Protein 2VTF (pdb70)

Foldseek 3Di:
DDLAAAFDAAFLVDLLPDDLVPRLNNQLQAAPQAQFPDWAFDDLAPQADDQAAEEEEAQQDPAQTDHHQFWDQAFQGNLDFQLQRHQEYEHHYAALVHHFWGADGRLVQLLNRLFNYAYATEGEQAEVVRPGDVVRLVSQLCADVVRARSNLVSQQVSCVSRPGAEYEYEHNYADFALVSLVSLLVSQLNNVVPHDPRHFYEYEQAQFNGRGGDQDLACDPGHCSCAADQPGGRGQAYEHDAPDQAHQVRLVVCVVSVHRLQSYAREFECQPPQQPGAHNVCRQVPPPDHGSYYHYYYHNVSLSVVDDDPVSSVVSSQCRACNDVQWLSDFDPVDSRRHSSSHGTGIGSQEEPWQKDQQASFWACFFAEQFHTQGNTTIGGSSPHHNWFSISWDKDWFDWHWDKDQVTARGTRIFIKIWDFAAAFIKMKIWTHFYWYAAAQFKKKKWKKAKPVPWAKWKWWDWPPGDDIDTDDFDDWDATNRMIMGIGGDHVQHVIITGTIMMMTGDRNVRIIIMTIGMITIHGDDDAWAAWPWDWAPSVSDPQKIKIFTDDDPQFSKKWKWKQDPVGIHTQDIGRRGMDIGGRQSVVCVVHKIKMWMWTAGNNGRIHGTDIDTDD/DDQAAAFDAAFLVCLLPDDLVPDLNNQLQAAPQAAQDDWDFDDLAPQADDQAAEEEEAQQDPAQPDHHQFWDLAFQGNLDFQLQRHQEYEHHYAALVHHQWGADRRLVQLLNRLFNYAYATEGEQAEVVRPGDVVSLVSQLDADVVSARSNLVSQQVSCVSRPGAEYEYEHHYADFALVSLVSLQSSQLNNVVPHDPRHFYEYEQAQFNGRGGDQPLACDPGHVSCAADQPGGRGQAYEHDAPDQAHQVRLVVCVVSVHHLNSYAREFECQQPQQPGAHNVCRQVPPPDHGSYHHYYYHNCSLSVVDDDPVSSVVSSQCAACNDVQWLSDFDPVGSRRHSSSHHTGIGSQEEPWQKDQQASFWACFFAEQFHTQGNTTMGGSSNGHNWFSISWDKDWFDWHWDWDQVTARGTRIFIKIWDFAAAFIKMKTWTHFHWYAAAQQKKKKWKKAKPVPWAKWKWWDWPVGPDTDTDHFDDWDATPRMIMGIGRPNVQHGIITGTIMMMTGDRHVRIIIMTIGMITIHHDDDADAAWPWDWADSVSDNQKIKIFTDQDPQFSKKWKAKVHHTDDIGRRGMDMGGDVSVVLQPAKIKMWMWTAGPNGRIHGTDIDIRHRPND

Structure (mmCIF, N/CA/C/O backbone):
data_2VTF
#
_entry.id   2VTF
#
_cell.length_a   89.840
_cell.length_b   226.760
_cell.length_c   68.350
_cell.angle_alpha   90.00
_cell.angle_beta   90.00
_cell.angle_gamma   90.00
#
_symmetry.space_group_name_H-M   'P 21 21 2'
#
loop_
_entity.id
_entity.type
_entity.pdbx_description
1 polymer ENDO-BETA-N-ACETYLGLUCOSAMINIDASE
2 non-polymer 2-[3-(2-HYDROXY-1,1-DIHYDROXYMETHYL-ETHYLAMINO)-PROPYLAMINO]-2-HYDROXYMETHYL-PROPANE-1,3-DIOL
3 non-polymer 'TRIETHYLENE GLYCOL'
4 water water
#
loop_
_atom_site.group_PDB
_atom_site.id
_atom_site.type_symbol
_atom_site.label_atom_id
_atom_site.label_alt_id
_atom_site.label_comp_id
_atom_site.label_asym_id
_atom_site.label_entity_id
_atom_site.label_seq_id
_atom_site.pdbx_PDB_ins_code
_atom_site.Cartn_x
_atom_site.Cartn_y
_atom_site.Cartn_z
_atom_site.occupancy
_atom_site.B_iso_or_equiv
_atom_site.auth_seq_id
_atom_site.auth_comp_id
_atom_site.auth_asym_id
_atom_site.auth_atom_id
_atom_site.pdbx_PDB_model_num
ATOM 1 N N . THR A 1 7 ? 31.670 -31.423 -5.047 1.00 34.21 2 THR A N 1
ATOM 2 C CA . THR A 1 7 ? 30.415 -32.193 -5.305 1.00 33.79 2 THR A CA 1
ATOM 3 C C . THR A 1 7 ? 29.203 -31.553 -4.613 1.00 32.66 2 THR A C 1
ATOM 4 O O . THR A 1 7 ? 28.914 -31.816 -3.443 1.00 32.80 2 THR A O 1
ATOM 8 N N . TYR A 1 8 ? 28.493 -30.711 -5.357 1.00 31.14 3 TYR A N 1
ATOM 9 C CA . TYR A 1 8 ? 27.371 -29.964 -4.808 1.00 28.83 3 TYR A CA 1
ATOM 10 C C . TYR A 1 8 ? 26.078 -30.763 -4.862 1.00 28.13 3 TYR A C 1
ATOM 11 O O . TYR A 1 8 ? 25.667 -31.202 -5.932 1.00 28.35 3 TYR A O 1
ATOM 20 N N . ASN A 1 9 ? 25.417 -30.924 -3.720 1.00 26.54 4 ASN A N 1
ATOM 21 C CA . ASN A 1 9 ? 24.197 -31.723 -3.668 1.00 25.40 4 ASN A CA 1
ATOM 22 C C . ASN A 1 9 ? 22.928 -30.924 -3.394 1.00 23.80 4 ASN A C 1
ATOM 23 O O . ASN A 1 9 ? 21.898 -31.501 -3.038 1.00 23.49 4 ASN A O 1
ATOM 28 N N . GLY A 1 10 ? 23.003 -29.605 -3.573 1.00 21.55 5 GLY A N 1
ATOM 29 C CA . GLY A 1 10 ? 21.843 -28.740 -3.401 1.00 19.81 5 GLY A CA 1
ATOM 30 C C . GLY A 1 10 ? 20.945 -28.697 -4.622 1.00 18.58 5 GLY A C 1
ATOM 31 O O . GLY A 1 10 ? 21.246 -29.330 -5.646 1.00 18.11 5 GLY A O 1
ATOM 32 N N . PRO A 1 11 ? 19.833 -27.951 -4.524 1.00 17.67 6 PRO A N 1
ATOM 33 C CA . PRO A 1 11 ? 18.848 -27.913 -5.610 1.00 16.63 6 PRO A CA 1
ATOM 34 C C . PRO A 1 11 ? 19.425 -27.237 -6.850 1.00 16.17 6 PRO A C 1
ATOM 35 O O . PRO A 1 11 ? 20.278 -26.350 -6.724 1.00 15.05 6 PRO A O 1
ATOM 39 N N . LEU A 1 12 ? 18.988 -27.706 -8.020 1.00 15.33 7 LEU A N 1
ATOM 40 C CA . LEU A 1 12 ? 19.515 -27.229 -9.294 1.00 15.58 7 LEU A CA 1
ATOM 41 C C . LEU A 1 12 ? 18.396 -26.762 -10.213 1.00 14.62 7 LEU A C 1
ATOM 42 O O . LEU A 1 12 ? 17.280 -27.268 -10.159 1.00 14.78 7 LEU A O 1
ATOM 47 N N . SER A 1 13 ? 18.720 -25.820 -11.092 1.00 14.48 8 SER A N 1
ATOM 48 C CA . SER A 1 13 ? 17.758 -25.322 -12.069 1.00 13.64 8 SER A CA 1
ATOM 49 C C . SER A 1 13 ? 17.418 -26.473 -13.032 1.00 14.45 8 SER A C 1
ATOM 50 O O . SER A 1 13 ? 18.277 -27.309 -13.307 1.00 14.52 8 SER A O 1
ATOM 53 N N . SER A 1 14 ? 16.173 -26.516 -13.510 1.00 14.89 9 SER A N 1
ATOM 54 C CA . SER A 1 14 ? 15.623 -27.696 -14.185 1.00 15.87 9 SER A CA 1
ATOM 55 C C . SER A 1 14 ? 16.073 -27.782 -15.637 1.00 16.24 9 SER A C 1
ATOM 56 O O . SER A 1 14 ? 16.463 -26.773 -16.221 1.00 15.08 9 SER A O 1
ATOM 59 N N . HIS A 1 15 ? 16.004 -28.983 -16.214 1.00 16.14 10 HIS A N 1
ATOM 60 C CA . HIS A 1 15 ? 16.139 -29.141 -17.668 1.00 16.85 10 HIS A CA 1
ATOM 61 C C . HIS A 1 15 ? 15.584 -30.511 -18.013 1.00 16.76 10 HIS A C 1
ATOM 62 O O . HIS A 1 15 ? 15.793 -31.472 -17.264 1.00 18.03 10 HIS A O 1
ATOM 69 N N . TRP A 1 16 ? 14.869 -30.611 -19.129 1.00 16.67 11 TRP A N 1
ATOM 70 C CA . TRP A 1 16 ? 14.171 -31.860 -19.436 1.00 15.83 11 TRP A CA 1
ATOM 71 C C . TRP A 1 16 ? 14.339 -32.298 -20.881 1.00 16.45 11 TRP A C 1
ATOM 72 O O . TRP A 1 16 ? 14.492 -31.476 -21.786 1.00 15.99 11 TRP A O 1
ATOM 83 N N . PHE A 1 17 ? 14.254 -33.607 -21.092 1.00 16.77 12 PHE A N 1
ATOM 84 C CA . PHE A 1 17 ? 13.832 -34.137 -22.383 1.00 17.09 12 PHE A CA 1
ATOM 85 C C . PHE A 1 17 ? 12.321 -34.302 -22.383 1.00 17.69 12 PHE A C 1
ATOM 86 O O . PHE A 1 17 ? 11.684 -34.370 -21.330 1.00 18.32 12 PHE A O 1
ATOM 94 N N . PRO A 1 18 ? 11.719 -34.347 -23.573 1.00 17.76 13 PRO A N 1
ATOM 95 C CA . PRO A 1 18 ? 10.273 -34.386 -23.687 1.00 18.40 13 PRO A CA 1
ATOM 96 C C . PRO A 1 18 ? 9.611 -35.418 -22.770 1.00 19.30 13 PRO A C 1
ATOM 97 O O . PRO A 1 18 ? 8.570 -35.121 -22.164 1.00 19.12 13 PRO A O 1
ATOM 101 N N . GLU A 1 19 ? 10.186 -36.613 -22.683 1.00 20.28 14 GLU A N 1
ATOM 102 C CA . GLU A 1 19 ? 9.550 -37.682 -21.911 1.00 22.29 14 GLU A CA 1
ATOM 103 C C . GLU A 1 19 ? 9.546 -37.354 -20.427 1.00 22.37 14 GLU A C 1
ATOM 104 O O . GLU A 1 19 ? 8.645 -37.754 -19.690 1.00 22.24 14 GLU A O 1
ATOM 110 N N . GLU A 1 20 ? 10.547 -36.592 -20.007 1.00 22.43 15 GLU A N 1
ATOM 111 C CA . GLU A 1 20 ? 10.615 -36.137 -18.626 1.00 22.79 15 GLU A CA 1
ATOM 112 C C . GLU A 1 20 ? 9.635 -35.026 -18.363 1.00 22.46 15 GLU A C 1
ATOM 113 O O . GLU A 1 20 ? 8.907 -35.056 -17.368 1.00 22.46 15 GLU A O 1
ATOM 119 N N . LEU A 1 21 ? 9.630 -34.029 -19.243 1.00 21.79 16 LEU A N 1
ATOM 120 C CA . LEU A 1 21 ? 8.649 -32.969 -19.146 1.00 22.18 16 LEU A CA 1
ATOM 121 C C . LEU A 1 21 ? 7.213 -33.504 -19.082 1.00 22.44 16 LEU A C 1
ATOM 122 O O . LEU A 1 21 ? 6.404 -32.988 -18.317 1.00 22.53 16 LEU A O 1
ATOM 127 N N . ALA A 1 22 ? 6.885 -34.503 -19.903 1.00 23.17 17 ALA A N 1
ATOM 128 C CA . ALA A 1 22 ? 5.500 -34.990 -19.976 1.00 24.07 17 ALA A CA 1
ATOM 129 C C . ALA A 1 22 ? 4.966 -35.382 -18.601 1.00 24.74 17 ALA A C 1
ATOM 130 O O . ALA A 1 22 ? 3.775 -35.228 -18.307 1.00 24.69 17 ALA A O 1
ATOM 132 N N . GLN A 1 23 ? 5.866 -35.878 -17.765 1.00 25.55 18 GLN A N 1
ATOM 133 C CA . GLN A 1 23 ? 5.516 -36.374 -16.440 1.00 26.84 18 GLN A CA 1
ATOM 134 C C . GLN A 1 23 ? 5.768 -35.371 -15.320 1.00 27.23 18 GLN A C 1
ATOM 135 O O . GLN A 1 23 ? 5.525 -35.671 -14.151 1.00 27.37 18 GLN A O 1
ATOM 141 N N . TRP A 1 24 ? 6.255 -34.182 -15.667 1.00 27.68 19 TRP A N 1
ATOM 142 C CA . TRP A 1 24 ? 6.700 -33.234 -14.647 1.00 28.14 19 TRP A CA 1
ATOM 143 C C . TRP A 1 24 ? 5.552 -32.680 -13.816 1.00 28.60 19 TRP A C 1
ATOM 144 O O . TRP A 1 24 ? 4.536 -32.239 -14.347 1.00 28.58 19 TRP A O 1
ATOM 155 N N . GLU A 1 25 ? 5.728 -32.718 -12.498 1.00 29.45 20 GLU A N 1
ATOM 156 C CA . GLU A 1 25 ? 4.786 -32.099 -11.585 1.00 30.48 20 GLU A CA 1
ATOM 157 C C . GLU A 1 25 ? 5.570 -31.425 -10.465 1.00 30.15 20 GLU A C 1
ATOM 158 O O . GLU A 1 25 ? 6.468 -32.031 -9.882 1.00 29.80 20 GLU A O 1
ATOM 164 N N . PRO A 1 26 ? 5.249 -30.156 -10.179 1.00 30.52 21 PRO A N 1
ATOM 165 C CA . PRO A 1 26 ? 6.008 -29.426 -9.160 1.00 30.90 21 PRO A CA 1
ATOM 166 C C . PRO A 1 26 ? 6.070 -30.200 -7.841 1.00 31.19 21 PRO A C 1
ATOM 167 O O . PRO A 1 26 ? 7.134 -30.288 -7.227 1.00 30.87 21 PRO A O 1
ATOM 171 N N . ASP A 1 27 ? 4.946 -30.779 -7.423 1.00 31.84 22 ASP A N 1
ATOM 172 C CA . ASP A 1 27 ? 4.875 -31.442 -6.113 1.00 32.20 22 ASP A CA 1
ATOM 173 C C . ASP A 1 27 ? 5.764 -32.671 -5.953 1.00 31.64 22 ASP A C 1
ATOM 174 O O . ASP A 1 27 ? 6.020 -33.090 -4.827 1.00 32.24 22 ASP A O 1
ATOM 179 N N . SER A 1 28 ? 6.233 -33.257 -7.050 1.00 30.70 23 SER A N 1
ATOM 180 C CA . SER A 1 28 ? 7.111 -34.430 -6.948 1.00 29.85 23 SER A CA 1
ATOM 181 C C . SER A 1 28 ? 8.558 -34.173 -7.377 1.00 28.55 23 SER A C 1
ATOM 182 O O . SER A 1 28 ? 9.342 -35.100 -7.567 1.00 28.77 23 SER A O 1
ATOM 185 N N . ASP A 1 29 ? 8.915 -32.903 -7.510 1.00 26.39 24 ASP A N 1
ATOM 186 C CA . ASP A 1 29 ? 10.272 -32.529 -7.845 1.00 24.30 24 ASP A CA 1
ATOM 187 C C . ASP A 1 29 ? 10.767 -31.737 -6.647 1.00 22.95 24 ASP A C 1
ATOM 188 O O . ASP A 1 29 ? 10.277 -30.642 -6.407 1.00 23.04 24 ASP A O 1
ATOM 193 N N . PRO A 1 30 ? 11.710 -32.299 -5.872 1.00 22.25 25 PRO A N 1
ATOM 194 C CA . PRO A 1 30 ? 12.160 -31.636 -4.642 1.00 21.63 25 PRO A CA 1
ATOM 195 C C . PRO A 1 30 ? 12.837 -30.293 -4.908 1.00 20.99 25 PRO A C 1
ATOM 196 O O . PRO A 1 30 ? 12.909 -29.456 -4.011 1.00 21.28 25 PRO A O 1
ATOM 200 N N . ASP A 1 31 ? 13.335 -30.105 -6.127 1.00 20.23 26 ASP A N 1
ATOM 201 C CA . ASP A 1 31 ? 14.012 -28.863 -6.509 1.00 19.06 26 ASP A CA 1
ATOM 202 C C . ASP A 1 31 ? 13.054 -27.768 -6.979 1.00 18.35 26 ASP A C 1
ATOM 203 O O . ASP A 1 31 ? 13.427 -26.583 -7.019 1.00 17.84 26 ASP A O 1
ATOM 208 N N . ALA A 1 32 ? 11.824 -28.144 -7.339 1.00 17.29 27 ALA A N 1
ATOM 209 C CA . ALA A 1 32 ? 10.925 -27.190 -7.993 1.00 16.64 27 ALA A CA 1
ATOM 210 C C . ALA A 1 32 ? 10.648 -25.921 -7.170 1.00 16.07 27 ALA A C 1
ATOM 211 O O . ALA A 1 32 ? 10.644 -24.805 -7.709 1.00 16.10 27 ALA A O 1
ATOM 213 N N . PRO A 1 33 ? 10.399 -26.070 -5.866 1.00 15.23 28 PRO A N 1
ATOM 214 C CA . PRO A 1 33 ? 10.151 -24.827 -5.124 1.00 15.28 28 PRO A CA 1
ATOM 215 C C . PRO A 1 33 ? 11.345 -23.856 -5.134 1.00 15.02 28 PRO A C 1
ATOM 216 O O . PRO A 1 33 ? 11.138 -22.639 -5.044 1.00 15.64 28 PRO A O 1
ATOM 220 N N . PHE A 1 34 ? 12.564 -24.381 -5.243 1.00 14.71 29 PHE A N 1
ATOM 221 C CA . PHE A 1 34 ? 13.770 -23.555 -5.211 1.00 15.15 29 PHE A CA 1
ATOM 222 C C . PHE A 1 34 ? 13.960 -22.815 -6.523 1.00 14.95 29 PHE A C 1
ATOM 223 O O . PHE A 1 34 ? 14.684 -21.822 -6.573 1.00 14.71 29 PHE A O 1
ATOM 231 N N . ASN A 1 35 ? 13.335 -23.330 -7.579 1.00 14.42 30 ASN A N 1
ATOM 232 C CA . ASN A 1 35 ? 13.492 -22.743 -8.910 1.00 14.17 30 ASN A CA 1
ATOM 233 C C . ASN A 1 35 ? 12.410 -21.718 -9.274 1.00 14.20 30 ASN A C 1
ATOM 234 O O . ASN A 1 35 ? 12.415 -21.189 -10.388 1.00 14.81 30 ASN A O 1
ATOM 239 N N . ARG A 1 36 ? 11.456 -21.457 -8.373 1.00 14.13 31 ARG A N 1
ATOM 240 C CA . ARG A 1 36 ? 10.421 -20.454 -8.636 1.00 14.36 31 ARG A CA 1
ATOM 241 C C . ARG A 1 36 ? 10.946 -19.045 -8.421 1.00 14.52 31 ARG A C 1
ATOM 242 O O . ARG A 1 36 ? 11.618 -18.766 -7.439 1.00 14.38 31 ARG A O 1
ATOM 250 N N . SER A 1 37 ? 10.638 -18.156 -9.349 1.00 14.13 32 SER A N 1
ATOM 251 C CA . SER A 1 37 ? 10.950 -16.752 -9.169 1.00 14.26 32 SER A CA 1
ATOM 252 C C . SER A 1 37 ? 9.783 -16.123 -8.421 1.00 14.81 32 SER A C 1
ATOM 253 O O . SER A 1 37 ? 8.621 -16.392 -8.749 1.00 15.17 32 SER A O 1
ATOM 256 N N . HIS A 1 38 ? 10.099 -15.291 -7.433 1.00 14.91 33 HIS A N 1
ATOM 257 C CA . HIS A 1 38 ? 9.106 -14.545 -6.674 1.00 15.58 33 HIS A CA 1
ATOM 258 C C . HIS A 1 38 ? 9.129 -13.051 -6.953 1.00 15.86 33 HIS A C 1
ATOM 259 O O . HIS A 1 38 ? 8.444 -12.282 -6.269 1.00 16.16 33 HIS A O 1
ATOM 266 N N . VAL A 1 39 ? 9.937 -12.620 -7.920 1.00 14.64 34 VAL A N 1
ATOM 267 C CA . VAL A 1 39 ? 9.932 -11.222 -8.325 1.00 13.62 34 VAL A CA 1
ATOM 268 C C . VAL A 1 39 ? 9.164 -11.056 -9.645 1.00 13.87 34 VAL A C 1
ATOM 269 O O . VAL A 1 39 ? 9.629 -11.508 -10.696 1.00 13.67 34 VAL A O 1
ATOM 273 N N . PRO A 1 40 ? 7.981 -10.423 -9.598 1.00 14.05 35 PRO A N 1
ATOM 274 C CA . PRO A 1 40 ? 7.188 -10.364 -10.818 1.00 13.80 35 PRO A CA 1
ATOM 275 C C . PRO A 1 40 ? 7.758 -9.392 -11.834 1.00 13.20 35 PRO A C 1
ATOM 276 O O . PRO A 1 40 ? 8.462 -8.456 -11.484 1.00 12.00 35 PRO A O 1
ATOM 280 N N . LEU A 1 41 ? 7.442 -9.627 -13.096 1.00 12.86 36 LEU A N 1
ATOM 281 C CA . LEU A 1 41 ? 7.843 -8.731 -14.158 1.00 12.43 36 LEU A CA 1
ATOM 282 C C . LEU A 1 41 ? 7.336 -7.318 -13.876 1.00 12.66 36 LEU A C 1
ATOM 283 O O . LEU A 1 41 ? 6.125 -7.089 -13.786 1.00 12.67 36 LEU A O 1
ATOM 288 N N . GLU A 1 42 ? 8.259 -6.369 -13.744 1.00 12.54 37 GLU A N 1
ATOM 289 C CA . GLU A 1 42 ? 7.878 -4.982 -13.465 1.00 13.15 37 GLU A CA 1
ATOM 290 C C . GLU A 1 42 ? 7.343 -4.302 -14.726 1.00 13.33 37 GLU A C 1
ATOM 291 O O . GLU A 1 42 ? 8.022 -4.264 -15.743 1.00 12.95 37 GLU A O 1
ATOM 297 N N . PRO A 1 43 ? 6.098 -3.793 -14.676 1.00 14.02 38 PRO A N 1
ATOM 298 C CA . PRO A 1 43 ? 5.547 -3.134 -15.850 1.00 15.44 38 PRO A CA 1
ATOM 299 C C . PRO A 1 43 ? 5.947 -1.662 -15.885 1.00 16.41 38 PRO A C 1
ATOM 300 O O . PRO A 1 43 ? 6.427 -1.121 -14.888 1.00 17.05 38 PRO A O 1
ATOM 304 N N . GLY A 1 44 ? 5.743 -1.012 -17.019 1.00 17.56 39 GLY A N 1
ATOM 305 C CA . GLY A 1 44 ? 5.826 0.458 -17.043 1.00 17.82 39 GLY A CA 1
ATOM 306 C C . GLY A 1 44 ? 7.205 1.108 -17.071 1.00 18.01 39 GLY A C 1
ATOM 307 O O . GLY A 1 44 ? 7.377 2.205 -16.544 1.00 18.97 39 GLY A O 1
ATOM 308 N N . ARG A 1 45 ? 8.184 0.464 -17.696 1.00 16.93 40 ARG A N 1
ATOM 309 C CA . ARG A 1 45 ? 9.511 1.072 -17.849 1.00 15.90 40 ARG A CA 1
ATOM 310 C C . ARG A 1 45 ? 9.400 2.413 -18.555 1.00 15.95 40 ARG A C 1
ATOM 311 O O . ARG A 1 45 ? 8.572 2.570 -19.455 1.00 15.65 40 ARG A O 1
ATOM 319 N N . VAL A 1 46 ? 10.273 3.349 -18.198 1.00 14.52 41 VAL A N 1
ATOM 320 C CA . VAL A 1 46 ? 10.349 4.633 -18.893 1.00 14.94 41 VAL A CA 1
ATOM 321 C C . VAL A 1 46 ? 11.649 4.764 -19.679 1.00 14.73 41 VAL A C 1
ATOM 322 O O . VAL A 1 46 ? 12.673 4.203 -19.287 1.00 15.10 41 VAL A O 1
ATOM 326 N N . ALA A 1 47 ? 11.602 5.489 -20.792 1.00 13.55 42 ALA A N 1
ATOM 327 C CA . ALA A 1 47 ? 12.765 5.555 -21.684 1.00 13.26 42 ALA A CA 1
ATOM 328 C C . ALA A 1 47 ? 13.483 6.879 -21.564 1.00 13.15 42 ALA A C 1
ATOM 329 O O . ALA A 1 47 ? 12.859 7.913 -21.295 1.00 13.07 42 ALA A O 1
ATOM 331 N N . ASP A 1 48 ? 14.788 6.860 -21.804 1.00 12.57 43 ASP A N 1
ATOM 332 C CA . ASP A 1 48 ? 15.546 8.096 -21.900 1.00 13.08 43 ASP A CA 1
ATOM 333 C C . ASP A 1 48 ? 15.484 8.699 -23.308 1.00 13.75 43 ASP A C 1
ATOM 334 O O . ASP A 1 48 ? 14.796 8.170 -24.198 1.00 13.86 43 ASP A O 1
ATOM 339 N N . ARG A 1 49 ? 16.191 9.804 -23.492 1.00 13.92 44 ARG A N 1
ATOM 340 C CA . ARG A 1 49 ? 16.196 10.497 -24.766 1.00 14.92 44 ARG A CA 1
ATOM 341 C C . ARG A 1 49 ? 17.567 11.105 -25.027 1.00 15.01 44 ARG A C 1
ATOM 342 O O . ARG A 1 49 ? 17.687 12.056 -25.798 1.00 15.81 44 ARG A O 1
ATOM 346 N N . VAL A 1 50 ? 18.609 10.546 -24.421 1.00 13.53 45 VAL A N 1
ATOM 347 C CA . VAL A 1 50 ? 19.918 11.184 -24.478 1.00 13.26 45 VAL A CA 1
ATOM 348 C C . VAL A 1 50 ? 20.602 11.047 -25.839 1.00 13.04 45 VAL A C 1
ATOM 349 O O . VAL A 1 50 ? 21.453 11.866 -26.178 1.00 12.75 45 VAL A O 1
ATOM 353 N N . ASN A 1 51 ? 20.251 10.021 -26.608 1.00 12.32 46 ASN A N 1
ATOM 354 C CA . ASN A 1 51 ? 20.920 9.803 -27.891 1.00 13.31 46 ASN A CA 1
ATOM 355 C C . ASN A 1 51 ? 20.076 10.252 -29.076 1.00 13.42 46 ASN A C 1
ATOM 356 O O . ASN A 1 51 ? 18.979 9.746 -29.309 1.00 13.50 46 ASN A O 1
ATOM 361 N N . ALA A 1 52 ? 20.614 11.184 -29.848 1.00 14.12 47 ALA A N 1
ATOM 362 C CA . ALA A 1 52 ? 19.829 11.806 -30.903 1.00 14.64 47 ALA A CA 1
ATOM 363 C C . ALA A 1 52 ? 19.585 10.848 -32.061 1.00 15.13 47 ALA A C 1
ATOM 364 O O . ALA A 1 52 ? 18.655 11.052 -32.830 1.00 14.97 47 ALA A O 1
ATOM 366 N N . ASN A 1 53 ? 20.405 9.809 -32.188 1.00 14.60 48 ASN A N 1
ATOM 367 C CA . ASN A 1 53 ? 20.173 8.819 -33.245 1.00 16.01 48 ASN A CA 1
ATOM 368 C C . ASN A 1 53 ? 19.174 7.720 -32.879 1.00 15.66 48 ASN A C 1
ATOM 369 O O . ASN A 1 53 ? 18.562 7.107 -33.755 1.00 15.97 48 ASN A O 1
ATOM 374 N N . ALA A 1 54 ? 19.019 7.461 -31.583 1.00 15.94 49 ALA A N 1
ATOM 375 C CA . ALA A 1 54 ? 18.181 6.369 -31.122 1.00 14.48 49 ALA A CA 1
ATOM 376 C C . ALA A 1 54 ? 16.714 6.661 -31.381 1.00 15.54 49 ALA A C 1
ATOM 377 O O . ALA A 1 54 ? 16.291 7.823 -31.396 1.00 15.61 49 ALA A O 1
ATOM 379 N N . ASP A 1 55 ? 15.924 5.614 -31.582 1.00 15.77 50 ASP A N 1
ATOM 380 C CA . ASP A 1 55 ? 14.494 5.831 -31.805 1.00 16.21 50 ASP A CA 1
ATOM 381 C C . ASP A 1 55 ? 13.674 4.711 -31.202 1.00 16.67 50 ASP A C 1
ATOM 382 O O . ASP A 1 55 ? 14.223 3.762 -30.641 1.00 15.99 50 ASP A O 1
ATOM 387 N N . THR A 1 56 ? 12.352 4.826 -31.312 1.00 16.61 51 THR A N 1
ATOM 388 C CA . THR A 1 56 ? 11.463 4.010 -30.514 1.00 17.73 51 THR A CA 1
ATOM 389 C C . THR A 1 56 ? 10.709 2.929 -31.272 1.00 17.45 51 THR A C 1
ATOM 390 O O . THR A 1 56 ? 9.819 2.294 -30.707 1.00 17.97 51 THR A O 1
ATOM 394 N N . ASP A 1 57 ? 11.049 2.710 -32.535 1.00 16.68 52 ASP A N 1
ATOM 395 C CA . ASP A 1 57 ? 10.363 1.693 -33.331 1.00 15.67 52 ASP A CA 1
ATOM 396 C C . ASP A 1 57 ? 10.920 0.295 -33.082 1.00 14.98 52 ASP A C 1
ATOM 397 O O . ASP A 1 57 ? 10.177 -0.625 -32.749 1.00 14.56 52 ASP A O 1
ATOM 402 N N . ALA A 1 58 ? 12.233 0.153 -33.252 1.00 13.89 53 ALA A N 1
ATOM 403 C CA . ALA A 1 58 ? 12.900 -1.147 -33.153 1.00 13.30 53 ALA A CA 1
ATOM 404 C C . ALA A 1 58 ? 13.003 -1.635 -31.714 1.00 13.23 53 ALA A C 1
ATOM 405 O O . ALA A 1 58 ? 13.213 -0.844 -30.790 1.00 12.66 53 ALA A O 1
ATOM 407 N N . HIS A 1 59 ? 12.867 -2.948 -31.549 1.00 12.71 54 HIS A N 1
ATOM 408 C CA . HIS A 1 59 ? 13.126 -3.614 -30.276 1.00 12.10 54 HIS A CA 1
ATOM 409 C C . HIS A 1 59 ? 14.433 -4.415 -30.332 1.00 11.57 54 HIS A C 1
ATOM 410 O O . HIS A 1 59 ? 15.020 -4.627 -31.410 1.00 11.00 54 HIS A O 1
ATOM 417 N N . LEU A 1 60 ? 14.877 -4.894 -29.170 1.00 10.22 55 LEU A N 1
ATOM 418 C CA . LEU A 1 60 ? 16.099 -5.667 -29.104 1.00 9.50 55 LEU A CA 1
ATOM 419 C C . LEU A 1 60 ? 15.869 -6.921 -28.261 1.00 9.06 55 LEU A C 1
ATOM 420 O O . LEU A 1 60 ? 15.427 -6.828 -27.125 1.00 8.93 55 LEU A O 1
ATOM 425 N N . VAL A 1 61 ? 16.164 -8.085 -28.824 1.00 8.86 56 VAL A N 1
ATOM 426 C CA . VAL A 1 61 ? 16.196 -9.341 -28.042 1.00 8.63 56 VAL A CA 1
ATOM 427 C C . VAL A 1 61 ? 17.652 -9.790 -27.873 1.00 9.17 56 VAL A C 1
ATOM 428 O O . VAL A 1 61 ? 18.461 -9.665 -28.800 1.00 9.19 56 VAL A O 1
ATOM 432 N N . SER A 1 62 ? 17.981 -10.307 -26.690 1.00 9.24 57 SER A N 1
ATOM 433 C CA . SER A 1 62 ? 19.299 -10.864 -26.421 1.00 10.13 57 SER A CA 1
ATOM 434 C C . SER A 1 62 ? 19.132 -12.363 -26.197 1.00 10.02 57 SER A C 1
ATOM 435 O O . SER A 1 62 ? 18.263 -12.785 -25.433 1.00 10.86 57 SER A O 1
ATOM 438 N N . LEU A 1 63 ? 19.926 -13.161 -26.911 1.00 10.20 58 LEU A N 1
ATOM 439 C CA . LEU A 1 63 ? 19.988 -14.609 -26.687 1.00 10.27 58 LEU A CA 1
ATOM 440 C C . LEU A 1 63 ? 21.267 -14.835 -25.916 1.00 10.76 58 LEU A C 1
ATOM 441 O O . LEU A 1 63 ? 22.354 -14.863 -26.494 1.00 10.42 58 LEU A O 1
ATOM 446 N N . SER A 1 64 ? 21.158 -14.956 -24.598 1.00 10.73 59 SER A N 1
ATOM 447 C CA . SER A 1 64 ? 22.358 -14.902 -23.781 1.00 11.46 59 SER A CA 1
ATOM 448 C C . SER A 1 64 ? 22.498 -16.158 -22.955 1.00 11.02 59 SER A C 1
ATOM 449 O O . SER A 1 64 ? 21.531 -16.588 -22.319 1.00 10.73 59 SER A O 1
ATOM 452 N N . ALA A 1 65 ? 23.693 -16.743 -22.972 1.00 10.52 60 ALA A N 1
ATOM 453 C CA . ALA A 1 65 ? 24.006 -17.838 -22.041 1.00 11.42 60 ALA A CA 1
ATOM 454 C C . ALA A 1 65 ? 24.286 -17.205 -20.678 1.00 11.40 60 ALA A C 1
ATOM 455 O O . ALA A 1 65 ? 25.445 -17.001 -20.297 1.00 12.25 60 ALA A O 1
ATOM 457 N N . LEU A 1 66 ? 23.220 -16.864 -19.952 1.00 11.59 61 LEU A N 1
ATOM 458 C CA . LEU A 1 66 ? 23.380 -16.263 -18.625 1.00 11.54 61 LEU A CA 1
ATOM 459 C C . LEU A 1 66 ? 23.988 -17.267 -17.650 1.00 11.37 61 LEU A C 1
ATOM 460 O O . LEU A 1 66 ? 24.641 -16.881 -16.685 1.00 11.14 61 LEU A O 1
ATOM 465 N N . ASN A 1 67 ? 23.763 -18.555 -17.913 1.00 11.75 62 ASN A N 1
ATOM 466 C CA . ASN A 1 67 ? 24.576 -19.602 -17.302 1.00 11.63 62 ASN A CA 1
ATOM 467 C C . ASN A 1 67 ? 25.321 -20.335 -18.403 1.00 12.65 62 ASN A C 1
ATOM 468 O O . ASN A 1 67 ? 24.741 -20.698 -19.438 1.00 12.90 62 ASN A O 1
ATOM 473 N N . ARG A 1 68 ? 26.616 -20.532 -18.189 1.00 13.94 63 ARG A N 1
ATOM 474 C CA . ARG A 1 68 ? 27.466 -21.154 -19.209 1.00 14.94 63 ARG A CA 1
ATOM 475 C C . ARG A 1 68 ? 27.009 -22.566 -19.592 1.00 15.38 63 ARG A C 1
ATOM 476 O O . ARG A 1 68 ? 27.108 -22.966 -20.761 1.00 15.44 63 ARG A O 1
ATOM 484 N N . HIS A 1 69 ? 26.519 -23.306 -18.605 1.00 15.23 64 HIS A N 1
ATOM 485 C CA . HIS A 1 69 ? 25.995 -24.659 -18.807 1.00 16.00 64 HIS A CA 1
ATOM 486 C C . HIS A 1 69 ? 24.519 -24.773 -18.503 1.00 15.91 64 HIS A C 1
ATOM 487 O O . HIS A 1 69 ? 23.960 -23.999 -17.709 1.00 16.10 64 HIS A O 1
ATOM 494 N N . THR A 1 70 ? 23.902 -25.777 -19.113 1.00 14.70 65 THR A N 1
ATOM 495 C CA . THR A 1 70 ? 22.503 -26.070 -18.905 1.00 15.42 65 THR A CA 1
ATOM 496 C C . THR A 1 70 ? 22.319 -26.774 -17.570 1.00 15.45 65 THR A C 1
ATOM 497 O O . THR A 1 70 ? 21.478 -26.382 -16.760 1.00 15.81 65 THR A O 1
ATOM 501 N N . SER A 1 71 ? 23.126 -27.804 -17.338 1.00 15.63 66 SER A N 1
ATOM 502 C CA . SER A 1 71 ? 22.988 -28.620 -16.139 1.00 15.30 66 SER A CA 1
ATOM 503 C C . SER A 1 71 ? 23.921 -28.112 -15.040 1.00 15.02 66 SER A C 1
ATOM 504 O O . SER A 1 71 ? 24.878 -27.384 -15.303 1.00 14.38 66 SER A O 1
ATOM 507 N N . GLY A 1 72 ? 23.640 -28.518 -13.804 1.00 14.50 67 GLY A N 1
ATOM 508 C CA . GLY A 1 72 ? 24.512 -28.215 -12.669 1.00 14.99 67 GLY A CA 1
ATOM 509 C C . GLY A 1 72 ? 24.453 -26.802 -12.112 1.00 15.29 67 GLY A C 1
ATOM 510 O O . GLY A 1 72 ? 25.333 -26.396 -11.331 1.00 14.99 67 GLY A O 1
ATOM 511 N N . VAL A 1 73 ? 23.431 -26.052 -12.516 1.00 15.24 68 VAL A N 1
ATOM 512 C CA . VAL A 1 73 ? 23.255 -24.655 -12.082 1.00 14.22 68 VAL A CA 1
ATOM 513 C C . VAL A 1 73 ? 22.515 -24.608 -10.748 1.00 13.90 68 VAL A C 1
ATOM 514 O O . VAL A 1 73 ? 21.363 -25.033 -10.667 1.00 14.05 68 VAL A O 1
ATOM 518 N N . PRO A 1 74 ? 23.178 -24.133 -9.676 1.00 13.87 69 PRO A N 1
ATOM 519 C CA . PRO A 1 74 ? 22.445 -24.098 -8.393 1.00 13.91 69 PRO A CA 1
ATOM 520 C C . PRO A 1 74 ? 21.232 -23.175 -8.504 1.00 13.78 69 PRO A C 1
ATOM 521 O O . PRO A 1 74 ? 21.278 -22.182 -9.242 1.00 13.55 69 PRO A O 1
ATOM 525 N N . SER A 1 75 ? 20.162 -23.494 -7.791 1.00 13.17 70 SER A N 1
ATOM 526 C CA . SER A 1 75 ? 18.883 -22.803 -8.012 1.00 13.28 70 SER A CA 1
ATOM 527 C C . SER A 1 75 ? 18.931 -21.295 -7.728 1.00 13.09 70 SER A C 1
ATOM 528 O O . SER A 1 75 ? 18.270 -20.507 -8.410 1.00 12.85 70 SER A O 1
ATOM 531 N N . GLN A 1 76 ? 19.702 -20.901 -6.715 1.00 12.69 71 GLN A N 1
ATOM 532 C CA . GLN A 1 76 ? 19.589 -19.550 -6.172 1.00 12.77 71 GLN A CA 1
ATOM 533 C C . GLN A 1 76 ? 20.937 -18.873 -5.959 1.00 13.07 71 GLN A C 1
ATOM 534 O O . GLN A 1 76 ? 21.079 -17.999 -5.094 1.00 13.75 71 GLN A O 1
ATOM 540 N N . GLY A 1 77 ? 21.928 -19.270 -6.741 1.00 12.52 72 GLY A N 1
ATOM 541 C CA . GLY A 1 77 ? 23.263 -18.675 -6.615 1.00 12.73 72 GLY A CA 1
ATOM 542 C C . GLY A 1 77 ? 24.276 -19.637 -6.021 1.00 13.21 72 GLY A C 1
ATOM 543 O O . GLY A 1 77 ? 23.937 -20.781 -5.676 1.00 13.77 72 GLY A O 1
ATOM 544 N N . ALA A 1 78 ? 25.517 -19.174 -5.899 1.00 13.07 73 ALA A N 1
ATOM 545 C CA . ALA A 1 78 ? 26.637 -20.051 -5.575 1.00 13.09 73 ALA A CA 1
ATOM 546 C C . ALA A 1 78 ? 27.818 -19.228 -5.104 1.00 13.21 73 ALA A C 1
ATOM 547 O O . ALA A 1 78 ? 27.882 -18.038 -5.363 1.00 13.45 73 ALA A O 1
ATOM 549 N N . PRO A 1 79 ? 28.788 -19.861 -4.429 1.00 13.47 74 PRO A N 1
ATOM 550 C CA . PRO A 1 79 ? 29.906 -19.122 -3.840 1.00 13.19 74 PRO A CA 1
ATOM 551 C C . PRO A 1 79 ? 31.003 -18.868 -4.863 1.00 13.48 74 PRO A C 1
ATOM 552 O O . PRO A 1 79 ? 32.157 -19.265 -4.654 1.00 12.96 74 PRO A O 1
ATOM 556 N N . VAL A 1 80 ? 30.659 -18.161 -5.942 1.00 13.47 75 VAL A N 1
ATOM 557 C CA . VAL A 1 80 ? 31.575 -17.878 -7.035 1.00 13.29 75 VAL A CA 1
ATOM 558 C C . VAL A 1 80 ? 31.369 -16.433 -7.474 1.00 12.85 75 VAL A C 1
ATOM 559 O O . VAL A 1 80 ? 30.259 -16.056 -7.860 1.00 13.56 75 VAL A O 1
ATOM 563 N N . PHE A 1 81 ? 32.430 -15.635 -7.401 1.00 12.23 76 PHE A N 1
ATOM 564 C CA . PHE A 1 81 ? 32.395 -14.216 -7.784 1.00 11.87 76 PHE A CA 1
ATOM 565 C C . PHE A 1 81 ? 32.250 -14.042 -9.295 1.00 11.09 76 PHE A C 1
ATOM 566 O O . PHE A 1 81 ? 31.398 -13.276 -9.750 1.00 11.13 76 PHE A O 1
ATOM 574 N N . TYR A 1 82 ? 33.071 -14.757 -10.068 1.00 11.16 77 TYR A N 1
ATOM 575 C CA . TYR A 1 82 ? 33.052 -14.585 -11.514 1.00 11.34 77 TYR A CA 1
ATOM 576 C C . TYR A 1 82 ? 31.905 -15.386 -12.142 1.00 11.54 77 TYR A C 1
ATOM 577 O O . TYR A 1 82 ? 32.037 -16.575 -12.487 1.00 11.36 77 TYR A O 1
ATOM 586 N N . GLU A 1 83 ? 30.762 -14.719 -12.250 1.00 11.74 78 GLU A N 1
ATOM 587 C CA . GLU A 1 83 ? 29.557 -15.310 -12.808 1.00 11.05 78 GLU A CA 1
ATOM 588 C C . GLU A 1 83 ? 28.942 -14.232 -13.705 1.00 10.82 78 GLU A C 1
ATOM 589 O O . GLU A 1 83 ? 29.299 -13.058 -13.599 1.00 10.88 78 GLU A O 1
ATOM 595 N N . ASN A 1 84 ? 28.064 -14.632 -14.613 1.00 10.22 79 ASN A N 1
ATOM 596 C CA . ASN A 1 84 ? 27.588 -13.729 -15.657 1.00 10.07 79 ASN A CA 1
ATOM 597 C C . ASN A 1 84 ? 26.516 -12.773 -15.136 1.00 9.91 79 ASN A C 1
ATOM 598 O O . ASN A 1 84 ? 25.303 -13.023 -15.269 1.00 9.29 79 ASN A O 1
ATOM 603 N N . THR A 1 85 ? 26.980 -11.683 -14.538 1.00 9.49 80 THR A N 1
ATOM 604 C CA . THR A 1 85 ? 26.092 -10.678 -13.956 1.00 9.85 80 THR A CA 1
ATOM 605 C C . THR A 1 85 ? 25.760 -9.571 -14.959 1.00 9.34 80 THR A C 1
ATOM 606 O O . THR A 1 85 ? 26.002 -8.379 -14.718 1.00 10.29 80 THR A O 1
ATOM 610 N N . PHE A 1 86 ? 25.208 -9.985 -16.094 1.00 9.66 81 PHE A N 1
ATOM 611 C CA . PHE A 1 86 ? 24.752 -9.058 -17.157 1.00 8.91 81 PHE A CA 1
ATOM 612 C C . PHE A 1 86 ? 24.081 -7.804 -16.580 1.00 9.21 81 PHE A C 1
ATOM 613 O O . PHE A 1 86 ? 23.209 -7.928 -15.735 1.00 10.16 81 PHE A O 1
ATOM 621 N N . SER A 1 87 ? 24.467 -6.612 -17.053 1.00 9.00 82 SER A N 1
ATOM 622 C CA . SER A 1 87 ? 23.954 -5.364 -16.447 1.00 8.65 82 SER A CA 1
ATOM 623 C C . SER A 1 87 ? 23.303 -4.409 -17.454 1.00 8.52 82 SER A C 1
ATOM 624 O O . SER A 1 87 ? 23.020 -3.269 -17.106 1.00 9.40 82 SER A O 1
ATOM 627 N N . TYR A 1 88 ? 23.088 -4.855 -18.696 1.00 8.54 83 TYR A N 1
ATOM 628 C CA . TYR A 1 88 ? 22.546 -3.947 -19.739 1.00 8.33 83 TYR A CA 1
ATOM 629 C C . TYR A 1 88 ? 21.085 -4.265 -20.084 1.00 8.79 83 TYR A C 1
ATOM 630 O O . TYR A 1 88 ? 20.619 -4.125 -21.235 1.00 8.70 83 TYR A O 1
ATOM 639 N N . TRP A 1 89 ? 20.362 -4.668 -19.048 1.00 8.39 84 TRP A N 1
ATOM 640 C CA . TRP A 1 89 ? 18.898 -4.855 -19.145 1.00 9.06 84 TRP A CA 1
ATOM 641 C C . TRP A 1 89 ? 18.225 -3.626 -19.762 1.00 8.90 84 TRP A C 1
ATOM 642 O O . TRP A 1 89 ? 17.217 -3.743 -20.470 1.00 9.37 84 TRP A O 1
ATOM 653 N N . HIS A 1 90 ? 18.777 -2.451 -19.475 1.00 9.33 85 HIS A N 1
ATOM 654 C CA . HIS A 1 90 ? 18.200 -1.180 -19.932 1.00 9.14 85 HIS A CA 1
ATOM 655 C C . HIS A 1 90 ? 18.124 -1.023 -21.456 1.00 9.65 85 HIS A C 1
ATOM 656 O O . HIS A 1 90 ? 17.310 -0.235 -21.938 1.00 9.51 85 HIS A O 1
ATOM 663 N N . TYR A 1 91 ? 18.913 -1.803 -22.206 1.00 9.63 86 TYR A N 1
ATOM 664 C CA . TYR A 1 91 ? 18.830 -1.747 -23.684 1.00 9.70 86 TYR A CA 1
ATOM 665 C C . TYR A 1 91 ? 18.147 -2.967 -24.267 1.00 10.01 86 TYR A C 1
ATOM 666 O O . TYR A 1 91 ? 18.118 -3.131 -25.482 1.00 10.05 86 TYR A O 1
ATOM 675 N N A THR A 1 92 ? 17.644 -3.854 -23.418 0.50 10.44 87 THR A N 1
ATOM 676 N N B THR A 1 92 ? 17.534 -3.768 -23.395 0.50 10.15 87 THR A N 1
ATOM 677 C CA A THR A 1 92 ? 16.952 -5.033 -23.935 0.50 10.12 87 THR A CA 1
ATOM 678 C CA B THR A 1 92 ? 16.961 -5.063 -23.776 0.50 9.46 87 THR A CA 1
ATOM 679 C C A THR A 1 92 ? 15.454 -4.900 -23.741 0.50 10.25 87 THR A C 1
ATOM 680 C C B THR A 1 92 ? 15.434 -5.122 -23.616 0.50 9.96 87 THR A C 1
ATOM 681 O O A THR A 1 92 ? 14.987 -4.311 -22.771 0.50 10.26 87 THR A O 1
ATOM 682 O O B THR A 1 92 ? 14.919 -4.906 -22.511 0.50 10.15 87 THR A O 1
ATOM 689 N N . ASP A 1 93 ? 14.705 -5.438 -24.698 1.00 10.16 88 ASP A N 1
ATOM 690 C CA . ASP A 1 93 ? 13.259 -5.545 -24.603 1.00 10.43 88 ASP A CA 1
ATOM 691 C C . ASP A 1 93 ? 12.798 -6.963 -24.283 1.00 10.65 88 ASP A C 1
ATOM 692 O O . ASP A 1 93 ? 11.664 -7.166 -23.845 1.00 11.26 88 ASP A O 1
ATOM 697 N N . LEU A 1 94 ? 13.659 -7.946 -24.536 1.00 10.27 89 LEU A N 1
ATOM 698 C CA . LEU A 1 94 ? 13.295 -9.362 -24.366 1.00 9.90 89 LEU A CA 1
ATOM 699 C C . LEU A 1 94 ? 14.579 -10.133 -24.145 1.00 10.20 89 LEU A C 1
ATOM 700 O O . LEU A 1 94 ? 15.574 -9.881 -24.836 1.00 10.00 89 LEU A O 1
ATOM 705 N N . MET A 1 95 ? 14.580 -11.033 -23.162 1.00 9.32 90 MET A N 1
ATOM 706 C CA . MET A 1 95 ? 15.755 -11.870 -22.901 1.00 10.63 90 MET A CA 1
ATOM 707 C C . MET A 1 95 ? 15.412 -13.317 -23.198 1.00 10.98 90 MET A C 1
ATOM 708 O O . MET A 1 95 ? 14.389 -13.839 -22.726 1.00 11.47 90 MET A O 1
ATOM 713 N N . VAL A 1 96 ? 16.230 -13.962 -24.017 1.00 10.92 91 VAL A N 1
ATOM 714 C CA . VAL A 1 96 ? 16.095 -15.405 -24.198 1.00 11.29 91 VAL A CA 1
ATOM 715 C C . VAL A 1 96 ? 17.200 -16.131 -23.461 1.00 11.05 91 VAL A C 1
ATOM 716 O O . VAL A 1 96 ? 18.380 -15.916 -23.721 1.00 10.44 91 VAL A O 1
ATOM 720 N N . TYR A 1 97 ? 16.820 -17.014 -22.538 1.00 10.61 92 TYR A N 1
ATOM 721 C CA . TYR A 1 97 ? 17.789 -17.777 -21.779 1.00 11.26 92 TYR A CA 1
ATOM 722 C C . TYR A 1 97 ? 18.401 -18.816 -22.710 1.00 11.74 92 TYR A C 1
ATOM 723 O O . TYR A 1 97 ? 17.708 -19.721 -23.151 1.00 11.81 92 TYR A O 1
ATOM 732 N N . TRP A 1 98 ? 19.687 -18.668 -23.033 1.00 11.47 93 TRP A N 1
ATOM 733 C CA . TRP A 1 98 ? 20.328 -19.586 -23.973 1.00 12.84 93 TRP A CA 1
ATOM 734 C C . TRP A 1 98 ? 20.816 -20.827 -23.245 1.00 13.07 93 TRP A C 1
ATOM 735 O O . TRP A 1 98 ? 21.710 -20.745 -22.399 1.00 13.46 93 TRP A O 1
ATOM 746 N N . ALA A 1 99 ? 20.248 -21.974 -23.600 1.00 13.70 94 ALA A N 1
ATOM 747 C CA . ALA A 1 99 ? 20.632 -23.234 -22.987 1.00 13.47 94 ALA A CA 1
ATOM 748 C C . ALA A 1 99 ? 20.002 -24.372 -23.786 1.00 14.11 94 ALA A C 1
ATOM 749 O O . ALA A 1 99 ? 19.271 -24.124 -24.754 1.00 14.39 94 ALA A O 1
ATOM 751 N N . GLY A 1 100 ? 20.263 -25.605 -23.362 1.00 13.64 95 GLY A N 1
ATOM 752 C CA . GLY A 1 100 ? 19.753 -26.786 -24.084 1.00 15.07 95 GLY A CA 1
ATOM 753 C C . GLY A 1 100 ? 20.873 -27.534 -24.782 1.00 15.77 95 GLY A C 1
ATOM 754 O O . GLY A 1 100 ? 21.755 -26.922 -25.404 1.00 15.34 95 GLY A O 1
ATOM 755 N N . SER A 1 101 ? 20.857 -28.860 -24.666 1.00 16.19 96 SER A N 1
ATOM 756 C CA . SER A 1 101 ? 21.816 -29.694 -25.374 1.00 16.85 96 SER A CA 1
ATOM 757 C C . SER A 1 101 ? 21.268 -31.100 -25.481 1.00 17.06 96 SER A C 1
ATOM 758 O O . SER A 1 101 ? 20.419 -31.507 -24.691 1.00 17.45 96 SER A O 1
ATOM 761 N N . ALA A 1 102 ? 21.725 -31.841 -26.483 1.00 17.70 97 ALA A N 1
ATOM 762 C CA . ALA A 1 102 ? 21.283 -33.226 -26.622 1.00 18.43 97 ALA A CA 1
ATOM 763 C C . ALA A 1 102 ? 21.725 -34.048 -25.415 1.00 18.60 97 ALA A C 1
ATOM 764 O O . ALA A 1 102 ? 21.044 -34.983 -25.027 1.00 18.95 97 ALA A O 1
ATOM 766 N N . GLY A 1 103 ? 22.869 -33.705 -24.836 1.00 18.98 98 GLY A N 1
ATOM 767 C CA . GLY A 1 103 ? 23.379 -34.422 -23.665 1.00 19.91 98 GLY A CA 1
ATOM 768 C C . GLY A 1 103 ? 22.689 -34.142 -22.332 1.00 20.68 98 GLY A C 1
ATOM 769 O O . GLY A 1 103 ? 22.596 -35.025 -21.475 1.00 21.16 98 GLY A O 1
ATOM 770 N N . GLU A 1 104 ? 22.200 -32.918 -22.145 1.00 20.78 99 GLU A N 1
ATOM 771 C CA . GLU A 1 104 ? 21.673 -32.488 -20.853 1.00 20.44 99 GLU A CA 1
ATOM 772 C C . GLU A 1 104 ? 20.158 -32.372 -20.824 1.00 19.82 99 GLU A C 1
ATOM 773 O O . GLU A 1 104 ? 19.530 -32.638 -19.804 1.00 20.85 99 GLU A O 1
ATOM 779 N N . GLY A 1 105 ? 19.558 -31.981 -21.940 1.00 18.87 100 GLY A N 1
ATOM 780 C CA . GLY A 1 105 ? 18.123 -31.768 -21.966 1.00 17.35 100 GLY A CA 1
ATOM 781 C C . GLY A 1 105 ? 17.789 -30.609 -22.881 1.00 17.18 100 GLY A C 1
ATOM 782 O O . GLY A 1 105 ? 18.550 -29.650 -22.973 1.00 17.25 100 GLY A O 1
ATOM 783 N N . ILE A 1 106 ? 16.646 -30.681 -23.544 1.00 16.33 101 ILE A N 1
ATOM 784 C CA . ILE A 1 106 ? 16.344 -29.714 -24.592 1.00 16.31 101 ILE A CA 1
ATOM 785 C C . ILE A 1 106 ? 15.270 -28.694 -24.240 1.00 15.82 101 ILE A C 1
ATOM 786 O O . ILE A 1 106 ? 15.062 -27.742 -24.994 1.00 16.36 101 ILE A O 1
ATOM 791 N N . ILE A 1 107 ? 14.610 -28.877 -23.098 1.00 14.91 102 ILE A N 1
ATOM 792 C CA . ILE A 1 107 ? 13.650 -27.906 -22.609 1.00 14.17 102 ILE A CA 1
ATOM 793 C C . ILE A 1 107 ? 14.243 -27.307 -21.344 1.00 14.31 102 ILE A C 1
ATOM 794 O O . ILE A 1 107 ? 14.460 -28.015 -20.369 1.00 14.15 102 ILE A O 1
ATOM 799 N N . VAL A 1 108 ? 14.547 -26.009 -21.372 1.00 14.14 103 VAL A N 1
ATOM 800 C CA . VAL A 1 108 ? 15.271 -25.391 -20.255 1.00 13.64 103 VAL A CA 1
ATOM 801 C C . VAL A 1 108 ? 14.622 -24.075 -19.834 1.00 13.74 103 VAL A C 1
ATOM 802 O O . VAL A 1 108 ? 14.593 -23.117 -20.601 1.00 13.64 103 VAL A O 1
ATOM 806 N N . PRO A 1 109 ? 14.056 -24.034 -18.622 1.00 13.54 104 PRO A N 1
ATOM 807 C CA . PRO A 1 109 ? 13.593 -22.757 -18.111 1.00 13.07 104 PRO A CA 1
ATOM 808 C C . PRO A 1 109 ? 14.790 -21.918 -17.630 1.00 12.76 104 PRO A C 1
ATOM 809 O O . PRO A 1 109 ? 15.860 -22.468 -17.331 1.00 12.04 104 PRO A O 1
ATOM 813 N N . PRO A 1 110 ? 14.620 -20.585 -17.574 1.00 12.61 105 PRO A N 1
ATOM 814 C CA . PRO A 1 110 ? 15.696 -19.777 -16.995 1.00 12.53 105 PRO A CA 1
ATOM 815 C C . PRO A 1 110 ? 15.771 -20.039 -15.497 1.00 12.09 105 PRO A C 1
ATOM 816 O O . PRO A 1 110 ? 14.752 -20.356 -14.881 1.00 11.89 105 PRO A O 1
ATOM 820 N N . SER A 1 111 ? 16.968 -19.917 -14.925 1.00 11.52 106 SER A N 1
ATOM 821 C CA . SER A 1 111 ? 17.107 -20.057 -13.484 1.00 10.94 106 SER A CA 1
ATOM 822 C C . SER A 1 111 ? 16.481 -18.861 -12.737 1.00 10.79 106 SER A C 1
ATOM 823 O O . SER A 1 111 ? 16.413 -17.751 -13.269 1.00 9.88 106 SER A O 1
ATOM 826 N N . ALA A 1 112 ? 16.020 -19.114 -11.511 1.00 9.78 107 ALA A N 1
ATOM 827 C CA . ALA A 1 112 ? 15.270 -18.141 -10.725 1.00 10.05 107 ALA A CA 1
ATOM 828 C C . ALA A 1 112 ? 16.039 -16.840 -10.487 1.00 9.78 107 ALA A C 1
ATOM 829 O O . ALA A 1 112 ? 15.441 -15.764 -10.464 1.00 9.41 107 ALA A O 1
ATOM 831 N N . ASP A 1 113 ? 17.353 -16.952 -10.273 1.00 10.28 108 ASP A N 1
ATOM 832 C CA . ASP A 1 113 ? 18.171 -15.785 -10.002 1.00 10.38 108 ASP A CA 1
ATOM 833 C C . ASP A 1 113 ? 18.146 -14.818 -11.194 1.00 10.53 108 ASP A C 1
ATOM 834 O O . ASP A 1 113 ? 18.042 -13.608 -11.023 1.00 10.01 108 ASP A O 1
ATOM 839 N N . VAL A 1 114 ? 18.202 -15.358 -12.403 1.00 10.31 109 VAL A N 1
ATOM 840 C CA . VAL A 1 114 ? 18.236 -14.479 -13.561 1.00 10.39 109 VAL A CA 1
ATOM 841 C C . VAL A 1 114 ? 16.832 -14.047 -13.958 1.00 10.23 109 VAL A C 1
ATOM 842 O O . VAL A 1 114 ? 16.644 -12.962 -14.499 1.00 10.51 109 VAL A O 1
ATOM 846 N N . ILE A 1 115 ? 15.827 -14.870 -13.683 1.00 10.44 110 ILE A N 1
ATOM 847 C CA . ILE A 1 115 ? 14.454 -14.386 -13.886 1.00 10.43 110 ILE A CA 1
ATOM 848 C C . ILE A 1 115 ? 14.229 -13.134 -13.019 1.00 9.98 110 ILE A C 1
ATOM 849 O O . ILE A 1 115 ? 13.683 -12.126 -13.480 1.00 10.15 110 ILE A O 1
ATOM 854 N N . ASP A 1 116 ? 14.616 -13.220 -11.750 1.00 9.81 111 ASP A N 1
ATOM 855 C CA . ASP A 1 116 ? 14.453 -12.092 -10.831 1.00 9.97 111 ASP A CA 1
ATOM 856 C C . ASP A 1 116 ? 15.173 -10.840 -11.357 1.00 9.35 111 ASP A C 1
ATOM 857 O O . ASP A 1 116 ? 14.592 -9.762 -11.374 1.00 8.87 111 ASP A O 1
ATOM 862 N N . ALA A 1 117 ? 16.421 -10.973 -11.787 1.00 8.74 112 ALA A N 1
ATOM 863 C CA . ALA A 1 117 ? 17.150 -9.808 -12.291 1.00 8.41 112 ALA A CA 1
ATOM 864 C C . ALA A 1 117 ? 16.432 -9.199 -13.487 1.00 9.08 112 ALA A C 1
ATOM 865 O O . ALA A 1 117 ? 16.287 -7.981 -13.586 1.00 8.99 112 ALA A O 1
ATOM 867 N N . SER A 1 118 ? 16.007 -10.058 -14.419 1.00 8.83 113 SER A N 1
ATOM 868 C CA . SER A 1 118 ? 15.339 -9.604 -15.622 1.00 8.64 113 SER A CA 1
ATOM 869 C C . SER A 1 118 ? 14.058 -8.855 -15.239 1.00 8.78 113 SER A C 1
ATOM 870 O O . SER A 1 118 ? 13.825 -7.742 -15.693 1.00 8.21 113 SER A O 1
ATOM 873 N N . HIS A 1 119 ? 13.257 -9.470 -14.375 1.00 8.09 114 HIS A N 1
ATOM 874 C CA . HIS A 1 119 ? 11.986 -8.906 -13.936 1.00 8.98 114 HIS A CA 1
ATOM 875 C C . HIS A 1 119 ? 12.138 -7.580 -13.181 1.00 8.89 114 HIS A C 1
ATOM 876 O O . HIS A 1 119 ? 11.302 -6.668 -13.323 1.00 9.18 114 HIS A O 1
ATOM 883 N N . ARG A 1 120 ? 13.184 -7.460 -12.368 1.00 8.75 115 ARG A N 1
ATOM 884 C CA . ARG A 1 120 ? 13.404 -6.188 -11.663 1.00 9.09 115 ARG A CA 1
ATOM 885 C C . ARG A 1 120 ? 13.535 -5.039 -12.647 1.00 9.51 115 ARG A C 1
ATOM 886 O O . ARG A 1 120 ? 13.222 -3.892 -12.324 1.00 9.61 115 ARG A O 1
ATOM 894 N N . ASN A 1 121 ? 14.030 -5.363 -13.833 1.00 9.53 116 ASN A N 1
ATOM 895 C CA . ASN A 1 121 ? 14.284 -4.369 -14.881 1.00 9.49 116 ASN A CA 1
ATOM 896 C C . ASN A 1 121 ? 13.193 -4.320 -15.950 1.00 9.62 116 ASN A C 1
ATOM 897 O O . ASN A 1 121 ? 13.331 -3.643 -16.982 1.00 9.47 116 ASN A O 1
ATOM 902 N N . GLY A 1 122 ? 12.100 -5.034 -15.694 1.00 9.66 117 GLY A N 1
ATOM 903 C CA . GLY A 1 122 ? 10.936 -4.974 -16.586 1.00 10.43 117 GLY A CA 1
ATOM 904 C C . GLY A 1 122 ? 11.162 -5.700 -17.894 1.00 10.22 117 GLY A C 1
ATOM 905 O O . GLY A 1 122 ? 10.482 -5.432 -18.879 1.00 10.70 117 GLY A O 1
ATOM 906 N N . VAL A 1 123 ? 12.111 -6.631 -17.897 1.00 9.54 118 VAL A N 1
ATOM 907 C CA . VAL A 1 123 ? 12.431 -7.386 -19.121 1.00 9.20 118 VAL A CA 1
ATOM 908 C C . VAL A 1 123 ? 11.832 -8.791 -19.077 1.00 10.25 118 VAL A C 1
ATOM 909 O O . VAL A 1 123 ? 12.144 -9.587 -18.177 1.00 10.12 118 VAL A O 1
ATOM 913 N N . PRO A 1 124 ? 10.949 -9.106 -20.037 1.00 10.27 119 PRO A N 1
ATOM 914 C CA . PRO A 1 124 ? 10.415 -10.464 -20.084 1.00 10.41 119 PRO A CA 1
ATOM 915 C C . PRO A 1 124 ? 11.521 -11.433 -20.466 1.00 10.22 119 PRO A C 1
ATOM 916 O O . PRO A 1 124 ? 12.394 -11.096 -21.290 1.00 9.50 119 PRO A O 1
ATOM 920 N N . ILE A 1 125 ? 11.506 -12.613 -19.855 1.00 10.10 120 ILE A N 1
ATOM 921 C CA . ILE A 1 125 ? 12.545 -13.607 -20.096 1.00 10.53 120 ILE A CA 1
ATOM 922 C C . ILE A 1 125 ? 11.943 -14.957 -20.496 1.00 10.76 120 ILE A C 1
ATOM 923 O O . ILE A 1 125 ? 10.991 -15.442 -19.880 1.00 11.04 120 ILE A O 1
ATOM 928 N N . LEU A 1 126 ? 12.482 -15.538 -21.558 1.00 10.05 121 LEU A N 1
ATOM 929 C CA . LEU A 1 126 ? 11.940 -16.776 -22.105 1.00 10.44 121 LEU A CA 1
ATOM 930 C C . LEU A 1 126 ? 12.803 -17.989 -21.835 1.00 10.53 121 LEU A C 1
ATOM 931 O O . LEU A 1 126 ? 14.014 -17.909 -21.865 1.00 11.62 121 LEU A O 1
ATOM 936 N N . GLY A 1 127 ? 12.168 -19.134 -21.608 1.00 11.17 122 GLY A N 1
ATOM 937 C CA . GLY A 1 127 ? 12.892 -20.398 -21.570 1.00 11.58 122 GLY A CA 1
ATOM 938 C C . GLY A 1 127 ? 13.192 -20.881 -22.985 1.00 12.04 122 GLY A C 1
ATOM 939 O O . GLY A 1 127 ? 12.781 -20.254 -23.959 1.00 12.22 122 GLY A O 1
ATOM 940 N N . ASN A 1 128 ? 13.930 -21.983 -23.092 1.00 12.45 123 ASN A N 1
ATOM 941 C CA . ASN A 1 128 ? 14.425 -22.449 -24.368 1.00 12.46 123 ASN A CA 1
ATOM 942 C C . ASN A 1 128 ? 13.899 -23.857 -24.703 1.00 13.01 123 ASN A C 1
ATOM 943 O O . ASN A 1 128 ? 13.915 -24.762 -23.854 1.00 13.36 123 ASN A O 1
ATOM 948 N N . VAL A 1 129 ? 13.418 -24.032 -25.926 1.00 12.65 124 VAL A N 1
ATOM 949 C CA . VAL A 1 129 ? 13.137 -25.376 -26.434 1.00 12.80 124 VAL A CA 1
ATOM 950 C C . VAL A 1 129 ? 14.040 -25.559 -27.633 1.00 12.98 124 VAL A C 1
ATOM 951 O O . VAL A 1 129 ? 13.861 -24.886 -28.639 1.00 12.81 124 VAL A O 1
ATOM 955 N N . PHE A 1 130 ? 15.040 -26.424 -27.495 1.00 13.02 125 PHE A N 1
ATOM 956 C CA . PHE A 1 130 ? 16.104 -26.524 -28.485 1.00 14.09 125 PHE A CA 1
ATOM 957 C C . PHE A 1 130 ? 16.136 -27.918 -29.104 1.00 14.68 125 PHE A C 1
ATOM 958 O O . PHE A 1 130 ? 16.564 -28.871 -28.459 1.00 15.21 125 PHE A O 1
ATOM 966 N N . PHE A 1 131 ? 15.715 -28.020 -30.356 1.00 15.18 126 PHE A N 1
ATOM 967 C CA . PHE A 1 131 ? 15.869 -29.255 -31.122 1.00 15.07 126 PHE A CA 1
ATOM 968 C C . PHE A 1 131 ? 17.217 -29.204 -31.865 1.00 15.29 126 PHE A C 1
ATOM 969 O O . PHE A 1 131 ? 17.353 -28.499 -32.872 1.00 15.16 126 PHE A O 1
ATOM 977 N N . PRO A 1 132 ? 18.222 -29.947 -31.377 1.00 15.61 127 PRO A N 1
ATOM 978 C CA . PRO A 1 132 ? 19.559 -29.699 -31.888 1.00 16.32 127 PRO A CA 1
ATOM 979 C C . PRO A 1 132 ? 19.819 -30.251 -33.275 1.00 17.05 127 PRO A C 1
ATOM 980 O O . PRO A 1 132 ? 19.087 -31.138 -33.739 1.00 17.44 127 PRO A O 1
ATOM 984 N N . PRO A 1 133 ? 20.851 -29.711 -33.947 1.00 18.14 128 PRO A N 1
ATOM 985 C CA . PRO A 1 133 ? 21.265 -30.287 -35.226 1.00 18.83 128 PRO A CA 1
ATOM 986 C C . PRO A 1 133 ? 21.738 -31.722 -35.014 1.00 19.49 128 PRO A C 1
ATOM 987 O O . PRO A 1 133 ? 22.299 -32.054 -33.957 1.00 18.71 128 PRO A O 1
ATOM 991 N N . THR A 1 134 ? 21.494 -32.576 -36.005 1.00 20.41 129 THR A N 1
ATOM 992 C CA . THR A 1 134 ? 21.824 -33.986 -35.867 1.00 21.45 129 THR A CA 1
ATOM 993 C C . THR A 1 134 ? 23.300 -34.171 -35.506 1.00 21.76 129 THR A C 1
ATOM 994 O O . THR A 1 134 ? 23.643 -35.071 -34.746 1.00 21.88 129 THR A O 1
ATOM 998 N N . VAL A 1 135 ? 24.166 -33.288 -36.009 1.00 22.59 130 VAL A N 1
ATOM 999 C CA . VAL A 1 135 ? 25.601 -33.387 -35.721 1.00 23.55 130 VAL A CA 1
ATOM 1000 C C . VAL A 1 135 ? 25.932 -33.260 -34.217 1.00 23.36 130 VAL A C 1
ATOM 1001 O O . VAL A 1 135 ? 26.880 -33.876 -33.734 1.00 23.51 130 VAL A O 1
ATOM 1005 N N . TYR A 1 136 ? 25.127 -32.490 -33.489 1.00 22.89 131 TYR A N 1
ATOM 1006 C CA . TYR A 1 136 ? 25.288 -32.359 -32.047 1.00 23.03 131 TYR A CA 1
ATOM 1007 C C . TYR A 1 136 ? 24.239 -33.168 -31.294 1.00 23.20 131 TYR A C 1
ATOM 1008 O O . TYR A 1 136 ? 23.700 -32.711 -30.274 1.00 23.95 131 TYR A O 1
ATOM 1017 N N . GLY A 1 137 ? 23.918 -34.348 -31.822 1.00 22.37 132 GLY A N 1
ATOM 1018 C CA . GLY A 1 137 ? 23.109 -35.319 -31.110 1.00 21.52 132 GLY A CA 1
ATOM 1019 C C . GLY A 1 137 ? 21.617 -35.121 -31.235 1.00 21.45 132 GLY A C 1
ATOM 1020 O O . GLY A 1 137 ? 20.857 -35.772 -30.534 1.00 21.57 132 GLY A O 1
ATOM 1021 N N . GLY A 1 138 ? 21.187 -34.218 -32.110 1.00 20.83 133 GLY A N 1
ATOM 1022 C CA . GLY A 1 138 ? 19.758 -33.964 -32.285 1.00 21.04 133 GLY A CA 1
ATOM 1023 C C . GLY A 1 138 ? 19.036 -35.228 -32.747 1.00 21.53 133 GLY A C 1
ATOM 1024 O O . GLY A 1 138 ? 19.593 -36.011 -33.505 1.00 20.93 133 GLY A O 1
ATOM 1025 N N . GLN A 1 139 ? 17.802 -35.408 -32.286 1.00 21.54 134 GLN A N 1
ATOM 1026 C CA . GLN A 1 139 ? 16.997 -36.595 -32.604 1.00 22.46 134 GLN A CA 1
ATOM 1027 C C . GLN A 1 139 ? 15.593 -36.182 -33.018 1.00 21.30 134 GLN A C 1
ATOM 1028 O O . GLN A 1 139 ? 14.892 -35.467 -32.296 1.00 21.18 134 GLN A O 1
ATOM 1034 N N . LEU A 1 140 ? 15.157 -36.644 -34.183 1.00 20.72 135 LEU A N 1
ATOM 1035 C CA . LEU A 1 140 ? 13.810 -36.325 -34.630 1.00 20.64 135 LEU A CA 1
ATOM 1036 C C . LEU A 1 140 ? 12.795 -36.852 -33.628 1.00 20.00 135 LEU A C 1
ATOM 1037 O O . LEU A 1 140 ? 11.714 -36.309 -33.486 1.00 19.09 135 LEU A O 1
ATOM 1042 N N . GLU A 1 141 ? 13.167 -37.908 -32.918 1.00 20.57 136 GLU A N 1
ATOM 1043 C CA . GLU A 1 141 ? 12.294 -38.483 -31.916 1.00 21.46 136 GLU A CA 1
ATOM 1044 C C . GLU A 1 141 ? 11.798 -37.415 -30.935 1.00 20.30 136 GLU A C 1
ATOM 1045 O O . GLU A 1 141 ? 10.631 -37.403 -30.568 1.00 19.75 136 GLU A O 1
ATOM 1051 N N . TRP A 1 142 ? 12.686 -36.515 -30.520 1.00 19.67 137 TRP A N 1
ATOM 1052 C CA . TRP A 1 142 ? 12.317 -35.497 -29.517 1.00 19.57 137 TRP A CA 1
ATOM 1053 C C . TRP A 1 142 ? 11.289 -34.513 -30.077 1.00 19.42 137 TRP A C 1
ATOM 1054 O O . TRP A 1 142 ? 10.347 -34.090 -29.395 1.00 19.27 137 TRP A O 1
ATOM 1065 N N . LEU A 1 143 ? 11.470 -34.164 -31.345 1.00 19.54 138 LEU A N 1
ATOM 1066 C CA . LEU A 1 143 ? 10.552 -33.265 -32.016 1.00 19.69 138 LEU A CA 1
ATOM 1067 C C . LEU A 1 143 ? 9.159 -33.873 -32.102 1.00 19.95 138 LEU A C 1
ATOM 1068 O O . LEU A 1 143 ? 8.151 -33.233 -31.784 1.00 19.76 138 LEU A O 1
ATOM 1073 N N . GLU A 1 144 ? 9.110 -35.122 -32.554 1.00 20.92 139 GLU A N 1
ATOM 1074 C CA . GLU A 1 144 ? 7.847 -35.849 -32.679 1.00 21.38 139 GLU A CA 1
ATOM 1075 C C . GLU A 1 144 ? 7.138 -35.983 -31.338 1.00 21.16 139 GLU A C 1
ATOM 1076 O O . GLU A 1 144 ? 5.915 -35.833 -31.245 1.00 21.64 139 GLU A O 1
ATOM 1082 N N . GLN A 1 145 ? 7.917 -36.236 -30.295 1.00 21.35 140 GLN A N 1
ATOM 1083 C CA . GLN A 1 145 ? 7.378 -36.287 -28.935 1.00 21.36 140 GLN A CA 1
ATOM 1084 C C . GLN A 1 145 ? 6.712 -34.982 -28.514 1.00 21.27 140 GLN A C 1
ATOM 1085 O O . GLN A 1 145 ? 5.587 -34.975 -27.994 1.00 20.94 140 GLN A O 1
ATOM 1091 N N . MET A 1 146 ? 7.392 -33.861 -28.746 1.00 20.77 141 MET A N 1
ATOM 1092 C CA . MET A 1 146 ? 6.818 -32.568 -28.409 1.00 20.62 141 MET A CA 1
ATOM 1093 C C . MET A 1 146 ? 5.537 -32.270 -29.190 1.00 20.73 141 MET A C 1
ATOM 1094 O O . MET A 1 146 ? 4.648 -31.593 -28.686 1.00 20.20 141 MET A O 1
ATOM 1099 N N . LEU A 1 147 ? 5.439 -32.783 -30.419 1.00 21.57 142 LEU A N 1
ATOM 1100 C CA . LEU A 1 147 ? 4.307 -32.462 -31.289 1.00 23.01 142 LEU A CA 1
ATOM 1101 C C . LEU A 1 147 ? 3.137 -33.441 -31.172 1.00 23.89 142 LEU A C 1
ATOM 1102 O O . LEU A 1 147 ? 2.192 -33.378 -31.952 1.00 23.74 142 LEU A O 1
ATOM 1107 N N . GLU A 1 148 ? 3.195 -34.338 -30.198 1.00 25.27 143 GLU A N 1
ATOM 1108 C CA . GLU A 1 148 ? 2.092 -35.278 -30.000 1.00 26.51 143 GLU A CA 1
ATOM 1109 C C . GLU A 1 148 ? 0.784 -34.549 -29.714 1.00 26.88 143 GLU A C 1
ATOM 1110 O O . GLU A 1 148 ? 0.729 -33.605 -28.917 1.00 26.00 143 GLU A O 1
ATOM 1116 N N . GLN A 1 149 ? -0.284 -34.981 -30.375 1.00 27.28 144 GLN A N 1
ATOM 1117 C CA . GLN A 1 149 ? -1.561 -34.314 -30.206 1.00 28.51 144 GLN A CA 1
ATOM 1118 C C . GLN A 1 149 ? -2.658 -35.299 -29.788 1.00 29.40 144 GLN A C 1
ATOM 1119 O O . GLN A 1 149 ? -2.821 -36.341 -30.409 1.00 29.45 144 GLN A O 1
ATOM 1125 N N . GLU A 1 150 ? -3.397 -34.960 -28.737 1.00 30.68 145 GLU A N 1
ATOM 1126 C CA . GLU A 1 150 ? -4.542 -35.770 -28.299 1.00 32.13 145 GLU A CA 1
ATOM 1127 C C . GLU A 1 150 ? -5.701 -35.703 -29.301 1.00 32.87 145 GLU A C 1
ATOM 1128 O O . GLU A 1 150 ? -5.640 -34.984 -30.298 1.00 32.73 145 GLU A O 1
ATOM 1134 N N . GLU A 1 151 ? -6.761 -36.458 -29.024 1.00 34.14 146 GLU A N 1
ATOM 1135 C CA . GLU A 1 151 ? -7.993 -36.405 -29.807 1.00 35.40 146 GLU A CA 1
ATOM 1136 C C . GLU A 1 151 ? -8.676 -35.047 -29.567 1.00 35.92 146 GLU A C 1
ATOM 1137 O O . GLU A 1 151 ? -9.512 -34.591 -30.351 1.00 36.20 146 GLU A O 1
ATOM 1143 N N . ASP A 1 152 ? -8.256 -34.403 -28.484 1.00 36.28 147 ASP A N 1
ATOM 1144 C CA . ASP A 1 152 ? -8.671 -33.053 -28.055 1.00 36.90 147 ASP A CA 1
ATOM 1145 C C . ASP A 1 152 ? -8.854 -31.870 -29.040 1.00 36.15 147 ASP A C 1
ATOM 1146 O O . ASP A 1 152 ? -9.772 -31.087 -28.821 1.00 36.78 147 ASP A O 1
ATOM 1151 N N . GLY A 1 153 ? -7.985 -31.629 -30.030 1.00 35.28 148 GLY A N 1
ATOM 1152 C CA . GLY A 1 153 ? -6.604 -32.106 -30.128 1.00 33.85 148 GLY A CA 1
ATOM 1153 C C . GLY A 1 153 ? -5.665 -31.107 -29.457 1.00 32.41 148 GLY A C 1
ATOM 1154 O O . GLY A 1 153 ? -5.115 -30.196 -30.086 1.00 33.19 148 GLY A O 1
ATOM 1155 N N . SER A 1 154 ? -5.511 -31.268 -28.155 1.00 30.91 149 SER A N 1
ATOM 1156 C CA . SER A 1 154 ? -4.594 -30.470 -27.377 1.00 28.85 149 SER A CA 1
ATOM 1157 C C . SER A 1 154 ? -3.210 -31.039 -27.622 1.00 27.11 149 SER A C 1
ATOM 1158 O O . SER A 1 154 ? -3.082 -32.140 -28.153 1.00 26.79 149 SER A O 1
ATOM 1161 N N . PHE A 1 155 ? -2.167 -30.279 -27.281 1.00 25.22 150 PHE A N 1
ATOM 1162 C CA . PHE A 1 155 ? -0.801 -30.789 -27.322 1.00 23.08 150 PHE A CA 1
ATOM 1163 C C . PHE A 1 155 ? -0.313 -30.853 -25.885 1.00 23.10 150 PHE A C 1
ATOM 1164 O O . PHE A 1 155 ? -0.033 -29.803 -25.285 1.00 23.03 150 PHE A O 1
ATOM 1172 N N . PRO A 1 156 ? -0.210 -32.070 -25.318 1.00 22.50 151 PRO A N 1
ATOM 1173 C CA . PRO A 1 156 ? 0.096 -32.183 -23.891 1.00 21.72 151 PRO A CA 1
ATOM 1174 C C . PRO A 1 156 ? 1.451 -31.584 -23.514 1.00 21.04 151 PRO A C 1
ATOM 1175 O O . PRO A 1 156 ? 1.605 -31.073 -22.400 1.00 20.32 151 PRO A O 1
ATOM 1179 N N . LEU A 1 157 ? 2.416 -31.640 -24.426 1.00 20.43 152 LEU A N 1
ATOM 1180 C CA . LEU A 1 157 ? 3.733 -31.051 -24.150 1.00 20.18 152 LEU A CA 1
ATOM 1181 C C . LEU A 1 157 ? 3.748 -29.529 -24.203 1.00 19.34 152 LEU A C 1
ATOM 1182 O O . LEU A 1 157 ? 4.529 -28.891 -23.488 1.00 19.04 152 LEU A O 1
ATOM 1187 N N . ALA A 1 158 ? 2.880 -28.950 -25.025 1.00 18.46 153 ALA A N 1
ATOM 1188 C CA . ALA A 1 158 ? 2.618 -27.518 -24.982 1.00 18.41 153 ALA A CA 1
ATOM 1189 C C . ALA A 1 158 ? 1.979 -27.156 -23.652 1.00 18.25 153 ALA A C 1
ATOM 1190 O O . ALA A 1 158 ? 2.290 -26.130 -23.043 1.00 17.03 153 ALA A O 1
ATOM 1192 N N . ASP A 1 159 ? 1.054 -27.996 -23.202 1.00 17.37 154 ASP A N 1
ATOM 1193 C CA . ASP A 1 159 ? 0.412 -27.720 -21.929 1.00 18.21 154 ASP A CA 1
ATOM 1194 C C . ASP A 1 159 ? 1.476 -27.622 -20.848 1.00 17.35 154 ASP A C 1
ATOM 1195 O O . ASP A 1 159 ? 1.449 -26.719 -20.010 1.00 18.01 154 ASP A O 1
ATOM 1200 N N . LYS A 1 160 ? 2.418 -28.550 -20.875 1.00 17.02 155 LYS A N 1
ATOM 1201 C CA . LYS A 1 160 ? 3.460 -28.590 -19.886 1.00 17.37 155 LYS A CA 1
ATOM 1202 C C . LYS A 1 160 ? 4.364 -27.346 -19.978 1.00 17.51 155 LYS A C 1
ATOM 1203 O O . LYS A 1 160 ? 4.764 -26.779 -18.953 1.00 16.75 155 LYS A O 1
ATOM 1209 N N . LEU A 1 161 ? 4.691 -26.919 -21.191 1.00 17.26 156 LEU A N 1
ATOM 1210 C CA . LEU A 1 161 ? 5.481 -25.675 -21.336 1.00 17.24 156 LEU A CA 1
ATOM 1211 C C . LEU A 1 161 ? 4.777 -24.511 -20.641 1.00 17.39 156 LEU A C 1
ATOM 1212 O O . LEU A 1 161 ? 5.416 -23.682 -19.969 1.00 17.20 156 LEU A O 1
ATOM 1217 N N . LEU A 1 162 ? 3.464 -24.418 -20.809 1.00 17.26 157 LEU A N 1
ATOM 1218 C CA . LEU A 1 162 ? 2.726 -23.339 -20.160 1.00 17.26 157 LEU A CA 1
ATOM 1219 C C . LEU A 1 162 ? 2.692 -23.513 -18.644 1.00 17.92 157 LEU A C 1
ATOM 1220 O O . LEU A 1 162 ? 2.827 -22.544 -17.905 1.00 17.54 157 LEU A O 1
ATOM 1225 N N . GLU A 1 163 ? 2.508 -24.747 -18.182 1.00 18.29 158 GLU A N 1
ATOM 1226 C CA . GLU A 1 163 ? 2.536 -25.022 -16.738 1.00 19.05 158 GLU A CA 1
ATOM 1227 C C . GLU A 1 163 ? 3.874 -24.668 -16.075 1.00 18.73 158 GLU A C 1
ATOM 1228 O O . GLU A 1 163 ? 3.894 -24.109 -14.961 1.00 19.03 158 GLU A O 1
ATOM 1234 N N . VAL A 1 164 ? 4.974 -24.992 -16.757 1.00 17.97 159 VAL A N 1
ATOM 1235 C CA . VAL A 1 164 ? 6.329 -24.695 -16.275 1.00 17.19 159 VAL A CA 1
ATOM 1236 C C . VAL A 1 164 ? 6.534 -23.193 -16.187 1.00 17.04 159 VAL A C 1
ATOM 1237 O O . VAL A 1 164 ? 7.017 -22.693 -15.171 1.00 16.57 159 VAL A O 1
ATOM 1241 N N . ALA A 1 165 ? 6.160 -22.466 -17.242 1.00 16.09 160 ALA A N 1
ATOM 1242 C CA . ALA A 1 165 ? 6.288 -21.007 -17.224 1.00 15.29 160 ALA A CA 1
ATOM 1243 C C . ALA A 1 165 ? 5.463 -20.379 -16.111 1.00 15.41 160 ALA A C 1
ATOM 1244 O O . ALA A 1 165 ? 5.923 -19.449 -15.441 1.00 13.95 160 ALA A O 1
ATOM 1246 N N . ASP A 1 166 ? 4.256 -20.901 -15.888 1.00 14.96 161 ASP A N 1
ATOM 1247 C CA . ASP A 1 166 ? 3.366 -20.356 -14.861 1.00 16.48 161 ASP A CA 1
ATOM 1248 C C . ASP A 1 166 ? 3.926 -20.588 -13.470 1.00 15.92 161 ASP A C 1
ATOM 1249 O O . ASP A 1 166 ? 3.967 -19.686 -12.635 1.00 16.08 161 ASP A O 1
ATOM 1254 N N . TYR A 1 167 ? 4.340 -21.817 -13.215 1.00 16.41 162 TYR A N 1
ATOM 1255 C CA . TYR A 1 167 ? 4.820 -22.190 -11.891 1.00 16.24 162 TYR A CA 1
ATOM 1256 C C . TYR A 1 167 ? 6.146 -21.489 -11.539 1.00 15.92 162 TYR A C 1
ATOM 1257 O O . TYR A 1 167 ? 6.289 -20.913 -10.452 1.00 15.36 162 TYR A O 1
ATOM 1266 N N . TYR A 1 168 ? 7.108 -21.528 -12.460 1.00 15.09 163 TYR A N 1
ATOM 1267 C CA . TYR A 1 168 ? 8.409 -20.909 -12.194 1.00 14.47 163 TYR A CA 1
ATOM 1268 C C . TYR A 1 168 ? 8.379 -19.376 -12.315 1.00 14.09 163 TYR A C 1
ATOM 1269 O O . TYR A 1 168 ? 9.218 -18.681 -11.705 1.00 13.64 163 TYR A O 1
ATOM 1278 N N . GLY A 1 169 ? 7.439 -18.855 -13.107 1.00 12.78 164 GLY A N 1
ATOM 1279 C CA . GLY A 1 169 ? 7.217 -17.415 -13.208 1.00 13.36 164 GLY A CA 1
ATOM 1280 C C . GLY A 1 169 ? 8.103 -16.740 -14.252 1.00 12.48 164 GLY A C 1
ATOM 1281 O O . GLY A 1 169 ? 8.821 -15.796 -13.959 1.00 12.77 164 GLY A O 1
ATOM 1282 N N . PHE A 1 170 ? 8.066 -17.242 -15.475 1.00 12.92 165 PHE A N 1
ATOM 1283 C CA . PHE A 1 170 ? 8.725 -16.517 -16.575 1.00 11.99 165 PHE A CA 1
ATOM 1284 C C . PHE A 1 170 ? 7.753 -16.363 -17.746 1.00 12.32 165 PHE A C 1
ATOM 1285 O O . PHE A 1 170 ? 6.593 -16.787 -17.660 1.00 12.93 165 PHE A O 1
ATOM 1293 N N . ASP A 1 171 ? 8.219 -15.769 -18.839 1.00 11.46 166 ASP A N 1
ATOM 1294 C CA . ASP A 1 171 ? 7.325 -15.026 -19.708 1.00 11.54 166 ASP A CA 1
ATOM 1295 C C . ASP A 1 171 ? 7.085 -15.622 -21.074 1.00 11.40 166 ASP A C 1
ATOM 1296 O O . ASP A 1 171 ? 6.499 -14.963 -21.935 1.00 12.01 166 ASP A O 1
ATOM 1301 N N . GLY A 1 172 ? 7.520 -16.862 -21.239 1.00 11.43 167 GLY A N 1
ATOM 1302 C CA . GLY A 1 172 ? 7.282 -17.592 -22.477 1.00 11.81 167 GLY A CA 1
ATOM 1303 C C . GLY A 1 172 ? 8.440 -18.452 -22.910 1.00 12.01 167 GLY A C 1
ATOM 1304 O O . GLY A 1 172 ? 9.299 -18.832 -22.103 1.00 11.55 167 GLY A O 1
ATOM 1305 N N . TRP A 1 173 ? 8.479 -18.725 -24.217 1.00 11.70 168 TRP A N 1
ATOM 1306 C CA . TRP A 1 173 ? 9.398 -19.702 -24.764 1.00 11.47 168 TRP A CA 1
ATOM 1307 C C . TRP A 1 173 ? 9.947 -19.296 -26.114 1.00 11.70 168 TRP A C 1
ATOM 1308 O O . TRP A 1 173 ? 9.255 -18.677 -26.929 1.00 12.06 168 TRP A O 1
ATOM 1319 N N . PHE A 1 174 ? 11.196 -19.687 -26.315 1.00 11.37 169 PHE A N 1
ATOM 1320 C CA . PHE A 1 174 ? 11.924 -19.537 -27.559 1.00 12.17 169 PHE A CA 1
ATOM 1321 C C . PHE A 1 174 ? 12.044 -20.943 -28.118 1.00 11.97 169 PHE A C 1
ATOM 1322 O O . PHE A 1 174 ? 12.598 -21.848 -27.470 1.00 12.71 169 PHE A O 1
ATOM 1330 N N . ILE A 1 175 ? 11.468 -21.138 -29.302 1.00 12.74 170 ILE A N 1
ATOM 1331 C CA . ILE A 1 175 ? 11.403 -22.449 -29.950 1.00 13.63 170 ILE A CA 1
ATOM 1332 C C . ILE A 1 175 ? 12.366 -22.473 -31.132 1.00 12.85 170 ILE A C 1
ATOM 1333 O O . ILE A 1 175 ? 12.229 -21.678 -32.054 1.00 13.06 170 ILE A O 1
ATOM 1338 N N . ASN A 1 176 ? 13.339 -23.372 -31.080 1.00 12.93 171 ASN A N 1
ATOM 1339 C CA . ASN A 1 176 ? 14.455 -23.379 -32.026 1.00 13.54 171 ASN A CA 1
ATOM 1340 C C . ASN A 1 176 ? 14.601 -24.775 -32.643 1.00 14.20 171 ASN A C 1
ATOM 1341 O O . ASN A 1 176 ? 15.188 -25.674 -32.047 1.00 14.28 171 ASN A O 1
ATOM 1346 N N . GLN A 1 177 ? 14.066 -24.932 -33.849 1.00 15.04 172 GLN A N 1
ATOM 1347 C CA . GLN A 1 177 ? 13.996 -26.251 -34.488 1.00 15.30 172 GLN A CA 1
ATOM 1348 C C . GLN A 1 177 ? 15.168 -26.418 -35.451 1.00 15.45 172 GLN A C 1
ATOM 1349 O O . GLN A 1 177 ? 15.128 -25.915 -36.573 1.00 15.97 172 GLN A O 1
ATOM 1355 N N . GLN A 1 178 ? 16.229 -27.084 -35.004 1.00 15.15 173 GLN A N 1
ATOM 1356 C CA . GLN A 1 178 ? 17.450 -27.208 -35.814 1.00 14.99 173 GLN A CA 1
ATOM 1357 C C . GLN A 1 178 ? 17.725 -28.642 -36.252 1.00 15.67 173 GLN A C 1
ATOM 1358 O O . GLN A 1 178 ? 18.781 -28.918 -36.820 1.00 16.31 173 GLN A O 1
ATOM 1364 N N . THR A 1 179 ? 16.784 -29.547 -35.992 1.00 15.88 174 THR A N 1
ATOM 1365 C CA . THR A 1 179 ? 16.968 -30.956 -36.356 1.00 16.60 174 THR A CA 1
ATOM 1366 C C . THR A 1 179 ? 16.535 -31.252 -37.796 1.00 17.30 174 THR A C 1
ATOM 1367 O O . THR A 1 179 ? 15.409 -30.946 -38.193 1.00 16.85 174 THR A O 1
ATOM 1371 N N . GLU A 1 180 ? 17.446 -31.857 -38.551 1.00 18.68 175 GLU A N 1
ATOM 1372 C CA . GLU A 1 180 ? 17.255 -32.133 -39.971 1.00 20.03 175 GLU A CA 1
ATOM 1373 C C . GLU A 1 180 ? 16.367 -33.369 -40.156 1.00 21.11 175 GLU A C 1
ATOM 1374 O O . GLU A 1 180 ? 16.182 -34.159 -39.223 1.00 20.48 175 GLU A O 1
ATOM 1380 N N . GLY A 1 181 ? 15.790 -33.508 -41.349 1.00 22.10 176 GLY A N 1
ATOM 1381 C CA . GLY A 1 181 ? 15.007 -34.700 -41.695 1.00 23.32 176 GLY A CA 1
ATOM 1382 C C . GLY A 1 181 ? 13.515 -34.606 -41.468 1.00 23.77 176 GLY A C 1
ATOM 1383 O O . GLY A 1 181 ? 12.778 -35.547 -41.762 1.00 24.85 176 GLY A O 1
ATOM 1384 N N . ALA A 1 182 ? 13.040 -33.485 -40.945 1.00 24.31 177 ALA A N 1
ATOM 1385 C CA . ALA A 1 182 ? 11.614 -33.335 -40.719 1.00 24.35 177 ALA A CA 1
ATOM 1386 C C . ALA A 1 182 ? 10.865 -33.288 -42.050 1.00 25.06 177 ALA A C 1
ATOM 1387 O O . ALA A 1 182 ? 11.312 -32.632 -42.999 1.00 25.07 177 ALA A O 1
ATOM 1389 N N . ASP A 1 183 ? 9.729 -33.981 -42.122 1.00 24.79 178 ASP A N 1
ATOM 1390 C CA . ASP A 1 183 ? 8.939 -34.010 -43.353 1.00 24.62 178 ASP A CA 1
ATOM 1391 C C . ASP A 1 183 ? 7.835 -32.958 -43.276 1.00 23.91 178 ASP A C 1
ATOM 1392 O O . ASP A 1 183 ? 7.688 -32.290 -42.253 1.00 23.51 178 ASP A O 1
ATOM 1397 N N . GLU A 1 184 ? 7.068 -32.790 -44.351 1.00 23.45 179 GLU A N 1
ATOM 1398 C CA . GLU A 1 184 ? 6.024 -31.767 -44.364 1.00 23.25 179 GLU A CA 1
ATOM 1399 C C . GLU A 1 184 ? 4.940 -31.982 -43.307 1.00 22.59 179 GLU A C 1
ATOM 1400 O O . GLU A 1 184 ? 4.362 -31.014 -42.790 1.00 22.10 179 GLU A O 1
ATOM 1406 N N . GLY A 1 185 ? 4.651 -33.236 -42.983 1.00 21.58 180 GLY A N 1
ATOM 1407 C CA . GLY A 1 185 ? 3.678 -33.505 -41.939 1.00 20.81 180 GLY A CA 1
ATOM 1408 C C . GLY A 1 185 ? 4.156 -32.923 -40.615 1.00 20.22 180 GLY A C 1
ATOM 1409 O O . GLY A 1 185 ? 3.353 -32.409 -39.821 1.00 20.14 180 GLY A O 1
ATOM 1410 N N . THR A 1 186 ? 5.462 -33.020 -40.380 1.00 19.90 181 THR A N 1
ATOM 1411 C CA . THR A 1 186 ? 6.064 -32.534 -39.141 1.00 19.74 181 THR A CA 1
ATOM 1412 C C . THR A 1 186 ? 6.038 -31.003 -39.115 1.00 19.69 181 THR A C 1
ATOM 1413 O O . THR A 1 186 ? 5.738 -30.395 -38.083 1.00 19.00 181 THR A O 1
ATOM 1417 N N . ALA A 1 187 ? 6.331 -30.392 -40.264 1.00 19.02 182 ALA A N 1
ATOM 1418 C CA . ALA A 1 187 ? 6.175 -28.949 -40.419 1.00 18.80 182 ALA A CA 1
ATOM 1419 C C . ALA A 1 187 ? 4.775 -28.491 -40.036 1.00 18.09 182 ALA A C 1
ATOM 1420 O O . ALA A 1 187 ? 4.627 -27.554 -39.260 1.00 17.20 182 ALA A O 1
ATOM 1422 N N . GLU A 1 188 ? 3.737 -29.161 -40.548 1.00 17.58 183 GLU A N 1
ATOM 1423 C CA . GLU A 1 188 ? 2.366 -28.765 -40.256 1.00 17.44 183 GLU A CA 1
ATOM 1424 C C . GLU A 1 188 ? 2.017 -28.937 -38.780 1.00 16.60 183 GLU A C 1
ATOM 1425 O O . GLU A 1 188 ? 1.305 -28.112 -38.215 1.00 16.37 183 GLU A O 1
ATOM 1431 N N . ALA A 1 189 ? 2.522 -30.009 -38.178 1.00 16.39 184 ALA A N 1
ATOM 1432 C CA . ALA A 1 189 ? 2.268 -30.298 -36.778 1.00 16.32 184 ALA A CA 1
ATOM 1433 C C . ALA A 1 189 ? 2.916 -29.203 -35.919 1.00 16.45 184 ALA A C 1
ATOM 1434 O O . ALA A 1 189 ? 2.327 -28.746 -34.946 1.00 16.67 184 ALA A O 1
ATOM 1436 N N . MET A 1 190 ? 4.123 -28.778 -36.292 1.00 16.45 185 MET A N 1
ATOM 1437 C CA . MET A 1 190 ? 4.770 -27.660 -35.569 1.00 16.80 185 MET A CA 1
ATOM 1438 C C . MET A 1 190 ? 3.942 -26.374 -35.642 1.00 16.66 185 MET A C 1
ATOM 1439 O O . MET A 1 190 ? 3.800 -25.668 -34.656 1.00 17.05 185 MET A O 1
ATOM 1444 N N . GLN A 1 191 ? 3.401 -26.050 -36.813 1.00 16.82 186 GLN A N 1
ATOM 1445 C CA . GLN A 1 191 ? 2.567 -24.871 -36.926 1.00 16.66 186 GLN A CA 1
ATOM 1446 C C . GLN A 1 191 ? 1.341 -24.986 -36.014 1.00 17.60 186 GLN A C 1
ATOM 1447 O O . GLN A 1 191 ? 0.932 -24.016 -35.381 1.00 17.67 186 GLN A O 1
ATOM 1453 N N . ALA A 1 192 ? 0.777 -26.187 -35.936 1.00 17.78 187 ALA A N 1
ATOM 1454 C CA . ALA A 1 192 ? -0.402 -26.439 -35.097 1.00 18.33 187 ALA A CA 1
ATOM 1455 C C . ALA A 1 192 ? -0.075 -26.288 -33.613 1.00 18.07 187 ALA A C 1
ATOM 1456 O O . ALA A 1 192 ? -0.871 -25.758 -32.826 1.00 19.28 187 ALA A O 1
ATOM 1458 N N . PHE A 1 193 ? 1.101 -26.780 -33.255 1.00 18.42 188 PHE A N 1
ATOM 1459 C CA . PHE A 1 193 ? 1.637 -26.693 -31.905 1.00 17.87 188 PHE A CA 1
ATOM 1460 C C . PHE A 1 193 ? 1.811 -25.225 -31.511 1.00 17.76 188 PHE A C 1
ATOM 1461 O O . PHE A 1 193 ? 1.362 -24.790 -30.446 1.00 17.43 188 PHE A O 1
ATOM 1469 N N . LEU A 1 194 ? 2.441 -24.447 -32.387 1.00 16.78 189 LEU A N 1
ATOM 1470 C CA . LEU A 1 194 ? 2.572 -23.004 -32.150 1.00 16.51 189 LEU A CA 1
ATOM 1471 C C . LEU A 1 194 ? 1.220 -22.285 -32.032 1.00 16.92 189 LEU A C 1
ATOM 1472 O O . LEU A 1 194 ? 1.014 -21.430 -31.163 1.00 16.38 189 LEU A O 1
ATOM 1477 N N . VAL A 1 195 ? 0.288 -22.618 -32.919 1.00 16.87 190 VAL A N 1
ATOM 1478 C CA . VAL A 1 195 ? -1.024 -21.990 -32.870 1.00 17.01 190 VAL A CA 1
ATOM 1479 C C . VAL A 1 195 ? -1.739 -22.341 -31.564 1.00 16.77 190 VAL A C 1
ATOM 1480 O O . VAL A 1 195 ? -2.389 -21.496 -30.950 1.00 17.08 190 VAL A O 1
ATOM 1484 N N . TYR A 1 196 ? -1.574 -23.580 -31.124 1.00 17.44 191 TYR A N 1
ATOM 1485 C CA . TYR A 1 196 ? -2.161 -24.029 -29.858 1.00 17.40 191 TYR A CA 1
ATOM 1486 C C . TYR A 1 196 ? -1.620 -23.188 -28.696 1.00 17.14 191 TYR A C 1
ATOM 1487 O O . TYR A 1 196 ? -2.368 -22.752 -27.819 1.00 17.31 191 TYR A O 1
ATOM 1496 N N . LEU A 1 197 ? -0.311 -22.961 -28.697 1.00 16.82 192 LEU A N 1
ATOM 1497 C CA . LEU A 1 197 ? 0.274 -22.075 -27.689 1.00 16.51 192 LEU A CA 1
ATOM 1498 C C . LEU A 1 197 ? -0.356 -20.690 -27.716 1.00 16.47 192 LEU A C 1
ATOM 1499 O O . LEU A 1 197 ? -0.651 -20.119 -26.677 1.00 17.01 192 LEU A O 1
ATOM 1504 N N . GLN A 1 198 ? -0.533 -20.125 -28.904 1.00 17.07 193 GLN A N 1
ATOM 1505 C CA . GLN A 1 198 ? -1.149 -18.820 -29.014 1.00 17.39 193 GLN A CA 1
ATOM 1506 C C . GLN A 1 198 ? -2.541 -18.817 -28.393 1.00 17.92 193 GLN A C 1
ATOM 1507 O O . GLN A 1 198 ? -2.954 -17.839 -27.770 1.00 17.46 193 GLN A O 1
ATOM 1513 N N . GLU A 1 199 ? -3.263 -19.918 -28.574 1.00 18.52 194 GLU A N 1
ATOM 1514 C CA . GLU A 1 199 ? -4.645 -19.974 -28.121 1.00 19.14 194 GLU A CA 1
ATOM 1515 C C . GLU A 1 199 ? -4.764 -20.145 -26.608 1.00 19.35 194 GLU A C 1
ATOM 1516 O O . GLU A 1 199 ? -5.721 -19.648 -25.998 1.00 19.85 194 GLU A O 1
ATOM 1522 N N . GLN A 1 200 ? -3.779 -20.814 -26.018 1.00 18.82 195 GLN A N 1
ATOM 1523 C CA . GLN A 1 200 ? -3.840 -21.274 -24.635 1.00 19.49 195 GLN A CA 1
ATOM 1524 C C . GLN A 1 200 ? -3.007 -20.435 -23.676 1.00 19.40 195 GLN A C 1
ATOM 1525 O O . GLN A 1 200 ? -3.270 -20.407 -22.478 1.00 19.31 195 GLN A O 1
ATOM 1531 N N . LYS A 1 201 ? -1.986 -19.761 -24.195 1.00 19.36 196 LYS A N 1
ATOM 1532 C CA . LYS A 1 201 ? -1.088 -19.009 -23.324 1.00 19.13 196 LYS A CA 1
ATOM 1533 C C . LYS A 1 201 ? -1.756 -17.820 -22.646 1.00 19.46 196 LYS A C 1
ATOM 1534 O O . LYS A 1 201 ? -2.708 -17.241 -23.165 1.00 19.47 196 LYS A O 1
ATOM 1540 N N . PRO A 1 202 ? -1.239 -17.426 -21.478 1.00 20.31 197 PRO A N 1
ATOM 1541 C CA . PRO A 1 202 ? -1.786 -16.233 -20.882 1.00 21.12 197 PRO A CA 1
ATOM 1542 C C . PRO A 1 202 ? -1.472 -15.009 -21.741 1.00 22.22 197 PRO A C 1
ATOM 1543 O O . PRO A 1 202 ? -0.502 -15.016 -22.520 1.00 22.59 197 PRO A O 1
ATOM 1547 N N . GLU A 1 203 ? -2.310 -13.984 -21.618 1.00 23.20 198 GLU A N 1
ATOM 1548 C CA . GLU A 1 203 ? -2.058 -12.708 -22.257 1.00 24.24 198 GLU A CA 1
ATOM 1549 C C . GLU A 1 203 ? -0.734 -12.192 -21.690 1.00 23.70 198 GLU A C 1
ATOM 1550 O O . GLU A 1 203 ? -0.435 -12.355 -20.499 1.00 25.34 198 GLU A O 1
ATOM 1553 N N . GLY A 1 204 ? 0.073 -11.605 -22.546 1.00 22.88 199 GLY A N 1
ATOM 1554 C CA . GLY A 1 204 ? 1.386 -11.160 -22.132 1.00 20.29 199 GLY A CA 1
ATOM 1555 C C . GLY A 1 204 ? 2.492 -12.168 -22.387 1.00 18.97 199 GLY A C 1
ATOM 1556 O O . GLY A 1 204 ? 3.658 -11.781 -22.486 1.00 18.86 199 GLY A O 1
ATOM 1557 N N . MET A 1 205 ? 2.163 -13.454 -22.497 1.00 17.16 200 MET A N 1
ATOM 1558 C CA . MET A 1 205 ? 3.203 -14.455 -22.790 1.00 15.92 200 MET A CA 1
ATOM 1559 C C . MET A 1 205 ? 3.687 -14.350 -24.231 1.00 14.87 200 MET A C 1
ATOM 1560 O O . MET A 1 205 ? 2.916 -14.050 -25.138 1.00 14.75 200 MET A O 1
ATOM 1565 N N . HIS A 1 206 ? 4.978 -14.580 -24.429 1.00 13.52 201 HIS A N 1
ATOM 1566 C CA . HIS A 1 206 ? 5.600 -14.371 -25.736 1.00 13.05 201 HIS A CA 1
ATOM 1567 C C . HIS A 1 206 ? 6.193 -15.671 -26.221 1.00 12.82 201 HIS A C 1
ATOM 1568 O O . HIS A 1 206 ? 6.959 -16.308 -25.490 1.00 13.30 201 HIS A O 1
ATOM 1575 N N . ILE A 1 207 ? 5.870 -16.067 -27.454 1.00 12.90 202 ILE A N 1
ATOM 1576 C CA . ILE A 1 207 ? 6.524 -17.223 -28.068 1.00 12.71 202 ILE A CA 1
ATOM 1577 C C . ILE A 1 207 ? 7.349 -16.758 -29.272 1.00 12.78 202 ILE A C 1
ATOM 1578 O O . ILE A 1 207 ? 6.799 -16.178 -30.208 1.00 13.15 202 ILE A O 1
ATOM 1583 N N . MET A 1 208 ? 8.656 -17.009 -29.234 1.00 12.47 203 MET A N 1
ATOM 1584 C CA . MET A 1 208 ? 9.556 -16.608 -30.324 1.00 12.89 203 MET A CA 1
ATOM 1585 C C . MET A 1 208 ? 10.008 -17.835 -31.087 1.00 12.60 203 MET A C 1
ATOM 1586 O O . MET A 1 208 ? 10.368 -18.847 -30.482 1.00 12.88 203 MET A O 1
ATOM 1591 N N . TRP A 1 209 ? 9.996 -17.745 -32.418 1.00 12.29 204 TRP A N 1
ATOM 1592 C CA . TRP A 1 209 ? 10.373 -18.869 -33.285 1.00 12.17 204 TRP A CA 1
ATOM 1593 C C . TRP A 1 209 ? 11.667 -18.564 -34.031 1.00 11.93 204 TRP A C 1
ATOM 1594 O O . TRP A 1 209 ? 11.831 -17.458 -34.533 1.00 12.37 204 TRP A O 1
ATOM 1605 N N . TYR A 1 210 ? 12.571 -19.533 -34.122 1.00 12.26 205 TYR A N 1
ATOM 1606 C CA . TYR A 1 210 ? 13.802 -19.340 -34.909 1.00 12.51 205 TYR A CA 1
ATOM 1607 C C . TYR A 1 210 ? 13.592 -19.662 -36.398 1.00 13.05 205 TYR A C 1
ATOM 1608 O O . TYR A 1 210 ? 13.073 -20.724 -36.736 1.00 13.02 205 TYR A O 1
ATOM 1617 N N . ASP A 1 211 ? 14.025 -18.739 -37.262 1.00 12.56 206 ASP A N 1
ATOM 1618 C CA . ASP A 1 211 ? 14.066 -18.898 -38.718 1.00 13.47 206 ASP A CA 1
ATOM 1619 C C . ASP A 1 211 ? 14.956 -20.079 -39.125 1.00 13.38 206 ASP A C 1
ATOM 1620 O O . ASP A 1 211 ? 16.169 -19.938 -39.293 1.00 12.72 206 ASP A O 1
ATOM 1625 N N . SER A 1 212 ? 14.367 -21.270 -39.219 1.00 13.71 207 SER A N 1
ATOM 1626 C CA . SER A 1 212 ? 15.140 -22.466 -39.534 1.00 14.29 207 SER A CA 1
ATOM 1627 C C . SER A 1 212 ? 14.284 -23.389 -40.396 1.00 15.03 207 SER A C 1
ATOM 1628 O O . SER A 1 212 ? 14.415 -23.393 -41.619 1.00 14.66 207 SER A O 1
ATOM 1631 N N . MET A 1 213 ? 13.402 -24.144 -39.749 1.00 15.03 208 MET A N 1
ATOM 1632 C CA . MET A 1 213 ? 12.582 -25.113 -40.454 1.00 15.83 208 MET A CA 1
ATOM 1633 C C . MET A 1 213 ? 11.523 -24.421 -41.322 1.00 15.78 208 MET A C 1
ATOM 1634 O O . MET A 1 213 ? 10.736 -23.630 -40.831 1.00 16.13 208 MET A O 1
ATOM 1639 N N . ILE A 1 214 ? 11.514 -24.717 -42.622 1.00 16.67 209 ILE A N 1
ATOM 1640 C CA . ILE A 1 214 ? 10.572 -24.072 -43.532 1.00 16.90 209 ILE A CA 1
ATOM 1641 C C . ILE A 1 214 ? 9.287 -24.901 -43.716 1.00 18.34 209 ILE A C 1
ATOM 1642 O O . ILE A 1 214 ? 9.103 -25.921 -43.044 1.00 18.31 209 ILE A O 1
ATOM 1647 N N . ASP A 1 215 ? 8.409 -24.461 -44.617 1.00 18.75 210 ASP A N 1
ATOM 1648 C CA . ASP A 1 215 ? 7.119 -25.135 -44.831 1.00 20.64 210 ASP A CA 1
ATOM 1649 C C . ASP A 1 215 ? 7.205 -26.627 -45.206 1.00 20.69 210 ASP A C 1
ATOM 1650 O O . ASP A 1 215 ? 6.285 -27.403 -44.896 1.00 21.88 210 ASP A O 1
ATOM 1655 N N . THR A 1 216 ? 8.298 -27.029 -45.845 1.00 21.25 211 THR A N 1
ATOM 1656 C CA . THR A 1 216 ? 8.493 -28.413 -46.278 1.00 21.42 211 THR A CA 1
ATOM 1657 C C . THR A 1 216 ? 9.025 -29.290 -45.156 1.00 21.44 211 THR A C 1
ATOM 1658 O O . THR A 1 216 ? 9.108 -30.503 -45.298 1.00 21.11 211 THR A O 1
ATOM 1662 N N . GLY A 1 217 ? 9.418 -28.671 -44.041 1.00 20.96 212 GLY A N 1
ATOM 1663 C CA . GLY A 1 217 ? 10.078 -29.406 -42.973 1.00 20.34 212 GLY A CA 1
ATOM 1664 C C . GLY A 1 217 ? 11.595 -29.354 -43.018 1.00 20.10 212 GLY A C 1
ATOM 1665 O O . GLY A 1 217 ? 12.260 -29.679 -42.033 1.00 20.39 212 GLY A O 1
ATOM 1666 N N . ALA A 1 218 ? 12.152 -28.947 -44.159 1.00 19.55 213 ALA A N 1
ATOM 1667 C CA . ALA A 1 218 ? 13.599 -28.902 -44.323 1.00 18.60 213 ALA A CA 1
ATOM 1668 C C . ALA A 1 218 ? 14.152 -27.789 -43.427 1.00 18.21 213 ALA A C 1
ATOM 1669 O O . ALA A 1 218 ? 13.474 -26.795 -43.213 1.00 18.13 213 ALA A O 1
ATOM 1671 N N . ILE A 1 219 ? 15.363 -27.957 -42.920 1.00 17.94 214 ILE A N 1
ATOM 1672 C CA . ILE A 1 219 ? 16.046 -26.822 -42.289 1.00 18.34 214 ILE A CA 1
ATOM 1673 C C . ILE A 1 219 ? 16.639 -25.968 -43.418 1.00 18.06 214 ILE A C 1
ATOM 1674 O O . ILE A 1 219 ? 17.582 -26.390 -44.096 1.00 18.59 214 ILE A O 1
ATOM 1679 N N . ALA A 1 220 ? 16.062 -24.788 -43.646 1.00 17.47 215 ALA A N 1
ATOM 1680 C CA . ALA A 1 220 ? 16.568 -23.876 -44.669 1.00 16.78 215 ALA A CA 1
ATOM 1681 C C . ALA A 1 220 ? 16.455 -22.436 -44.187 1.00 15.91 215 ALA A C 1
ATOM 1682 O O . ALA A 1 220 ? 15.509 -21.722 -44.529 1.00 15.79 215 ALA A O 1
ATOM 1684 N N . TRP A 1 221 ? 17.420 -22.030 -43.374 1.00 16.19 216 TRP A N 1
ATOM 1685 C CA . TRP A 1 221 ? 17.411 -20.686 -42.806 1.00 15.50 216 TRP A CA 1
ATOM 1686 C C . TRP A 1 221 ? 17.277 -19.670 -43.931 1.00 14.79 216 TRP A C 1
ATOM 1687 O O . TRP A 1 221 ? 18.008 -19.718 -44.938 1.00 15.21 216 TRP A O 1
ATOM 1698 N N . GLN A 1 222 ? 16.338 -18.757 -43.760 1.00 13.80 217 GLN A N 1
ATOM 1699 C CA . GLN A 1 222 ? 16.015 -17.792 -44.793 1.00 13.40 217 GLN A CA 1
ATOM 1700 C C . GLN A 1 222 ? 16.771 -16.475 -44.635 1.00 13.47 217 GLN A C 1
ATOM 1701 O O . GLN A 1 222 ? 16.991 -15.769 -45.622 1.00 12.77 217 GLN A O 1
ATOM 1707 N N . ASN A 1 223 ? 17.128 -16.146 -43.392 1.00 13.22 218 ASN A N 1
ATOM 1708 C CA . ASN A 1 223 ? 17.787 -14.875 -43.063 1.00 13.54 218 ASN A CA 1
ATOM 1709 C C . ASN A 1 223 ? 16.895 -13.653 -43.256 1.00 13.83 218 ASN A C 1
ATOM 1710 O O . ASN A 1 223 ? 17.359 -12.514 -43.128 1.00 14.57 218 ASN A O 1
ATOM 1715 N N . HIS A 1 224 ? 15.618 -13.902 -43.557 1.00 13.36 219 HIS A N 1
ATOM 1716 C CA . HIS A 1 224 ? 14.582 -12.882 -43.766 1.00 13.53 219 HIS A CA 1
ATOM 1717 C C . HIS A 1 224 ? 13.257 -13.544 -43.463 1.00 13.53 219 HIS A C 1
ATOM 1718 O O . HIS A 1 224 ? 13.186 -14.780 -43.375 1.00 14.53 219 HIS A O 1
ATOM 1725 N N . LEU A 1 225 ? 12.217 -12.742 -43.297 1.00 13.33 220 LEU A N 1
ATOM 1726 C CA . LEU A 1 225 ? 10.872 -13.270 -43.359 1.00 13.84 220 LEU A CA 1
ATOM 1727 C C . LEU A 1 225 ? 10.577 -13.479 -44.841 1.00 14.18 220 LEU A C 1
ATOM 1728 O O . LEU A 1 225 ? 10.685 -12.534 -45.640 1.00 14.74 220 LEU A O 1
ATOM 1733 N N . THR A 1 226 ? 10.206 -14.701 -45.214 1.00 14.21 221 THR A N 1
ATOM 1734 C CA . THR A 1 226 ? 9.933 -15.011 -46.630 1.00 15.16 221 THR A CA 1
ATOM 1735 C C . THR A 1 226 ? 8.700 -15.897 -46.768 1.00 15.84 221 THR A C 1
ATOM 1736 O O . THR A 1 226 ? 8.145 -16.384 -45.791 1.00 15.65 221 THR A O 1
ATOM 1740 N N . ASP A 1 227 ? 8.300 -16.141 -48.005 1.00 16.26 222 ASP A N 1
ATOM 1741 C CA . ASP A 1 227 ? 7.223 -17.077 -48.262 1.00 17.67 222 ASP A CA 1
ATOM 1742 C C . ASP A 1 227 ? 7.467 -18.477 -47.732 1.00 17.56 222 ASP A C 1
ATOM 1743 O O . ASP A 1 227 ? 6.520 -19.245 -47.577 1.00 18.65 222 ASP A O 1
ATOM 1748 N N . ARG A 1 228 ? 8.723 -18.843 -47.525 1.00 17.15 223 ARG A N 1
ATOM 1749 C CA . ARG A 1 228 ? 9.051 -20.187 -47.054 1.00 17.37 223 ARG A CA 1
ATOM 1750 C C . ARG A 1 228 ? 8.924 -20.338 -45.531 1.00 16.88 223 ARG A C 1
ATOM 1751 O O . ARG A 1 228 ? 8.817 -21.462 -45.028 1.00 16.21 223 ARG A O 1
ATOM 1759 N N . ASN A 1 229 ? 8.941 -19.226 -44.793 1.00 16.21 224 ASN A N 1
ATOM 1760 C CA . ASN A 1 229 ? 8.826 -19.331 -43.328 1.00 15.52 224 ASN A CA 1
ATOM 1761 C C . ASN A 1 229 ? 7.709 -18.505 -42.674 1.00 15.70 224 ASN A C 1
ATOM 1762 O O . ASN A 1 229 ? 7.478 -18.595 -41.465 1.00 14.36 224 ASN A O 1
ATOM 1767 N N . LYS A 1 230 ? 7.002 -17.704 -43.462 1.00 15.65 225 LYS A N 1
ATOM 1768 C CA . LYS A 1 230 ? 6.024 -16.789 -42.893 1.00 16.22 225 LYS A CA 1
ATOM 1769 C C . LYS A 1 230 ? 4.859 -17.476 -42.147 1.00 16.45 225 LYS A C 1
ATOM 1770 O O . LYS A 1 230 ? 4.218 -16.848 -41.296 1.00 16.77 225 LYS A O 1
ATOM 1776 N N . MET A 1 231 ? 4.620 -18.754 -42.453 1.00 15.78 226 MET A N 1
ATOM 1777 C CA . MET A 1 231 ? 3.514 -19.519 -41.838 1.00 15.69 226 MET A CA 1
ATOM 1778 C C . MET A 1 231 ? 3.837 -19.941 -40.396 1.00 15.66 226 MET A C 1
ATOM 1779 O O . MET A 1 231 ? 2.964 -20.436 -39.671 1.00 15.78 226 MET A O 1
ATOM 1784 N N . TYR A 1 232 ? 5.086 -19.712 -39.980 1.00 15.68 227 TYR A N 1
ATOM 1785 C CA . TYR A 1 232 ? 5.471 -19.879 -38.574 1.00 15.29 227 TYR A CA 1
ATOM 1786 C C . TYR A 1 232 ? 5.283 -18.581 -37.776 1.00 15.53 227 TYR A C 1
ATOM 1787 O O . TYR A 1 232 ? 5.483 -18.546 -36.549 1.00 15.71 227 TYR A O 1
ATOM 1796 N N . LEU A 1 233 ? 4.878 -17.520 -38.456 1.00 14.74 228 LEU A N 1
ATOM 1797 C CA . LEU A 1 233 ? 4.586 -16.256 -37.789 1.00 15.79 228 LEU A CA 1
ATOM 1798 C C . LEU A 1 233 ? 3.102 -15.904 -37.859 1.00 16.20 228 LEU A C 1
ATOM 1799 O O . LEU A 1 233 ? 2.462 -15.677 -36.840 1.00 15.69 228 LEU A O 1
ATOM 1804 N N . GLN A 1 234 ? 2.553 -15.865 -39.072 1.00 16.99 229 GLN A N 1
ATOM 1805 C CA . GLN A 1 234 ? 1.165 -15.475 -39.266 1.00 18.01 229 GLN A CA 1
ATOM 1806 C C . GLN A 1 234 ? 0.647 -16.206 -40.494 1.00 18.91 229 GLN A C 1
ATOM 1807 O O . GLN A 1 234 ? 1.288 -16.191 -41.541 1.00 18.63 229 GLN A O 1
ATOM 1813 N N . ASN A 1 235 ? -0.504 -16.857 -40.358 1.00 20.03 230 ASN A N 1
ATOM 1814 C CA . ASN A 1 235 ? -1.108 -17.565 -41.484 1.00 21.18 230 ASN A CA 1
ATOM 1815 C C . ASN A 1 235 ? -2.509 -16.996 -41.720 1.00 21.37 230 ASN A C 1
ATOM 1816 O O . ASN A 1 235 ? -3.457 -17.310 -40.995 1.00 21.33 230 ASN A O 1
ATOM 1821 N N . GLY A 1 236 ? -2.613 -16.092 -42.688 1.00 21.76 231 GLY A N 1
ATOM 1822 C CA . GLY A 1 236 ? -3.837 -15.328 -42.877 1.00 22.71 231 GLY A CA 1
ATOM 1823 C C . GLY A 1 236 ? -4.233 -14.628 -41.590 1.00 23.37 231 GLY A C 1
ATOM 1824 O O . GLY A 1 236 ? -3.469 -13.816 -41.061 1.00 23.85 231 GLY A O 1
ATOM 1825 N N . SER A 1 237 ? -5.407 -14.959 -41.056 1.00 22.71 232 SER A N 1
ATOM 1826 C CA . SER A 1 237 ? -5.890 -14.315 -39.842 1.00 22.82 232 SER A CA 1
ATOM 1827 C C . SER A 1 237 ? -5.399 -15.045 -38.588 1.00 22.32 232 SER A C 1
ATOM 1828 O O . SER A 1 237 ? -5.690 -14.645 -37.463 1.00 22.59 232 SER A O 1
ATOM 1831 N N . THR A 1 238 ? -4.660 -16.125 -38.781 1.00 21.73 233 THR A N 1
ATOM 1832 C CA . THR A 1 238 ? -4.218 -16.907 -37.652 1.00 20.79 233 THR A CA 1
ATOM 1833 C C . THR A 1 238 ? -2.817 -16.507 -37.167 1.00 19.99 233 THR A C 1
ATOM 1834 O O . THR A 1 238 ? -1.838 -16.558 -37.903 1.00 19.30 233 THR A O 1
ATOM 1838 N N . ARG A 1 239 ? -2.749 -16.081 -35.916 1.00 19.41 234 ARG A N 1
ATOM 1839 C CA . ARG A 1 239 ? -1.446 -15.777 -35.321 1.00 18.68 234 ARG A CA 1
ATOM 1840 C C . ARG A 1 239 ? -0.750 -17.081 -34.950 1.00 18.28 234 ARG A C 1
ATOM 1841 O O . ARG A 1 239 ? -1.323 -17.923 -34.240 1.00 18.66 234 ARG A O 1
ATOM 1849 N N . VAL A 1 240 ? 0.487 -17.251 -35.419 1.00 17.58 235 VAL A N 1
ATOM 1850 C CA . VAL A 1 240 ? 1.220 -18.486 -35.196 1.00 16.90 235 VAL A CA 1
ATOM 1851 C C . VAL A 1 240 ? 2.309 -18.304 -34.121 1.00 16.24 235 VAL A C 1
ATOM 1852 O O . VAL A 1 240 ? 2.536 -19.200 -33.305 1.00 15.99 235 VAL A O 1
ATOM 1856 N N . ALA A 1 241 ? 2.984 -17.154 -34.154 1.00 15.65 236 ALA A N 1
ATOM 1857 C CA . ALA A 1 241 ? 4.004 -16.799 -33.158 1.00 14.99 236 ALA A CA 1
ATOM 1858 C C . ALA A 1 241 ? 4.043 -15.291 -32.902 1.00 14.66 236 ALA A C 1
ATOM 1859 O O . ALA A 1 241 ? 3.543 -14.474 -33.688 1.00 13.42 236 ALA A O 1
ATOM 1861 N N . ASP A 1 242 ? 4.631 -14.919 -31.777 1.00 13.25 237 ASP A N 1
ATOM 1862 C CA . ASP A 1 242 ? 4.707 -13.529 -31.417 1.00 13.10 237 ASP A CA 1
ATOM 1863 C C . ASP A 1 242 ? 5.856 -12.836 -32.121 1.00 12.75 237 ASP A C 1
ATOM 1864 O O . ASP A 1 242 ? 5.812 -11.636 -32.313 1.00 13.13 237 ASP A O 1
ATOM 1869 N N . SER A 1 243 ? 6.864 -13.607 -32.513 1.00 12.96 238 SER A N 1
ATOM 1870 C CA . SER A 1 243 ? 8.047 -13.055 -33.181 1.00 13.09 238 SER A CA 1
ATOM 1871 C C . SER A 1 243 ? 8.834 -14.115 -33.923 1.00 12.70 238 SER A C 1
ATOM 1872 O O . SER A 1 243 ? 8.669 -15.334 -33.696 1.00 12.07 238 SER A O 1
ATOM 1875 N N . MET A 1 244 ? 9.716 -13.653 -34.808 1.00 11.88 239 MET A N 1
ATOM 1876 C CA . MET A 1 244 ? 10.671 -14.536 -35.440 1.00 11.42 239 MET A CA 1
ATOM 1877 C C . MET A 1 244 ? 12.078 -13.978 -35.278 1.00 11.09 239 MET A C 1
ATOM 1878 O O . MET A 1 244 ? 12.290 -12.780 -35.471 1.00 10.60 239 MET A O 1
ATOM 1883 N N . PHE A 1 245 ? 13.016 -14.838 -34.890 1.00 11.02 240 PHE A N 1
ATOM 1884 C CA . PHE A 1 245 ? 14.436 -14.473 -34.868 1.00 10.96 240 PHE A CA 1
ATOM 1885 C C . PHE A 1 245 ? 14.990 -14.860 -36.234 1.00 11.49 240 PHE A C 1
ATOM 1886 O O . PHE A 1 245 ? 15.014 -16.047 -36.587 1.00 11.73 240 PHE A O 1
ATOM 1894 N N . LEU A 1 246 ? 15.450 -13.870 -36.995 1.00 11.62 241 LEU A N 1
ATOM 1895 C CA . LEU A 1 246 ? 15.995 -14.135 -38.348 1.00 12.00 241 LEU A CA 1
ATOM 1896 C C . LEU A 1 246 ? 17.439 -14.610 -38.317 1.00 12.40 241 LEU A C 1
ATOM 1897 O O . LEU A 1 246 ? 18.272 -14.053 -37.588 1.00 11.90 241 LEU A O 1
ATOM 1902 N N . ASN A 1 247 ? 17.758 -15.628 -39.121 1.00 11.91 242 ASN A N 1
ATOM 1903 C CA . ASN A 1 247 ? 19.138 -16.122 -39.184 1.00 11.98 242 ASN A CA 1
ATOM 1904 C C . ASN A 1 247 ? 20.144 -15.066 -39.708 1.00 11.94 242 ASN A C 1
ATOM 1905 O O . ASN A 1 247 ? 19.749 -14.066 -40.280 1.00 12.01 242 ASN A O 1
ATOM 1910 N N . PHE A 1 248 ? 21.436 -15.310 -39.521 1.00 11.78 243 PHE A N 1
ATOM 1911 C CA . PHE A 1 248 ? 22.440 -14.236 -39.572 1.00 12.79 243 PHE A CA 1
ATOM 1912 C C . PHE A 1 248 ? 22.886 -13.753 -40.940 1.00 13.74 243 PHE A C 1
ATOM 1913 O O . PHE A 1 248 ? 23.547 -12.706 -41.045 1.00 13.59 243 PHE A O 1
ATOM 1921 N N A TRP A 1 249 ? 22.589 -14.535 -41.977 0.50 14.20 244 TRP A N 1
ATOM 1922 N N B TRP A 1 249 ? 22.562 -14.498 -41.987 0.50 14.34 244 TRP A N 1
ATOM 1923 C CA A TRP A 1 249 ? 23.172 -14.278 -43.294 0.50 15.27 244 TRP A CA 1
ATOM 1924 C CA B TRP A 1 249 ? 23.236 -14.249 -43.254 0.50 15.53 244 TRP A CA 1
ATOM 1925 C C A TRP A 1 249 ? 22.311 -13.322 -44.097 0.50 15.43 244 TRP A C 1
ATOM 1926 C C B TRP A 1 249 ? 22.476 -13.302 -44.171 0.50 15.58 244 TRP A C 1
ATOM 1927 O O A TRP A 1 249 ? 21.593 -13.720 -45.020 0.50 15.78 244 TRP A O 1
ATOM 1928 O O B TRP A 1 249 ? 22.003 -13.692 -45.242 0.50 16.00 244 TRP A O 1
ATOM 1949 N N . TRP A 1 250 ? 22.375 -12.050 -43.733 1.00 15.34 245 TRP A N 1
ATOM 1950 C CA . TRP A 1 250 ? 21.636 -11.024 -44.444 1.00 15.62 245 TRP A CA 1
ATOM 1951 C C . TRP A 1 250 ? 22.495 -9.780 -44.579 1.00 16.43 245 TRP A C 1
ATOM 1952 O O . TRP A 1 250 ? 23.444 -9.570 -43.812 1.00 16.90 245 TRP A O 1
ATOM 1963 N N . ARG A 1 251 ? 22.172 -8.969 -45.576 1.00 16.58 246 ARG A N 1
ATOM 1964 C CA . ARG A 1 251 ? 22.795 -7.671 -45.714 1.00 16.81 246 ARG A CA 1
ATOM 1965 C C . ARG A 1 251 ? 21.740 -6.563 -45.747 1.00 16.49 246 ARG A C 1
ATOM 1966 O O . ARG A 1 251 ? 22.045 -5.381 -45.563 1.00 16.18 246 ARG A O 1
ATOM 1969 N N . ASP A 1 252 ? 20.492 -6.944 -45.986 1.00 16.22 247 ASP A N 1
ATOM 1970 C CA . ASP A 1 252 ? 19.436 -5.966 -46.000 1.00 16.44 247 ASP A CA 1
ATOM 1971 C C . ASP A 1 252 ? 18.122 -6.584 -45.541 1.00 15.98 247 ASP A C 1
ATOM 1972 O O . ASP A 1 252 ? 17.803 -7.699 -45.942 1.00 16.76 247 ASP A O 1
ATOM 1977 N N . GLN A 1 253 ? 17.351 -5.844 -44.747 1.00 14.98 248 GLN A N 1
ATOM 1978 C CA . GLN A 1 253 ? 16.074 -6.357 -44.228 1.00 14.34 248 GLN A CA 1
ATOM 1979 C C . GLN A 1 253 ? 14.856 -5.641 -44.784 1.00 13.92 248 GLN A C 1
ATOM 1980 O O . GLN A 1 253 ? 13.733 -5.846 -44.303 1.00 14.03 248 GLN A O 1
ATOM 1986 N N . ARG A 1 254 ? 15.037 -4.833 -45.836 1.00 13.96 249 ARG A N 1
ATOM 1987 C CA . ARG A 1 254 ? 13.874 -4.139 -46.382 1.00 14.02 249 ARG A CA 1
ATOM 1988 C C . ARG A 1 254 ? 12.782 -5.130 -46.769 1.00 13.87 249 ARG A C 1
ATOM 1989 O O . ARG A 1 254 ? 11.606 -4.865 -46.572 1.00 13.98 249 ARG A O 1
ATOM 1997 N N . GLN A 1 255 ? 13.176 -6.267 -47.324 1.00 14.64 250 GLN A N 1
ATOM 1998 C CA . GLN A 1 255 ? 12.193 -7.227 -47.845 1.00 14.94 250 GLN A CA 1
ATOM 1999 C C . GLN A 1 255 ? 11.354 -7.845 -46.734 1.00 14.44 250 GLN A C 1
ATOM 2000 O O . GLN A 1 255 ? 10.166 -8.125 -46.913 1.00 13.61 250 GLN A O 1
ATOM 2006 N N . SER A 1 256 ? 11.981 -8.054 -45.582 1.00 13.92 251 SER A N 1
ATOM 2007 C CA . SER A 1 256 ? 11.262 -8.515 -44.394 1.00 13.77 251 SER A CA 1
ATOM 2008 C C . SER A 1 256 ? 10.246 -7.486 -43.880 1.00 13.80 251 SER A C 1
ATOM 2009 O O . SER A 1 256 ? 9.112 -7.830 -43.542 1.00 13.44 251 SER A O 1
ATOM 2012 N N . ASN A 1 257 ? 10.656 -6.222 -43.817 1.00 14.00 252 ASN A N 1
ATOM 2013 C CA . ASN A 1 257 ? 9.751 -5.163 -43.460 1.00 15.34 252 ASN A CA 1
ATOM 2014 C C . ASN A 1 257 ? 8.520 -5.193 -44.361 1.00 15.77 252 ASN A C 1
ATOM 2015 O O . ASN A 1 257 ? 7.369 -5.148 -43.897 1.00 16.63 252 ASN A O 1
ATOM 2020 N N . GLU A 1 258 ? 8.761 -5.276 -45.664 1.00 16.26 253 GLU A N 1
ATOM 2021 C CA . GLU A 1 258 ? 7.648 -5.231 -46.604 1.00 17.22 253 GLU A CA 1
ATOM 2022 C C . GLU A 1 258 ? 6.694 -6.422 -46.442 1.00 16.85 253 GLU A C 1
ATOM 2023 O O . GLU A 1 258 ? 5.487 -6.236 -46.423 1.00 16.32 253 GLU A O 1
ATOM 2029 N N . LEU A 1 259 ? 7.238 -7.622 -46.269 1.00 17.07 254 LEU A N 1
ATOM 2030 C CA . LEU A 1 259 ? 6.404 -8.825 -46.147 1.00 17.77 254 LEU A CA 1
ATOM 2031 C C . LEU A 1 259 ? 5.626 -8.762 -44.837 1.00 18.04 254 LEU A C 1
ATOM 2032 O O . LEU A 1 259 ? 4.410 -9.043 -44.793 1.00 17.90 254 LEU A O 1
ATOM 2037 N N . ALA A 1 260 ? 6.314 -8.372 -43.763 1.00 17.45 255 ALA A N 1
ATOM 2038 C CA . ALA A 1 260 ? 5.620 -8.172 -42.489 1.00 17.81 255 ALA A CA 1
ATOM 2039 C C . ALA A 1 260 ? 4.376 -7.280 -42.625 1.00 17.94 255 ALA A C 1
ATOM 2040 O O . ALA A 1 260 ? 3.278 -7.661 -42.190 1.00 17.57 255 ALA A O 1
ATOM 2042 N N . GLN A 1 261 ? 4.539 -6.100 -43.225 1.00 18.30 256 GLN A N 1
ATOM 2043 C CA . GLN A 1 261 ? 3.415 -5.200 -43.450 1.00 19.54 256 GLN A CA 1
ATOM 2044 C C . GLN A 1 261 ? 2.315 -5.844 -44.290 1.00 19.97 256 GLN A C 1
ATOM 2045 O O . GLN A 1 261 ? 1.129 -5.701 -43.977 1.00 19.99 256 GLN A O 1
ATOM 2051 N N . ALA A 1 262 ? 2.713 -6.589 -45.313 1.00 20.09 257 ALA A N 1
ATOM 2052 C CA . ALA A 1 262 ? 1.758 -7.311 -46.177 1.00 20.70 257 ALA A CA 1
ATOM 2053 C C . ALA A 1 262 ? 0.925 -8.324 -45.398 1.00 21.15 257 ALA A C 1
ATOM 2054 O O . ALA A 1 262 ? -0.240 -8.572 -45.729 1.00 21.53 257 ALA A O 1
ATOM 2056 N N . LEU A 1 263 ? 1.513 -8.897 -44.353 1.00 20.66 258 LEU A N 1
ATOM 2057 C CA . LEU A 1 263 ? 0.817 -9.865 -43.522 1.00 20.50 258 LEU A CA 1
ATOM 2058 C C . LEU A 1 263 ? 0.021 -9.225 -42.393 1.00 20.30 258 LEU A C 1
ATOM 2059 O O . LEU A 1 263 ? -0.674 -9.933 -41.653 1.00 20.40 258 LEU A O 1
ATOM 2064 N N . GLY A 1 264 ? 0.139 -7.906 -42.244 1.00 19.26 259 GLY A N 1
ATOM 2065 C CA . GLY A 1 264 ? -0.564 -7.174 -41.181 1.00 18.97 259 GLY A CA 1
ATOM 2066 C C . GLY A 1 264 ? 0.130 -7.332 -39.838 1.00 18.58 259 GLY A C 1
ATOM 2067 O O . GLY A 1 264 ? -0.493 -7.196 -38.777 1.00 18.89 259 GLY A O 1
ATOM 2068 N N . ARG A 1 265 ? 1.422 -7.650 -39.884 1.00 17.82 260 ARG A N 1
ATOM 2069 C CA . ARG A 1 265 ? 2.218 -7.795 -38.660 1.00 17.53 260 ARG A CA 1
ATOM 2070 C C . ARG A 1 265 ? 3.238 -6.673 -38.554 1.00 16.87 260 ARG A C 1
ATOM 2071 O O . ARG A 1 265 ? 3.709 -6.148 -39.559 1.00 17.17 260 ARG A O 1
ATOM 2079 N N . SER A 1 266 ? 3.577 -6.296 -37.331 1.00 16.03 261 SER A N 1
ATOM 2080 C CA . SER A 1 266 ? 4.623 -5.312 -37.127 1.00 15.21 261 SER A CA 1
ATOM 2081 C C . SER A 1 266 ? 5.965 -5.849 -37.601 1.00 14.56 261 SER A C 1
ATOM 2082 O O . SER A 1 266 ? 6.354 -6.950 -37.223 1.00 14.72 261 SER A O 1
ATOM 2085 N N . PRO A 1 267 ? 6.705 -5.060 -38.400 1.00 14.27 262 PRO A N 1
ATOM 2086 C CA . PRO A 1 267 ? 8.064 -5.466 -38.788 1.00 14.30 262 PRO A CA 1
ATOM 2087 C C . PRO A 1 267 ? 8.962 -5.640 -37.560 1.00 13.55 262 PRO A C 1
ATOM 2088 O O . PRO A 1 267 ? 10.013 -6.305 -37.635 1.00 13.03 262 PRO A O 1
ATOM 2092 N N . TYR A 1 268 ? 8.546 -5.061 -36.434 1.00 12.88 263 TYR A N 1
ATOM 2093 C CA . TYR A 1 268 ? 9.388 -5.078 -35.225 1.00 12.75 263 TYR A CA 1
ATOM 2094 C C . TYR A 1 268 ? 9.185 -6.354 -34.411 1.00 13.43 263 TYR A C 1
ATOM 2095 O O . TYR A 1 268 ? 9.858 -6.581 -33.405 1.00 13.18 263 TYR A O 1
ATOM 2104 N N . ASP A 1 269 ? 8.309 -7.234 -34.913 1.00 12.93 264 ASP A N 1
ATOM 2105 C CA . ASP A 1 269 ? 8.211 -8.593 -34.379 1.00 12.74 264 ASP A CA 1
ATOM 2106 C C . ASP A 1 269 ? 9.246 -9.507 -35.037 1.00 12.30 264 ASP A C 1
ATOM 2107 O O . ASP A 1 269 ? 9.340 -10.676 -34.698 1.00 12.56 264 ASP A O 1
ATOM 2112 N N . LEU A 1 270 ? 10.012 -8.980 -35.993 1.00 12.06 265 LEU A N 1
ATOM 2113 C CA . LEU A 1 270 ? 11.090 -9.733 -36.600 1.00 11.67 265 LEU A CA 1
ATOM 2114 C C . LEU A 1 270 ? 12.400 -9.230 -36.015 1.00 11.37 265 LEU A C 1
ATOM 2115 O O . LEU A 1 270 ? 12.649 -8.022 -36.007 1.00 11.29 265 LEU A O 1
ATOM 2120 N N . TYR A 1 271 ? 13.241 -10.148 -35.539 1.00 10.83 266 TYR A N 1
ATOM 2121 C CA . TYR A 1 271 ? 14.485 -9.759 -34.891 1.00 10.61 266 TYR A CA 1
ATOM 2122 C C . TYR A 1 271 ? 15.653 -10.248 -35.730 1.00 10.46 266 TYR A C 1
ATOM 2123 O O . TYR A 1 271 ? 15.960 -11.442 -35.753 1.00 10.85 266 TYR A O 1
ATOM 2132 N N . ALA A 1 272 ? 16.272 -9.321 -36.463 1.00 10.97 267 ALA A N 1
ATOM 2133 C CA . ALA A 1 272 ? 17.345 -9.683 -37.391 1.00 10.57 267 ALA A CA 1
ATOM 2134 C C . ALA A 1 272 ? 18.592 -10.077 -36.620 1.00 11.13 267 ALA A C 1
ATOM 2135 O O . ALA A 1 272 ? 19.141 -9.287 -35.840 1.00 10.48 267 ALA A O 1
ATOM 2137 N N . GLY A 1 273 ? 19.040 -11.310 -36.829 1.00 10.71 268 GLY A N 1
ATOM 2138 C CA . GLY A 1 273 ? 20.082 -11.889 -36.005 1.00 10.99 268 GLY A CA 1
ATOM 2139 C C . GLY A 1 273 ? 21.471 -11.380 -36.322 1.00 11.43 268 GLY A C 1
ATOM 2140 O O . GLY A 1 273 ? 21.845 -11.186 -37.497 1.00 11.86 268 GLY A O 1
ATOM 2141 N N . VAL A 1 274 ? 22.245 -11.137 -35.273 1.00 10.69 269 VAL A N 1
ATOM 2142 C CA . VAL A 1 274 ? 23.679 -10.871 -35.424 1.00 11.27 269 VAL A CA 1
ATOM 2143 C C . VAL A 1 274 ? 24.429 -11.803 -34.483 1.00 11.72 269 VAL A C 1
ATOM 2144 O O . VAL A 1 274 ? 24.141 -11.851 -33.277 1.00 11.46 269 VAL A O 1
ATOM 2148 N N . ASP A 1 275 ? 25.375 -12.568 -35.028 1.00 11.59 270 ASP A N 1
ATOM 2149 C CA . ASP A 1 275 ? 26.111 -13.557 -34.235 1.00 12.58 270 ASP A CA 1
ATOM 2150 C C . ASP A 1 275 ? 27.396 -12.938 -33.677 1.00 12.37 270 ASP A C 1
ATOM 2151 O O . ASP A 1 275 ? 28.353 -12.736 -34.416 1.00 12.58 270 ASP A O 1
ATOM 2156 N N . VAL A 1 276 ? 27.397 -12.622 -32.378 1.00 12.29 271 VAL A N 1
ATOM 2157 C CA . VAL A 1 276 ? 28.508 -11.879 -31.757 1.00 11.84 271 VAL A CA 1
ATOM 2158 C C . VAL A 1 276 ? 29.334 -12.781 -30.842 1.00 11.79 271 VAL A C 1
ATOM 2159 O O . VAL A 1 276 ? 30.206 -12.308 -30.122 1.00 12.36 271 VAL A O 1
ATOM 2163 N N . GLU A 1 277 ? 29.031 -14.072 -30.862 1.00 12.91 272 GLU A N 1
ATOM 2164 C CA . GLU A 1 277 ? 29.617 -15.028 -29.934 1.00 13.70 272 GLU A CA 1
ATOM 2165 C C . GLU A 1 277 ? 31.134 -14.999 -29.898 1.00 14.20 272 GLU A C 1
ATOM 2166 O O . GLU A 1 277 ? 31.737 -14.900 -28.807 1.00 15.27 272 GLU A O 1
ATOM 2172 N N . ALA A 1 278 ? 31.749 -15.082 -31.086 1.00 14.44 273 ALA A N 1
ATOM 2173 C CA . ALA A 1 278 ? 33.197 -15.216 -31.188 1.00 15.18 273 ALA A CA 1
ATOM 2174 C C . ALA A 1 278 ? 33.954 -13.905 -31.041 1.00 15.28 273 ALA A C 1
ATOM 2175 O O . ALA A 1 278 ? 34.990 -13.855 -30.394 1.00 15.58 273 ALA A O 1
ATOM 2177 N N A ARG A 1 279 ? 33.425 -12.840 -31.629 0.50 15.05 274 ARG A N 1
ATOM 2178 N N B ARG A 1 279 ? 33.455 -12.840 -31.655 0.50 15.34 274 ARG A N 1
ATOM 2179 C CA A ARG A 1 279 ? 34.204 -11.624 -31.798 0.50 14.75 274 ARG A CA 1
ATOM 2180 C CA B ARG A 1 279 ? 34.254 -11.626 -31.739 0.50 15.32 274 ARG A CA 1
ATOM 2181 C C A ARG A 1 279 ? 33.618 -10.407 -31.084 0.50 14.50 274 ARG A C 1
ATOM 2182 C C B ARG A 1 279 ? 33.552 -10.354 -31.252 0.50 14.88 274 ARG A C 1
ATOM 2183 O O A ARG A 1 279 ? 34.292 -9.404 -30.902 0.50 13.90 274 ARG A O 1
ATOM 2184 O O B ARG A 1 279 ? 34.088 -9.261 -31.399 0.50 14.56 274 ARG A O 1
ATOM 2199 N N . GLY A 1 280 ? 32.364 -10.507 -30.666 1.00 14.32 275 GLY A N 1
ATOM 2200 C CA . GLY A 1 280 ? 31.735 -9.409 -29.930 1.00 13.67 275 GLY A CA 1
ATOM 2201 C C . GLY A 1 280 ? 31.707 -8.146 -30.776 1.00 13.46 275 GLY A C 1
ATOM 2202 O O . GLY A 1 280 ? 31.120 -8.123 -31.849 1.00 13.82 275 GLY A O 1
ATOM 2203 N N . THR A 1 281 ? 32.337 -7.090 -30.285 1.00 13.33 276 THR A N 1
ATOM 2204 C CA . THR A 1 281 ? 32.317 -5.795 -30.972 1.00 14.04 276 THR A CA 1
ATOM 2205 C C . THR A 1 281 ? 33.097 -5.758 -32.291 1.00 14.78 276 THR A C 1
ATOM 2206 O O . THR A 1 281 ? 33.005 -4.777 -33.030 1.00 14.49 276 THR A O 1
ATOM 2210 N N . SER A 1 282 ? 33.874 -6.807 -32.561 1.00 14.89 277 SER A N 1
ATOM 2211 C CA . SER A 1 282 ? 34.573 -6.965 -33.853 1.00 16.04 277 SER A CA 1
ATOM 2212 C C . SER A 1 282 ? 33.789 -7.776 -34.873 1.00 15.99 277 SER A C 1
ATOM 2213 O O . SER A 1 282 ? 34.315 -8.132 -35.926 1.00 16.61 277 SER A O 1
ATOM 2216 N N . THR A 1 283 ? 32.521 -8.051 -34.568 1.00 16.00 278 THR A N 1
ATOM 2217 C CA . THR A 1 283 ? 31.632 -8.714 -35.489 1.00 16.13 278 THR A CA 1
ATOM 2218 C C . THR A 1 283 ? 31.243 -7.739 -36.579 1.00 17.40 278 THR A C 1
ATOM 2219 O O . THR A 1 283 ? 30.666 -6.679 -36.309 1.00 16.01 278 THR A O 1
ATOM 2223 N N . PRO A 1 284 ? 31.578 -8.077 -37.827 1.00 18.23 279 PRO A N 1
ATOM 2224 C CA . PRO A 1 284 ? 31.136 -7.188 -38.893 1.00 18.91 279 PRO A CA 1
ATOM 2225 C C . PRO A 1 284 ? 29.630 -7.266 -39.118 1.00 18.50 279 PRO A C 1
ATOM 2226 O O . PRO A 1 284 ? 29.048 -8.357 -39.183 1.00 18.92 279 PRO A O 1
ATOM 2230 N N . VAL A 1 285 ? 28.996 -6.103 -39.237 1.00 18.31 280 VAL A N 1
ATOM 2231 C CA . VAL A 1 285 ? 27.553 -6.001 -39.429 1.00 17.72 280 VAL A CA 1
ATOM 2232 C C . VAL A 1 285 ? 27.271 -4.881 -40.426 1.00 18.66 280 VAL A C 1
ATOM 2233 O O . VAL A 1 285 ? 27.843 -3.789 -40.336 1.00 19.04 280 VAL A O 1
ATOM 2237 N N A GLN A 1 286 ? 26.419 -5.134 -41.412 0.50 18.89 281 GLN A N 1
ATOM 2238 N N B GLN A 1 286 ? 26.347 -5.180 -41.330 0.50 18.92 281 GLN A N 1
ATOM 2239 C CA A GLN A 1 286 ? 26.040 -4.058 -42.319 0.50 19.14 281 GLN A CA 1
ATOM 2240 C CA B GLN A 1 286 ? 25.825 -4.236 -42.288 0.50 19.26 281 GLN A CA 1
ATOM 2241 C C A GLN A 1 286 ? 24.837 -3.343 -41.716 0.50 18.64 281 GLN A C 1
ATOM 2242 C C B GLN A 1 286 ? 24.738 -3.429 -41.606 0.50 18.70 281 GLN A C 1
ATOM 2243 O O A GLN A 1 286 ? 23.705 -3.536 -42.144 0.50 18.39 281 GLN A O 1
ATOM 2244 O O B GLN A 1 286 ? 23.561 -3.627 -41.892 0.50 18.54 281 GLN A O 1
ATOM 2255 N N . TRP A 1 287 ? 25.111 -2.528 -40.699 1.00 18.38 282 TRP A N 1
ATOM 2256 C CA . TRP A 1 287 ? 24.080 -1.815 -39.926 1.00 17.64 282 TRP A CA 1
ATOM 2257 C C . TRP A 1 287 ? 23.046 -1.083 -40.768 1.00 17.80 282 TRP A C 1
ATOM 2258 O O . TRP A 1 287 ? 21.885 -1.023 -40.403 1.00 17.42 282 TRP A O 1
ATOM 2269 N N . GLU A 1 288 ? 23.471 -0.496 -41.884 1.00 18.89 283 GLU A N 1
ATOM 2270 C CA . GLU A 1 288 ? 22.556 0.242 -42.749 1.00 19.99 283 GLU A CA 1
ATOM 2271 C C . GLU A 1 288 ? 21.465 -0.627 -43.355 1.00 18.95 283 GLU A C 1
ATOM 2272 O O . GLU A 1 288 ? 20.406 -0.118 -43.753 1.00 18.82 283 GLU A O 1
ATOM 2278 N N . GLY A 1 289 ? 21.735 -1.928 -43.447 1.00 18.11 284 GLY A N 1
ATOM 2279 C CA . GLY A 1 289 ? 20.754 -2.900 -43.961 1.00 16.91 284 GLY A CA 1
ATOM 2280 C C . GLY A 1 289 ? 19.630 -3.162 -42.969 1.00 16.65 284 GLY A C 1
ATOM 2281 O O . GLY A 1 289 ? 18.579 -3.735 -43.311 1.00 16.23 284 GLY A O 1
ATOM 2282 N N . LEU A 1 290 ? 19.849 -2.737 -41.724 1.00 15.48 285 LEU A N 1
ATOM 2283 C CA . LEU A 1 290 ? 18.842 -2.861 -40.687 1.00 14.97 285 LEU A CA 1
ATOM 2284 C C . LEU A 1 290 ? 18.301 -1.484 -40.306 1.00 15.05 285 LEU A C 1
ATOM 2285 O O . LEU A 1 290 ? 17.101 -1.316 -40.087 1.00 14.40 285 LEU A O 1
ATOM 2290 N N . PHE A 1 291 ? 19.205 -0.509 -40.226 1.00 15.07 286 PHE A N 1
ATOM 2291 C CA . PHE A 1 291 ? 18.850 0.847 -39.848 1.00 16.16 286 PHE A CA 1
ATOM 2292 C C . PHE A 1 291 ? 19.163 1.793 -41.003 1.00 17.25 286 PHE A C 1
ATOM 2293 O O . PHE A 1 291 ? 20.184 2.472 -40.975 1.00 17.08 286 PHE A O 1
ATOM 2301 N N . PRO A 1 292 ? 18.287 1.831 -42.022 1.00 18.46 287 PRO A N 1
ATOM 2302 C CA . PRO A 1 292 ? 18.536 2.663 -43.201 1.00 19.91 287 PRO A CA 1
ATOM 2303 C C . PRO A 1 292 ? 18.623 4.142 -42.850 1.00 21.93 287 PRO A C 1
ATOM 2304 O O . PRO A 1 292 ? 17.949 4.607 -41.929 1.00 22.38 287 PRO A O 1
ATOM 2308 N N . GLU A 1 293 ? 19.464 4.867 -43.589 1.00 23.89 288 GLU A N 1
ATOM 2309 C CA . GLU A 1 293 ? 19.612 6.313 -43.409 1.00 25.45 288 GLU A CA 1
ATOM 2310 C C . GLU A 1 293 ? 18.304 6.997 -43.698 1.00 24.91 288 GLU A C 1
ATOM 2311 O O . GLU A 1 293 ? 17.749 6.848 -44.795 1.00 25.67 288 GLU A O 1
ATOM 2317 N N . GLY A 1 294 ? 17.800 7.724 -42.706 1.00 24.41 289 GLY A N 1
ATOM 2318 C CA . GLY A 1 294 ? 16.633 8.575 -42.890 1.00 23.41 289 GLY A CA 1
ATOM 2319 C C . GLY A 1 294 ? 15.299 7.873 -43.039 1.00 23.06 289 GLY A C 1
ATOM 2320 O O . GLY A 1 294 ? 14.327 8.480 -43.483 1.00 22.82 289 GLY A O 1
ATOM 2321 N N . GLU A 1 295 ? 15.248 6.590 -42.690 1.00 22.08 290 GLU A N 1
ATOM 2322 C CA . GLU A 1 295 ? 14.000 5.852 -42.718 1.00 21.42 290 GLU A CA 1
ATOM 2323 C C . GLU A 1 295 ? 13.839 5.138 -41.386 1.00 20.30 290 GLU A C 1
ATOM 2324 O O . GLU A 1 295 ? 14.796 5.022 -40.632 1.00 20.34 290 GLU A O 1
ATOM 2330 N N . LYS A 1 296 ? 12.647 4.630 -41.111 1.00 19.27 291 LYS A N 1
ATOM 2331 C CA . LYS A 1 296 ? 12.461 3.804 -39.914 1.00 18.89 291 LYS A CA 1
ATOM 2332 C C . LYS A 1 296 ? 13.352 2.561 -40.000 1.00 18.01 291 LYS A C 1
ATOM 2333 O O . LYS A 1 296 ? 13.671 2.084 -41.095 1.00 18.26 291 LYS A O 1
ATOM 2339 N N . ALA A 1 297 ? 13.761 2.029 -38.848 1.00 16.40 292 ALA A N 1
ATOM 2340 C CA . ALA A 1 297 ? 14.466 0.752 -38.824 1.00 15.35 292 ALA A CA 1
ATOM 2341 C C . ALA A 1 297 ? 13.625 -0.268 -39.607 1.00 14.60 292 ALA A C 1
ATOM 2342 O O . ALA A 1 297 ? 12.408 -0.204 -39.546 1.00 14.83 292 ALA A O 1
ATOM 2344 N N . HIS A 1 298 ? 14.248 -1.181 -40.351 1.00 14.29 293 HIS A N 1
ATOM 2345 C CA . HIS A 1 298 ? 13.463 -2.151 -41.125 1.00 14.34 293 HIS A CA 1
ATOM 2346 C C . HIS A 1 298 ? 12.794 -3.182 -40.214 1.00 13.72 293 HIS A C 1
ATOM 2347 O O . HIS A 1 298 ? 11.651 -3.593 -40.439 1.00 13.40 293 HIS A O 1
ATOM 2354 N N . THR A 1 299 ? 13.540 -3.637 -39.217 1.00 12.95 294 THR A N 1
ATOM 2355 C CA . THR A 1 299 ? 13.026 -4.659 -38.296 1.00 12.39 294 THR A CA 1
ATOM 2356 C C . THR A 1 299 ? 13.650 -4.410 -36.921 1.00 12.12 294 THR A C 1
ATOM 2357 O O . THR A 1 299 ? 14.382 -3.436 -36.720 1.00 11.22 294 THR A O 1
ATOM 2361 N N . SER A 1 300 ? 13.368 -5.298 -35.980 1.00 11.92 295 SER A N 1
ATOM 2362 C CA . SER A 1 300 ? 14.062 -5.268 -34.706 1.00 11.34 295 SER A CA 1
ATOM 2363 C C . SER A 1 300 ? 15.437 -5.951 -34.823 1.00 11.01 295 SER A C 1
ATOM 2364 O O . SER A 1 300 ? 15.789 -6.488 -35.877 1.00 11.65 295 SER A O 1
ATOM 2367 N N . LEU A 1 301 ? 16.203 -5.945 -33.726 1.00 10.57 296 LEU A N 1
ATOM 2368 C CA . LEU A 1 301 ? 17.550 -6.530 -33.692 1.00 9.85 296 LEU A CA 1
ATOM 2369 C C . LEU A 1 301 ? 17.617 -7.711 -32.725 1.00 10.32 296 LEU A C 1
ATOM 2370 O O . LEU A 1 301 ? 17.090 -7.631 -31.624 1.00 10.92 296 LEU A O 1
ATOM 2375 N N . GLY A 1 302 ? 18.268 -8.799 -33.143 1.00 10.43 297 GLY A N 1
ATOM 2376 C CA . GLY A 1 302 ? 18.482 -9.976 -32.276 1.00 10.84 297 GLY A CA 1
ATOM 2377 C C . GLY A 1 302 ? 19.965 -10.216 -32.084 1.00 11.45 297 GLY A C 1
ATOM 2378 O O . GLY A 1 302 ? 20.694 -10.394 -33.061 1.00 12.72 297 GLY A O 1
ATOM 2379 N N . LEU A 1 303 ? 20.426 -10.189 -30.835 1.00 11.47 298 LEU A N 1
ATOM 2380 C CA . LEU A 1 303 ? 21.855 -10.385 -30.550 1.00 11.54 298 LEU A CA 1
ATOM 2381 C C . LEU A 1 303 ? 22.074 -11.822 -30.099 1.00 11.96 298 LEU A C 1
ATOM 2382 O O . LEU A 1 303 ? 21.540 -12.248 -29.086 1.00 12.74 298 LEU A O 1
ATOM 2387 N N . TYR A 1 304 ? 22.845 -12.586 -30.863 1.00 11.81 299 TYR A N 1
ATOM 2388 C CA . TYR A 1 304 ? 23.083 -13.979 -30.495 1.00 11.74 299 TYR A CA 1
ATOM 2389 C C . TYR A 1 304 ? 24.418 -14.038 -29.734 1.00 11.74 299 TYR A C 1
ATOM 2390 O O . TYR A 1 304 ? 25.483 -13.797 -30.299 1.00 11.23 299 TYR A O 1
ATOM 2399 N N . ARG A 1 305 ? 24.321 -14.279 -28.426 1.00 11.31 300 ARG A N 1
ATOM 2400 C CA . ARG A 1 305 ? 25.456 -14.478 -27.525 1.00 11.69 300 ARG A CA 1
ATOM 2401 C C . ARG A 1 305 ? 26.308 -13.249 -27.159 1.00 11.31 300 ARG A C 1
ATOM 2402 O O . ARG A 1 305 ? 27.541 -13.303 -27.202 1.00 11.74 300 ARG A O 1
ATOM 2410 N N . PRO A 1 306 ? 25.669 -12.147 -26.731 1.00 11.56 301 PRO A N 1
ATOM 2411 C CA . PRO A 1 306 ? 26.478 -11.042 -26.195 1.00 11.46 301 PRO A CA 1
ATOM 2412 C C . PRO A 1 306 ? 27.196 -11.437 -24.905 1.00 11.94 301 PRO A C 1
ATOM 2413 O O . PRO A 1 306 ? 28.081 -10.703 -24.440 1.00 11.66 301 PRO A O 1
ATOM 2417 N N . ASP A 1 307 ? 26.832 -12.581 -24.329 1.00 11.66 302 ASP A N 1
ATOM 2418 C CA . ASP A 1 307 ? 27.626 -13.147 -23.230 1.00 11.71 302 ASP A CA 1
ATOM 2419 C C . ASP A 1 307 ? 29.088 -13.433 -23.626 1.00 12.27 302 ASP A C 1
ATOM 2420 O O . ASP A 1 307 ? 29.913 -13.773 -22.774 1.00 12.71 302 ASP A O 1
ATOM 2425 N N . TRP A 1 308 ? 29.415 -13.289 -24.912 1.00 12.26 303 TRP A N 1
ATOM 2426 C CA . TRP A 1 308 ? 30.824 -13.064 -25.324 1.00 12.25 303 TRP A CA 1
ATOM 2427 C C . TRP A 1 308 ? 31.635 -12.212 -24.331 1.00 12.20 303 TRP A C 1
ATOM 2428 O O . TRP A 1 308 ? 32.804 -12.518 -24.035 1.00 12.08 303 TRP A O 1
ATOM 2439 N N . ALA A 1 309 ? 31.034 -11.152 -23.792 1.00 11.35 304 ALA A N 1
ATOM 2440 C CA . ALA A 1 309 ? 31.763 -10.289 -22.845 1.00 11.44 304 ALA A CA 1
ATOM 2441 C C . ALA A 1 309 ? 32.243 -11.060 -21.630 1.00 11.53 304 ALA A C 1
ATOM 2442 O O . ALA A 1 309 ? 33.299 -10.749 -21.080 1.00 12.28 304 ALA A O 1
ATOM 2444 N N . PHE A 1 310 ? 31.444 -12.030 -21.195 1.00 11.49 305 PHE A N 1
ATOM 2445 C CA . PHE A 1 310 ? 31.777 -12.871 -20.039 1.00 12.24 305 PHE A CA 1
ATOM 2446 C C . PHE A 1 310 ? 32.681 -14.040 -20.432 1.00 13.07 305 PHE A C 1
ATOM 2447 O O . PHE A 1 310 ? 33.682 -14.311 -19.778 1.00 14.08 305 PHE A O 1
ATOM 2455 N N . GLN A 1 311 ? 32.327 -14.752 -21.494 1.00 14.82 306 GLN A N 1
ATOM 2456 C CA . GLN A 1 311 ? 33.097 -15.953 -21.851 1.00 15.99 306 GLN A CA 1
ATOM 2457 C C . GLN A 1 311 ? 34.500 -15.610 -22.328 1.00 16.12 306 GLN A C 1
ATOM 2458 O O . GLN A 1 311 ? 35.414 -16.427 -22.188 1.00 16.26 306 GLN A O 1
ATOM 2464 N N . SER A 1 312 ? 34.678 -14.426 -22.905 1.00 15.02 307 SER A N 1
ATOM 2465 C CA . SER A 1 312 ? 35.983 -14.077 -23.486 1.00 15.79 307 SER A CA 1
ATOM 2466 C C . SER A 1 312 ? 36.851 -13.341 -22.469 1.00 15.77 307 SER A C 1
ATOM 2467 O O . SER A 1 312 ? 37.939 -12.872 -22.796 1.00 16.27 307 SER A O 1
ATOM 2470 N N . SER A 1 313 ? 36.348 -13.223 -21.243 1.00 15.54 308 SER A N 1
ATOM 2471 C CA . SER A 1 313 ? 37.079 -12.549 -20.169 1.00 15.32 308 SER A CA 1
ATOM 2472 C C . SER A 1 313 ? 37.315 -13.477 -18.979 1.00 15.62 308 SER A C 1
ATOM 2473 O O . SER A 1 313 ? 36.660 -14.520 -18.829 1.00 15.40 308 SER A O 1
ATOM 2476 N N . GLU A 1 314 ? 38.229 -13.061 -18.101 1.00 16.27 309 GLU A N 1
ATOM 2477 C CA . GLU A 1 314 ? 38.568 -13.857 -16.932 1.00 17.09 309 GLU A CA 1
ATOM 2478 C C . GLU A 1 314 ? 38.402 -13.128 -15.610 1.00 16.40 309 GLU A C 1
ATOM 2479 O O . GLU A 1 314 ? 38.458 -13.757 -14.549 1.00 16.05 309 GLU A O 1
ATOM 2485 N N . THR A 1 315 ? 38.193 -11.815 -15.669 1.00 15.26 310 THR A N 1
ATOM 2486 C CA . THR A 1 315 ? 37.985 -11.033 -14.454 1.00 15.05 310 THR A CA 1
ATOM 2487 C C . THR A 1 315 ? 36.693 -10.239 -14.567 1.00 14.44 310 THR A C 1
ATOM 2488 O O . THR A 1 315 ? 36.277 -9.871 -15.666 1.00 14.30 310 THR A O 1
ATOM 2492 N N . MET A 1 316 ? 36.063 -9.991 -13.424 1.00 14.75 311 MET A N 1
ATOM 2493 C CA . MET A 1 316 ? 34.866 -9.159 -13.371 1.00 14.21 311 MET A CA 1
ATOM 2494 C C . MET A 1 316 ? 35.104 -7.785 -13.997 1.00 15.29 311 MET A C 1
ATOM 2495 O O . MET A 1 316 ? 34.270 -7.270 -14.749 1.00 13.73 311 MET A O 1
ATOM 2500 N N . GLU A 1 317 ? 36.259 -7.181 -13.701 1.00 15.61 312 GLU A N 1
ATOM 2501 C CA . GLU A 1 317 ? 36.602 -5.909 -14.335 1.00 16.31 312 GLU A CA 1
ATOM 2502 C C . GLU A 1 317 ? 36.626 -5.928 -15.858 1.00 15.62 312 GLU A C 1
ATOM 2503 O O . GLU A 1 317 ? 36.090 -5.019 -16.491 1.00 15.32 312 GLU A O 1
ATOM 2509 N N . ALA A 1 318 ? 37.268 -6.940 -16.450 1.00 14.48 313 ALA A N 1
ATOM 2510 C CA . ALA A 1 318 ? 37.417 -6.992 -17.900 1.00 13.80 313 ALA A CA 1
ATOM 2511 C C . ALA A 1 318 ? 36.054 -7.272 -18.535 1.00 12.72 313 ALA A C 1
ATOM 2512 O O . ALA A 1 318 ? 35.720 -6.736 -19.587 1.00 12.21 313 ALA A O 1
ATOM 2514 N N . PHE A 1 319 ? 35.279 -8.107 -17.864 1.00 11.95 314 PHE A N 1
ATOM 2515 C CA . PHE A 1 319 ? 33.912 -8.449 -18.308 1.00 11.63 314 PHE A CA 1
ATOM 2516 C C . PHE A 1 319 ? 33.044 -7.189 -18.342 1.00 11.82 314 PHE A C 1
ATOM 2517 O O . PHE A 1 319 ? 32.427 -6.885 -19.364 1.00 12.08 314 PHE A O 1
ATOM 2525 N N . TYR A 1 320 ? 33.033 -6.433 -17.247 1.00 11.22 315 TYR A N 1
ATOM 2526 C CA . TYR A 1 320 ? 32.242 -5.199 -17.230 1.00 11.86 315 TYR A CA 1
ATOM 2527 C C . TYR A 1 320 ? 32.712 -4.155 -18.245 1.00 12.04 315 TYR A C 1
ATOM 2528 O O . TYR A 1 320 ? 31.906 -3.439 -18.862 1.00 11.23 315 TYR A O 1
ATOM 2537 N N . GLU A 1 321 ? 34.018 -4.073 -18.445 1.00 12.78 316 GLU A N 1
ATOM 2538 C CA . GLU A 1 321 ? 34.527 -3.172 -19.470 1.00 14.00 316 GLU A CA 1
ATOM 2539 C C . GLU A 1 321 ? 34.056 -3.578 -20.860 1.00 13.63 316 GLU A C 1
ATOM 2540 O O . GLU A 1 321 ? 33.679 -2.725 -21.668 1.00 13.67 316 GLU A O 1
ATOM 2546 N N . LYS A 1 322 ? 34.090 -4.872 -21.160 1.00 13.01 317 LYS A N 1
ATOM 2547 C CA . LYS A 1 322 ? 33.629 -5.332 -22.460 1.00 13.03 317 LYS A CA 1
ATOM 2548 C C . LYS A 1 322 ? 32.146 -5.098 -22.669 1.00 12.49 317 LYS A C 1
ATOM 2549 O O . LYS A 1 322 ? 31.724 -4.763 -23.770 1.00 12.45 317 LYS A O 1
ATOM 2555 N N . GLU A 1 323 ? 31.344 -5.305 -21.631 1.00 11.76 318 GLU A N 1
ATOM 2556 C CA . GLU A 1 323 ? 29.915 -5.076 -21.785 1.00 11.13 318 GLU A CA 1
ATOM 2557 C C . GLU A 1 323 ? 29.683 -3.604 -22.092 1.00 11.44 318 GLU A C 1
ATOM 2558 O O . GLU A 1 323 ? 28.850 -3.272 -22.933 1.00 11.34 318 GLU A O 1
ATOM 2564 N N . LEU A 1 324 ? 30.426 -2.710 -21.422 1.00 10.87 319 LEU A N 1
ATOM 2565 C CA . LEU A 1 324 ? 30.287 -1.283 -21.741 1.00 11.63 319 LEU A CA 1
ATOM 2566 C C . LEU A 1 324 ? 30.653 -1.005 -23.204 1.00 11.38 319 LEU A C 1
ATOM 2567 O O . LEU A 1 324 ? 29.920 -0.326 -23.915 1.00 11.70 319 LEU A O 1
ATOM 2572 N N . GLN A 1 325 ? 31.775 -1.547 -23.668 1.00 11.34 320 GLN A N 1
ATOM 2573 C CA . GLN A 1 325 ? 32.175 -1.344 -25.070 1.00 11.42 320 GLN A CA 1
ATOM 2574 C C . GLN A 1 325 ? 31.123 -1.879 -26.043 1.00 11.26 320 GLN A C 1
ATOM 2575 O O . GLN A 1 325 ? 30.936 -1.336 -27.142 1.00 11.59 320 GLN A O 1
ATOM 2581 N N . PHE A 1 326 ? 30.452 -2.959 -25.649 1.00 10.87 321 PHE A N 1
ATOM 2582 C CA . PHE A 1 326 ? 29.469 -3.604 -26.511 1.00 9.96 321 PHE A CA 1
ATOM 2583 C C . PHE A 1 326 ? 28.156 -2.826 -26.535 1.00 10.62 321 PHE A C 1
ATOM 2584 O O . PHE A 1 326 ? 27.616 -2.516 -27.597 1.00 10.30 321 PHE A O 1
ATOM 2592 N N . TRP A 1 327 ? 27.662 -2.466 -25.359 1.00 9.91 322 TRP A N 1
ATOM 2593 C CA . TRP A 1 327 ? 26.304 -1.939 -25.285 1.00 10.05 322 TRP A CA 1
ATOM 2594 C C . TRP A 1 327 ? 26.282 -0.422 -25.485 1.00 10.29 322 TRP A C 1
ATOM 2595 O O . TRP A 1 327 ? 25.363 0.112 -26.081 1.00 10.48 322 TRP A O 1
ATOM 2606 N N . VAL A 1 328 ? 27.302 0.264 -24.981 1.00 10.55 323 VAL A N 1
ATOM 2607 C CA . VAL A 1 328 ? 27.405 1.718 -25.131 1.00 11.30 323 VAL A CA 1
ATOM 2608 C C . VAL A 1 328 ? 28.309 2.141 -26.306 1.00 11.85 323 VAL A C 1
ATOM 2609 O O . VAL A 1 328 ? 28.022 3.114 -27.013 1.00 12.13 323 VAL A O 1
ATOM 2613 N N . GLY A 1 329 ? 29.384 1.399 -26.534 1.00 12.68 324 GLY A N 1
ATOM 2614 C CA . GLY A 1 329 ? 30.280 1.692 -27.657 1.00 13.10 324 GLY A CA 1
ATOM 2615 C C . GLY A 1 329 ? 31.572 2.334 -27.190 1.00 13.69 324 GLY A C 1
ATOM 2616 O O . GLY A 1 329 ? 31.715 2.654 -26.013 1.00 13.93 324 GLY A O 1
ATOM 2617 N N . SER A 1 330 ? 32.509 2.549 -28.112 1.00 14.67 325 SER A N 1
ATOM 2618 C CA . SER A 1 330 ? 33.872 2.956 -27.732 1.00 15.32 325 SER A CA 1
ATOM 2619 C C . SER A 1 330 ? 33.996 4.395 -27.209 1.00 15.62 325 SER A C 1
ATOM 2620 O O . SER A 1 330 ? 35.035 4.760 -26.631 1.00 16.05 325 SER A O 1
ATOM 2623 N N . THR A 1 331 ? 32.959 5.219 -27.388 1.00 15.29 326 THR A N 1
ATOM 2624 C CA . THR A 1 331 ? 33.007 6.571 -26.800 1.00 15.22 326 THR A CA 1
ATOM 2625 C C . THR A 1 331 ? 32.787 6.544 -25.290 1.00 15.17 326 THR A C 1
ATOM 2626 O O . THR A 1 331 ? 33.139 7.497 -24.597 1.00 15.15 326 THR A O 1
ATOM 2630 N N . GLY A 1 332 ? 32.143 5.486 -24.799 1.00 14.44 327 GLY A N 1
ATOM 2631 C CA . GLY A 1 332 ? 31.889 5.320 -23.370 1.00 13.86 327 GLY A CA 1
ATOM 2632 C C . GLY A 1 332 ? 30.841 6.287 -22.844 1.00 13.25 327 GLY A C 1
ATOM 2633 O O . GLY A 1 332 ? 30.731 6.492 -21.640 1.00 12.98 327 GLY A O 1
ATOM 2634 N N . ASN A 1 333 ? 30.093 6.896 -23.754 1.00 12.47 328 ASN A N 1
ATOM 2635 C CA . ASN A 1 333 ? 29.073 7.869 -23.385 1.00 12.49 328 ASN A CA 1
ATOM 2636 C C . ASN A 1 333 ? 27.856 7.584 -24.238 1.00 11.76 328 ASN A C 1
ATOM 2637 O O . ASN A 1 333 ? 27.906 7.762 -25.454 1.00 11.70 328 ASN A O 1
ATOM 2642 N N . PRO A 1 334 ? 26.745 7.138 -23.620 1.00 11.94 329 PRO A N 1
ATOM 2643 C CA . PRO A 1 334 ? 25.642 6.742 -24.492 1.00 11.42 329 PRO A CA 1
ATOM 2644 C C . PRO A 1 334 ? 24.916 7.900 -25.154 1.00 12.92 329 PRO A C 1
ATOM 2645 O O . PRO A 1 334 ? 24.076 7.656 -26.017 1.00 12.44 329 PRO A O 1
ATOM 2649 N N . ALA A 1 335 ? 25.214 9.135 -24.729 1.00 13.59 330 ALA A N 1
ATOM 2650 C CA . ALA A 1 335 ? 24.627 10.319 -25.348 1.00 14.04 330 ALA A CA 1
ATOM 2651 C C . ALA A 1 335 ? 25.397 10.760 -26.569 1.00 14.76 330 ALA A C 1
ATOM 2652 O O . ALA A 1 335 ? 24.887 11.570 -27.366 1.00 15.41 330 ALA A O 1
ATOM 2654 N N . GLU A 1 336 ? 26.615 10.247 -26.726 1.00 15.19 331 GLU A N 1
ATOM 2655 C CA . GLU A 1 336 ? 27.503 10.729 -27.781 1.00 16.60 331 GLU A CA 1
ATOM 2656 C C . GLU A 1 336 ? 28.176 9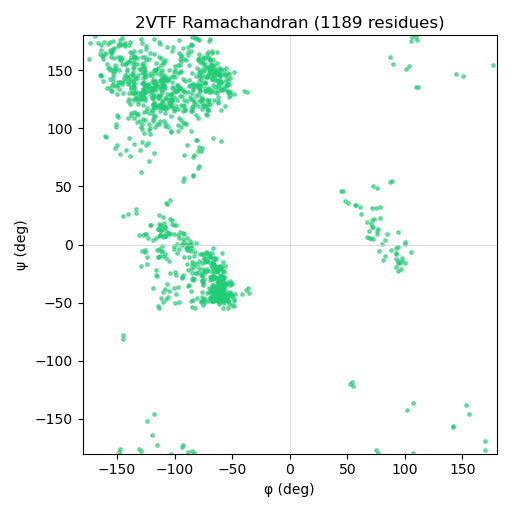.558 -28.498 1.00 15.72 331 GLU A C 1
ATOM 2657 O O . GLU A 1 336 ? 29.278 9.130 -28.153 1.00 16.24 331 GLU A O 1
ATOM 2663 N N . THR A 1 337 ? 27.483 9.035 -29.502 1.00 14.36 332 THR A N 1
ATOM 2664 C CA . THR A 1 337 ? 27.942 7.822 -30.189 1.00 13.77 332 THR A CA 1
ATOM 2665 C C . THR A 1 337 ? 28.453 8.159 -31.573 1.00 14.06 332 THR A C 1
ATOM 2666 O O . THR A 1 337 ? 28.084 9.188 -32.150 1.00 14.55 332 THR A O 1
ATOM 2670 N N . ASP A 1 338 ? 29.275 7.270 -32.121 1.00 13.86 333 ASP A N 1
ATOM 2671 C CA . ASP A 1 338 ? 29.945 7.519 -33.397 1.00 13.87 333 ASP A CA 1
ATOM 2672 C C . ASP A 1 338 ? 29.338 6.644 -34.476 1.00 14.04 333 ASP A C 1
ATOM 2673 O O . ASP A 1 338 ? 29.650 5.453 -34.565 1.00 13.58 333 ASP A O 1
ATOM 2678 N N . GLY A 1 339 ? 28.482 7.249 -35.302 1.00 13.93 334 GLY A N 1
ATOM 2679 C CA . GLY A 1 339 ? 27.783 6.532 -36.357 1.00 14.52 334 GLY A CA 1
ATOM 2680 C C . GLY A 1 339 ? 28.691 5.998 -37.450 1.00 15.06 334 GLY A C 1
ATOM 2681 O O . GLY A 1 339 ? 28.260 5.197 -38.263 1.00 15.96 334 GLY A O 1
ATOM 2682 N N . GLN A 1 340 ? 29.954 6.418 -37.478 1.00 14.75 335 GLN A N 1
ATOM 2683 C CA . GLN A 1 340 ? 30.872 5.913 -38.499 1.00 15.78 335 GLN A CA 1
ATOM 2684 C C . GLN A 1 340 ? 31.653 4.677 -38.051 1.00 16.30 335 GLN A C 1
ATOM 2685 O O . GLN A 1 340 ? 32.346 4.043 -38.858 1.00 15.53 335 GLN A O 1
ATOM 2691 N N . SER A 1 341 ? 31.577 4.360 -36.759 1.00 16.40 336 SER A N 1
ATOM 2692 C CA . SER A 1 341 ? 32.276 3.197 -36.209 1.00 17.22 336 SER A CA 1
ATOM 2693 C C . SER A 1 341 ? 31.698 1.902 -36.782 1.00 16.78 336 SER A C 1
ATOM 2694 O O . SER A 1 341 ? 30.500 1.832 -37.074 1.00 16.37 336 SER A O 1
ATOM 2697 N N . ASN A 1 342 ? 32.543 0.885 -36.927 1.00 17.37 337 ASN A N 1
ATOM 2698 C CA . ASN A 1 342 ? 32.064 -0.472 -37.224 1.00 17.74 337 ASN A CA 1
ATOM 2699 C C . ASN A 1 342 ? 31.138 -0.975 -36.116 1.00 16.91 337 ASN A C 1
ATOM 2700 O O . ASN A 1 342 ? 30.261 -1.805 -36.367 1.00 17.00 337 ASN A O 1
ATOM 2705 N N . TRP A 1 343 ? 31.336 -0.466 -34.895 1.00 15.96 338 TRP A N 1
ATOM 2706 C CA . TRP A 1 343 ? 30.471 -0.826 -33.755 1.00 14.44 338 TRP A CA 1
ATOM 2707 C C . TRP A 1 343 ? 29.975 0.433 -33.010 1.00 13.81 338 TRP A C 1
ATOM 2708 O O . TRP A 1 343 ? 30.552 0.821 -32.005 1.00 12.49 338 TRP A O 1
ATOM 2719 N N . PRO A 1 344 ? 28.916 1.089 -33.528 1.00 13.30 339 PRO A N 1
ATOM 2720 C CA . PRO A 1 344 ? 28.476 2.329 -32.873 1.00 13.52 339 PRO A CA 1
ATOM 2721 C C . PRO A 1 344 ? 28.002 2.126 -31.434 1.00 13.57 339 PRO A C 1
ATOM 2722 O O . PRO A 1 344 ? 28.002 3.080 -30.649 1.00 13.87 339 PRO A O 1
ATOM 2726 N N . GLY A 1 345 ? 27.591 0.903 -31.105 1.00 12.94 340 GLY A N 1
ATOM 2727 C CA . GLY A 1 345 ? 27.042 0.603 -29.765 1.00 11.87 340 GLY A CA 1
ATOM 2728 C C . GLY A 1 345 ? 25.526 0.532 -29.788 1.00 10.96 340 GLY A C 1
ATOM 2729 O O . GLY A 1 345 ? 24.874 1.182 -30.612 1.00 10.85 340 GLY A O 1
ATOM 2730 N N . MET A 1 346 ? 24.937 -0.262 -28.898 1.00 10.30 341 MET A N 1
ATOM 2731 C CA . MET A 1 346 ? 23.468 -0.374 -28.891 1.00 10.19 341 MET A CA 1
ATOM 2732 C C . MET A 1 346 ? 22.796 0.954 -28.536 1.00 10.01 341 MET A C 1
ATOM 2733 O O . MET A 1 346 ? 21.676 1.243 -28.988 1.00 9.82 341 MET A O 1
ATOM 2738 N N . ALA A 1 347 ? 23.481 1.780 -27.755 1.00 9.68 342 ALA A N 1
ATOM 2739 C CA . ALA A 1 347 ? 22.920 3.072 -27.366 1.00 10.50 342 ALA A CA 1
ATOM 2740 C C . ALA A 1 347 ? 22.713 4.005 -28.562 1.00 10.83 342 ALA A C 1
ATOM 2741 O O . ALA A 1 347 ? 21.943 4.973 -28.491 1.00 10.53 342 ALA A O 1
ATOM 2743 N N . HIS A 1 348 ? 23.401 3.716 -29.659 1.00 10.74 343 HIS A N 1
ATOM 2744 C CA . HIS A 1 348 ? 23.245 4.498 -30.891 1.00 10.90 343 HIS A CA 1
ATOM 2745 C C . HIS A 1 348 ? 21.855 4.335 -31.505 1.00 11.47 343 HIS A C 1
ATOM 2746 O O . HIS A 1 348 ? 21.384 5.234 -32.201 1.00 12.32 343 HIS A O 1
ATOM 2753 N N . TRP A 1 349 ? 21.202 3.198 -31.256 1.00 11.33 344 TRP A N 1
ATOM 2754 C CA . TRP A 1 349 ? 19.878 2.933 -31.842 1.00 11.71 344 TRP A CA 1
ATOM 2755 C C . TRP A 1 349 ? 18.733 2.793 -30.841 1.00 11.28 344 TRP A C 1
ATOM 2756 O O . TRP A 1 349 ? 17.563 3.071 -31.181 1.00 11.54 344 TRP A O 1
ATOM 2767 N N . PHE A 1 350 ? 19.045 2.390 -29.612 1.00 10.69 345 PHE A N 1
ATOM 2768 C CA . PHE A 1 350 ? 18.002 2.048 -28.641 1.00 10.20 345 PHE A CA 1
ATOM 2769 C C . PHE A 1 350 ? 18.085 2.940 -27.432 1.00 10.00 345 PHE A C 1
ATOM 2770 O O . PHE A 1 350 ? 19.140 3.043 -26.810 1.00 9.60 345 PHE A O 1
ATOM 2778 N N . PRO A 1 351 ? 16.965 3.585 -27.087 1.00 10.33 346 PRO A N 1
ATOM 2779 C CA . PRO A 1 351 ? 16.901 4.351 -25.847 1.00 10.33 346 PRO A CA 1
ATOM 2780 C C . PRO A 1 351 ? 17.103 3.399 -24.675 1.00 11.00 346 PRO A C 1
ATOM 2781 O O . PRO A 1 351 ? 16.690 2.240 -24.735 1.00 11.03 346 PRO A O 1
ATOM 2785 N N . ALA A 1 352 ? 17.739 3.887 -23.620 1.00 10.22 347 ALA A N 1
ATOM 2786 C CA . ALA A 1 352 ? 17.849 3.117 -22.382 1.00 10.97 347 ALA A CA 1
ATOM 2787 C C . ALA A 1 352 ? 16.517 3.232 -21.643 1.00 11.13 347 ALA A C 1
ATOM 2788 O O . ALA A 1 352 ? 15.908 4.311 -21.604 1.00 11.82 347 ALA A O 1
ATOM 2790 N N . LYS A 1 353 ? 16.049 2.116 -21.093 1.00 11.29 348 LYS A N 1
ATOM 2791 C CA . LYS A 1 353 ? 14.798 2.104 -20.330 1.00 11.00 348 LYS A CA 1
ATOM 2792 C C . LYS A 1 353 ? 15.100 1.876 -18.845 1.00 10.86 348 LYS A C 1
ATOM 2793 O O . LYS A 1 353 ? 16.157 1.330 -18.507 1.00 10.53 348 LYS A O 1
ATOM 2799 N N . SER A 1 354 ? 14.178 2.295 -17.979 1.00 10.27 349 SER A N 1
ATOM 2800 C CA . SER A 1 354 ? 14.367 2.242 -16.516 1.00 10.83 349 SER A CA 1
ATOM 2801 C C . SER A 1 354 ? 13.117 1.825 -15.758 1.00 11.40 349 SER A C 1
ATOM 2802 O O . SER A 1 354 ? 12.006 2.277 -16.072 1.00 11.05 349 SER A O 1
ATOM 2805 N N . THR A 1 355 ? 13.301 1.012 -14.720 1.00 10.73 350 THR A N 1
ATOM 2806 C CA . THR A 1 355 ? 12.186 0.679 -13.850 1.00 10.97 350 THR A CA 1
ATOM 2807 C C . THR A 1 355 ? 12.200 1.454 -12.532 1.00 11.04 350 THR A C 1
ATOM 2808 O O . THR A 1 355 ? 11.518 1.050 -11.572 1.00 11.95 350 THR A O 1
ATOM 2812 N N . ALA A 1 356 ? 12.956 2.548 -12.493 1.00 10.87 351 ALA A N 1
ATOM 2813 C CA . ALA A 1 356 ? 12.966 3.436 -11.328 1.00 11.21 351 ALA A CA 1
ATOM 2814 C C . ALA A 1 356 ? 11.728 4.310 -11.436 1.00 11.46 351 ALA A C 1
ATOM 2815 O O . ALA A 1 356 ? 11.810 5.511 -11.688 1.00 11.68 351 ALA A O 1
ATOM 2817 N N . THR A 1 357 ? 10.570 3.677 -11.319 1.00 11.83 352 THR A N 1
ATOM 2818 C CA . THR A 1 357 ? 9.313 4.362 -11.615 1.00 13.05 352 THR A CA 1
ATOM 2819 C C . THR A 1 357 ? 8.293 4.260 -10.470 1.00 13.37 352 THR A C 1
ATOM 2820 O O . THR A 1 357 ? 7.123 4.631 -10.649 1.00 13.65 352 THR A O 1
ATOM 2824 N N . SER A 1 358 ? 8.726 3.730 -9.323 1.00 12.75 353 SER A N 1
ATOM 2825 C CA . SER A 1 358 ? 7.870 3.612 -8.132 1.00 13.40 353 SER A CA 1
ATOM 2826 C C . SER A 1 358 ? 8.647 3.984 -6.886 1.00 13.34 353 SER A C 1
ATOM 2827 O O . SER A 1 358 ? 9.829 3.671 -6.785 1.00 13.28 353 SER A O 1
ATOM 2830 N N . VAL A 1 359 ? 7.981 4.667 -5.952 1.00 12.99 354 VAL A N 1
ATOM 2831 C CA . VAL A 1 359 ? 8.598 5.054 -4.688 1.00 13.28 354 VAL A CA 1
ATOM 2832 C C . VAL A 1 359 ? 8.183 4.002 -3.648 1.00 13.42 354 VAL A C 1
ATOM 2833 O O . VAL A 1 359 ? 7.004 3.616 -3.577 1.00 13.95 354 VAL A O 1
ATOM 2837 N N . PRO A 1 360 ? 9.135 3.487 -2.862 1.00 12.71 355 PRO A N 1
ATOM 2838 C CA . PRO A 1 360 ? 10.541 3.854 -2.748 1.00 12.50 355 PRO A CA 1
ATOM 2839 C C . PRO A 1 360 ? 11.346 3.235 -3.871 1.00 11.89 355 PRO A C 1
ATOM 2840 O O . PRO A 1 360 ? 11.102 2.074 -4.250 1.00 11.20 355 PRO A O 1
ATOM 2844 N N . PHE A 1 361 ? 12.259 4.034 -4.426 1.00 11.27 356 PHE A N 1
ATOM 2845 C CA . PHE A 1 361 ? 13.263 3.506 -5.333 1.00 10.26 356 PHE A CA 1
ATOM 2846 C C . PHE A 1 361 ? 14.558 3.407 -4.531 1.00 9.86 356 PHE A C 1
ATOM 2847 O O . PHE A 1 361 ? 15.030 4.405 -3.969 1.00 9.79 356 PHE A O 1
ATOM 2855 N N . VAL A 1 362 ? 15.125 2.205 -4.489 1.00 9.27 357 VAL A N 1
ATOM 2856 C CA . VAL A 1 362 ? 16.286 1.947 -3.640 1.00 9.42 357 VAL A CA 1
ATOM 2857 C C . VAL A 1 362 ? 17.340 1.176 -4.426 1.00 9.06 357 VAL A C 1
ATOM 2858 O O . VAL A 1 362 ? 17.019 0.185 -5.063 1.00 9.55 357 VAL A O 1
ATOM 2862 N N . THR A 1 363 ? 18.598 1.624 -4.375 1.00 9.14 358 THR A N 1
ATOM 2863 C CA . THR A 1 363 ? 19.684 0.878 -4.993 1.00 9.77 358 THR A CA 1
ATOM 2864 C C . THR A 1 363 ? 20.922 0.917 -4.105 1.00 9.28 358 THR A C 1
ATOM 2865 O O . THR A 1 363 ? 21.170 1.920 -3.407 1.00 9.47 358 THR A O 1
ATOM 2869 N N . HIS A 1 364 ? 21.647 -0.198 -4.089 1.00 9.15 359 HIS A N 1
ATOM 2870 C CA . HIS A 1 364 ? 22.938 -0.287 -3.420 1.00 9.16 359 HIS A CA 1
ATOM 2871 C C . HIS A 1 364 ? 24.028 -0.664 -4.399 1.00 9.15 359 HIS A C 1
ATOM 2872 O O . HIS A 1 364 ? 25.118 -1.050 -3.988 1.00 9.32 359 HIS A O 1
ATOM 2879 N N . PHE A 1 365 ? 23.736 -0.517 -5.688 1.00 9.41 360 PHE A N 1
ATOM 2880 C CA . PHE A 1 365 ? 24.720 -0.723 -6.746 1.00 9.34 360 PHE A CA 1
ATOM 2881 C C . PHE A 1 365 ? 25.278 -2.146 -6.640 1.00 9.89 360 PHE A C 1
ATOM 2882 O O . PHE A 1 365 ? 26.457 -2.403 -6.932 1.00 10.87 360 PHE A O 1
ATOM 2890 N N . ASN A 1 366 ? 24.410 -3.050 -6.216 1.00 9.66 361 ASN A N 1
ATOM 2891 C CA . ASN A 1 366 ? 24.743 -4.479 -6.148 1.00 9.43 361 ASN A CA 1
ATOM 2892 C C . ASN A 1 366 ? 24.729 -5.070 -7.569 1.00 9.38 361 ASN A C 1
ATOM 2893 O O . ASN A 1 366 ? 23.720 -5.036 -8.248 1.00 8.50 361 ASN A O 1
ATOM 2898 N N . THR A 1 367 ? 25.862 -5.593 -8.022 1.00 8.84 362 THR A N 1
ATOM 2899 C CA . THR A 1 367 ? 25.943 -6.098 -9.400 1.00 8.79 362 THR A CA 1
ATOM 2900 C C . THR A 1 367 ? 25.535 -7.570 -9.486 1.00 9.06 362 THR A C 1
ATOM 2901 O O . THR A 1 367 ? 25.455 -8.127 -10.583 1.00 8.94 362 THR A O 1
ATOM 2905 N N . GLY A 1 368 ? 25.229 -8.191 -8.343 1.00 8.69 363 GLY A N 1
ATOM 2906 C CA . GLY A 1 368 ? 24.732 -9.567 -8.330 1.00 8.96 363 GLY A CA 1
ATOM 2907 C C . GLY A 1 368 ? 25.819 -10.582 -7.977 1.00 9.17 363 GLY A C 1
ATOM 2908 O O . GLY A 1 368 ? 25.568 -11.773 -7.970 1.00 9.68 363 GLY A O 1
ATOM 2909 N N . SER A 1 369 ? 27.039 -10.112 -7.719 1.00 8.95 364 SER A N 1
ATOM 2910 C CA . SER A 1 369 ? 28.084 -10.994 -7.180 1.00 9.58 364 SER A CA 1
ATOM 2911 C C . SER A 1 369 ? 29.123 -10.176 -6.453 1.00 10.00 364 SER A C 1
ATOM 2912 O O . SER A 1 369 ? 29.161 -8.947 -6.583 1.00 10.21 364 SER A O 1
ATOM 2915 N N . GLY A 1 370 ? 29.984 -10.847 -5.692 1.00 9.74 365 GLY A N 1
ATOM 2916 C CA . GLY A 1 370 ? 31.068 -10.139 -5.032 1.00 10.29 365 GLY A CA 1
ATOM 2917 C C . GLY A 1 370 ? 32.155 -11.071 -4.537 1.00 11.23 365 GLY A C 1
ATOM 2918 O O . GLY A 1 370 ? 31.971 -12.294 -4.507 1.00 10.98 365 GLY A O 1
ATOM 2919 N N . ALA A 1 371 ? 33.289 -10.475 -4.162 1.00 11.68 366 ALA A N 1
ATOM 2920 C CA . ALA A 1 371 ? 34.395 -11.200 -3.544 1.00 12.68 366 ALA A CA 1
ATOM 2921 C C . ALA A 1 371 ? 34.154 -11.404 -2.056 1.00 13.48 366 ALA A C 1
ATOM 2922 O O . ALA A 1 371 ? 34.716 -12.327 -1.444 1.00 13.73 366 ALA A O 1
ATOM 2924 N N A GLN A 1 372 ? 33.342 -10.512 -1.482 0.50 13.29 367 GLN A N 1
ATOM 2925 N N B GLN A 1 372 ? 33.333 -10.547 -1.458 0.50 13.34 367 GLN A N 1
ATOM 2926 C CA A GLN A 1 372 ? 32.936 -10.563 -0.079 0.50 13.53 367 GLN A CA 1
ATOM 2927 C CA B GLN A 1 372 ? 32.822 -10.804 -0.118 0.50 13.63 367 GLN A CA 1
ATOM 2928 C C A GLN A 1 372 ? 31.535 -9.978 0.060 0.50 13.27 367 GLN A C 1
ATOM 2929 C C B GLN A 1 372 ? 31.451 -10.167 0.007 0.50 13.30 367 GLN A C 1
ATOM 2930 O O A GLN A 1 372 ? 31.038 -9.334 -0.864 0.50 12.47 367 GLN A O 1
ATOM 2931 O O B GLN A 1 372 ? 30.900 -9.659 -0.968 0.50 12.50 367 GLN A O 1
ATOM 2942 N N . PHE A 1 373 ? 30.893 -10.196 1.205 1.00 13.15 368 PHE A N 1
ATOM 2943 C CA . PHE A 1 373 ? 29.558 -9.644 1.411 1.00 12.41 368 PHE A CA 1
ATOM 2944 C C . PHE A 1 373 ? 29.579 -8.735 2.636 1.00 12.95 368 PHE A C 1
ATOM 2945 O O . PHE A 1 373 ? 30.076 -9.142 3.687 1.00 13.49 368 PHE A O 1
ATOM 2953 N N . SER A 1 374 ? 29.061 -7.512 2.490 1.00 12.70 369 SER A N 1
ATOM 2954 C CA . SER A 1 374 ? 29.040 -6.530 3.587 1.00 13.52 369 SER A CA 1
ATOM 2955 C C . SER A 1 374 ? 27.620 -6.155 3.997 1.00 13.25 369 SER A C 1
ATOM 2956 O O . SER A 1 374 ? 26.698 -6.170 3.172 1.00 12.77 369 SER A O 1
ATOM 2959 N N . ALA A 1 375 ? 27.457 -5.817 5.278 1.00 12.83 370 ALA A N 1
ATOM 2960 C CA . ALA A 1 375 ? 26.206 -5.255 5.789 1.00 12.62 370 ALA A CA 1
ATOM 2961 C C . ALA A 1 375 ? 26.591 -3.973 6.529 1.00 13.08 370 ALA A C 1
ATOM 2962 O O . ALA A 1 375 ? 27.491 -3.987 7.371 1.00 12.94 370 ALA A O 1
ATOM 2964 N N . GLU A 1 376 ? 25.955 -2.861 6.177 1.00 13.11 371 GLU A N 1
ATOM 2965 C CA . GLU A 1 376 ? 26.302 -1.568 6.762 1.00 13.76 371 GLU A CA 1
ATOM 2966 C C . GLU A 1 376 ? 27.789 -1.280 6.705 1.00 14.41 371 GLU A C 1
ATOM 2967 O O . GLU A 1 376 ? 28.343 -0.672 7.630 1.00 14.25 371 GLU A O 1
ATOM 2973 N N . GLY A 1 377 ? 28.443 -1.713 5.632 1.00 14.61 372 GLY A N 1
ATOM 2974 C CA . GLY A 1 377 ? 29.849 -1.368 5.426 1.00 15.25 372 GLY A CA 1
ATOM 2975 C C . GLY A 1 377 ? 30.819 -2.266 6.169 1.00 16.51 372 GLY A C 1
ATOM 2976 O O . GLY A 1 377 ? 32.026 -2.033 6.153 1.00 17.23 372 GLY A O 1
ATOM 2977 N N . LYS A 1 378 ? 30.314 -3.293 6.835 1.00 17.34 373 LYS A N 1
ATOM 2978 C CA . LYS A 1 378 ? 31.211 -4.264 7.473 1.00 18.13 373 LYS A CA 1
ATOM 2979 C C . LYS A 1 378 ? 31.053 -5.647 6.860 1.00 17.84 373 LYS A C 1
ATOM 2980 O O . LYS A 1 378 ? 29.941 -6.111 6.592 1.00 17.25 373 LYS A O 1
ATOM 2986 N N . THR A 1 379 ? 32.179 -6.314 6.648 1.00 17.95 374 THR A N 1
ATOM 2987 C CA . THR A 1 379 ? 32.166 -7.655 6.082 1.00 18.01 374 THR A CA 1
ATOM 2988 C C . THR A 1 379 ? 31.428 -8.628 6.989 1.00 17.53 374 THR A C 1
ATOM 2989 O O . THR A 1 379 ? 31.745 -8.730 8.175 1.00 18.40 374 THR A O 1
ATOM 2993 N N . VAL A 1 380 ? 30.453 -9.345 6.445 1.00 16.59 375 VAL A N 1
ATOM 2994 C CA . VAL A 1 380 ? 29.769 -10.389 7.196 1.00 15.84 375 VAL A CA 1
ATOM 2995 C C . VAL A 1 380 ? 30.035 -11.768 6.597 1.00 16.53 375 VAL A C 1
ATOM 2996 O O . VAL A 1 380 ? 29.658 -12.787 7.181 1.00 16.77 375 VAL A O 1
ATOM 3000 N N . SER A 1 381 ? 30.627 -11.781 5.402 1.00 16.72 376 SER A N 1
ATOM 3001 C CA . SER A 1 381 ? 31.152 -13.005 4.804 1.00 16.94 376 SER A CA 1
ATOM 3002 C C . SER A 1 381 ? 32.408 -12.714 4.002 1.00 17.27 376 SER A C 1
ATOM 3003 O O . SER A 1 381 ? 32.436 -11.807 3.162 1.00 16.56 376 SER A O 1
ATOM 3006 N N . GLU A 1 382 ? 33.453 -13.500 4.247 1.00 17.16 377 GLU A N 1
ATOM 3007 C CA . GLU A 1 382 ? 34.689 -13.368 3.483 1.00 18.20 377 GLU A CA 1
ATOM 3008 C C . GLU A 1 382 ? 34.683 -14.163 2.166 1.00 18.26 377 GLU A C 1
ATOM 3009 O O . GLU A 1 382 ? 35.670 -14.156 1.418 1.00 18.27 377 GLU A O 1
ATOM 3015 N N . GLN A 1 383 ? 33.588 -14.858 1.895 1.00 17.77 378 GLN A N 1
ATOM 3016 C CA . GLN A 1 383 ? 33.533 -15.776 0.756 1.00 18.13 378 GLN A CA 1
ATOM 3017 C C . GLN A 1 383 ? 32.999 -15.105 -0.489 1.00 16.61 378 GLN A C 1
ATOM 3018 O O . GLN A 1 383 ? 32.085 -14.283 -0.404 1.00 16.70 378 GLN A O 1
ATOM 3024 N N . GLU A 1 384 ? 33.566 -15.461 -1.640 1.00 14.96 379 GLU A N 1
ATOM 3025 C CA . GLU A 1 384 ? 32.974 -15.106 -2.933 1.00 13.76 379 GLU A CA 1
ATOM 3026 C C . GLU A 1 384 ? 31.528 -15.579 -2.985 1.00 12.70 379 GLU A C 1
ATOM 3027 O O . GLU A 1 384 ? 31.183 -16.629 -2.414 1.00 12.31 379 GLU A O 1
ATOM 3033 N N . TRP A 1 385 ? 30.678 -14.834 -3.702 1.00 11.73 380 TRP A N 1
ATOM 3034 C CA . TRP A 1 385 ? 29.260 -15.187 -3.791 1.00 11.27 380 TRP A CA 1
ATOM 3035 C C . TRP A 1 385 ? 28.685 -14.651 -5.094 1.00 10.95 380 TRP A C 1
ATOM 3036 O O . TRP A 1 385 ? 29.162 -13.643 -5.620 1.00 10.84 380 TRP A O 1
ATOM 3047 N N . ASN A 1 386 ? 27.688 -15.341 -5.639 1.00 10.21 381 ASN A N 1
ATOM 3048 C CA . ASN A 1 386 ? 26.816 -14.697 -6.637 1.00 10.69 381 ASN A CA 1
ATOM 3049 C C . ASN A 1 386 ? 25.381 -15.030 -6.283 1.00 10.17 381 ASN A C 1
ATOM 3050 O O . ASN A 1 386 ? 25.099 -16.093 -5.736 1.00 11.17 381 ASN A O 1
ATOM 3055 N N . ASN A 1 387 ? 24.495 -14.063 -6.471 1.00 9.69 382 ASN A N 1
ATOM 3056 C CA . ASN A 1 387 ? 23.086 -14.258 -6.313 1.00 9.27 382 ASN A CA 1
ATOM 3057 C C . ASN A 1 387 ? 22.410 -13.148 -7.078 1.00 8.87 382 ASN A C 1
ATOM 3058 O O . ASN A 1 387 ? 22.207 -12.035 -6.575 1.00 8.29 382 ASN A O 1
ATOM 3063 N N . ARG A 1 388 ? 22.090 -13.442 -8.330 1.00 8.50 383 ARG A N 1
ATOM 3064 C CA . ARG A 1 388 ? 21.605 -12.374 -9.186 1.00 8.41 383 ARG A CA 1
ATOM 3065 C C . ARG A 1 388 ? 20.182 -11.896 -8.840 1.00 8.79 383 ARG A C 1
ATOM 3066 O O . ARG A 1 388 ? 19.742 -10.867 -9.365 1.00 8.82 383 ARG A O 1
ATOM 3074 N N . SER A 1 389 ? 19.505 -12.594 -7.924 1.00 8.72 384 SER A N 1
ATOM 3075 C CA . SER A 1 389 ? 18.264 -12.072 -7.347 1.00 9.75 384 SER A CA 1
ATOM 3076 C C . SER A 1 389 ? 18.535 -10.827 -6.506 1.00 9.48 384 SER A C 1
ATOM 3077 O O . SER A 1 389 ? 17.612 -10.077 -6.202 1.00 9.73 384 SER A O 1
ATOM 3080 N N . LEU A 1 390 ? 19.794 -10.603 -6.137 1.00 9.57 385 LEU A N 1
ATOM 3081 C CA . LEU A 1 390 ? 20.169 -9.391 -5.392 1.00 9.70 385 LEU A CA 1
ATOM 3082 C C . LEU A 1 390 ? 20.711 -8.256 -6.273 1.00 9.89 385 LEU A C 1
ATOM 3083 O O . LEU A 1 390 ? 20.982 -7.155 -5.772 1.00 10.37 385 LEU A O 1
ATOM 3088 N N . GLN A 1 391 ? 20.861 -8.495 -7.579 1.00 9.07 386 GLN A N 1
ATOM 3089 C CA . GLN A 1 391 ? 21.355 -7.428 -8.432 1.00 8.75 386 GLN A CA 1
ATOM 3090 C C . GLN A 1 391 ? 20.334 -6.297 -8.357 1.00 9.63 386 GLN A C 1
ATOM 3091 O O . GLN A 1 391 ? 19.126 -6.542 -8.460 1.00 8.98 386 GLN A O 1
ATOM 3097 N N . ASP A 1 392 ? 20.818 -5.070 -8.158 1.00 9.62 387 ASP A N 1
ATOM 3098 C CA . ASP A 1 392 ? 19.939 -3.898 -8.124 1.00 9.07 387 ASP A CA 1
ATOM 3099 C C . ASP A 1 392 ? 19.671 -3.324 -9.514 1.00 9.36 387 ASP A C 1
ATOM 3100 O O . ASP A 1 392 ? 20.262 -3.752 -10.499 1.00 9.48 387 ASP A O 1
ATOM 3105 N N . VAL A 1 393 ? 18.752 -2.361 -9.596 1.00 9.54 388 VAL A N 1
ATOM 3106 C CA . VAL A 1 393 ? 18.611 -1.564 -10.811 1.00 9.55 388 VAL A CA 1
ATOM 3107 C C . VAL A 1 393 ? 19.846 -0.661 -10.880 1.00 10.31 388 VAL A C 1
ATOM 3108 O O . VAL A 1 393 ? 20.080 0.161 -9.992 1.00 9.84 388 VAL A O 1
ATOM 3112 N N . LEU A 1 394 ? 20.659 -0.871 -11.914 1.00 9.93 389 LEU A N 1
ATOM 3113 C CA . LEU A 1 394 ? 21.933 -0.181 -12.066 1.00 10.24 389 LEU A CA 1
ATOM 3114 C C . LEU A 1 394 ? 21.773 1.032 -12.986 1.00 9.60 389 LEU A C 1
ATOM 3115 O O . LEU A 1 394 ? 20.757 1.156 -13.667 1.00 10.08 389 LEU A O 1
ATOM 3120 N N . PRO A 1 395 ? 22.755 1.948 -12.986 1.00 9.14 390 PRO A N 1
ATOM 3121 C CA . PRO A 1 395 ? 22.531 3.216 -13.688 1.00 9.35 390 PRO A CA 1
ATOM 3122 C C . PRO A 1 395 ? 22.102 3.072 -15.154 1.00 8.88 390 PRO A C 1
ATOM 3123 O O . PRO A 1 395 ? 22.585 2.209 -15.893 1.00 9.43 390 PRO A O 1
ATOM 3127 N N . THR A 1 396 ? 21.178 3.927 -15.546 1.00 9.47 391 THR A N 1
ATOM 3128 C CA . THR A 1 396 ? 20.708 4.027 -16.921 1.00 8.77 391 THR A CA 1
ATOM 3129 C C . THR A 1 396 ? 21.830 4.402 -17.896 1.00 9.85 391 THR A C 1
ATOM 3130 O O . THR A 1 396 ? 21.845 3.955 -19.056 1.00 9.88 391 THR A O 1
ATOM 3134 N N . TRP A 1 397 ? 22.767 5.217 -17.424 1.00 9.57 392 TRP A N 1
ATOM 3135 C CA . TRP A 1 397 ? 23.791 5.795 -18.287 1.00 10.18 392 TRP A CA 1
ATOM 3136 C C . TRP A 1 397 ? 25.182 5.346 -17.848 1.00 10.27 392 TRP A C 1
ATOM 3137 O O . TRP A 1 397 ? 25.594 5.574 -16.705 1.00 11.32 392 TRP A O 1
ATOM 3148 N N . ARG A 1 398 ? 25.882 4.668 -18.750 1.00 9.66 393 ARG A N 1
ATOM 3149 C CA . ARG A 1 398 ? 27.253 4.231 -18.488 1.00 10.63 393 ARG A CA 1
ATOM 3150 C C . ARG A 1 398 ? 28.157 4.790 -19.580 1.00 11.21 393 ARG A C 1
ATOM 3151 O O . ARG A 1 398 ? 28.377 4.122 -20.585 1.00 11.64 393 ARG A O 1
ATOM 3159 N N . TRP A 1 399 ? 28.684 6.003 -19.427 1.00 10.82 394 TRP A N 1
ATOM 3160 C CA . TRP A 1 399 ? 28.451 6.899 -18.300 1.00 10.44 394 TRP A CA 1
ATOM 3161 C C . TRP A 1 399 ? 28.307 8.308 -18.869 1.00 10.94 394 TRP A C 1
ATOM 3162 O O . TRP A 1 399 ? 28.795 8.597 -19.972 1.00 11.34 394 TRP A O 1
ATOM 3173 N N . ILE A 1 400 ? 27.637 9.185 -18.119 1.00 11.39 395 ILE A N 1
ATOM 3174 C CA . ILE A 1 400 ? 27.478 10.580 -18.501 1.00 11.22 395 ILE A CA 1
ATOM 3175 C C . ILE A 1 400 ? 27.978 11.487 -17.381 1.00 12.40 395 ILE A C 1
ATOM 3176 O O . ILE A 1 400 ? 27.441 11.460 -16.272 1.00 11.27 395 ILE A O 1
ATOM 3181 N N . GLN A 1 401 ? 29.042 12.243 -17.663 1.00 12.57 396 GLN A N 1
ATOM 3182 C CA . GLN A 1 401 ? 29.572 13.210 -16.692 1.00 14.58 396 GLN A CA 1
ATOM 3183 C C . GLN A 1 401 ? 29.719 14.581 -17.316 1.00 15.51 396 GLN A C 1
ATOM 3184 O O . GLN A 1 401 ? 29.777 14.728 -18.541 1.00 15.60 396 GLN A O 1
ATOM 3190 N N . HIS A 1 402 ? 29.819 15.584 -16.459 1.00 16.34 397 HIS A N 1
ATOM 3191 C CA . HIS A 1 402 ? 30.126 16.928 -16.894 1.00 17.56 397 HIS A CA 1
ATOM 3192 C C . HIS A 1 402 ? 31.099 17.505 -15.874 1.00 17.27 397 HIS A C 1
ATOM 3193 O O . HIS A 1 402 ? 30.825 17.486 -14.668 1.00 17.32 397 HIS A O 1
ATOM 3200 N N . GLY A 1 403 ? 32.245 17.982 -16.348 1.00 17.68 398 GLY A N 1
ATOM 3201 C CA . GLY A 1 403 ? 33.240 18.590 -15.462 1.00 18.48 398 GLY A CA 1
ATOM 3202 C C . GLY A 1 403 ? 34.227 17.585 -14.921 1.00 18.86 398 GLY A C 1
ATOM 3203 O O . GLY A 1 403 ? 33.922 16.385 -14.885 1.00 19.45 398 GLY A O 1
ATOM 3204 N N . GLY A 1 404 ? 35.412 18.079 -14.548 1.00 18.60 399 GLY A N 1
ATOM 3205 C CA . GLY A 1 404 ? 36.420 17.320 -13.827 1.00 18.91 399 GLY A CA 1
ATOM 3206 C C . GLY A 1 404 ? 37.101 16.343 -14.753 1.00 19.48 399 GLY A C 1
ATOM 3207 O O . GLY A 1 404 ? 36.812 16.333 -15.953 1.00 19.08 399 GLY A O 1
ATOM 3208 N N . ASP A 1 405 ? 38.008 15.544 -14.192 1.00 18.84 400 ASP A N 1
ATOM 3209 C CA . ASP A 1 405 ? 38.679 14.464 -14.903 1.00 18.58 400 ASP A CA 1
ATOM 3210 C C . ASP A 1 405 ? 38.557 13.167 -14.092 1.00 17.23 400 ASP A C 1
ATOM 3211 O O . ASP A 1 405 ? 39.560 12.621 -13.599 1.00 16.38 400 ASP A O 1
ATOM 3216 N N A LEU A 1 406 ? 37.320 12.681 -13.982 0.50 16.15 401 LEU A N 1
ATOM 3217 N N B LEU A 1 406 ? 37.320 12.695 -13.930 0.50 16.52 401 LEU A N 1
ATOM 3218 C CA A LEU A 1 406 ? 36.981 11.526 -13.164 0.50 15.21 401 LEU A CA 1
ATOM 3219 C CA B LEU A 1 406 ? 37.041 11.497 -13.145 0.50 15.89 401 LEU A CA 1
ATOM 3220 C C A LEU A 1 406 ? 36.523 10.365 -14.037 0.50 15.25 401 LEU A C 1
ATOM 3221 C C B LEU A 1 406 ? 36.568 10.366 -14.042 0.50 15.66 401 LEU A C 1
ATOM 3222 O O A LEU A 1 406 ? 36.051 10.578 -15.157 0.50 14.93 401 LEU A O 1
ATOM 3223 O O B LEU A 1 406 ? 36.124 10.597 -15.170 0.50 15.27 401 LEU A O 1
ATOM 3232 N N . GLU A 1 407 ? 36.665 9.151 -13.519 1.00 15.20 402 GLU A N 1
ATOM 3233 C CA . GLU A 1 407 ? 36.141 7.965 -14.186 1.00 15.69 402 GLU A CA 1
ATOM 3234 C C . GLU A 1 407 ? 35.099 7.327 -13.284 1.00 14.60 402 GLU A C 1
ATOM 3235 O O . GLU A 1 407 ? 35.230 7.345 -12.054 1.00 13.59 402 GLU A O 1
ATOM 3241 N N . ALA A 1 408 ? 34.086 6.731 -13.906 1.00 13.66 403 ALA A N 1
ATOM 3242 C CA . ALA A 1 408 ? 33.074 5.966 -13.180 1.00 12.73 403 ALA A CA 1
ATOM 3243 C C . ALA A 1 408 ? 33.185 4.480 -13.528 1.00 12.25 403 ALA A C 1
ATOM 3244 O O . ALA A 1 408 ? 33.183 4.115 -14.708 1.00 12.36 403 ALA A O 1
ATOM 3246 N N . THR A 1 409 ? 33.280 3.630 -12.507 1.00 12.52 404 THR A N 1
ATOM 3247 C CA . THR A 1 409 ? 33.260 2.172 -12.674 1.00 13.07 404 THR A CA 1
ATOM 3248 C C . THR A 1 409 ? 32.636 1.544 -11.443 1.00 13.28 404 THR A C 1
ATOM 3249 O O . THR A 1 409 ? 32.576 2.168 -10.393 1.00 14.98 404 THR A O 1
ATOM 3253 N N . PHE A 1 410 ? 32.185 0.303 -11.540 1.00 12.61 405 PHE A N 1
ATOM 3254 C CA . PHE A 1 410 ? 31.831 -0.391 -10.313 1.00 12.68 405 PHE A CA 1
ATOM 3255 C C . PHE A 1 410 ? 33.079 -0.815 -9.582 1.00 13.52 405 PHE A C 1
ATOM 3256 O O . PHE A 1 410 ? 34.112 -1.079 -10.212 1.00 14.35 405 PHE A O 1
ATOM 3264 N N . SER A 1 411 ? 32.986 -0.879 -8.253 1.00 12.92 406 SER A N 1
ATOM 3265 C CA . SER A 1 411 ? 34.059 -1.426 -7.437 1.00 12.71 406 SER A CA 1
ATOM 3266 C C . SER A 1 411 ? 33.587 -2.650 -6.672 1.00 12.55 406 SER A C 1
ATOM 3267 O O . SER A 1 411 ? 32.472 -2.647 -6.116 1.00 11.68 406 SER A O 1
ATOM 3270 N N . TRP A 1 412 ? 34.447 -3.675 -6.623 1.00 11.29 407 TRP A N 1
ATOM 3271 C CA . TRP A 1 412 ? 34.215 -4.855 -5.789 1.00 11.84 407 TRP A CA 1
ATOM 3272 C C . TRP A 1 412 ? 35.165 -4.904 -4.579 1.00 11.89 407 TRP A C 1
ATOM 3273 O O . TRP A 1 412 ? 35.295 -5.923 -3.906 1.00 12.28 407 TRP A O 1
ATOM 3284 N N . GLU A 1 413 ? 35.801 -3.769 -4.302 1.00 12.71 408 GLU A N 1
ATOM 3285 C CA . GLU A 1 413 ? 36.672 -3.647 -3.150 1.00 14.17 408 GLU A CA 1
ATOM 3286 C C . GLU A 1 413 ? 36.041 -2.843 -2.018 1.00 13.71 408 GLU A C 1
ATOM 3287 O O . GLU A 1 413 ? 36.551 -2.846 -0.896 1.00 13.92 408 GLU A O 1
ATOM 3293 N N . GLU A 1 414 ? 34.955 -2.132 -2.324 1.00 12.98 409 GLU A N 1
ATOM 3294 C CA . GLU A 1 414 ? 34.246 -1.355 -1.309 1.00 12.59 409 GLU A CA 1
ATOM 3295 C C . GLU A 1 414 ? 32.772 -1.612 -1.505 1.00 12.08 409 GLU A C 1
ATOM 3296 O O . GLU A 1 414 ? 32.306 -1.608 -2.634 1.00 12.41 409 GLU A O 1
ATOM 3302 N N . ALA A 1 415 ? 32.057 -1.850 -0.411 1.00 11.37 410 ALA A N 1
ATOM 3303 C CA . ALA A 1 415 ? 30.626 -2.131 -0.477 1.00 11.28 410 ALA A CA 1
ATOM 3304 C C . ALA A 1 415 ? 29.972 -1.730 0.827 1.00 11.79 410 ALA A C 1
ATOM 3305 O O . ALA A 1 415 ? 30.572 -1.872 1.902 1.00 12.23 410 ALA A O 1
ATOM 3307 N N . PHE A 1 416 ? 28.745 -1.226 0.731 1.00 11.03 411 PHE A N 1
ATOM 3308 C CA . PHE A 1 416 ? 27.958 -0.894 1.905 1.00 11.21 411 PHE A CA 1
ATOM 3309 C C . PHE A 1 416 ? 26.961 -2.015 2.200 1.00 10.98 411 PHE A C 1
ATOM 3310 O O . PHE A 1 416 ? 26.884 -2.499 3.334 1.00 10.91 411 PHE A O 1
ATOM 3318 N N . GLU A 1 417 ? 26.206 -2.429 1.177 1.00 10.51 412 GLU A N 1
ATOM 3319 C CA . GLU A 1 417 ? 25.330 -3.603 1.287 1.00 10.61 412 GLU A CA 1
ATOM 3320 C C . GLU A 1 417 ? 25.540 -4.492 0.086 1.00 10.68 412 GLU A C 1
ATOM 3321 O O . GLU A 1 417 ? 25.179 -4.111 -1.028 1.00 10.91 412 GLU A O 1
ATOM 3327 N N . GLY A 1 418 ? 26.105 -5.668 0.323 1.00 10.49 413 GLY A N 1
ATOM 3328 C CA . GLY A 1 418 ? 26.326 -6.624 -0.745 1.00 10.51 413 GLY A CA 1
ATOM 3329 C C . GLY A 1 418 ? 27.797 -6.663 -1.061 1.00 10.56 413 GLY A C 1
ATOM 3330 O O . GLY A 1 418 ? 28.623 -6.644 -0.149 1.00 11.65 413 GLY A O 1
ATOM 3331 N N . GLY A 1 419 ? 28.128 -6.671 -2.351 1.00 10.29 414 GLY A N 1
ATOM 3332 C CA . GLY A 1 419 ? 29.517 -6.891 -2.760 1.00 10.30 414 GLY A CA 1
ATOM 3333 C C . GLY A 1 419 ? 30.143 -5.807 -3.610 1.00 10.60 414 GLY A C 1
ATOM 3334 O O . GLY A 1 419 ? 31.274 -5.973 -4.095 1.00 10.56 414 GLY A O 1
ATOM 3335 N N . SER A 1 420 ? 29.425 -4.705 -3.814 1.00 9.45 415 SER A N 1
ATOM 3336 C CA . SER A 1 420 ? 29.877 -3.689 -4.772 1.00 10.00 415 SER A CA 1
ATOM 3337 C C . SER A 1 420 ? 29.392 -2.272 -4.470 1.00 10.27 415 SER A C 1
ATOM 3338 O O . SER A 1 420 ? 28.442 -2.068 -3.714 1.00 10.64 415 SER A O 1
ATOM 3341 N N . SER A 1 421 ? 30.082 -1.300 -5.052 1.00 10.42 416 SER A N 1
ATOM 3342 C CA . SER A 1 421 ? 29.663 0.097 -4.971 1.00 10.82 416 SER A CA 1
ATOM 3343 C C . SER A 1 421 ? 29.973 0.751 -6.301 1.00 10.69 416 SER A C 1
ATOM 3344 O O . SER A 1 421 ? 30.630 0.154 -7.159 1.00 10.78 416 SER A O 1
ATOM 3347 N N . LEU A 1 422 ? 29.489 1.969 -6.483 1.00 11.04 417 LEU A N 1
ATOM 3348 C CA . LEU A 1 422 ? 29.900 2.781 -7.617 1.00 11.76 417 LEU A CA 1
ATOM 3349 C C . LEU A 1 422 ? 31.131 3.600 -7.228 1.00 11.85 417 LEU A C 1
ATOM 3350 O O . LEU A 1 422 ? 31.102 4.367 -6.254 1.00 11.75 417 LEU A O 1
ATOM 3355 N N . GLN A 1 423 ? 32.217 3.448 -7.982 1.00 11.52 418 GLN A N 1
ATOM 3356 C CA . GLN A 1 423 ? 33.408 4.252 -7.746 1.00 11.52 418 GLN A CA 1
ATOM 3357 C C . GLN A 1 423 ? 33.484 5.417 -8.732 1.00 11.69 418 GLN A C 1
ATOM 3358 O O . GLN A 1 423 ? 33.301 5.242 -9.935 1.00 12.10 418 GLN A O 1
ATOM 3364 N N . TRP A 1 424 ? 33.746 6.610 -8.218 1.00 10.78 419 TRP A N 1
ATOM 3365 C CA . TRP A 1 424 ? 33.821 7.807 -9.051 1.00 10.90 419 TRP A CA 1
ATOM 3366 C C . TRP A 1 424 ? 35.098 8.506 -8.615 1.00 11.53 419 TRP A C 1
ATOM 3367 O O . TRP A 1 424 ? 35.214 8.972 -7.472 1.00 10.53 419 TRP A O 1
ATOM 3378 N N . HIS A 1 425 ? 36.093 8.533 -9.491 1.00 11.86 420 HIS A N 1
ATOM 3379 C CA . HIS A 1 425 ? 37.417 8.906 -9.013 1.00 13.14 420 HIS A CA 1
ATOM 3380 C C . HIS A 1 425 ? 38.318 9.449 -10.097 1.00 13.57 420 HIS A C 1
ATOM 3381 O O . HIS A 1 425 ? 38.197 9.077 -11.271 1.00 14.72 420 HIS A O 1
ATOM 3388 N N . GLY A 1 426 ? 39.244 10.306 -9.693 1.00 13.56 421 GLY A N 1
ATOM 3389 C CA . GLY A 1 426 ? 40.224 10.870 -10.610 1.00 14.00 421 GLY A CA 1
ATOM 3390 C C . GLY A 1 426 ? 40.674 12.215 -10.087 1.00 14.05 421 GLY A C 1
ATOM 3391 O O . GLY A 1 426 ? 40.855 12.386 -8.884 1.00 14.22 421 GLY A O 1
ATOM 3392 N N . SER A 1 427 ? 40.810 13.178 -10.988 1.00 14.56 422 SER A N 1
ATOM 3393 C CA . SER A 1 427 ? 41.285 14.483 -10.623 1.00 14.20 422 SER A CA 1
ATOM 3394 C C . SER A 1 427 ? 40.117 15.436 -10.663 1.00 14.18 422 SER A C 1
ATOM 3395 O O . SER A 1 427 ? 39.252 15.332 -11.531 1.00 14.12 422 SER A O 1
ATOM 3398 N N . LEU A 1 428 ? 40.095 16.358 -9.713 1.00 13.06 423 LEU A N 1
ATOM 3399 C CA . LEU A 1 428 ? 39.092 17.409 -9.687 1.00 12.53 423 LEU A CA 1
ATOM 3400 C C . LEU A 1 428 ? 39.766 18.625 -9.053 1.00 13.24 423 LEU A C 1
ATOM 3401 O O . LEU A 1 428 ? 40.094 18.602 -7.874 1.00 12.62 423 LEU A O 1
ATOM 3406 N N . ALA A 1 429 ? 40.016 19.658 -9.857 1.00 14.07 424 ALA A N 1
ATOM 3407 C CA . ALA A 1 429 ? 40.821 20.796 -9.408 1.00 14.65 424 ALA A CA 1
ATOM 3408 C C . ALA A 1 429 ? 40.074 21.589 -8.343 1.00 15.02 424 ALA A C 1
ATOM 3409 O O . ALA A 1 429 ? 38.845 21.574 -8.289 1.00 14.98 424 ALA A O 1
ATOM 3411 N N . GLU A 1 430 ? 40.824 22.278 -7.494 1.00 15.76 425 GLU A N 1
ATOM 3412 C CA . GLU A 1 430 ? 40.218 23.065 -6.431 1.00 16.40 425 GLU A CA 1
ATOM 3413 C C . GLU A 1 430 ? 39.170 24.017 -7.004 1.00 16.36 425 GLU A C 1
ATOM 3414 O O . GLU A 1 430 ? 39.434 24.765 -7.949 1.00 16.79 425 GLU A O 1
ATOM 3420 N N . GLY A 1 431 ? 37.960 23.965 -6.455 1.00 16.47 426 GLY A N 1
ATOM 3421 C CA . GLY A 1 431 ? 36.924 24.892 -6.865 1.00 16.99 426 GLY A CA 1
ATOM 3422 C C . GLY A 1 431 ? 36.129 24.486 -8.098 1.00 17.36 426 GLY A C 1
ATOM 3423 O O . GLY A 1 431 ? 35.068 25.053 -8.360 1.00 17.96 426 GLY A O 1
ATOM 3424 N N A GLU A 1 432 ? 36.653 23.528 -8.866 0.50 17.35 427 GLU A N 1
ATOM 3425 N N B GLU A 1 432 ? 36.626 23.509 -8.846 0.50 17.14 427 GLU A N 1
ATOM 3426 C CA A GLU A 1 432 ? 35.942 23.019 -10.034 0.50 17.46 427 GLU A CA 1
ATOM 3427 C CA B GLU A 1 432 ? 35.928 23.065 -10.036 0.50 17.00 427 GLU A CA 1
ATOM 3428 C C A GLU A 1 432 ? 34.792 22.139 -9.572 0.50 16.70 427 GLU A C 1
ATOM 3429 C C B GLU A 1 432 ? 34.878 22.021 -9.665 0.50 16.48 427 GLU A C 1
ATOM 3430 O O A GLU A 1 432 ? 34.811 21.608 -8.463 0.50 16.37 427 GLU A O 1
ATOM 3431 O O B GLU A 1 432 ? 35.042 21.277 -8.694 0.50 16.10 427 GLU A O 1
ATOM 3442 N N . HIS A 1 433 ? 33.788 21.993 -10.424 1.00 16.47 428 HIS A N 1
ATOM 3443 C CA . HIS A 1 433 ? 32.682 21.106 -10.116 1.00 15.90 428 HIS A CA 1
ATOM 3444 C C . HIS A 1 433 ? 32.553 20.008 -11.152 1.00 14.72 428 HIS A C 1
ATOM 3445 O O . HIS A 1 433 ? 32.873 20.205 -12.324 1.00 15.04 428 HIS A O 1
ATOM 3452 N N . ALA A 1 434 ? 32.086 18.846 -10.712 1.00 12.98 429 ALA A N 1
ATOM 3453 C CA . ALA A 1 434 ? 31.804 17.762 -11.640 1.00 12.49 429 ALA A CA 1
ATOM 3454 C C . ALA A 1 434 ? 30.465 17.146 -11.259 1.00 12.08 429 ALA A C 1
ATOM 3455 O O . ALA A 1 434 ? 30.072 17.173 -10.090 1.00 11.37 429 ALA A O 1
ATOM 3457 N N . GLN A 1 435 ? 29.787 16.595 -12.259 1.00 11.99 430 GLN A N 1
ATOM 3458 C CA . GLN A 1 435 ? 28.497 15.973 -12.077 1.00 11.90 430 GLN A CA 1
ATOM 3459 C C . GLN A 1 435 ? 28.476 14.672 -12.841 1.00 11.53 430 GLN A C 1
ATOM 3460 O O . GLN A 1 435 ? 29.105 14.542 -13.900 1.00 11.70 430 GLN A O 1
ATOM 3466 N N . ILE A 1 436 ? 27.735 13.719 -12.306 1.00 10.67 431 ILE A N 1
ATOM 3467 C CA . ILE A 1 436 ? 27.535 12.450 -12.985 1.00 10.00 431 ILE A CA 1
ATOM 3468 C C . ILE A 1 436 ? 26.052 12.135 -12.969 1.00 10.32 431 ILE A C 1
ATOM 3469 O O . ILE A 1 436 ? 25.433 12.096 -11.911 1.00 10.22 431 ILE A O 1
ATOM 3474 N N . GLU A 1 437 ? 25.479 11.938 -14.156 1.00 10.58 432 GLU A N 1
ATOM 3475 C CA . GLU A 1 437 ? 24.040 11.700 -14.284 1.00 9.95 432 GLU A CA 1
ATOM 3476 C C . GLU A 1 437 ? 23.849 10.196 -14.396 1.00 9.94 432 GLU A C 1
ATOM 3477 O O . GLU A 1 437 ? 24.430 9.578 -15.275 1.00 10.39 432 GLU A O 1
ATOM 3483 N N . LEU A 1 438 ? 23.039 9.602 -13.512 1.00 9.06 433 LEU A N 1
ATOM 3484 C CA . LEU A 1 438 ? 23.005 8.140 -13.404 1.00 8.80 433 LEU A CA 1
ATOM 3485 C C . LEU A 1 438 ? 21.702 7.490 -13.871 1.00 9.12 433 LEU A C 1
ATOM 3486 O O . LEU A 1 438 ? 21.740 6.470 -14.558 1.00 8.27 433 LEU A O 1
ATOM 3491 N N . TYR A 1 439 ? 20.566 8.037 -13.442 1.00 9.03 434 TYR A N 1
ATOM 3492 C CA . TYR A 1 439 ? 19.284 7.356 -13.679 1.00 9.14 434 TYR A CA 1
ATOM 3493 C C . TYR A 1 439 ? 18.247 8.232 -14.343 1.00 9.77 434 TYR A C 1
ATOM 3494 O O . TYR A 1 439 ? 18.075 9.396 -13.968 1.00 10.20 434 TYR A O 1
ATOM 3503 N N . GLN A 1 440 ? 17.529 7.634 -15.296 1.00 9.95 435 GLN A N 1
ATOM 3504 C CA . GLN A 1 440 ? 16.245 8.146 -15.749 1.00 10.50 435 GLN A CA 1
ATOM 3505 C C . GLN A 1 440 ? 15.202 7.542 -14.810 1.00 10.36 435 GLN A C 1
ATOM 3506 O O . GLN A 1 440 ? 15.284 6.366 -14.472 1.00 10.47 435 GLN A O 1
ATOM 3512 N N . THR A 1 441 ? 14.231 8.341 -14.371 1.00 10.98 436 THR A N 1
ATOM 3513 C CA . THR A 1 441 ? 13.294 7.898 -13.336 1.00 11.07 436 THR A CA 1
ATOM 3514 C C . THR A 1 441 ? 11.923 8.513 -13.562 1.00 12.11 436 THR A C 1
ATOM 3515 O O . THR A 1 441 ? 11.747 9.390 -14.423 1.00 12.31 436 THR A O 1
ATOM 3519 N N . GLU A 1 442 ? 10.965 8.037 -12.778 1.00 12.14 437 GLU A N 1
ATOM 3520 C CA . GLU A 1 442 ? 9.643 8.649 -12.740 1.00 13.25 437 GLU A CA 1
ATOM 3521 C C . GLU A 1 442 ? 9.093 8.419 -11.341 1.00 12.83 437 GLU A C 1
ATOM 3522 O O . GLU A 1 442 ? 8.384 7.449 -11.097 1.00 12.85 437 GLU A O 1
ATOM 3528 N N . LEU A 1 443 ? 9.443 9.309 -10.419 1.00 12.38 438 LEU A N 1
ATOM 3529 C CA . LEU A 1 443 ? 9.222 9.079 -8.984 1.00 12.30 438 LEU A CA 1
ATOM 3530 C C . LEU A 1 443 ? 8.442 10.232 -8.374 1.00 13.26 438 LEU A C 1
ATOM 3531 O O . LEU A 1 443 ? 8.973 11.324 -8.198 1.00 12.70 438 LEU A O 1
ATOM 3536 N N . PRO A 1 444 ? 7.171 9.992 -8.058 1.00 14.06 439 PRO A N 1
ATOM 3537 C CA . PRO A 1 444 ? 6.376 11.078 -7.479 1.00 15.32 439 PRO A CA 1
ATOM 3538 C C . PRO A 1 444 ? 6.850 11.400 -6.065 1.00 15.83 439 PRO A C 1
ATOM 3539 O O . PRO A 1 444 ? 7.079 10.495 -5.272 1.00 16.87 439 PRO A O 1
ATOM 3543 N N . ILE A 1 445 ? 6.991 12.689 -5.765 1.00 16.35 440 ILE A N 1
ATOM 3544 C CA . ILE A 1 445 ? 7.424 13.150 -4.449 1.00 16.49 440 ILE A CA 1
ATOM 3545 C C . ILE A 1 445 ? 6.196 13.539 -3.623 1.00 17.64 440 ILE A C 1
ATOM 3546 O O . ILE A 1 445 ? 5.331 14.266 -4.115 1.00 17.68 440 ILE A O 1
ATOM 3551 N N . SER A 1 446 ? 6.133 13.064 -2.386 1.00 18.30 441 SER A N 1
ATOM 3552 C CA . SER A 1 446 ? 5.058 13.421 -1.457 1.00 19.19 441 SER A CA 1
ATOM 3553 C C . SER A 1 446 ? 5.648 13.971 -0.176 1.00 20.06 441 SER A C 1
ATOM 3554 O O . SER A 1 446 ? 6.870 13.899 0.034 1.00 18.93 441 SER A O 1
ATOM 3557 N N . GLU A 1 447 ? 4.791 14.518 0.690 1.00 20.42 442 GLU A N 1
ATOM 3558 C CA . GLU A 1 447 ? 5.220 14.804 2.056 1.00 21.87 442 GLU A CA 1
ATOM 3559 C C . GLU A 1 447 ? 5.806 13.506 2.626 1.00 20.96 442 GLU A C 1
ATOM 3560 O O . GLU A 1 447 ? 5.189 12.434 2.533 1.00 21.39 442 GLU A O 1
ATOM 3566 N N . GLY A 1 448 ? 6.988 13.596 3.221 1.00 20.22 443 GLY A N 1
ATOM 3567 C CA . GLY A 1 448 ? 7.605 12.430 3.848 1.00 18.98 443 GLY A CA 1
ATOM 3568 C C . GLY A 1 448 ? 8.631 11.725 2.975 1.00 17.86 443 GLY A C 1
ATOM 3569 O O . GLY A 1 448 ? 9.369 10.874 3.464 1.00 17.99 443 GLY A O 1
ATOM 3570 N N . THR A 1 449 ? 8.682 12.074 1.692 1.00 16.71 444 THR A N 1
ATOM 3571 C CA . THR A 1 449 ? 9.706 11.514 0.793 1.00 15.36 444 THR A CA 1
ATOM 3572 C C . THR A 1 449 ? 11.037 12.207 1.035 1.00 14.38 444 THR A C 1
ATOM 3573 O O . THR A 1 449 ? 11.096 13.426 1.133 1.00 14.38 444 THR A O 1
ATOM 3577 N N . SER A 1 450 ? 12.120 11.435 1.086 1.00 13.11 445 SER A N 1
ATOM 3578 C CA . SER A 1 450 ? 13.446 12.043 1.213 1.00 12.69 445 SER A CA 1
ATOM 3579 C C . SER A 1 450 ? 14.396 11.369 0.247 1.00 12.05 445 SER A C 1
ATOM 3580 O O . SER A 1 450 ? 14.160 10.227 -0.127 1.00 11.95 445 SER A O 1
ATOM 3583 N N . LEU A 1 451 ? 15.479 12.068 -0.111 1.00 11.61 446 LEU A N 1
ATOM 3584 C CA . LEU A 1 451 ? 16.607 11.456 -0.824 1.00 10.53 446 LEU A CA 1
ATOM 3585 C C . LEU A 1 451 ? 17.614 11.017 0.222 1.00 10.55 446 LEU A C 1
ATOM 3586 O O . LEU A 1 451 ? 17.910 11.779 1.147 1.00 10.96 446 LEU A O 1
ATOM 3591 N N . THR A 1 452 ? 18.122 9.794 0.113 1.00 9.53 447 THR A N 1
ATOM 3592 C CA . THR A 1 452 ? 19.230 9.370 0.984 1.00 9.45 447 THR A CA 1
ATOM 3593 C C . THR A 1 452 ? 20.360 8.811 0.138 1.00 8.77 447 THR A C 1
ATOM 3594 O O . THR A 1 452 ? 20.128 8.174 -0.893 1.00 9.31 447 THR A O 1
ATOM 3598 N N . TRP A 1 453 ? 21.588 9.076 0.541 1.00 8.36 448 TRP A N 1
ATOM 3599 C CA . TRP A 1 453 ? 22.695 8.467 -0.188 1.00 8.08 448 TRP A CA 1
ATOM 3600 C C . TRP A 1 453 ? 23.839 8.216 0.768 1.00 7.97 448 TRP A C 1
ATOM 3601 O O . TRP A 1 453 ? 23.991 8.937 1.748 1.00 8.18 448 TRP A O 1
ATOM 3612 N N . THR A 1 454 ? 24.627 7.175 0.494 1.00 8.02 449 THR A N 1
ATOM 3613 C CA . THR A 1 454 ? 25.682 6.724 1.428 1.00 8.51 449 THR A CA 1
ATOM 3614 C C . THR A 1 454 ? 26.975 6.530 0.630 1.00 8.71 449 THR A C 1
ATOM 3615 O O . THR A 1 454 ? 26.972 5.872 -0.428 1.00 9.05 449 THR A O 1
ATOM 3619 N N . PHE A 1 455 ? 28.070 7.105 1.119 1.00 9.29 450 PHE A N 1
ATOM 3620 C CA . PHE A 1 455 ? 29.311 7.091 0.360 1.00 9.71 450 PHE A CA 1
ATOM 3621 C C . PHE A 1 455 ? 30.541 7.234 1.260 1.00 10.22 450 PHE A C 1
ATOM 3622 O O . PHE A 1 455 ? 30.466 7.603 2.435 1.00 10.26 450 PHE A O 1
ATOM 3630 N N . LYS A 1 456 ? 31.686 6.916 0.689 1.00 10.01 451 LYS A N 1
ATOM 3631 C CA . LYS A 1 456 ? 32.970 7.235 1.286 1.00 11.42 451 LYS A CA 1
ATOM 3632 C C . LYS A 1 456 ? 33.659 8.182 0.328 1.00 11.34 451 LYS A C 1
ATOM 3633 O O . LYS A 1 456 ? 33.455 8.084 -0.898 1.00 11.32 451 LYS A O 1
ATOM 3639 N N . SER A 1 457 ? 34.459 9.102 0.870 1.00 10.62 452 SER A N 1
ATOM 3640 C CA . SER A 1 457 ? 35.195 10.057 0.045 1.00 11.45 452 SER A CA 1
ATOM 3641 C C . SER A 1 457 ? 36.619 10.108 0.594 1.00 11.97 452 SER A C 1
ATOM 3642 O O . SER A 1 457 ? 36.860 10.588 1.717 1.00 11.83 452 SER A O 1
ATOM 3645 N N A GLU A 1 458 ? 37.556 9.618 -0.208 0.50 12.01 453 GLU A N 1
ATOM 3646 N N B GLU A 1 458 ? 37.571 9.582 -0.177 0.50 12.52 453 GLU A N 1
ATOM 3647 C CA A GLU A 1 458 ? 38.915 9.390 0.260 0.50 12.33 453 GLU A CA 1
ATOM 3648 C CA B GLU A 1 458 ? 38.935 9.405 0.333 0.50 13.31 453 GLU A CA 1
ATOM 3649 C C A GLU A 1 458 ? 39.748 10.655 0.417 0.50 12.21 453 GLU A C 1
ATOM 3650 C C B GLU A 1 458 ? 39.645 10.729 0.566 0.50 12.83 453 GLU A C 1
ATOM 3651 O O A GLU A 1 458 ? 40.728 10.659 1.156 0.50 12.28 453 GLU A O 1
ATOM 3652 O O B GLU A 1 458 ? 40.436 10.847 1.499 0.50 13.01 453 GLU A O 1
ATOM 3663 N N . HIS A 1 459 ? 39.367 11.724 -0.271 1.00 12.47 454 HIS A N 1
ATOM 3664 C CA . HIS A 1 459 ? 40.114 12.977 -0.213 1.00 12.79 454 HIS A CA 1
ATOM 3665 C C . HIS A 1 459 ? 39.344 14.067 0.487 1.00 12.76 454 HIS A C 1
ATOM 3666 O O . HIS A 1 459 ? 39.757 15.222 0.489 1.00 12.81 454 HIS A O 1
ATOM 3673 N N . GLY A 1 460 ? 38.214 13.674 1.060 1.00 12.46 455 GLY A N 1
ATOM 3674 C CA . GLY A 1 460 ? 37.454 14.556 1.939 1.00 12.72 455 GLY A CA 1
ATOM 3675 C C . GLY A 1 460 ? 36.365 15.398 1.314 1.00 12.53 455 GLY A C 1
ATOM 3676 O O . GLY A 1 460 ? 35.626 16.065 2.058 1.00 12.03 455 GLY A O 1
ATOM 3677 N N . ASN A 1 461 ? 36.261 15.390 -0.026 1.00 11.20 456 ASN A N 1
ATOM 3678 C CA . ASN A 1 461 ? 35.221 16.154 -0.735 1.00 10.88 456 ASN A CA 1
ATOM 3679 C C . ASN A 1 461 ? 33.854 15.619 -0.305 1.00 10.54 456 ASN A C 1
ATOM 3680 O O . ASN A 1 461 ? 33.687 14.404 -0.179 1.00 10.43 456 ASN A O 1
ATOM 3685 N N . ASP A 1 462 ? 32.887 16.514 -0.054 1.00 10.79 457 ASP A N 1
ATOM 3686 C CA . ASP A 1 462 ? 31.520 16.064 0.219 1.00 9.80 457 ASP A CA 1
ATOM 3687 C C . ASP A 1 462 ? 30.943 15.546 -1.099 1.00 9.99 457 ASP A C 1
ATOM 3688 O O . ASP A 1 462 ? 31.449 15.873 -2.167 1.00 10.62 457 ASP A O 1
ATOM 3693 N N . LEU A 1 463 ? 29.878 14.755 -1.021 1.00 8.92 458 LEU A N 1
ATOM 3694 C CA . LEU A 1 463 ? 29.158 14.316 -2.221 1.00 9.49 458 LEU A CA 1
ATOM 3695 C C . LEU A 1 463 ? 27.750 14.874 -2.147 1.00 9.43 458 LEU A C 1
ATOM 3696 O O . LEU A 1 463 ? 27.042 14.596 -1.193 1.00 9.90 458 LEU A O 1
ATOM 3701 N N . ASN A 1 464 ? 27.377 15.688 -3.129 1.00 9.82 459 ASN A N 1
ATOM 3702 C CA . ASN A 1 464 ? 26.040 16.255 -3.202 1.00 10.96 459 ASN A CA 1
ATOM 3703 C C . ASN A 1 464 ? 25.174 15.403 -4.100 1.00 10.44 459 ASN A C 1
ATOM 3704 O O . ASN A 1 464 ? 25.684 14.701 -4.977 1.00 10.29 459 ASN A O 1
ATOM 3709 N N . VAL A 1 465 ? 23.868 15.449 -3.880 1.00 10.42 460 VAL A N 1
ATOM 3710 C CA . VAL A 1 465 ? 22.942 14.707 -4.722 1.00 10.11 460 VAL A CA 1
ATOM 3711 C C . VAL A 1 465 ? 22.369 15.608 -5.803 1.00 10.66 460 VAL A C 1
ATOM 3712 O O . VAL A 1 465 ? 22.342 16.837 -5.652 1.00 10.96 460 VAL A O 1
ATOM 3716 N N . GLY A 1 466 ? 21.951 14.998 -6.910 1.00 9.94 461 GLY A N 1
ATOM 3717 C CA . GLY A 1 466 ? 21.271 15.729 -7.959 1.00 10.34 461 GLY A CA 1
ATOM 3718 C C . GLY A 1 466 ? 19.946 15.075 -8.292 1.00 9.98 461 GLY A C 1
ATOM 3719 O O . GLY A 1 466 ? 19.840 13.852 -8.340 1.00 9.61 461 GLY A O 1
ATOM 3720 N N . PHE A 1 467 ? 18.925 15.889 -8.531 1.00 10.87 462 PHE A N 1
ATOM 3721 C CA . PHE A 1 467 ? 17.674 15.328 -9.018 1.00 11.30 462 PHE A CA 1
ATOM 3722 C C . PHE A 1 467 ? 17.081 16.268 -10.051 1.00 11.72 462 PHE A C 1
ATOM 3723 O O . PHE A 1 467 ? 17.257 17.495 -9.972 1.00 12.62 462 PHE A O 1
ATOM 3731 N N . ARG A 1 468 ? 16.436 15.687 -11.053 1.00 11.74 463 ARG A N 1
ATOM 3732 C CA . ARG A 1 468 ? 15.800 16.472 -12.114 1.00 12.11 463 ARG A CA 1
ATOM 3733 C C . ARG A 1 468 ? 14.303 16.336 -11.923 1.00 12.79 463 ARG A C 1
ATOM 3734 O O . ARG A 1 468 ? 13.824 15.234 -11.631 1.00 12.82 463 ARG A O 1
ATOM 3742 N N . LEU A 1 469 ? 13.572 17.445 -12.071 1.00 13.07 464 LEU A N 1
ATOM 3743 C CA . LEU A 1 469 ? 12.103 17.437 -11.923 1.00 14.32 464 LEU A CA 1
ATOM 3744 C C . LEU A 1 469 ? 11.411 17.475 -13.285 1.00 15.23 464 LEU A C 1
ATOM 3745 O O . LEU A 1 469 ? 11.897 18.099 -14.230 1.00 15.06 464 LEU A O 1
ATOM 3750 N N . ASP A 1 470 ? 10.290 16.775 -13.382 1.00 15.76 465 ASP A N 1
ATOM 3751 C CA . ASP A 1 470 ? 9.470 16.810 -14.581 1.00 17.93 465 ASP A CA 1
ATOM 3752 C C . ASP A 1 470 ? 9.148 18.270 -14.903 1.00 18.46 465 ASP A C 1
ATOM 3753 O O . ASP A 1 470 ? 8.785 19.043 -14.005 1.00 18.43 465 ASP A O 1
ATOM 3758 N N . GLY A 1 471 ? 9.336 18.657 -16.161 1.00 18.78 466 GLY A N 1
ATOM 3759 C CA . GLY A 1 471 ? 9.113 20.050 -16.577 1.00 20.64 466 GLY A CA 1
ATOM 3760 C C . GLY A 1 471 ? 10.358 20.919 -16.523 1.00 21.12 466 GLY A C 1
ATOM 3761 O O . GLY A 1 471 ? 10.332 22.100 -16.900 1.00 21.40 466 GLY A O 1
ATOM 3762 N N . GLU A 1 472 ? 11.465 20.354 -16.050 1.00 20.81 467 GLU A N 1
ATOM 3763 C CA . GLU A 1 472 ? 12.720 21.095 -16.041 1.00 20.88 467 GLU A CA 1
ATOM 3764 C C . GLU A 1 472 ? 13.778 20.280 -16.751 1.00 21.10 467 GLU A C 1
ATOM 3765 O O . GLU A 1 472 ? 13.764 19.055 -16.686 1.00 21.07 467 GLU A O 1
ATOM 3771 N N . GLU A 1 473 ? 14.697 20.961 -17.429 1.00 20.93 468 GLU A N 1
ATOM 3772 C CA . GLU A 1 473 ? 15.713 20.271 -18.196 1.00 21.13 468 GLU A CA 1
ATOM 3773 C C . GLU A 1 473 ? 16.992 20.065 -17.391 1.00 20.69 468 GLU A C 1
ATOM 3774 O O . GLU A 1 473 ? 17.727 19.118 -17.641 1.00 21.70 468 GLU A O 1
ATOM 3776 N N . ASP A 1 474 ? 17.268 20.956 -16.445 1.00 19.88 469 ASP A N 1
ATOM 3777 C CA . ASP A 1 474 ? 18.523 20.893 -15.689 1.00 19.35 469 ASP A CA 1
ATOM 3778 C C . ASP A 1 474 ? 18.356 20.139 -14.373 1.00 18.03 469 ASP A C 1
ATOM 3779 O O . ASP A 1 474 ? 17.288 20.172 -13.771 1.00 17.50 469 ASP A O 1
ATOM 3784 N N . PHE A 1 475 ? 19.421 19.483 -13.915 1.00 15.93 470 PHE A N 1
ATOM 3785 C CA . PHE A 1 475 ? 19.384 18.846 -12.607 1.00 14.82 470 PHE A CA 1
ATOM 3786 C C . PHE A 1 475 ? 19.586 19.888 -11.517 1.00 14.03 470 PHE A C 1
ATOM 3787 O O . PHE A 1 475 ? 20.292 20.889 -11.719 1.00 14.52 470 PHE A O 1
ATOM 3795 N N . ARG A 1 476 ? 18.966 19.638 -10.370 1.00 13.56 471 ARG A N 1
ATOM 3796 C CA . ARG A 1 476 ? 19.157 20.450 -9.172 1.00 13.65 471 ARG A CA 1
ATOM 3797 C C . ARG A 1 476 ? 20.167 19.730 -8.282 1.00 13.44 471 ARG A C 1
ATOM 3798 O O . ARG A 1 476 ? 19.924 18.603 -7.869 1.00 14.26 471 ARG A O 1
ATOM 3806 N N . TYR A 1 477 ? 21.293 20.367 -7.996 1.00 13.31 472 TYR A N 1
ATOM 3807 C CA . TYR A 1 477 ? 22.285 19.756 -7.115 1.00 12.49 472 TYR A CA 1
ATOM 3808 C C . TYR A 1 477 ? 22.222 20.401 -5.738 1.00 12.90 472 TYR A C 1
ATOM 3809 O O . TYR A 1 477 ? 22.276 21.633 -5.609 1.00 12.63 472 TYR A O 1
ATOM 3818 N N . VAL A 1 478 ? 22.124 19.554 -4.720 1.00 12.51 473 VAL A N 1
ATOM 3819 C CA . VAL A 1 478 ? 21.775 19.985 -3.380 1.00 12.92 473 VAL A CA 1
ATOM 3820 C C . VAL A 1 478 ? 22.589 19.225 -2.342 1.00 12.79 473 VAL A C 1
ATOM 3821 O O . VAL A 1 478 ? 22.791 18.018 -2.475 1.00 12.76 473 VAL A O 1
ATOM 3825 N N . GLU A 1 479 ? 23.048 19.957 -1.325 1.00 12.68 474 GLU A N 1
ATOM 3826 C CA . GLU A 1 479 ? 23.739 19.405 -0.156 1.00 13.46 474 GLU A CA 1
ATOM 3827 C C . GLU A 1 479 ? 22.840 18.559 0.733 1.00 12.58 474 GLU A C 1
ATOM 3828 O O . GLU A 1 479 ? 21.657 18.886 0.932 1.00 12.49 474 GLU A O 1
ATOM 3834 N N . GLY A 1 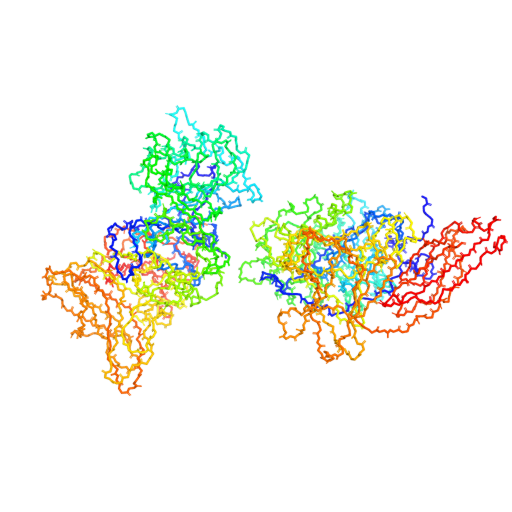480 ? 23.415 17.509 1.311 1.00 11.63 475 GLY A N 1
ATOM 3835 C CA . GLY A 1 480 ? 22.725 16.726 2.333 1.00 11.44 475 GLY A CA 1
ATOM 3836 C C . GLY A 1 480 ? 22.475 17.587 3.571 1.00 12.19 475 GLY A C 1
ATOM 3837 O O . GLY A 1 480 ? 23.271 18.496 3.858 1.00 11.46 475 GLY A O 1
ATOM 3838 N N . GLU A 1 481 ? 21.379 17.289 4.287 1.00 11.73 476 GLU A N 1
ATOM 3839 C CA . GLU A 1 481 ? 21.001 18.026 5.504 1.00 12.78 476 GLU A CA 1
ATOM 3840 C C . GLU A 1 481 ? 21.256 17.276 6.795 1.00 12.38 476 GLU A C 1
ATOM 3841 O O . GLU A 1 481 ? 21.763 17.850 7.758 1.00 12.09 476 GLU A O 1
ATOM 3847 N N . GLN A 1 482 ? 20.880 16.006 6.837 1.00 11.93 477 GLN A N 1
ATOM 3848 C CA . GLN A 1 482 ? 21.042 15.237 8.059 1.00 13.06 477 GLN A CA 1
ATOM 3849 C C . GLN A 1 482 ? 22.046 14.141 7.803 1.00 12.24 477 GLN A C 1
ATOM 3850 O O . GLN A 1 482 ? 21.883 13.363 6.865 1.00 12.01 477 GLN A O 1
ATOM 3856 N N . ARG A 1 483 ? 23.071 14.082 8.640 1.00 11.85 478 ARG A N 1
ATOM 3857 C CA . ARG A 1 483 ? 24.176 13.166 8.438 1.00 11.56 478 ARG A CA 1
ATOM 3858 C C . ARG A 1 483 ? 24.207 12.096 9.512 1.00 12.28 478 ARG A C 1
ATOM 3859 O O . ARG A 1 483 ? 23.957 12.376 10.689 1.00 10.71 478 ARG A O 1
ATOM 3867 N N . GLU A 1 484 ? 24.523 10.870 9.094 1.00 12.31 479 GLU A N 1
ATOM 3868 C CA . GLU A 1 484 ? 24.855 9.812 10.017 1.00 13.30 479 GLU A CA 1
ATOM 3869 C C . GLU A 1 484 ? 26.096 9.058 9.507 1.00 13.55 479 GLU A C 1
ATOM 3870 O O . GLU A 1 484 ? 26.190 8.748 8.313 1.00 13.50 479 GLU A O 1
ATOM 3876 N N . SER A 1 485 ? 27.044 8.796 10.399 1.00 14.24 480 SER A N 1
ATOM 3877 C CA . SER A 1 485 ? 28.227 8.011 10.050 1.00 14.70 480 SER A CA 1
ATOM 3878 C C . SER A 1 485 ? 27.961 6.565 10.401 1.00 14.69 480 SER A C 1
ATOM 3879 O O . SER A 1 485 ? 27.525 6.259 11.516 1.00 14.22 480 SER A O 1
ATOM 3882 N N . ILE A 1 486 ? 28.178 5.673 9.439 1.00 14.03 481 ILE A N 1
ATOM 3883 C CA . ILE A 1 486 ? 27.933 4.262 9.652 1.00 14.31 481 ILE A CA 1
ATOM 3884 C C . ILE A 1 486 ? 29.153 3.459 9.215 1.00 14.26 481 ILE A C 1
ATOM 3885 O O . ILE A 1 486 ? 29.419 3.319 8.011 1.00 13.63 481 ILE A O 1
ATOM 3890 N N . ASN A 1 487 ? 29.907 2.955 10.189 1.00 14.15 482 ASN A N 1
ATOM 3891 C CA . ASN A 1 487 ? 31.089 2.136 9.908 1.00 14.47 482 ASN A CA 1
ATOM 3892 C C . ASN A 1 487 ? 31.980 2.746 8.821 1.00 14.36 482 ASN A C 1
ATOM 3893 O O . ASN A 1 487 ? 32.396 2.062 7.897 1.00 15.09 482 ASN A O 1
ATOM 3898 N N . GLY A 1 488 ? 32.250 4.045 8.928 1.00 14.35 483 GLY A N 1
ATOM 3899 C CA . GLY A 1 488 ? 33.177 4.715 8.022 1.00 14.29 483 GLY A CA 1
ATOM 3900 C C . GLY A 1 488 ? 32.521 5.344 6.803 1.00 13.87 483 GLY A C 1
ATOM 3901 O O . GLY A 1 488 ? 33.183 6.046 6.030 1.00 14.46 483 GLY A O 1
ATOM 3902 N N . TRP A 1 489 ? 31.232 5.072 6.616 1.00 12.54 484 TRP A N 1
ATOM 3903 C CA . TRP A 1 489 ? 30.470 5.610 5.485 1.00 11.42 484 TRP A CA 1
ATOM 3904 C C . TRP A 1 489 ? 29.647 6.792 5.955 1.00 11.00 484 TRP A C 1
ATOM 3905 O O . TRP A 1 489 ? 29.224 6.818 7.105 1.00 11.56 484 TRP A O 1
ATOM 3916 N N . THR A 1 490 ? 29.415 7.760 5.073 1.00 10.77 485 THR A N 1
ATOM 3917 C CA . THR A 1 490 ? 28.584 8.924 5.387 1.00 10.54 485 THR A CA 1
ATOM 3918 C C . THR A 1 490 ? 27.241 8.774 4.677 1.00 10.29 485 THR A C 1
ATOM 3919 O O . THR A 1 490 ? 27.203 8.581 3.458 1.00 10.18 485 THR A O 1
ATOM 3923 N N . GLN A 1 491 ? 26.150 8.832 5.439 1.00 10.57 486 GLN A N 1
ATOM 3924 C CA . GLN A 1 491 ? 24.810 8.797 4.875 1.00 10.78 486 GLN A CA 1
ATOM 3925 C C . GLN A 1 491 ? 24.167 10.152 5.062 1.00 10.29 486 GLN A C 1
ATOM 3926 O O . GLN A 1 491 ? 23.994 10.611 6.193 1.00 10.68 486 GLN A O 1
ATOM 3932 N N . TRP A 1 492 ? 23.826 10.802 3.953 1.00 9.69 487 TRP A N 1
ATOM 3933 C CA . TRP A 1 492 ? 23.066 12.041 3.991 1.00 9.72 487 TRP A CA 1
ATOM 3934 C C . TRP A 1 492 ? 21.598 11.758 3.777 1.00 9.87 487 TRP A C 1
ATOM 3935 O O . TRP A 1 492 ? 21.231 10.863 3.005 1.00 10.16 487 TRP A O 1
ATOM 3946 N N . THR A 1 493 ? 20.763 12.576 4.408 1.00 10.22 488 THR A N 1
ATOM 3947 C CA . THR A 1 493 ? 19.338 12.576 4.109 1.00 10.67 488 THR A CA 1
ATOM 3948 C C . THR A 1 493 ? 18.970 13.992 3.718 1.00 10.86 488 THR A C 1
ATOM 3949 O O . THR A 1 493 ? 19.430 14.958 4.348 1.00 10.39 488 THR A O 1
ATOM 3953 N N . LEU A 1 494 ? 18.153 14.103 2.671 1.00 11.39 489 LEU A N 1
ATOM 3954 C CA . LEU A 1 494 ? 17.628 15.387 2.204 1.00 11.64 489 LEU A CA 1
ATOM 3955 C C . LEU A 1 494 ? 16.105 15.265 2.088 1.00 11.94 489 LEU A C 1
ATOM 3956 O O . LEU A 1 494 ? 15.602 14.645 1.159 1.00 11.37 489 LEU A O 1
ATOM 3961 N N . PRO A 1 495 ? 15.366 15.838 3.042 1.00 13.18 490 PRO A N 1
ATOM 3962 C CA . PRO A 1 495 ? 13.902 15.780 2.947 1.00 14.17 490 PRO A CA 1
ATOM 3963 C C . PRO A 1 495 ? 13.427 16.499 1.700 1.00 14.93 490 PRO A C 1
ATOM 3964 O O . PRO A 1 495 ? 13.980 17.538 1.344 1.00 14.96 490 PRO A O 1
ATOM 3968 N N . LEU A 1 496 ? 12.404 15.968 1.033 1.00 16.05 491 LEU A N 1
ATOM 3969 C CA . LEU A 1 496 ? 11.980 16.547 -0.245 1.00 17.33 491 LEU A CA 1
ATOM 3970 C C . LEU A 1 496 ? 10.585 17.165 -0.162 1.00 17.90 491 LEU A C 1
ATOM 3971 O O . LEU A 1 496 ? 9.958 17.426 -1.179 1.00 18.48 491 LEU A O 1
ATOM 3976 N N . ASP A 1 497 ? 10.115 17.425 1.048 1.00 19.30 492 ASP A N 1
ATOM 3977 C CA . ASP A 1 497 ? 8.719 17.867 1.229 1.00 20.77 492 ASP A CA 1
ATOM 3978 C C . ASP A 1 497 ? 8.346 19.133 0.465 1.00 21.09 492 ASP A C 1
ATOM 3979 O O . ASP A 1 497 ? 7.179 19.314 0.092 1.00 21.53 492 ASP A O 1
ATOM 3984 N N . ALA A 1 498 ? 9.324 20.008 0.239 1.00 21.22 493 ALA A N 1
ATOM 3985 C CA . ALA A 1 498 ? 9.083 21.253 -0.478 1.00 21.37 493 ALA A CA 1
ATOM 3986 C C . ALA A 1 498 ? 8.715 20.984 -1.930 1.00 21.75 493 ALA A C 1
ATOM 3987 O O . ALA A 1 498 ? 8.189 21.865 -2.617 1.00 22.01 493 ALA A O 1
ATOM 3989 N N . PHE A 1 499 ? 8.997 19.766 -2.391 1.00 20.98 494 PHE A N 1
ATOM 3990 C CA . PHE A 1 499 ? 8.733 19.393 -3.769 1.00 20.96 494 PHE A CA 1
ATOM 3991 C C . PHE A 1 499 ? 7.544 18.447 -3.872 1.00 20.23 494 PHE A C 1
ATOM 3992 O O . PHE A 1 499 ? 7.296 17.860 -4.932 1.00 20.37 494 PHE A O 1
ATOM 4000 N N . ALA A 1 500 ? 6.791 18.300 -2.786 1.00 20.13 495 ALA A N 1
ATOM 4001 C CA . ALA A 1 500 ? 5.607 17.439 -2.846 1.00 19.60 495 ALA A CA 1
ATOM 4002 C C . ALA A 1 500 ? 4.723 17.850 -4.024 1.00 19.58 495 ALA A C 1
ATOM 4003 O O . ALA A 1 500 ? 4.540 19.038 -4.287 1.00 19.29 495 ALA A O 1
ATOM 4005 N N . GLY A 1 501 ? 4.194 16.864 -4.742 1.00 19.38 496 GLY A N 1
ATOM 4006 C CA . GLY A 1 501 ? 3.388 17.137 -5.928 1.00 19.48 496 GLY A CA 1
ATOM 4007 C C . GLY A 1 501 ? 4.195 17.110 -7.215 1.00 19.29 496 GLY A C 1
ATOM 4008 O O . GLY A 1 501 ? 3.623 17.046 -8.295 1.00 19.57 496 GLY A O 1
ATOM 4009 N N . GLN A 1 502 ? 5.526 17.170 -7.098 1.00 19.17 497 GLN A N 1
ATOM 4010 C CA . GLN A 1 502 ? 6.425 17.099 -8.251 1.00 18.83 497 GLN A CA 1
ATOM 4011 C C . GLN A 1 502 ? 6.856 15.652 -8.490 1.00 17.59 497 GLN A C 1
ATOM 4012 O O . GLN A 1 502 ? 6.636 14.781 -7.655 1.00 17.12 497 GLN A O 1
ATOM 4018 N N . THR A 1 503 ? 7.492 15.420 -9.632 1.00 16.82 498 THR A N 1
ATOM 4019 C CA . THR A 1 503 ? 7.985 14.085 -10.004 1.00 15.44 498 THR A CA 1
ATOM 4020 C C . THR A 1 503 ? 9.468 14.180 -10.369 1.00 14.18 498 THR A C 1
ATOM 4021 O O . THR A 1 503 ? 9.854 15.029 -11.169 1.00 14.23 498 THR A O 1
ATOM 4025 N N . ILE A 1 504 ? 10.290 13.316 -9.770 1.00 12.53 499 ILE A N 1
ATOM 4026 C CA . ILE A 1 504 ? 11.710 13.258 -10.111 1.00 11.32 499 ILE A CA 1
ATOM 4027 C C . ILE A 1 504 ? 11.834 12.416 -11.370 1.00 10.52 499 ILE A C 1
ATOM 4028 O O . ILE A 1 504 ? 11.323 11.289 -11.411 1.00 10.69 499 ILE A O 1
ATOM 4033 N N . THR A 1 505 ? 12.513 12.974 -12.377 1.00 10.98 500 THR A N 1
ATOM 4034 C CA . THR A 1 505 ? 12.785 12.281 -13.651 1.00 10.81 500 THR A CA 1
ATOM 4035 C C . THR A 1 505 ? 14.250 11.910 -13.902 1.00 10.66 500 THR A C 1
ATOM 4036 O O . THR A 1 505 ? 14.542 11.240 -14.897 1.00 10.83 500 THR A O 1
ATOM 4040 N N . GLY A 1 506 ? 15.154 12.339 -13.021 1.00 10.76 501 GLY A N 1
ATOM 4041 C CA . GLY A 1 506 ? 16.583 11.988 -13.110 1.00 9.83 501 GLY A CA 1
ATOM 4042 C C . GLY A 1 506 ? 17.269 12.008 -11.749 1.00 9.56 501 GLY A C 1
ATOM 4043 O O . GLY A 1 506 ? 16.919 12.812 -10.883 1.00 9.22 501 GLY A O 1
ATOM 4044 N N . LEU A 1 507 ? 18.252 11.128 -11.558 1.00 9.46 502 LEU A N 1
ATOM 4045 C CA . LEU A 1 507 ? 19.090 11.174 -10.381 1.00 9.28 502 LEU A CA 1
ATOM 4046 C C . LEU A 1 507 ? 20.561 11.227 -10.770 1.00 9.37 502 LEU A C 1
ATOM 4047 O O . LEU A 1 507 ? 20.964 10.626 -11.773 1.00 9.07 502 LEU A O 1
ATOM 4052 N N . ALA A 1 508 ? 21.338 11.950 -9.970 1.00 8.89 503 ALA A N 1
ATOM 4053 C CA . ALA A 1 508 ? 22.732 12.274 -10.292 1.00 8.89 503 ALA A CA 1
ATOM 4054 C C . ALA A 1 508 ? 23.494 12.557 -9.003 1.00 9.25 503 ALA A C 1
ATOM 4055 O O . ALA A 1 508 ? 22.905 12.551 -7.920 1.00 8.86 503 ALA A O 1
ATOM 4057 N N . PHE A 1 509 ? 24.806 12.754 -9.122 1.00 9.09 504 PHE A N 1
ATOM 4058 C CA . PHE A 1 509 ? 25.632 13.250 -8.011 1.00 9.45 504 PHE A CA 1
ATOM 4059 C C . PHE A 1 509 ? 26.524 14.375 -8.502 1.00 9.67 504 PHE A C 1
ATOM 4060 O O . PHE A 1 509 ? 26.768 14.519 -9.716 1.00 9.68 504 PHE A O 1
ATOM 4068 N N . ALA A 1 510 ? 27.022 15.177 -7.564 1.00 9.70 505 ALA A N 1
ATOM 4069 C CA . ALA A 1 510 ? 27.979 16.224 -7.893 1.00 10.00 505 ALA A CA 1
ATOM 4070 C C . ALA A 1 510 ? 29.006 16.424 -6.772 1.00 10.17 505 ALA A C 1
ATOM 4071 O O . ALA A 1 510 ? 28.756 16.094 -5.600 1.00 10.46 505 ALA A O 1
ATOM 4073 N N . ALA A 1 511 ? 30.172 16.947 -7.135 1.00 10.34 506 ALA A N 1
ATOM 4074 C CA . ALA A 1 511 ? 31.203 17.218 -6.136 1.00 10.72 506 ALA A CA 1
ATOM 4075 C C . ALA A 1 511 ? 31.983 18.459 -6.550 1.00 10.99 506 ALA A C 1
ATOM 4076 O O . ALA A 1 511 ? 31.984 18.822 -7.725 1.00 10.29 506 ALA A O 1
ATOM 4078 N N . GLU A 1 512 ? 32.639 19.093 -5.584 1.00 11.60 507 GLU A N 1
ATOM 4079 C CA . GLU A 1 512 ? 33.526 20.222 -5.844 1.00 11.79 507 GLU A CA 1
ATOM 4080 C C . GLU A 1 512 ? 34.950 19.845 -5.451 1.00 11.87 507 GLU A C 1
ATOM 4081 O O . GLU A 1 512 ? 35.189 19.188 -4.426 1.00 11.64 507 GLU A O 1
ATOM 4087 N N . GLY A 1 513 ? 35.906 20.284 -6.255 1.00 11.85 508 GLY A N 1
ATOM 4088 C CA . GLY A 1 513 ? 37.311 19.960 -5.987 1.00 11.78 508 GLY A CA 1
ATOM 4089 C C . GLY A 1 513 ? 37.825 20.722 -4.772 1.00 11.60 508 GLY A C 1
ATOM 4090 O O . GLY A 1 513 ? 37.391 21.855 -4.499 1.00 12.07 508 GLY A O 1
ATOM 4091 N N . ASN A 1 514 ? 38.728 20.096 -4.030 1.00 11.65 509 ASN A N 1
ATOM 4092 C CA . ASN A 1 514 ? 39.372 20.763 -2.906 1.00 12.32 509 ASN A CA 1
ATOM 4093 C C . ASN A 1 514 ? 40.874 20.928 -3.149 1.00 12.78 509 ASN A C 1
ATOM 4094 O O . ASN A 1 514 ? 41.355 20.670 -4.258 1.00 12.56 509 ASN A O 1
ATOM 4099 N N . GLU A 1 515 ? 41.604 21.376 -2.129 1.00 12.38 510 GLU A N 1
ATOM 4100 C CA . GLU A 1 515 ? 43.029 21.663 -2.310 1.00 13.19 510 GLU A CA 1
ATOM 4101 C C . GLU A 1 515 ? 43.877 20.445 -2.712 1.00 13.47 510 GLU A C 1
ATOM 4102 O O . GLU A 1 515 ? 44.992 20.608 -3.221 1.00 14.28 510 GLU A O 1
ATOM 4108 N N . THR A 1 516 ? 43.374 19.230 -2.497 1.00 13.12 511 THR A N 1
ATOM 4109 C CA . THR A 1 516 ? 44.122 18.023 -2.892 1.00 13.32 511 THR A CA 1
ATOM 4110 C C . THR A 1 516 ? 44.143 17.825 -4.406 1.00 13.66 511 THR A C 1
ATOM 4111 O O . THR A 1 516 ? 45.019 17.116 -4.930 1.00 14.06 511 THR A O 1
ATOM 4115 N N . GLY A 1 517 ? 43.163 18.415 -5.094 1.00 13.78 512 GLY A N 1
ATOM 4116 C CA . GLY A 1 517 ? 43.010 18.267 -6.545 1.00 13.96 512 GLY A CA 1
ATOM 4117 C C . GLY A 1 517 ? 42.605 16.866 -6.973 1.00 13.95 512 GLY A C 1
ATOM 4118 O O . GLY A 1 517 ? 42.639 16.541 -8.168 1.00 13.81 512 GLY A O 1
ATOM 4119 N N . LEU A 1 518 ? 42.214 16.025 -6.009 1.00 13.27 513 LEU A N 1
ATOM 4120 C CA . LEU A 1 518 ? 41.813 14.654 -6.314 1.00 13.26 513 LEU A CA 1
ATOM 4121 C C . LEU A 1 518 ? 40.439 14.354 -5.727 1.00 13.10 513 LEU A C 1
ATOM 4122 O O . LEU A 1 518 ? 40.024 15.000 -4.772 1.00 13.69 513 LEU A O 1
ATOM 4127 N N . ALA A 1 519 ? 39.741 13.377 -6.297 1.00 12.88 514 ALA A N 1
ATOM 4128 C CA . ALA A 1 519 ? 38.484 12.933 -5.719 1.00 12.96 514 ALA A CA 1
ATOM 4129 C C . ALA A 1 519 ? 38.378 11.439 -5.904 1.00 12.96 514 ALA A C 1
ATOM 4130 O O . ALA A 1 519 ? 38.763 10.895 -6.947 1.00 13.77 514 ALA A O 1
ATOM 4132 N N . GLU A 1 520 ? 37.868 10.763 -4.885 1.00 12.71 515 GLU A N 1
ATOM 4133 C CA . GLU A 1 520 ? 37.687 9.315 -4.965 1.00 12.34 515 GLU A CA 1
ATOM 4134 C C . GLU A 1 520 ? 36.510 8.934 -4.080 1.00 11.61 515 GLU A C 1
ATOM 4135 O O . GLU A 1 520 ? 36.655 8.847 -2.860 1.00 12.30 515 GLU A O 1
ATOM 4141 N N . PHE A 1 521 ? 35.365 8.706 -4.716 1.00 10.61 516 PHE A N 1
ATOM 4142 C CA . PHE A 1 521 ? 34.114 8.354 -4.045 1.00 10.35 516 PHE A CA 1
ATOM 4143 C C . PHE A 1 521 ? 33.790 6.883 -4.238 1.00 10.10 516 PHE A C 1
ATOM 4144 O O . PHE A 1 521 ? 34.017 6.343 -5.320 1.00 10.20 516 PHE A O 1
ATOM 4152 N N . TYR A 1 522 ? 33.262 6.245 -3.197 1.00 9.86 517 TYR A N 1
ATOM 4153 C CA . TYR A 1 522 ? 32.576 4.964 -3.340 1.00 10.22 517 TYR A CA 1
ATOM 4154 C C . TYR A 1 522 ? 31.147 5.165 -2.898 1.00 10.40 517 TYR A C 1
ATOM 4155 O O . TYR A 1 522 ? 30.891 5.579 -1.773 1.00 11.24 517 TYR A O 1
ATOM 4164 N N . ILE A 1 523 ? 30.217 4.906 -3.801 1.00 10.14 518 ILE A N 1
ATOM 4165 C CA . ILE A 1 523 ? 28.811 5.227 -3.522 1.00 9.92 518 ILE A CA 1
ATOM 4166 C C . ILE A 1 523 ? 28.082 3.919 -3.342 1.00 9.92 518 ILE A C 1
ATOM 4167 O O . ILE A 1 523 ? 28.051 3.070 -4.258 1.00 9.16 518 ILE A O 1
ATOM 4172 N N . GLY A 1 524 ? 27.551 3.718 -2.136 1.00 9.96 519 GLY A N 1
ATOM 4173 C CA . GLY A 1 524 ? 27.031 2.405 -1.762 1.00 9.38 519 GLY A CA 1
ATOM 4174 C C . GLY A 1 524 ? 25.532 2.282 -1.582 1.00 9.41 519 GLY A C 1
ATOM 4175 O O . GLY A 1 524 ? 25.007 1.180 -1.347 1.00 9.39 519 GLY A O 1
ATOM 4176 N N . GLN A 1 525 ? 24.839 3.413 -1.679 1.00 8.71 520 GLN A N 1
ATOM 4177 C CA . GLN A 1 525 ? 23.390 3.411 -1.484 1.00 8.92 520 GLN A CA 1
ATOM 4178 C C . GLN A 1 525 ? 22.821 4.730 -2.012 1.00 8.87 520 GLN A C 1
ATOM 4179 O O . GLN A 1 525 ? 23.454 5.785 -1.881 1.00 8.41 520 GLN A O 1
ATOM 4185 N N . LEU A 1 526 ? 21.612 4.659 -2.564 1.00 8.80 521 LEU A N 1
ATOM 4186 C CA . LEU A 1 526 ? 20.889 5.823 -3.049 1.00 9.04 521 LEU A CA 1
ATOM 4187 C C . LEU A 1 526 ? 19.418 5.449 -3.004 1.00 9.21 521 LEU A C 1
ATOM 4188 O O . LEU A 1 526 ? 19.048 4.362 -3.465 1.00 8.93 521 LEU A O 1
ATOM 4193 N N . ALA A 1 527 ? 18.568 6.321 -2.453 1.00 9.66 522 ALA A N 1
ATOM 4194 C CA . ALA A 1 527 ? 17.131 5.989 -2.388 1.00 9.31 522 ALA A CA 1
ATOM 4195 C C . ALA A 1 527 ? 16.263 7.241 -2.386 1.00 10.18 522 ALA A C 1
ATOM 4196 O O . ALA A 1 527 ? 16.692 8.313 -1.940 1.00 9.60 522 ALA A O 1
ATOM 4198 N N . VAL A 1 528 ? 15.055 7.093 -2.927 1.00 10.84 523 VAL A N 1
ATOM 4199 C CA . VAL A 1 528 ? 14.022 8.123 -2.884 1.00 11.61 523 VAL A CA 1
ATOM 4200 C C . VAL A 1 528 ? 12.842 7.426 -2.230 1.00 13.05 523 VAL A C 1
ATOM 4201 O O . VAL A 1 528 ? 12.312 6.469 -2.778 1.00 12.43 523 VAL A O 1
ATOM 4205 N N . GLY A 1 529 ? 12.412 7.892 -1.064 1.00 13.29 524 GLY A N 1
ATOM 4206 C CA . GLY A 1 529 ? 11.355 7.166 -0.384 1.00 15.40 524 GLY A CA 1
ATOM 4207 C C . GLY A 1 529 ? 11.139 7.652 1.026 1.00 16.98 524 GLY A C 1
ATOM 4208 O O . GLY A 1 529 ? 11.782 8.602 1.473 1.00 15.60 524 GLY A O 1
ATOM 4209 N N . ALA A 1 530 ? 10.227 6.985 1.715 1.00 19.26 525 ALA A N 1
ATOM 4210 C CA . ALA A 1 530 ? 9.747 7.459 3.006 1.00 22.95 525 ALA A CA 1
ATOM 4211 C C . ALA A 1 530 ? 10.068 6.474 4.118 1.00 25.43 525 ALA A C 1
ATOM 4212 O O . ALA A 1 530 ? 10.632 5.393 3.865 1.00 25.91 525 ALA A O 1
ATOM 4214 N N . ASP A 1 531 ? 9.713 6.875 5.347 1.00 28.15 526 ASP A N 1
ATOM 4215 C CA . ASP A 1 531 ? 9.819 6.035 6.555 1.00 30.34 526 ASP A CA 1
ATOM 4216 C C . ASP A 1 531 ? 8.875 4.845 6.449 1.00 30.48 526 ASP A C 1
ATOM 4217 O O . ASP A 1 531 ? 7.712 4.998 6.052 1.00 31.20 526 ASP A O 1
ATOM 4222 N N . SER A 1 532 ? 9.379 3.666 6.812 1.00 30.36 527 SER A N 1
ATOM 4223 C CA . SER A 1 532 ? 8.636 2.409 6.695 1.00 30.41 527 SER A CA 1
ATOM 4224 C C . SER A 1 532 ? 9.037 1.458 7.808 1.00 29.65 527 SER A C 1
ATOM 4225 O O . SER A 1 532 ? 10.221 1.338 8.143 1.00 29.62 527 SER A O 1
ATOM 4228 N N . GLU A 1 533 ? 8.051 0.758 8.358 1.00 28.60 528 GLU A N 1
ATOM 4229 C CA . GLU A 1 533 ? 8.274 -0.103 9.517 1.00 26.99 528 GLU A CA 1
ATOM 4230 C C . GLU A 1 533 ? 9.139 -1.304 9.165 1.00 25.96 528 GLU A C 1
ATOM 4231 O O . GLU A 1 533 ? 9.168 -1.752 8.007 1.00 25.84 528 GLU A O 1
ATOM 4232 N N . LYS A 1 534 ? 9.847 -1.829 10.160 1.00 24.68 529 LYS A N 1
ATOM 4233 C CA . LYS A 1 534 ? 10.590 -3.067 9.958 1.00 23.47 529 LYS A CA 1
ATOM 4234 C C . LYS A 1 534 ? 9.639 -4.229 9.685 1.00 21.98 529 LYS A C 1
ATOM 4235 O O . LYS A 1 534 ? 8.520 -4.257 10.198 1.00 21.81 529 LYS A O 1
ATOM 4241 N N . PRO A 1 535 ? 10.072 -5.191 8.855 1.00 20.72 530 PRO A N 1
ATOM 4242 C CA . PRO A 1 535 ? 9.231 -6.360 8.657 1.00 20.05 530 PRO A CA 1
ATOM 4243 C C . PRO A 1 535 ? 9.211 -7.191 9.926 1.00 19.68 530 PRO A C 1
ATOM 4244 O O . PRO A 1 535 ? 10.099 -7.061 10.772 1.00 19.47 530 PRO A O 1
ATOM 4248 N N . ALA A 1 536 ? 8.195 -8.027 10.065 1.00 19.84 531 ALA A N 1
ATOM 4249 C CA . ALA A 1 536 ? 8.165 -8.976 11.167 1.00 20.10 531 ALA A CA 1
ATOM 4250 C C . ALA A 1 536 ? 9.270 -9.997 10.956 1.00 20.20 531 ALA A C 1
ATOM 4251 O O . ALA A 1 536 ? 9.681 -10.243 9.815 1.00 20.15 531 ALA A O 1
ATOM 4253 N N . ALA A 1 537 ? 9.765 -10.585 12.046 1.00 20.05 532 ALA A N 1
ATOM 4254 C CA . ALA A 1 537 ? 10.715 -11.687 11.940 1.00 19.92 532 ALA A CA 1
ATOM 4255 C C . ALA A 1 537 ? 10.098 -12.815 11.113 1.00 20.37 532 ALA A C 1
ATOM 4256 O O . ALA A 1 537 ? 8.934 -13.179 11.308 1.00 20.28 532 ALA A O 1
ATOM 4258 N N . PRO A 1 538 ? 10.858 -13.369 10.164 1.00 20.67 533 PRO A N 1
ATOM 4259 C CA . PRO A 1 538 ? 10.216 -14.406 9.363 1.00 21.25 533 PRO A CA 1
ATOM 4260 C C . PRO A 1 538 ? 9.739 -15.602 10.193 1.00 21.88 533 PRO A C 1
ATOM 4261 O O . PRO A 1 538 ? 10.390 -15.986 11.162 1.00 21.50 533 PRO A O 1
ATOM 4265 N N . ASN A 1 539 ? 8.622 -16.192 9.780 1.00 22.79 534 ASN A N 1
ATOM 4266 C CA . ASN A 1 539 ? 8.115 -17.421 10.379 1.00 24.09 534 ASN A CA 1
ATOM 4267 C C . ASN A 1 539 ? 8.806 -18.587 9.679 1.00 24.04 534 ASN A C 1
ATOM 4268 O O . ASN A 1 539 ? 8.390 -18.977 8.591 1.00 24.22 534 ASN A O 1
ATOM 4273 N N . VAL A 1 540 ? 9.858 -19.121 10.294 1.00 23.97 535 VAL A N 1
ATOM 4274 C CA . VAL A 1 540 ? 10.752 -20.080 9.643 1.00 24.36 535 VAL A CA 1
ATOM 4275 C C . VAL A 1 540 ? 10.627 -21.505 10.172 1.00 24.97 535 VAL A C 1
ATOM 4276 O O . VAL A 1 540 ? 10.609 -21.734 11.380 1.00 24.35 535 VAL A O 1
ATOM 4280 N N . ASN A 1 541 ? 10.562 -22.462 9.257 1.00 25.28 536 ASN A N 1
ATOM 4281 C CA . ASN A 1 541 ? 10.668 -23.859 9.633 1.00 26.31 536 ASN A CA 1
ATOM 4282 C C . ASN A 1 541 ? 11.859 -24.555 8.976 1.00 26.35 536 ASN A C 1
ATOM 4283 O O . ASN A 1 541 ? 12.244 -24.237 7.840 1.00 25.92 536 ASN A O 1
ATOM 4288 N N . VAL A 1 542 ? 12.452 -25.482 9.717 1.00 26.15 537 VAL A N 1
ATOM 4289 C CA . VAL A 1 542 ? 13.519 -26.305 9.211 1.00 26.88 537 VAL A CA 1
ATOM 4290 C C . VAL A 1 542 ? 12.860 -27.545 8.626 1.00 27.65 537 VAL A C 1
ATOM 4291 O O . VAL A 1 542 ? 11.994 -28.152 9.260 1.00 27.43 537 VAL A O 1
ATOM 4295 N N . ARG A 1 543 ? 13.245 -27.899 7.406 1.00 28.06 538 ARG A N 1
ATOM 4296 C CA . ARG A 1 543 ? 12.649 -29.043 6.735 1.00 29.03 538 ARG A CA 1
ATOM 4297 C C . ARG A 1 543 ? 13.732 -29.876 6.088 1.00 29.13 538 ARG A C 1
ATOM 4298 O O . ARG A 1 543 ? 14.846 -29.400 5.855 1.00 28.97 538 ARG A O 1
ATOM 4306 N N . GLN A 1 544 ? 13.405 -31.129 5.800 1.00 29.38 539 GLN A N 1
ATOM 4307 C CA . GLN A 1 544 ? 14.341 -31.987 5.114 1.00 29.81 539 GLN A CA 1
ATOM 4308 C C . GLN A 1 544 ? 14.332 -31.643 3.634 1.00 29.10 539 GLN A C 1
ATOM 4309 O O . GLN A 1 544 ? 13.315 -31.208 3.087 1.00 28.89 539 GLN A O 1
ATOM 4315 N N . TYR A 1 545 ? 15.494 -31.796 3.014 1.00 28.63 540 TYR A N 1
ATOM 4316 C CA . TYR A 1 545 ? 15.626 -31.742 1.569 1.00 28.21 540 TYR A CA 1
ATOM 4317 C C . TYR A 1 545 ? 16.023 -33.152 1.143 1.00 28.82 540 TYR A C 1
ATOM 4318 O O . TYR A 1 545 ? 17.160 -33.576 1.336 1.00 28.95 540 TYR A O 1
ATOM 4327 N N . ASP A 1 546 ? 15.066 -33.888 0.596 1.00 30.22 541 ASP A N 1
ATOM 4328 C CA . ASP A 1 546 ? 15.241 -35.330 0.374 1.00 31.37 541 ASP A CA 1
ATOM 4329 C C . ASP A 1 546 ? 16.553 -35.719 -0.315 1.00 31.48 541 ASP A C 1
ATOM 4330 O O . ASP A 1 546 ? 17.293 -36.562 0.205 1.00 31.49 541 ASP A O 1
ATOM 4335 N N . PRO A 1 547 ? 16.860 -35.102 -1.475 1.00 31.55 542 PRO A N 1
ATOM 4336 C CA . PRO A 1 547 ? 18.076 -35.498 -2.204 1.00 31.66 542 PRO A CA 1
ATOM 4337 C C . PRO A 1 547 ? 19.381 -35.369 -1.416 1.00 32.05 542 PRO A C 1
ATOM 4338 O O . PRO A 1 547 ? 20.403 -35.905 -1.845 1.00 32.55 542 PRO A O 1
ATOM 4342 N N . ASP A 1 548 ? 19.365 -34.651 -0.297 1.00 32.13 543 ASP A N 1
ATOM 4343 C CA . ASP A 1 548 ? 20.572 -34.499 0.506 1.00 32.40 543 ASP A CA 1
ATOM 4344 C C . ASP A 1 548 ? 20.310 -34.583 2.018 1.00 32.64 543 ASP A C 1
ATOM 4345 O O . ASP A 1 548 ? 20.005 -33.580 2.666 1.00 32.41 543 ASP A O 1
ATOM 4350 N N . PRO A 1 549 ? 20.409 -35.798 2.574 1.00 32.91 544 PRO A N 1
ATOM 4351 C CA . PRO A 1 549 ? 20.330 -36.055 4.008 1.00 33.01 544 PRO A CA 1
ATOM 4352 C C . PRO A 1 549 ? 21.255 -35.178 4.852 1.00 32.89 544 PRO A C 1
ATOM 4353 O O . PRO A 1 549 ? 20.924 -34.842 5.987 1.00 33.43 544 PRO A O 1
ATOM 4357 N N . SER A 1 550 ? 22.417 -34.832 4.319 1.00 32.44 545 SER A N 1
ATOM 4358 C CA . SER A 1 550 ? 23.357 -34.007 5.067 1.00 32.18 545 SER A CA 1
ATOM 4359 C C . SER A 1 550 ? 22.933 -32.543 5.113 1.00 31.32 545 SER A C 1
ATOM 4360 O O . SER A 1 550 ? 23.542 -31.746 5.813 1.00 31.42 545 SER A O 1
ATOM 4363 N N . GLY A 1 551 ? 21.904 -32.188 4.353 1.00 30.47 546 GLY A N 1
ATOM 4364 C CA . GLY A 1 551 ? 21.523 -30.788 4.255 1.00 28.67 546 GLY A CA 1
ATOM 4365 C C . GLY A 1 551 ? 20.176 -30.501 4.869 1.00 27.31 546 GLY A C 1
ATOM 4366 O O . GLY A 1 551 ? 19.457 -31.412 5.292 1.00 27.59 546 GLY A O 1
ATOM 4367 N N . ILE A 1 552 ? 19.827 -29.226 4.917 1.00 25.33 547 ILE A N 1
ATOM 4368 C CA . ILE A 1 552 ? 18.500 -28.849 5.337 1.00 23.63 547 ILE A CA 1
ATOM 4369 C C . ILE A 1 552 ? 17.953 -27.789 4.397 1.00 22.58 547 ILE A C 1
ATOM 4370 O O . ILE A 1 552 ? 18.690 -27.208 3.609 1.00 21.90 547 ILE A O 1
ATOM 4375 N N . GLN A 1 553 ? 16.656 -27.549 4.477 1.00 21.49 548 GLN A N 1
ATOM 4376 C CA . GLN A 1 553 ? 16.116 -26.320 3.940 1.00 21.00 548 GLN A CA 1
ATOM 4377 C C . GLN A 1 553 ? 15.375 -25.531 5.015 1.00 20.68 548 GLN A C 1
ATOM 4378 O O . GLN A 1 553 ? 14.749 -26.102 5.918 1.00 20.22 548 GLN A O 1
ATOM 4384 N N . LEU A 1 554 ? 15.467 -24.210 4.911 1.00 19.61 549 LEU A N 1
ATOM 4385 C CA . LEU A 1 554 ? 14.660 -23.303 5.709 1.00 19.30 549 LEU A CA 1
ATOM 4386 C C . LEU A 1 554 ? 13.552 -22.802 4.813 1.00 18.85 549 LEU A C 1
ATOM 4387 O O . LEU A 1 554 ? 13.817 -22.357 3.685 1.00 18.20 549 LEU A O 1
ATOM 4392 N N . VAL A 1 555 ? 12.319 -22.869 5.302 1.00 18.46 550 VAL A N 1
ATOM 4393 C CA . VAL A 1 555 ? 11.167 -22.409 4.545 1.00 18.97 550 VAL A CA 1
ATOM 4394 C C . VAL A 1 555 ? 10.407 -21.408 5.392 1.00 19.65 550 VAL A C 1
ATOM 4395 O O . VAL A 1 555 ? 10.045 -21.703 6.536 1.00 19.35 550 VAL A O 1
ATOM 4399 N N . TRP A 1 556 ? 10.171 -20.222 4.848 1.00 20.10 551 TRP A N 1
ATOM 4400 C CA . TRP A 1 556 ? 9.334 -19.269 5.553 1.00 20.75 551 TRP A CA 1
ATOM 4401 C C . TRP A 1 556 ? 8.070 -18.879 4.818 1.00 21.80 551 TRP A C 1
ATOM 4402 O O . TRP A 1 556 ? 7.925 -19.102 3.612 1.00 22.16 551 TRP A O 1
ATOM 4413 N N . GLU A 1 557 ? 7.154 -18.287 5.579 1.00 23.03 552 GLU A N 1
ATOM 4414 C CA . GLU A 1 557 ? 5.926 -17.734 5.037 1.00 24.49 552 GLU A CA 1
ATOM 4415 C C . GLU A 1 557 ? 6.237 -16.450 4.282 1.00 24.92 552 GLU A C 1
ATOM 4416 O O . GLU A 1 557 ? 7.047 -15.630 4.726 1.00 24.45 552 GLU A O 1
ATOM 4419 N N . LYS A 1 558 ? 5.590 -16.275 3.137 1.00 25.82 553 LYS A N 1
ATOM 4420 C CA . LYS A 1 558 ? 5.771 -15.061 2.350 1.00 25.98 553 LYS A CA 1
ATOM 4421 C C . LYS A 1 558 ? 5.368 -13.813 3.134 1.00 26.00 553 LYS A C 1
ATOM 4422 O O . LYS A 1 558 ? 4.378 -13.809 3.873 1.00 26.43 553 LYS A O 1
ATOM 4424 N N . GLN A 1 559 ? 6.148 -12.751 2.976 1.00 25.53 554 GLN A N 1
ATOM 4425 C CA . GLN A 1 559 ? 5.852 -11.479 3.629 1.00 25.13 554 GLN A CA 1
ATOM 4426 C C . GLN A 1 559 ? 5.806 -10.353 2.619 1.00 24.70 554 GLN A C 1
ATOM 4427 O O . GLN A 1 559 ? 6.550 -10.353 1.644 1.00 25.10 554 GLN A O 1
ATOM 4433 N N . SER A 1 560 ? 4.962 -9.362 2.875 1.00 24.10 555 SER A N 1
ATOM 4434 C CA . SER A 1 560 ? 4.895 -8.218 1.984 1.00 23.03 555 SER A CA 1
ATOM 4435 C C . SER A 1 560 ? 6.080 -7.279 2.193 1.00 21.33 555 SER A C 1
ATOM 4436 O O . SER A 1 560 ? 6.584 -7.122 3.304 1.00 21.07 555 SER A O 1
ATOM 4439 N N A ASN A 1 561 ? 6.536 -6.655 1.117 0.50 20.40 556 ASN A N 1
ATOM 4440 N N B ASN A 1 561 ? 6.515 -6.690 1.084 0.50 20.61 556 ASN A N 1
ATOM 4441 C CA A ASN A 1 561 ? 7.565 -5.627 1.217 0.50 19.38 556 ASN A CA 1
ATOM 4442 C CA B ASN A 1 561 ? 7.559 -5.684 1.080 0.50 19.71 556 ASN A CA 1
ATOM 4443 C C A ASN A 1 561 ? 8.929 -6.100 1.700 0.50 18.20 556 ASN A C 1
ATOM 4444 C C B ASN A 1 561 ? 8.831 -6.141 1.788 0.50 18.43 556 ASN A C 1
ATOM 4445 O O A ASN A 1 561 ? 9.683 -5.312 2.265 0.50 18.06 556 ASN A O 1
ATOM 4446 O O B ASN A 1 561 ? 9.402 -5.404 2.584 0.50 18.11 556 ASN A O 1
ATOM 4455 N N . VAL A 1 562 ? 9.246 -7.372 1.502 1.00 17.32 557 VAL A N 1
ATOM 4456 C CA . VAL A 1 562 ? 10.557 -7.870 1.902 1.00 15.63 557 VAL A CA 1
ATOM 4457 C C . VAL A 1 562 ? 11.357 -8.112 0.628 1.00 14.64 557 VAL A C 1
ATOM 4458 O O . VAL A 1 562 ? 10.911 -8.809 -0.281 1.00 13.40 557 VAL A O 1
ATOM 4462 N N . HIS A 1 563 ? 12.520 -7.478 0.548 1.00 13.10 558 HIS A N 1
ATOM 4463 C CA . HIS A 1 563 ? 13.348 -7.556 -0.643 1.00 12.55 558 HIS A CA 1
ATOM 4464 C C . HIS A 1 563 ? 14.132 -8.867 -0.638 1.00 12.50 558 HIS A C 1
ATOM 4465 O O . HIS A 1 563 ? 14.181 -9.579 -1.643 1.00 12.64 558 HIS A O 1
ATOM 4472 N N . HIS A 1 564 ? 14.734 -9.213 0.498 1.00 12.10 559 HIS A N 1
ATOM 4473 C CA . HIS A 1 564 ? 15.417 -10.498 0.581 1.00 12.08 559 HIS A CA 1
ATOM 4474 C C . HIS A 1 564 ? 15.643 -10.914 2.020 1.00 11.88 559 HIS A C 1
ATOM 4475 O O . HIS A 1 564 ? 15.381 -10.136 2.946 1.00 11.62 559 HIS A O 1
ATOM 4482 N N . TYR A 1 565 ? 16.160 -12.130 2.180 1.00 11.56 560 TYR A N 1
ATOM 4483 C CA . TYR A 1 565 ? 16.400 -12.741 3.484 1.00 11.88 560 TYR A CA 1
ATOM 4484 C C . TYR A 1 565 ? 17.883 -13.028 3.641 1.00 12.04 560 TYR A C 1
ATOM 4485 O O . TYR A 1 565 ? 18.537 -13.442 2.682 1.00 11.91 560 TYR A O 1
ATOM 4494 N N . ARG A 1 566 ? 18.413 -12.821 4.850 1.00 11.68 561 ARG A N 1
ATOM 4495 C CA . ARG A 1 566 ? 19.802 -13.149 5.142 1.00 12.03 561 ARG A CA 1
ATOM 4496 C C . ARG A 1 566 ? 19.858 -14.197 6.231 1.00 12.43 561 ARG A C 1
ATOM 4497 O O . ARG A 1 566 ? 19.138 -14.076 7.237 1.00 12.62 561 ARG A O 1
ATOM 4505 N N . VAL A 1 567 ? 20.699 -15.211 6.037 1.00 12.82 562 VAL A N 1
ATOM 4506 C CA . VAL A 1 567 ? 20.847 -16.284 7.034 1.00 13.49 562 VAL A CA 1
ATOM 4507 C C . VAL A 1 567 ? 22.227 -16.209 7.631 1.00 13.47 562 VAL A C 1
ATOM 4508 O O . VAL A 1 567 ? 23.228 -16.294 6.919 1.00 13.82 562 VAL A O 1
ATOM 4512 N N . TYR A 1 568 ? 22.277 -16.015 8.950 1.00 14.44 563 TYR A N 1
ATOM 4513 C CA . TYR A 1 568 ? 23.538 -15.931 9.687 1.00 15.20 563 TYR A CA 1
ATOM 4514 C C . TYR A 1 568 ? 23.713 -17.175 10.554 1.00 15.92 563 TYR A C 1
ATOM 4515 O O . TYR A 1 568 ? 22.739 -17.727 11.048 1.00 15.94 563 TYR A O 1
ATOM 4524 N N . LYS A 1 569 ? 24.954 -17.614 10.702 1.00 17.34 564 LYS A N 1
ATOM 4525 C CA . LYS A 1 569 ? 25.275 -18.731 11.582 1.00 18.83 564 LYS A CA 1
ATOM 4526 C C . LYS A 1 569 ? 26.197 -18.263 12.701 1.00 19.94 564 LYS A C 1
ATOM 4527 O O . LYS A 1 569 ? 27.136 -17.502 12.462 1.00 19.88 564 LYS A O 1
ATOM 4533 N N . GLU A 1 570 ? 25.954 -18.731 13.924 1.00 21.12 565 GLU A N 1
ATOM 4534 C CA . GLU A 1 570 ? 26.858 -18.397 15.019 1.00 22.78 565 GLU A CA 1
ATOM 4535 C C . GLU A 1 570 ? 28.165 -19.169 14.878 1.00 24.16 565 GLU A C 1
ATOM 4536 O O . GLU A 1 570 ? 28.143 -20.375 14.639 1.00 23.83 565 GLU A O 1
ATOM 4542 N N . THR A 1 571 ? 29.293 -18.474 15.002 1.00 25.58 566 THR A N 1
ATOM 4543 C CA . THR A 1 571 ? 30.587 -19.148 15.142 1.00 28.34 566 THR A CA 1
ATOM 4544 C C . THR A 1 571 ? 31.333 -18.608 16.345 1.00 29.33 566 THR A C 1
ATOM 4545 O O . THR A 1 571 ? 30.917 -17.622 16.957 1.00 29.38 566 THR A O 1
ATOM 4549 N N . LYS A 1 572 ? 32.459 -19.231 16.671 1.00 30.92 567 LYS A N 1
ATOM 4550 C CA . LYS A 1 572 ? 33.299 -18.696 17.738 1.00 32.72 567 LYS A CA 1
ATOM 4551 C C . LYS A 1 572 ? 33.730 -17.273 17.370 1.00 33.86 567 LYS A C 1
ATOM 4552 O O . LYS A 1 572 ? 33.850 -16.407 18.237 1.00 34.22 567 LYS A O 1
ATOM 4554 N N . HIS A 1 573 ? 33.945 -17.047 16.071 1.00 35.48 568 HIS A N 1
ATOM 4555 C CA . HIS A 1 573 ? 34.407 -15.754 15.536 1.00 36.67 568 HIS A CA 1
ATOM 4556 C C . HIS A 1 573 ? 33.333 -14.656 15.544 1.00 36.58 568 HIS A C 1
ATOM 4557 O O . HIS A 1 573 ? 33.621 -13.488 15.245 1.00 37.38 568 HIS A O 1
ATOM 4564 N N . GLY A 1 574 ? 32.106 -15.026 15.903 1.00 35.74 569 GLY A N 1
ATOM 4565 C CA . GLY A 1 574 ? 30.967 -14.136 15.751 1.00 34.35 569 GLY A CA 1
ATOM 4566 C C . GLY A 1 574 ? 30.176 -14.688 14.586 1.00 33.30 569 GLY A C 1
ATOM 4567 O O . GLY A 1 574 ? 30.551 -15.704 13.995 1.00 34.30 569 GLY A O 1
ATOM 4568 N N . LYS A 1 575 ? 29.083 -14.043 14.229 1.00 31.35 570 LYS A N 1
ATOM 4569 C CA . LYS A 1 575 ? 28.246 -14.645 13.219 1.00 29.38 570 LYS A CA 1
ATOM 4570 C C . LYS A 1 575 ? 28.881 -14.619 11.823 1.00 27.88 570 LYS A C 1
ATOM 4571 O O . LYS A 1 575 ? 29.865 -13.915 11.564 1.00 27.85 570 LYS A O 1
ATOM 4577 N N . GLU A 1 576 ? 28.305 -15.403 10.931 1.00 25.19 571 GLU A N 1
ATOM 4578 C CA . GLU A 1 576 ? 28.771 -15.477 9.564 1.00 23.31 571 GLU A CA 1
ATOM 4579 C C . GLU A 1 576 ? 27.534 -15.491 8.694 1.00 20.44 571 GLU A C 1
ATOM 4580 O O . GLU A 1 576 ? 26.591 -16.206 8.981 1.00 18.75 571 GLU A O 1
ATOM 4586 N N . LEU A 1 577 ? 27.522 -14.688 7.637 1.00 18.06 572 LEU A N 1
ATOM 4587 C CA . LEU A 1 577 ? 26.444 -14.789 6.670 1.00 16.72 572 LEU A CA 1
ATOM 4588 C C . LEU A 1 577 ? 26.661 -16.046 5.829 1.00 16.01 572 LEU A C 1
ATOM 4589 O O . LEU A 1 577 ? 27.696 -16.180 5.174 1.00 15.06 572 LEU A O 1
ATOM 4594 N N . ILE A 1 578 ? 25.701 -16.968 5.865 1.00 15.14 573 ILE A N 1
ATOM 4595 C CA . ILE A 1 578 ? 25.853 -18.239 5.154 1.00 15.15 573 ILE A CA 1
ATOM 4596 C C . ILE A 1 578 ? 24.870 -18.410 3.987 1.00 14.58 573 ILE A C 1
ATOM 4597 O O . ILE A 1 578 ? 24.938 -19.397 3.256 1.00 14.20 573 ILE A O 1
ATOM 4602 N N . GLY A 1 579 ? 23.960 -17.456 3.806 1.00 13.69 574 GLY A N 1
ATOM 4603 C CA . GLY A 1 579 ? 23.136 -17.466 2.591 1.00 13.13 574 GLY A CA 1
ATOM 4604 C C . GLY A 1 579 ? 22.236 -16.270 2.439 1.00 13.27 574 GLY A C 1
ATOM 4605 O O . GLY A 1 579 ? 21.953 -15.572 3.412 1.00 12.85 574 GLY A O 1
ATOM 4606 N N . THR A 1 580 ? 21.812 -16.025 1.198 1.00 12.49 575 THR A N 1
ATOM 4607 C CA . THR A 1 580 ? 20.778 -15.036 0.897 1.00 11.85 575 THR A CA 1
ATOM 4608 C C . THR A 1 580 ? 19.714 -15.638 0.009 1.00 11.63 575 THR A C 1
ATOM 4609 O O . THR A 1 580 ? 19.988 -16.541 -0.789 1.00 11.38 575 THR A O 1
ATOM 4613 N N . SER A 1 581 ? 18.495 -15.134 0.139 1.00 12.02 576 SER A N 1
ATOM 4614 C CA . SER A 1 581 ? 17.388 -15.660 -0.648 1.00 12.21 576 SER A CA 1
ATOM 4615 C C . SER A 1 581 ? 16.369 -14.579 -0.930 1.00 12.57 576 SER A C 1
ATOM 4616 O O . SER A 1 581 ? 16.019 -13.810 -0.038 1.00 12.02 576 SER A O 1
ATOM 4619 N N . ALA A 1 582 ? 15.872 -14.537 -2.170 1.00 12.81 577 ALA A N 1
ATOM 4620 C CA . ALA A 1 582 ? 14.764 -13.650 -2.516 1.00 13.20 577 ALA A CA 1
ATOM 4621 C C . ALA A 1 582 ? 13.509 -14.464 -2.784 1.00 13.96 577 ALA A C 1
ATOM 4622 O O . ALA A 1 582 ? 12.617 -14.009 -3.493 1.00 14.68 577 ALA A O 1
ATOM 4624 N N . GLY A 1 583 ? 13.448 -15.669 -2.220 1.00 14.13 578 GLY A N 1
ATOM 4625 C CA . GLY A 1 583 ? 12.309 -16.573 -2.411 1.00 14.80 578 GLY A CA 1
ATOM 4626 C C . GLY A 1 583 ? 11.616 -16.856 -1.086 1.00 15.18 578 GLY A C 1
ATOM 4627 O O . GLY A 1 583 ? 11.554 -15.984 -0.203 1.00 14.94 578 GLY A O 1
ATOM 4628 N N . ASP A 1 584 ? 11.104 -18.074 -0.936 1.00 15.55 579 ASP A N 1
ATOM 4629 C CA . ASP A 1 584 ? 10.443 -18.471 0.298 1.00 16.01 579 ASP A CA 1
ATOM 4630 C C . ASP A 1 584 ? 11.222 -19.538 1.051 1.00 15.74 579 ASP A C 1
ATOM 4631 O O . ASP A 1 584 ? 10.720 -20.090 2.039 1.00 16.94 579 ASP A O 1
ATOM 4636 N N . ARG A 1 585 ? 12.437 -19.827 0.593 1.00 15.31 580 ARG A N 1
ATOM 4637 C CA . ARG A 1 585 ? 13.275 -20.848 1.217 1.00 14.61 580 ARG A CA 1
ATOM 4638 C C . ARG A 1 585 ? 14.717 -20.732 0.795 1.00 14.56 580 ARG A C 1
ATOM 4639 O O . ARG A 1 585 ? 15.052 -19.957 -0.107 1.00 14.13 580 ARG A O 1
ATOM 4647 N N . ILE A 1 586 ? 15.563 -21.520 1.450 1.00 14.46 581 ILE A N 1
ATOM 4648 C CA . ILE A 1 586 ? 16.956 -21.648 1.059 1.00 15.38 581 ILE A CA 1
ATOM 4649 C C . ILE A 1 586 ? 17.503 -22.998 1.525 1.00 16.62 581 ILE A C 1
ATOM 4650 O O . ILE A 1 586 ? 17.230 -23.453 2.648 1.00 16.70 581 ILE A O 1
ATOM 4655 N N . TYR A 1 587 ? 18.257 -23.651 0.652 1.00 17.04 582 TYR A N 1
ATOM 4656 C CA . TYR A 1 587 ? 18.978 -24.865 1.022 1.00 18.10 582 TYR A CA 1
ATOM 4657 C C . TYR A 1 587 ? 20.321 -24.515 1.680 1.00 18.55 582 TYR A C 1
ATOM 4658 O O . TYR A 1 587 ? 21.018 -23.603 1.249 1.00 18.47 582 TYR A O 1
ATOM 4667 N N . LEU A 1 588 ? 20.674 -25.237 2.741 1.00 19.08 583 LEU A N 1
ATOM 4668 C CA . LEU A 1 588 ? 21.951 -25.028 3.409 1.00 20.36 583 LEU A CA 1
ATOM 4669 C C . LEU A 1 588 ? 22.645 -26.359 3.595 1.00 21.25 583 LEU A C 1
ATOM 4670 O O . LEU A 1 588 ? 22.069 -27.300 4.131 1.00 21.27 583 LEU A O 1
ATOM 4675 N N . GLU A 1 589 ? 23.884 -26.441 3.138 1.00 22.59 584 GLU A N 1
ATOM 4676 C CA . GLU A 1 589 ? 24.605 -27.694 3.230 1.00 24.38 584 GLU A CA 1
ATOM 4677 C C . GLU A 1 589 ? 25.332 -27.837 4.566 1.00 24.85 584 GLU A C 1
ATOM 4678 O O . GLU A 1 589 ? 25.654 -26.845 5.222 1.00 24.67 584 GLU A O 1
ATOM 4684 N N . GLY A 1 590 ? 25.562 -29.086 4.961 1.00 25.80 585 GLY A N 1
ATOM 4685 C CA . GLY A 1 590 ? 26.506 -29.418 6.020 1.00 26.78 585 GLY A CA 1
ATOM 4686 C C . GLY A 1 590 ? 26.024 -29.262 7.452 1.00 27.39 585 GLY A C 1
ATOM 4687 O O . GLY A 1 590 ? 26.670 -29.763 8.379 1.00 27.78 585 GLY A O 1
ATOM 4688 N N . LEU A 1 591 ? 24.894 -28.586 7.647 1.00 27.59 586 LEU A N 1
ATOM 4689 C CA . LEU A 1 591 ? 24.437 -28.269 9.001 1.00 27.90 586 LEU A CA 1
ATOM 4690 C C . LEU A 1 591 ? 23.967 -29.495 9.792 1.00 28.72 586 LEU A C 1
ATOM 4691 O O . LEU A 1 591 ? 24.094 -29.527 11.013 1.00 28.54 586 LEU A O 1
ATOM 4696 N N . VAL A 1 592 ? 23.427 -30.502 9.107 1.00 30.05 587 VAL A N 1
ATOM 4697 C CA . VAL A 1 592 ? 23.099 -31.765 9.778 1.00 31.33 587 VAL A CA 1
ATOM 4698 C C . VAL A 1 592 ? 24.368 -32.344 10.421 1.00 32.03 587 VAL A C 1
ATOM 4699 O O . VAL A 1 592 ? 24.399 -32.604 11.626 1.00 32.03 587 VAL A O 1
ATOM 4703 N N . GLU A 1 593 ? 25.407 -32.516 9.606 1.00 32.58 588 GLU A N 1
ATOM 4704 C CA . GLU A 1 593 ? 26.714 -32.999 10.046 1.00 33.39 588 GLU A CA 1
ATOM 4705 C C . GLU A 1 593 ? 27.280 -32.165 11.196 1.00 33.62 588 GLU A C 1
ATOM 4706 O O . GLU A 1 593 ? 27.641 -32.697 12.253 1.00 33.72 588 GLU A O 1
ATOM 4709 N N . GLU A 1 594 ? 27.361 -30.856 10.984 1.00 33.69 589 GLU A N 1
ATOM 4710 C CA . GLU A 1 594 ? 27.920 -29.964 11.986 1.00 33.96 589 GLU A CA 1
ATOM 4711 C C . GLU A 1 594 ? 27.208 -30.100 13.329 1.00 34.02 589 GLU A C 1
ATOM 4712 O O . GLU A 1 594 ? 27.842 -29.979 14.377 1.00 33.87 589 GLU A O 1
ATOM 4718 N N . SER A 1 595 ? 25.900 -30.361 13.293 1.00 34.17 590 SER A N 1
ATOM 4719 C CA . SER A 1 595 ? 25.093 -30.403 14.516 1.00 34.93 590 SER A CA 1
ATOM 4720 C C . SER A 1 595 ? 25.402 -31.618 15.394 1.00 35.77 590 SER A C 1
ATOM 4721 O O . SER A 1 595 ? 25.018 -31.662 16.567 1.00 36.05 590 SER A O 1
ATOM 4724 N N . LYS A 1 596 ? 26.090 -32.604 14.827 1.00 36.36 591 LYS A N 1
ATOM 4725 C CA . LYS A 1 596 ? 26.551 -33.746 15.611 1.00 37.16 591 LYS A CA 1
ATOM 4726 C C . LYS A 1 596 ? 27.768 -33.358 16.442 1.00 37.38 591 LYS A C 1
ATOM 4727 O O . LYS A 1 596 ? 27.888 -33.755 17.597 1.00 37.97 591 LYS A O 1
ATOM 4733 N N . GLN A 1 597 ? 28.672 -32.583 15.854 1.00 37.79 592 GLN A N 1
ATOM 4734 C CA . GLN A 1 597 ? 29.877 -32.154 16.555 1.00 38.06 592 GLN A CA 1
ATOM 4735 C C . GLN A 1 597 ? 29.562 -31.037 17.546 1.00 38.26 592 GLN A C 1
ATOM 4736 O O . GLN A 1 597 ? 30.000 -31.072 18.701 1.00 38.65 592 GLN A O 1
ATOM 4738 N N . ASN A 1 598 ? 28.776 -30.058 17.104 1.00 38.01 593 ASN A N 1
ATOM 4739 C CA . ASN A 1 598 ? 28.446 -28.908 17.940 1.00 37.36 593 ASN A CA 1
ATOM 4740 C C . ASN A 1 598 ? 27.045 -28.368 17.665 1.00 36.46 593 ASN A C 1
ATOM 4741 O O . ASN A 1 598 ? 26.360 -28.801 16.738 1.00 36.87 593 ASN A O 1
ATOM 4746 N N . ASP A 1 599 ? 26.607 -27.420 18.474 1.00 34.71 594 ASP A N 1
ATOM 4747 C CA . ASP A 1 599 ? 25.267 -26.894 18.293 1.00 33.32 594 ASP A CA 1
ATOM 4748 C C . ASP A 1 599 ? 25.241 -25.808 17.225 1.00 30.97 594 ASP A C 1
ATOM 4749 O O . ASP A 1 599 ? 26.152 -24.978 17.134 1.00 31.40 594 ASP A O 1
ATOM 4754 N N . VAL A 1 600 ? 24.219 -25.849 16.383 1.00 28.36 595 VAL A N 1
ATOM 4755 C CA . VAL A 1 600 ? 24.135 -24.893 15.284 1.00 25.47 595 VAL A CA 1
ATOM 4756 C C . VAL A 1 600 ? 22.973 -23.951 15.545 1.00 23.85 595 VAL A C 1
ATOM 4757 O O . VAL A 1 600 ? 21.838 -24.380 15.701 1.00 22.87 595 VAL A O 1
ATOM 4761 N N . ARG A 1 601 ? 23.277 -22.661 15.626 1.00 22.24 596 ARG A N 1
ATOM 4762 C CA . ARG A 1 601 ? 22.240 -21.658 15.782 1.00 21.14 596 ARG A CA 1
ATOM 4763 C C . ARG A 1 601 ? 22.263 -20.724 14.595 1.00 20.07 596 ARG A C 1
ATOM 4764 O O . ARG A 1 601 ? 23.308 -20.175 14.260 1.00 19.76 596 ARG A O 1
ATOM 4767 N N . LEU A 1 602 ? 21.107 -20.560 13.963 1.00 19.20 597 LEU A N 1
ATOM 4768 C CA . LEU A 1 602 ? 20.967 -19.655 12.834 1.00 18.79 597 LEU A CA 1
ATOM 4769 C C . LEU A 1 602 ? 20.095 -18.473 13.222 1.00 18.33 597 LEU A C 1
ATOM 4770 O O . LEU A 1 602 ? 19.230 -18.586 14.108 1.00 18.30 597 LEU A O 1
ATOM 4775 N N . HIS A 1 603 ? 20.301 -17.356 12.529 1.00 17.45 598 HIS A N 1
ATOM 4776 C CA . HIS A 1 603 ? 19.485 -16.170 12.701 1.00 16.66 598 HIS A CA 1
ATOM 4777 C C . HIS A 1 603 ? 19.088 -15.694 11.312 1.00 16.34 598 HIS A C 1
ATOM 4778 O O . HIS A 1 603 ? 19.959 -15.409 10.487 1.00 16.01 598 HIS A O 1
ATOM 4785 N N . ILE A 1 604 ? 17.786 -15.626 11.058 1.00 15.54 599 ILE A N 1
ATOM 4786 C CA . ILE A 1 604 ? 17.282 -15.257 9.746 1.00 15.79 599 ILE A CA 1
ATOM 4787 C C . ILE A 1 604 ? 16.608 -13.886 9.817 1.00 15.37 599 ILE A C 1
ATOM 4788 O O . ILE A 1 604 ? 15.687 -13.671 10.609 1.00 15.06 599 ILE A O 1
ATOM 4793 N N . GLU A 1 605 ? 17.072 -12.958 8.989 1.00 15.34 600 GLU A N 1
ATOM 4794 C CA . GLU A 1 605 ? 16.545 -11.600 8.947 1.00 16.03 600 GLU A CA 1
ATOM 4795 C C . GLU A 1 605 ? 15.772 -11.422 7.660 1.00 15.82 600 GLU A C 1
ATOM 4796 O O . GLU A 1 605 ? 16.211 -11.952 6.638 1.00 15.19 600 GLU A O 1
ATOM 4802 N N . ALA A 1 606 ? 14.670 -10.670 7.695 1.00 15.12 601 ALA A N 1
ATOM 4803 C CA . ALA A 1 606 ? 14.021 -10.157 6.465 1.00 15.13 601 ALA A CA 1
ATOM 4804 C C . ALA A 1 606 ? 14.443 -8.701 6.278 1.00 15.34 601 ALA A C 1
ATOM 4805 O O . ALA A 1 606 ? 14.430 -7.923 7.231 1.00 16.17 601 ALA A O 1
ATOM 4807 N N . LEU A 1 607 ? 14.864 -8.328 5.073 1.00 14.24 602 LEU A N 1
ATOM 4808 C CA . LEU A 1 607 ? 15.240 -6.944 4.837 1.00 14.02 602 LEU A CA 1
ATOM 4809 C C . LEU A 1 607 ? 14.162 -6.316 3.996 1.00 13.24 602 LEU A C 1
ATOM 4810 O O . LEU A 1 607 ? 13.836 -6.847 2.941 1.00 13.12 602 LEU A O 1
ATOM 4815 N N . SER A 1 608 ? 13.603 -5.192 4.443 1.00 12.23 603 SER A N 1
ATOM 4816 C CA . SER A 1 608 ? 12.501 -4.577 3.692 1.00 12.37 603 SER A CA 1
ATOM 4817 C C . SER A 1 608 ? 12.991 -3.974 2.375 1.00 12.86 603 SER A C 1
ATOM 4818 O O . SER A 1 608 ? 14.189 -3.951 2.102 1.00 12.45 603 SER A O 1
ATOM 4821 N N . GLU A 1 609 ? 12.059 -3.474 1.569 1.00 13.62 604 GLU A N 1
ATOM 4822 C CA . GLU A 1 609 ? 12.421 -2.818 0.323 1.00 14.20 604 GLU A CA 1
ATOM 4823 C C . GLU A 1 609 ? 13.252 -1.560 0.525 1.00 14.86 604 GLU A C 1
ATOM 4824 O O . GLU A 1 609 ? 13.974 -1.152 -0.384 1.00 14.94 604 GLU A O 1
ATOM 4830 N N . THR A 1 610 ? 13.172 -0.957 1.716 1.00 14.98 605 THR A N 1
ATOM 4831 C CA . THR A 1 610 ? 14.085 0.126 2.090 1.00 15.71 605 THR A CA 1
ATOM 4832 C C . THR A 1 610 ? 15.249 -0.348 2.968 1.00 15.32 605 THR A C 1
ATOM 4833 O O . THR A 1 610 ? 15.917 0.465 3.620 1.00 15.00 605 THR A O 1
ATOM 4837 N N . PHE A 1 611 ? 15.482 -1.660 2.978 1.00 15.24 606 PHE A N 1
ATOM 4838 C CA . PHE A 1 611 ? 16.593 -2.290 3.686 1.00 15.39 606 PHE A CA 1
ATOM 4839 C C . PHE A 1 611 ? 16.572 -2.067 5.205 1.00 16.25 606 PHE A C 1
ATOM 4840 O O . PHE A 1 611 ? 17.622 -1.937 5.822 1.00 16.92 606 PHE A O 1
ATOM 4848 N N . VAL A 1 612 ? 15.371 -1.971 5.774 1.00 16.00 607 VAL A N 1
ATOM 4849 C CA . VAL A 1 612 ? 15.192 -2.034 7.228 1.00 16.34 607 VAL A CA 1
ATOM 4850 C C . VAL A 1 612 ? 15.101 -3.517 7.614 1.00 16.35 607 VAL A C 1
ATOM 4851 O O . VAL A 1 612 ? 14.197 -4.227 7.168 1.00 16.34 607 VAL A O 1
ATOM 4855 N N . PRO A 1 613 ? 16.042 -3.990 8.438 1.00 16.98 608 PRO A N 1
ATOM 4856 C CA . PRO A 1 613 ? 15.987 -5.386 8.801 1.00 17.19 608 PRO A CA 1
ATOM 4857 C C . PRO A 1 613 ? 14.951 -5.681 9.877 1.00 17.30 608 PRO A C 1
ATOM 4858 O O . PRO A 1 613 ? 14.704 -4.853 10.773 1.00 17.76 608 PRO A O 1
ATOM 4862 N N . SER A 1 614 ? 14.344 -6.852 9.775 1.00 16.57 609 SER A N 1
ATOM 4863 C CA . SER A 1 614 ? 13.488 -7.351 10.840 1.00 16.27 609 SER A CA 1
ATOM 4864 C C . SER A 1 614 ? 14.375 -7.759 12.014 1.00 16.63 609 SER A C 1
ATOM 4865 O O . SER A 1 614 ? 15.588 -7.924 11.861 1.00 15.53 609 SER A O 1
ATOM 4868 N N . ASP A 1 615 ? 13.773 -7.929 13.189 1.00 17.08 610 ASP A N 1
ATOM 4869 C CA . ASP A 1 615 ? 14.413 -8.716 14.238 1.00 18.02 610 ASP A CA 1
ATOM 4870 C C . ASP A 1 615 ? 14.772 -10.055 13.609 1.00 18.08 610 ASP A C 1
ATOM 4871 O O . ASP A 1 615 ? 14.025 -10.554 12.780 1.00 18.10 610 ASP A O 1
ATOM 4876 N N . ALA A 1 616 ? 15.874 -10.674 14.021 1.00 18.29 611 ALA A N 1
ATOM 4877 C CA . ALA A 1 616 ? 16.184 -11.993 13.465 1.00 19.11 611 ALA A CA 1
ATOM 4878 C C . ALA A 1 616 ? 15.323 -13.102 14.088 1.00 19.88 611 ALA A C 1
ATOM 4879 O O . ALA A 1 616 ? 14.995 -13.050 15.270 1.00 19.95 611 ALA A O 1
ATOM 4881 N N . ARG A 1 617 ? 14.917 -14.079 13.282 1.00 20.12 612 ARG A N 1
ATOM 4882 C CA . ARG A 1 617 ? 14.360 -15.311 13.827 1.00 20.83 612 ARG A CA 1
ATOM 4883 C C . ARG A 1 617 ? 15.516 -16.235 14.184 1.00 21.75 612 ARG A C 1
ATOM 4884 O O . ARG A 1 617 ? 16.382 -16.526 13.350 1.00 20.83 612 ARG A O 1
ATOM 4892 N N . MET A 1 618 ? 15.559 -16.671 15.437 1.00 22.65 613 MET A N 1
ATOM 4893 C CA . MET A 1 618 ? 16.627 -17.559 15.870 1.00 24.64 613 MET A CA 1
ATOM 4894 C C . MET A 1 618 ? 16.178 -19.012 15.728 1.00 25.13 613 MET A C 1
ATOM 4895 O O . MET A 1 618 ? 15.079 -19.369 16.136 1.00 25.15 613 MET A O 1
ATOM 4900 N N . ILE A 1 619 ? 17.024 -19.837 15.124 1.00 26.61 614 ILE A N 1
ATOM 4901 C CA . ILE A 1 619 ? 16.693 -21.231 14.862 1.00 28.27 614 ILE A CA 1
ATOM 4902 C C . ILE A 1 619 ? 17.767 -22.145 15.428 1.00 29.24 614 ILE A C 1
ATOM 4903 O O . ILE A 1 619 ? 18.958 -21.909 15.226 1.00 28.36 614 ILE A O 1
ATOM 4908 N N . ASP A 1 620 ? 17.335 -23.173 16.157 1.00 31.00 615 ASP A N 1
ATOM 4909 C CA . ASP A 1 620 ? 18.247 -24.180 16.680 1.00 33.51 615 ASP A CA 1
ATOM 4910 C C . ASP A 1 620 ? 18.249 -25.464 15.894 1.00 34.69 615 ASP A C 1
ATOM 4911 O O . ASP A 1 620 ? 17.193 -25.996 15.539 1.00 34.97 615 ASP A O 1
ATOM 4916 N N . ILE A 1 621 ? 19.444 -25.975 15.649 1.00 36.04 616 ILE A N 1
ATOM 4917 C CA . ILE A 1 621 ? 19.600 -27.298 15.073 1.00 37.87 616 ILE A CA 1
ATOM 4918 C C . ILE A 1 621 ? 20.453 -28.136 16.032 1.00 38.68 616 ILE A C 1
ATOM 4919 O O . ILE A 1 621 ? 21.635 -27.838 16.256 1.00 39.01 616 ILE A O 1
ATOM 4924 N N . LYS A 1 622 ? 19.831 -29.158 16.624 1.00 39.77 617 LYS A N 1
ATOM 4925 C CA . LYS A 1 622 ? 20.487 -30.018 17.623 1.00 40.38 617 LYS A CA 1
ATOM 4926 C C . LYS A 1 622 ? 20.841 -31.405 17.082 1.00 40.69 617 LYS A C 1
ATOM 4927 O O . LYS A 1 622 ? 20.032 -32.047 16.404 1.00 41.12 617 LYS A O 1
ATOM 4933 N N . THR B 1 7 ? 54.347 -65.436 -50.763 1.00 32.72 2 THR B N 1
ATOM 4934 C CA . THR B 1 7 ? 55.421 -66.396 -50.369 1.00 32.28 2 THR B CA 1
ATOM 4935 C C . THR B 1 7 ? 56.750 -65.658 -50.154 1.00 30.97 2 THR B C 1
ATOM 4936 O O . THR B 1 7 ? 57.727 -65.831 -50.888 1.00 31.44 2 THR B O 1
ATOM 4940 N N . TYR B 1 8 ? 56.767 -64.807 -49.143 1.00 28.86 3 TYR B N 1
ATOM 4941 C CA . TYR B 1 8 ? 57.907 -63.938 -48.920 1.00 26.66 3 TYR B CA 1
ATOM 4942 C C . TYR B 1 8 ? 58.921 -64.666 -48.046 1.00 25.30 3 TYR B C 1
ATOM 4943 O O . TYR B 1 8 ? 58.553 -65.206 -47.016 1.00 25.54 3 TYR B O 1
ATOM 4952 N N . ASN B 1 9 ? 60.192 -64.679 -48.441 1.00 23.43 4 ASN B N 1
ATOM 4953 C CA . ASN B 1 9 ? 61.207 -65.433 -47.683 1.00 22.01 4 ASN B CA 1
ATOM 4954 C C . ASN B 1 9 ? 62.266 -64.562 -47.021 1.00 20.47 4 ASN B C 1
ATOM 4955 O O . ASN B 1 9 ? 63.302 -65.058 -46.580 1.00 19.96 4 ASN B O 1
ATOM 4960 N N . GLY B 1 10 ? 62.005 -63.264 -46.961 1.00 18.26 5 GLY B N 1
ATOM 4961 C CA . GLY B 1 10 ? 62.971 -62.325 -46.380 1.00 16.41 5 GLY B CA 1
ATOM 4962 C C . GLY B 1 10 ? 62.801 -62.146 -44.877 1.00 15.01 5 GLY B C 1
ATOM 4963 O O . GLY B 1 10 ? 61.936 -62.760 -44.247 1.00 14.90 5 GLY B O 1
ATOM 4964 N N . PRO B 1 11 ? 63.629 -61.286 -44.283 1.00 13.79 6 PRO B N 1
ATOM 4965 C CA . PRO B 1 11 ? 63.626 -61.146 -42.832 1.00 13.15 6 PRO B CA 1
ATOM 4966 C C . PRO B 1 11 ? 62.344 -60.504 -42.327 1.00 13.07 6 PRO B C 1
ATOM 4967 O O . PRO B 1 11 ? 61.758 -59.661 -43.016 1.00 13.28 6 PRO B O 1
ATOM 4971 N N . LEU B 1 12 ? 61.948 -60.890 -41.120 1.00 12.16 7 LEU B N 1
ATOM 4972 C CA . LEU B 1 12 ? 60.702 -60.430 -40.516 1.00 12.23 7 LEU B CA 1
ATOM 4973 C C . LEU B 1 12 ? 60.977 -59.848 -39.152 1.00 11.69 7 LEU B C 1
ATOM 4974 O O . LEU B 1 12 ? 61.939 -60.243 -38.474 1.00 12.82 7 LEU B O 1
ATOM 4979 N N . SER B 1 13 ? 60.110 -58.928 -38.724 1.00 11.42 8 SER B N 1
ATOM 4980 C CA . SER B 1 13 ? 60.172 -58.365 -37.383 1.00 10.90 8 SER B CA 1
ATOM 4981 C C . SER B 1 13 ? 59.975 -59.477 -36.330 1.00 11.30 8 SER B C 1
ATOM 4982 O O . SER B 1 13 ? 59.217 -60.420 -36.564 1.00 11.74 8 SER B O 1
ATOM 4985 N N . SER B 1 14 ? 60.643 -59.342 -35.190 1.00 12.24 9 SER B N 1
ATOM 4986 C CA . SER B 1 14 ? 60.713 -60.408 -34.188 1.00 12.98 9 SER B CA 1
ATOM 4987 C C . SER B 1 14 ? 59.455 -60.533 -33.352 1.00 12.90 9 SER B C 1
ATOM 4988 O O . SER B 1 14 ? 58.696 -59.574 -33.208 1.00 12.82 9 SER B O 1
ATOM 4991 N N . HIS B 1 15 ? 59.262 -61.722 -32.781 1.00 12.74 10 HIS B N 1
ATOM 4992 C CA . HIS B 1 15 ? 58.259 -61.942 -31.754 1.00 13.39 10 HIS B CA 1
ATOM 4993 C C . HIS B 1 15 ? 58.594 -63.259 -31.076 1.00 13.87 10 HIS B C 1
ATOM 4994 O O . HIS B 1 15 ? 59.055 -64.193 -31.732 1.00 15.06 10 HIS B O 1
ATOM 5001 N N . TRP B 1 16 ? 58.336 -63.339 -29.781 1.00 14.58 11 TRP B N 1
ATOM 5002 C CA . TRP B 1 16 ? 58.815 -64.465 -29.002 1.00 15.02 11 TRP B CA 1
ATOM 5003 C C . TRP B 1 16 ? 57.827 -64.931 -27.968 1.00 15.23 11 TRP B C 1
ATOM 5004 O O . TRP B 1 16 ? 57.061 -64.146 -27.434 1.00 13.98 11 TRP B O 1
ATOM 5015 N N . PHE B 1 17 ? 57.900 -66.223 -27.657 1.00 15.78 12 PHE B N 1
ATOM 5016 C CA . PHE B 1 17 ? 57.440 -66.724 -26.376 1.00 16.45 12 PHE B CA 1
ATOM 5017 C C . PHE B 1 17 ? 58.634 -66.718 -25.407 1.00 17.77 12 PHE B C 1
ATOM 5018 O O . PHE B 1 17 ? 59.790 -66.678 -25.841 1.00 16.97 12 PHE B O 1
ATOM 5026 N N . PRO B 1 18 ? 58.366 -66.733 -24.088 1.00 18.53 13 PRO B N 1
ATOM 5027 C CA . PRO B 1 18 ? 59.423 -66.617 -23.090 1.00 19.85 13 PRO B CA 1
ATOM 5028 C C . PRO B 1 18 ? 60.589 -67.588 -23.302 1.00 20.92 13 PRO B C 1
ATOM 5029 O O . PRO B 1 18 ? 61.739 -67.192 -23.184 1.00 21.35 13 PRO B O 1
ATOM 5033 N N . GLU B 1 19 ? 60.299 -68.845 -23.605 1.00 22.16 14 GLU B N 1
ATOM 5034 C CA . GLU B 1 19 ? 61.383 -69.805 -23.828 1.00 23.47 14 GLU B CA 1
ATOM 5035 C C . GLU B 1 19 ? 62.285 -69.396 -24.992 1.00 23.51 14 GLU B C 1
ATOM 5036 O O . GLU B 1 19 ? 63.505 -69.580 -24.936 1.00 23.78 14 GLU B O 1
ATOM 5042 N N . GLU B 1 20 ? 61.695 -68.843 -26.048 1.00 23.03 15 GLU B N 1
ATOM 5043 C CA . GLU B 1 20 ? 62.491 -68.400 -27.193 1.00 22.83 15 GLU B CA 1
ATOM 5044 C C . GLU B 1 20 ? 63.332 -67.184 -26.823 1.00 22.70 15 GLU B C 1
ATOM 5045 O O . GLU B 1 20 ? 64.524 -67.132 -27.121 1.00 22.78 15 GLU B O 1
ATOM 5051 N N . LEU B 1 21 ? 62.715 -66.209 -26.156 1.00 22.35 16 LEU B N 1
ATOM 5052 C CA . LEU B 1 21 ? 63.426 -65.011 -25.725 1.00 22.18 16 LEU B CA 1
ATOM 5053 C C . LEU B 1 21 ? 64.601 -65.352 -24.797 1.00 22.24 16 LEU B C 1
ATOM 5054 O O . LEU B 1 21 ? 65.669 -64.749 -24.882 1.00 21.79 16 LEU B O 1
ATOM 5059 N N . ALA B 1 22 ? 64.405 -66.322 -23.909 1.00 22.52 17 ALA B N 1
ATOM 5060 C CA . ALA B 1 22 ? 65.457 -66.681 -22.958 1.00 22.59 17 ALA B CA 1
ATOM 5061 C C . ALA B 1 22 ? 66.742 -67.121 -23.665 1.00 22.89 17 ALA B C 1
ATOM 5062 O O . ALA B 1 22 ? 67.833 -66.950 -23.129 1.00 23.51 17 ALA B O 1
ATOM 5064 N N . GLN B 1 23 ? 66.604 -67.665 -24.869 1.00 23.55 18 GLN B N 1
ATOM 5065 C CA . GLN B 1 23 ? 67.752 -68.143 -25.652 1.00 24.33 18 GLN B CA 1
ATOM 5066 C C . GLN B 1 23 ? 68.192 -67.160 -26.746 1.00 24.57 18 GLN B C 1
ATOM 5067 O O . GLN B 1 23 ? 69.190 -67.390 -27.430 1.00 24.67 18 GLN B O 1
ATOM 5069 N N . TRP B 1 24 ? 67.463 -66.064 -26.916 1.00 24.49 19 TRP B N 1
ATOM 5070 C CA . TRP B 1 24 ? 67.738 -65.185 -28.053 1.00 24.16 19 TRP B CA 1
ATOM 5071 C C . TRP B 1 24 ? 69.055 -64.452 -27.892 1.00 24.24 19 TRP B C 1
ATOM 5072 O O . TRP B 1 24 ? 69.338 -63.881 -26.849 1.00 24.18 19 TRP B O 1
ATOM 5083 N N . GLU B 1 25 ? 69.871 -64.480 -28.938 1.00 24.46 20 GLU B N 1
ATOM 5084 C CA . GLU B 1 25 ? 71.048 -63.630 -28.994 1.00 24.57 20 GLU B CA 1
ATOM 5085 C C . GLU B 1 25 ? 71.082 -63.041 -30.388 1.00 24.28 20 GLU B C 1
ATOM 5086 O O . GLU B 1 25 ? 70.790 -63.746 -31.351 1.00 24.23 20 GLU B O 1
ATOM 5089 N N . PRO B 1 26 ? 71.427 -61.752 -30.501 1.00 24.62 21 PRO B N 1
ATOM 5090 C CA . PRO B 1 26 ? 71.302 -61.114 -31.810 1.00 24.76 21 PRO B CA 1
ATOM 5091 C C . PRO B 1 26 ? 72.228 -61.722 -32.858 1.00 25.23 21 PRO B C 1
ATOM 5092 O O . PRO B 1 26 ? 71.844 -61.827 -34.024 1.00 25.17 21 PRO B O 1
ATOM 5096 N N . ASP B 1 27 ? 73.427 -62.128 -32.451 1.00 25.49 22 ASP B N 1
ATOM 5097 C CA . ASP B 1 27 ? 74.378 -62.703 -33.403 1.00 26.61 22 ASP B CA 1
ATOM 5098 C C . ASP B 1 27 ? 73.928 -64.053 -33.966 1.00 26.25 22 ASP B C 1
ATOM 5099 O O . ASP B 1 27 ? 74.377 -64.460 -35.035 1.00 27.24 22 ASP B O 1
ATOM 5104 N N . SER B 1 28 ? 73.011 -64.735 -33.286 1.00 25.69 23 SER B N 1
ATOM 5105 C CA . SER B 1 28 ? 72.562 -66.039 -33.764 1.00 25.19 23 SER B CA 1
ATOM 5106 C C . SER B 1 28 ? 71.209 -65.978 -34.491 1.00 23.76 23 SER B C 1
ATOM 5107 O O . SER B 1 28 ? 70.700 -66.993 -34.972 1.00 23.57 23 SER B O 1
ATOM 5110 N N . ASP B 1 29 ? 70.625 -64.785 -34.564 1.00 21.19 24 ASP B N 1
ATOM 5111 C CA . ASP B 1 29 ? 69.353 -64.630 -35.240 1.00 19.39 24 ASP B CA 1
ATOM 5112 C C . ASP B 1 29 ? 69.584 -63.890 -36.545 1.00 18.08 24 ASP B C 1
ATOM 5113 O O . ASP B 1 29 ? 69.967 -62.729 -36.521 1.00 17.36 24 ASP B O 1
ATOM 5118 N N . PRO B 1 30 ? 69.378 -64.567 -37.681 1.00 17.19 25 PRO B N 1
ATOM 5119 C CA . PRO B 1 30 ? 69.789 -63.976 -38.948 1.00 16.98 25 PRO B CA 1
ATOM 5120 C C . PRO B 1 30 ? 68.963 -62.757 -39.307 1.00 15.67 25 PRO B C 1
ATOM 5121 O O . PRO B 1 30 ? 69.379 -61.965 -40.143 1.00 15.88 25 PRO B O 1
ATOM 5125 N N . ASP B 1 31 ? 67.795 -62.619 -38.703 1.00 14.93 26 ASP B N 1
ATOM 5126 C CA . ASP B 1 31 ? 66.942 -61.454 -39.016 1.00 13.91 26 ASP B CA 1
ATOM 5127 C C . ASP B 1 31 ? 67.253 -60.278 -38.125 1.00 13.78 26 ASP B C 1
ATOM 5128 O O . ASP B 1 31 ? 66.862 -59.151 -38.435 1.00 12.63 26 ASP B O 1
ATOM 5133 N N . ALA B 1 32 ? 67.944 -60.525 -37.011 1.00 12.93 27 ALA B N 1
ATOM 5134 C CA . ALA B 1 32 ? 68.226 -59.445 -36.056 1.00 13.57 27 ALA B CA 1
ATOM 5135 C C . ALA B 1 32 ? 68.792 -58.139 -36.632 1.00 13.56 27 ALA B C 1
ATOM 5136 O O . ALA B 1 32 ? 68.319 -57.062 -36.278 1.00 13.80 27 ALA B O 1
ATOM 5138 N N . PRO B 1 33 ? 69.827 -58.216 -37.485 1.00 13.78 28 PRO B N 1
ATOM 5139 C CA . PRO B 1 33 ? 70.436 -57.013 -38.058 1.00 14.25 28 PRO B CA 1
ATOM 5140 C C . PRO B 1 33 ? 69.440 -56.181 -38.886 1.00 13.67 28 PRO B C 1
ATOM 5141 O O . PRO B 1 33 ? 69.550 -54.957 -38.925 1.00 14.56 28 PRO B O 1
ATOM 5145 N N . PHE B 1 34 ? 68.468 -56.838 -39.514 1.00 13.26 29 PHE B N 1
ATOM 5146 C CA . PHE B 1 34 ? 67.478 -56.130 -40.358 1.00 12.65 29 PHE B CA 1
ATOM 5147 C C . PHE B 1 34 ? 66.405 -55.453 -39.507 1.00 12.63 29 PHE B C 1
ATOM 5148 O O . PHE B 1 34 ? 65.703 -54.535 -39.978 1.00 13.20 29 PHE B O 1
ATOM 5156 N N . ASN B 1 35 ? 66.260 -55.926 -38.272 1.00 11.75 30 ASN B N 1
ATOM 5157 C CA . ASN B 1 35 ? 65.285 -55.370 -37.326 1.00 11.77 30 ASN B CA 1
ATOM 5158 C C . ASN B 1 35 ? 65.819 -54.224 -36.468 1.00 12.12 30 ASN B C 1
ATOM 5159 O O . ASN B 1 35 ? 65.072 -53.629 -35.706 1.00 12.31 30 ASN B O 1
ATOM 5164 N N . ARG B 1 36 ? 67.109 -53.907 -36.570 1.00 11.61 31 ARG B N 1
ATOM 5165 C CA . ARG B 1 36 ? 67.653 -52.795 -35.781 1.00 11.77 31 ARG B CA 1
ATOM 5166 C C . ARG B 1 36 ? 67.312 -51.431 -36.373 1.00 11.76 31 ARG B C 1
ATOM 5167 O O . ARG B 1 36 ? 67.504 -51.208 -37.565 1.00 12.23 31 ARG B O 1
ATOM 5175 N N . SER B 1 37 ? 66.830 -50.516 -35.539 1.00 12.37 32 SER B N 1
ATOM 5176 C CA . SER B 1 37 ? 66.677 -49.109 -35.939 1.00 12.58 32 SER B CA 1
ATOM 5177 C C . SER B 1 37 ? 68.015 -48.389 -35.873 1.00 13.08 32 SER B C 1
ATOM 5178 O O . SER B 1 37 ? 68.737 -48.512 -34.872 1.00 12.92 32 SER B O 1
ATOM 5181 N N . HIS B 1 38 ? 68.317 -47.611 -36.909 1.00 12.98 33 HIS B N 1
ATOM 5182 C CA . HIS B 1 38 ? 69.501 -46.746 -36.925 1.00 13.35 33 HIS B CA 1
ATOM 5183 C C . HIS B 1 38 ? 69.129 -45.267 -36.920 1.00 14.40 33 HIS B C 1
ATOM 5184 O O . HIS B 1 38 ? 69.889 -44.423 -37.440 1.00 15.42 33 HIS B O 1
ATOM 5191 N N . VAL B 1 39 ? 67.948 -44.953 -36.387 1.00 13.25 34 VAL B N 1
ATOM 5192 C CA . VAL B 1 39 ? 67.489 -43.575 -36.259 1.00 13.51 34 VAL B CA 1
ATOM 5193 C C . VAL B 1 39 ? 67.202 -43.323 -34.784 1.00 13.26 34 VAL B C 1
ATOM 5194 O O . VAL B 1 39 ? 66.205 -43.790 -34.238 1.00 13.41 34 VAL B O 1
ATOM 5198 N N . PRO B 1 40 ? 68.101 -42.616 -34.106 1.00 14.04 35 PRO B N 1
ATOM 5199 C CA . PRO B 1 40 ? 67.944 -42.422 -32.675 1.00 13.72 35 PRO B CA 1
ATOM 5200 C C . PRO B 1 40 ? 66.761 -41.530 -32.348 1.00 12.69 35 PRO B C 1
ATOM 5201 O O . PRO B 1 40 ? 66.326 -40.751 -33.198 1.00 12.44 35 PRO B O 1
ATOM 5205 N N . LEU B 1 41 ? 66.235 -41.685 -31.141 1.00 12.68 36 LEU B N 1
ATOM 5206 C CA . LEU B 1 41 ? 65.141 -40.850 -30.641 1.00 13.26 36 LEU B CA 1
ATOM 5207 C C . LEU B 1 41 ? 65.571 -39.384 -30.628 1.00 14.23 36 LEU B C 1
ATOM 5208 O O . LEU B 1 41 ? 66.486 -39.001 -29.896 1.00 14.21 36 LEU B O 1
ATOM 5213 N N . GLU B 1 42 ? 64.920 -38.557 -31.429 1.00 13.76 37 GLU B N 1
ATOM 5214 C CA . GLU B 1 42 ? 65.262 -37.128 -31.430 1.00 15.51 37 GLU B CA 1
ATOM 5215 C C . GLU B 1 42 ? 64.827 -36.439 -30.130 1.00 15.55 37 GLU B C 1
ATOM 5216 O O . GLU B 1 42 ? 63.660 -36.479 -29.779 1.00 15.10 37 GLU B O 1
ATOM 5222 N N . PRO B 1 43 ? 65.761 -35.778 -29.418 1.00 16.23 38 PRO B N 1
ATOM 5223 C CA . PRO B 1 43 ? 65.369 -35.157 -28.161 1.00 17.12 38 PRO B CA 1
ATOM 5224 C C . PRO B 1 43 ? 64.857 -33.740 -28.372 1.00 17.38 38 PRO B C 1
ATOM 5225 O O . PRO B 1 43 ? 65.028 -33.168 -29.448 1.00 17.45 38 PRO B O 1
ATOM 5229 N N . GLY B 1 44 ? 64.202 -33.179 -27.367 1.00 17.82 39 GLY B N 1
ATOM 5230 C CA . GLY B 1 44 ? 63.944 -31.708 -27.385 1.00 18.79 39 GLY B CA 1
ATOM 5231 C C . GLY B 1 44 ? 62.872 -31.086 -28.296 1.00 18.58 39 GLY B C 1
ATOM 5232 O O . GLY B 1 44 ? 63.000 -29.924 -28.713 1.00 19.56 39 GLY B O 1
ATOM 5233 N N . ARG B 1 45 ? 61.802 -31.823 -28.571 1.00 17.11 40 ARG B N 1
ATOM 5234 C CA . ARG B 1 45 ? 60.646 -31.313 -29.334 1.00 15.79 40 ARG B CA 1
ATOM 5235 C C . ARG B 1 45 ? 60.171 -29.961 -28.823 1.00 15.52 40 ARG B C 1
ATOM 5236 O O . ARG B 1 45 ? 60.236 -29.698 -27.632 1.00 15.46 40 ARG B O 1
ATOM 5244 N N . VAL B 1 46 ? 59.645 -29.136 -29.715 1.00 14.39 41 VAL B N 1
ATOM 5245 C CA . VAL B 1 46 ? 59.061 -27.863 -29.317 1.00 14.19 41 VAL B CA 1
ATOM 5246 C C . VAL B 1 46 ? 57.550 -27.867 -29.558 1.00 13.57 41 VAL B C 1
ATOM 5247 O O . VAL B 1 46 ? 57.076 -28.509 -30.477 1.00 14.09 41 VAL B O 1
ATOM 5251 N N . ALA B 1 47 ? 56.806 -27.175 -28.708 1.00 13.11 42 ALA B N 1
ATOM 5252 C CA . ALA B 1 47 ? 55.343 -27.200 -28.784 1.00 12.35 42 ALA B CA 1
ATOM 5253 C C . ALA B 1 47 ? 54.793 -25.971 -29.501 1.00 12.65 42 ALA B C 1
ATOM 5254 O O . ALA B 1 47 ? 55.414 -24.884 -29.451 1.00 12.66 42 ALA B O 1
ATOM 5256 N N . ASP B 1 48 ? 53.651 -26.133 -30.157 1.00 12.14 43 ASP B N 1
ATOM 5257 C CA . ASP B 1 48 ? 52.911 -24.993 -30.729 1.00 12.32 43 ASP B CA 1
ATOM 5258 C C . ASP B 1 48 ? 52.001 -24.333 -29.675 1.00 13.20 43 ASP B C 1
ATOM 5259 O O . ASP B 1 48 ? 51.932 -24.780 -28.516 1.00 13.21 43 ASP B O 1
ATOM 5264 N N . ARG B 1 49 ? 51.308 -23.266 -30.067 1.00 13.76 44 ARG B N 1
ATOM 5265 C CA . ARG B 1 49 ? 50.397 -22.603 -29.139 1.00 14.86 44 ARG B CA 1
ATOM 5266 C C . ARG B 1 49 ? 49.117 -22.161 -29.819 1.00 14.66 44 ARG B C 1
ATOM 5267 O O . ARG B 1 49 ? 48.472 -21.233 -29.346 1.00 15.88 44 ARG B O 1
ATOM 5270 N N . VAL B 1 50 ? 48.737 -22.834 -30.900 1.00 14.20 45 VAL B N 1
ATOM 5271 C CA . VAL B 1 50 ? 47.682 -22.332 -31.768 1.00 14.12 45 VAL B CA 1
ATOM 5272 C C . VAL B 1 50 ? 46.281 -22.520 -31.225 1.00 14.08 45 VAL B C 1
ATOM 5273 O O . VAL B 1 50 ? 45.372 -21.772 -31.598 1.00 13.59 45 VAL B O 1
ATOM 5277 N N . ASN B 1 51 ? 46.104 -23.526 -30.371 1.00 14.18 46 ASN B N 1
ATOM 5278 C CA . ASN B 1 51 ? 44.792 -23.801 -29.792 1.00 15.17 46 ASN B CA 1
ATOM 5279 C C . ASN B 1 51 ? 44.677 -23.253 -28.372 1.00 15.07 46 ASN B C 1
ATOM 5280 O O . ASN B 1 51 ? 45.373 -23.689 -27.464 1.00 15.24 46 ASN B O 1
ATOM 5285 N N . ALA B 1 52 ? 43.786 -22.283 -28.203 1.00 16.35 47 ALA B N 1
ATOM 5286 C CA . ALA B 1 52 ? 43.583 -21.626 -26.911 1.00 17.47 47 ALA B CA 1
ATOM 5287 C C . ALA B 1 52 ? 43.170 -22.572 -25.769 1.00 18.09 47 ALA B C 1
ATOM 5288 O O . ALA B 1 52 ? 43.452 -22.293 -24.584 1.00 18.24 47 ALA B O 1
ATOM 5290 N N . ASN B 1 53 ? 42.519 -23.682 -26.105 1.00 17.87 48 ASN B N 1
ATOM 5291 C CA . ASN B 1 53 ? 42.064 -24.615 -25.077 1.00 18.79 48 ASN B CA 1
ATOM 5292 C C . ASN B 1 53 ? 43.140 -25.582 -24.609 1.00 18.94 48 ASN B C 1
ATOM 5293 O O . ASN B 1 53 ? 43.118 -26.051 -23.459 1.00 18.83 48 ASN B O 1
ATOM 5298 N N . ALA B 1 54 ? 44.064 -25.895 -25.510 1.00 18.96 49 ALA B N 1
ATOM 5299 C CA . ALA B 1 54 ? 45.108 -26.873 -25.246 1.00 19.19 49 ALA B CA 1
ATOM 5300 C C . ALA B 1 54 ? 46.029 -26.417 -24.123 1.00 19.91 49 ALA B C 1
ATOM 5301 O O . ALA B 1 54 ? 46.256 -25.215 -23.935 1.00 20.74 49 ALA B O 1
ATOM 5303 N N . ASP B 1 55 ? 46.549 -27.372 -23.360 1.00 20.24 50 ASP B N 1
ATOM 5304 C CA . ASP B 1 55 ? 47.443 -27.038 -22.261 1.00 20.68 50 ASP B CA 1
ATOM 5305 C C . ASP B 1 55 ? 48.540 -28.086 -22.117 1.00 20.10 50 ASP B C 1
ATOM 5306 O O . ASP B 1 55 ? 48.528 -29.125 -22.791 1.00 18.15 50 ASP B O 1
ATOM 5311 N N . THR B 1 56 ? 49.497 -27.788 -21.245 1.00 19.81 51 THR B N 1
ATOM 5312 C CA . THR B 1 56 ? 50.760 -28.512 -21.218 1.00 20.09 51 THR B CA 1
ATOM 5313 C C . THR B 1 56 ? 50.938 -29.512 -20.074 1.00 19.48 51 THR B C 1
ATOM 5314 O O . THR B 1 56 ? 52.038 -30.058 -19.894 1.00 20.62 51 THR B O 1
ATOM 5318 N N . ASP B 1 57 ? 49.880 -29.791 -19.319 1.00 18.53 52 ASP B N 1
ATOM 5319 C CA . ASP B 1 57 ? 50.005 -30.744 -18.206 1.00 17.31 52 ASP B CA 1
ATOM 5320 C C . ASP B 1 57 ? 49.830 -32.213 -18.634 1.00 16.48 52 ASP B C 1
ATOM 5321 O O . ASP B 1 57 ? 50.679 -33.053 -18.338 1.00 16.30 52 ASP B O 1
ATOM 5326 N N . ALA B 1 58 ? 48.719 -32.516 -19.297 1.00 14.97 53 ALA B N 1
ATOM 5327 C CA . ALA B 1 58 ? 48.371 -33.903 -19.637 1.00 14.19 53 ALA B CA 1
ATOM 5328 C C . ALA B 1 58 ? 49.244 -34.411 -20.774 1.00 13.43 53 ALA B C 1
ATOM 5329 O O . ALA B 1 58 ? 49.638 -33.636 -21.635 1.00 13.50 53 ALA B O 1
ATOM 5331 N N . HIS B 1 59 ? 49.522 -35.716 -20.784 1.00 13.11 54 HIS B N 1
ATOM 5332 C CA . HIS B 1 59 ? 50.228 -36.356 -21.898 1.00 12.09 54 HIS B CA 1
ATOM 5333 C C . HIS B 1 59 ? 49.291 -37.307 -22.614 1.00 11.68 54 HIS B C 1
ATOM 5334 O O . HIS B 1 59 ? 48.188 -37.586 -22.129 1.00 11.30 54 HIS B O 1
ATOM 5341 N N . LEU B 1 60 ? 49.754 -37.843 -23.741 1.00 10.98 55 LEU B N 1
ATOM 5342 C CA . LEU B 1 60 ? 48.940 -38.740 -24.532 1.00 10.55 55 LEU B CA 1
ATOM 5343 C C . LEU B 1 60 ? 49.770 -39.938 -24.938 1.00 10.62 55 LEU B C 1
ATOM 5344 O O . LEU B 1 60 ? 50.876 -39.785 -25.491 1.00 11.12 55 LEU B O 1
ATOM 5349 N N . VAL B 1 61 ? 49.255 -41.129 -24.632 1.00 10.14 56 VAL B N 1
ATOM 5350 C CA . VAL B 1 61 ? 49.859 -42.358 -25.150 1.00 9.97 56 VAL B CA 1
ATOM 5351 C C . VAL B 1 61 ? 48.902 -42.971 -26.157 1.00 10.44 56 VAL B C 1
ATOM 5352 O O . VAL B 1 61 ? 47.675 -42.939 -25.984 1.00 10.83 56 VAL B O 1
ATOM 5356 N N . SER B 1 62 ? 49.474 -43.475 -27.242 1.00 10.58 57 SER B N 1
ATOM 5357 C CA . SER B 1 62 ? 48.700 -44.181 -28.239 1.00 10.16 57 SER B CA 1
ATOM 5358 C C . SER B 1 62 ? 49.106 -45.647 -28.247 1.00 10.16 57 SER B C 1
ATOM 5359 O O . SER B 1 62 ? 50.299 -45.967 -28.298 1.00 9.53 57 SER B O 1
ATOM 5362 N N . LEU B 1 63 ? 48.105 -46.528 -28.151 1.00 9.70 58 LEU B N 1
ATOM 5363 C CA . LEU B 1 63 ? 48.317 -47.963 -28.278 1.00 10.00 58 LEU B CA 1
ATOM 5364 C C . LEU B 1 63 ? 47.831 -48.338 -29.675 1.00 10.80 58 LEU B C 1
ATOM 5365 O O . LEU B 1 63 ? 46.622 -48.482 -29.904 1.00 11.69 58 LEU B O 1
ATOM 5370 N N . SER B 1 64 ? 48.758 -48.412 -30.624 1.00 11.80 59 SER B N 1
ATOM 5371 C CA . SER B 1 64 ? 48.382 -48.537 -32.022 1.00 11.75 59 SER B CA 1
ATOM 5372 C C . SER B 1 64 ? 48.907 -49.813 -32.640 1.00 11.22 59 SER B C 1
ATOM 5373 O O . SER B 1 64 ? 50.087 -50.136 -32.508 1.00 10.72 59 SER B O 1
ATOM 5376 N N . ALA B 1 65 ? 48.038 -50.511 -33.372 1.00 10.27 60 ALA B N 1
ATOM 5377 C CA . ALA B 1 65 ? 48.484 -51.608 -34.224 1.00 10.60 60 ALA B CA 1
ATOM 5378 C C . ALA B 1 65 ? 49.057 -50.996 -35.495 1.00 11.08 60 ALA B C 1
ATOM 5379 O O . ALA B 1 65 ? 48.395 -50.937 -36.539 1.00 10.69 60 ALA B O 1
ATOM 5381 N N . LEU B 1 66 ? 50.299 -50.543 -35.402 1.00 10.96 61 LEU B N 1
ATOM 5382 C CA . LEU B 1 66 ? 51.008 -49.992 -36.542 1.00 11.00 61 LEU B CA 1
ATOM 5383 C C . LEU B 1 66 ? 51.223 -51.061 -37.629 1.00 10.86 61 LEU B C 1
ATOM 5384 O O . LEU B 1 66 ? 51.336 -50.738 -38.823 1.00 10.86 61 LEU B O 1
ATOM 5389 N N . ASN B 1 67 ? 51.289 -52.327 -37.209 1.00 10.15 62 ASN B N 1
ATOM 5390 C CA . ASN B 1 67 ? 51.171 -53.458 -38.125 1.00 10.26 62 ASN B CA 1
ATOM 5391 C C . ASN B 1 67 ? 49.961 -54.262 -37.692 1.00 10.39 62 ASN B C 1
ATOM 5392 O O . ASN B 1 67 ? 49.766 -54.516 -36.507 1.00 10.98 62 ASN B O 1
ATOM 5397 N N . ARG B 1 68 ? 49.142 -54.645 -38.661 1.00 11.23 63 ARG B N 1
ATOM 5398 C CA . ARG B 1 68 ? 47.871 -55.275 -38.358 1.00 12.19 63 ARG B CA 1
ATOM 5399 C C . ARG B 1 68 ? 48.080 -56.651 -37.725 1.00 12.92 63 ARG B C 1
ATOM 5400 O O . ARG B 1 68 ? 47.300 -57.063 -36.852 1.00 12.90 63 ARG B O 1
ATOM 5408 N N . HIS B 1 69 ? 49.136 -57.343 -38.164 1.00 13.54 64 HIS B N 1
ATOM 5409 C CA . HIS B 1 69 ? 49.508 -58.648 -37.619 1.00 14.52 64 HIS B CA 1
ATOM 5410 C C . HIS B 1 69 ? 50.853 -58.603 -36.897 1.00 14.15 64 HIS B C 1
ATOM 5411 O O . HIS B 1 69 ? 51.726 -57.798 -37.237 1.00 14.00 64 HIS B O 1
ATOM 5418 N N . THR B 1 70 ? 51.021 -59.491 -35.920 1.00 14.38 65 THR B N 1
ATOM 5419 C CA . THR B 1 70 ? 52.276 -59.606 -35.164 1.00 14.23 65 THR B CA 1
ATOM 5420 C C . THR B 1 70 ? 53.367 -60.305 -35.981 1.00 14.59 65 THR B C 1
ATOM 5421 O O . THR B 1 70 ? 54.516 -59.858 -36.026 1.00 14.11 65 THR B O 1
ATOM 5425 N N . SER B 1 71 ? 53.002 -61.420 -36.605 1.00 14.32 66 SER B N 1
ATOM 5426 C CA . SER B 1 71 ? 53.932 -62.228 -37.392 1.00 14.78 66 SER B CA 1
ATOM 5427 C C . SER B 1 71 ? 53.843 -61.824 -38.860 1.00 14.46 66 SER B C 1
ATOM 5428 O O . SER B 1 71 ? 52.876 -61.171 -39.275 1.00 14.63 66 SER B O 1
ATOM 5431 N N . GLY B 1 72 ? 54.858 -62.205 -39.638 1.00 14.40 67 GLY B N 1
ATOM 5432 C CA . GLY B 1 72 ? 54.889 -61.972 -41.074 1.00 13.89 67 GLY B CA 1
ATOM 5433 C C . GLY B 1 72 ? 55.205 -60.553 -41.510 1.00 13.94 67 GLY B C 1
ATOM 5434 O O . GLY B 1 72 ? 55.055 -60.216 -42.683 1.00 14.62 67 GLY B O 1
ATOM 5435 N N . VAL B 1 73 ? 55.647 -59.707 -40.589 1.00 13.00 68 VAL B N 1
ATOM 5436 C CA . VAL B 1 73 ? 55.918 -58.310 -40.946 1.00 12.47 68 VAL B CA 1
ATOM 5437 C C . VAL B 1 73 ? 57.337 -58.184 -41.515 1.00 12.29 68 VAL B C 1
ATOM 5438 O O . VAL B 1 73 ? 58.299 -58.452 -40.808 1.00 12.55 68 VAL B O 1
ATOM 5442 N N . PRO B 1 74 ? 57.476 -57.814 -42.802 1.00 11.71 69 PRO B N 1
ATOM 5443 C CA . PRO B 1 74 ? 58.846 -57.657 -43.321 1.00 11.37 69 PRO B CA 1
ATOM 5444 C C . PRO B 1 74 ? 59.624 -56.621 -42.516 1.00 11.60 69 PRO B C 1
ATOM 5445 O O . PRO B 1 74 ? 59.039 -55.636 -42.062 1.00 12.20 69 PRO B O 1
ATOM 5449 N N . SER B 1 75 ? 60.935 -56.814 -42.358 1.00 10.84 70 SER B N 1
ATOM 5450 C CA . SER B 1 75 ? 61.706 -55.984 -41.430 1.00 11.26 70 SER B CA 1
ATOM 5451 C C . SER B 1 75 ? 61.728 -54.492 -41.780 1.00 11.39 70 SER B C 1
ATOM 5452 O O . SER B 1 75 ? 61.733 -53.636 -40.883 1.00 12.06 70 SER B O 1
ATOM 5455 N N . GLN B 1 76 ? 61.784 -54.193 -43.077 1.00 11.96 71 GLN B N 1
ATOM 5456 C CA . GLN B 1 76 ? 62.126 -52.853 -43.531 1.00 12.29 71 GLN B CA 1
ATOM 5457 C C . GLN B 1 76 ? 61.209 -52.317 -44.624 1.00 12.75 71 GLN B C 1
ATOM 5458 O O . GLN B 1 76 ? 61.641 -51.544 -45.481 1.00 12.62 71 GLN B O 1
ATOM 5464 N N . GLY B 1 77 ? 59.952 -52.733 -44.611 1.00 12.64 72 GLY B N 1
ATOM 5465 C CA . GLY B 1 77 ? 59.018 -52.280 -45.644 1.00 13.33 72 GLY B CA 1
ATOM 5466 C C . GLY B 1 77 ? 58.612 -53.384 -46.610 1.00 13.57 72 GLY B C 1
ATOM 5467 O O . GLY B 1 77 ? 59.122 -54.499 -46.541 1.00 14.07 72 GLY B O 1
ATOM 5468 N N . ALA B 1 78 ? 57.710 -53.072 -47.530 1.00 13.30 73 ALA B N 1
ATOM 5469 C CA . ALA B 1 78 ? 57.116 -54.105 -48.391 1.00 13.47 73 ALA B CA 1
ATOM 5470 C C . ALA B 1 78 ? 56.501 -53.390 -49.583 1.00 13.67 73 ALA B C 1
ATOM 5471 O O . ALA B 1 78 ? 56.246 -52.194 -49.504 1.00 14.09 73 ALA B O 1
ATOM 5473 N N . PRO B 1 79 ? 56.226 -54.119 -50.674 1.00 13.71 74 PRO B N 1
ATOM 5474 C CA . PRO B 1 79 ? 55.699 -53.495 -51.899 1.00 13.52 74 PRO B CA 1
ATOM 5475 C C . PRO B 1 79 ? 54.178 -53.305 -51.852 1.00 14.03 74 PRO B C 1
ATOM 5476 O O . PRO B 1 79 ? 53.458 -53.826 -52.715 1.00 13.89 74 PRO B O 1
ATOM 5480 N N . VAL B 1 80 ? 53.706 -52.560 -50.860 1.00 13.09 75 VAL B N 1
ATOM 5481 C CA . VAL B 1 80 ? 52.275 -52.382 -50.620 1.00 13.43 75 VAL B CA 1
ATOM 5482 C C . VAL B 1 80 ? 52.027 -50.936 -50.223 1.00 13.11 75 VAL B C 1
ATOM 5483 O O . VAL B 1 80 ? 52.611 -50.461 -49.253 1.00 13.41 75 VAL B O 1
ATOM 5487 N N . PHE B 1 81 ? 51.156 -50.251 -50.969 1.00 12.53 76 PHE B N 1
ATOM 5488 C CA . PHE B 1 81 ? 50.857 -48.827 -50.746 1.00 12.36 76 PHE B CA 1
ATOM 5489 C C . PHE B 1 81 ? 49.991 -48.649 -49.501 1.00 12.15 76 PHE B C 1
ATOM 5490 O O . PHE B 1 81 ? 50.276 -47.787 -48.645 1.00 12.16 76 PHE B O 1
ATOM 5498 N N . TYR B 1 82 ? 48.937 -49.464 -49.391 1.00 12.14 77 TYR B N 1
ATOM 5499 C CA . TYR B 1 82 ? 48.014 -49.333 -48.275 1.00 11.65 77 TYR B CA 1
ATOM 5500 C C . TYR B 1 82 ? 48.561 -50.012 -47.008 1.00 11.96 77 TYR B C 1
ATOM 5501 O O . TYR B 1 82 ? 48.330 -51.210 -46.749 1.00 11.88 77 TYR B O 1
ATOM 5510 N N . GLU B 1 83 ? 49.296 -49.221 -46.233 1.00 11.25 78 GLU B N 1
ATOM 5511 C CA . GLU B 1 83 ? 49.915 -49.657 -44.988 1.00 11.66 78 GLU B CA 1
ATOM 5512 C C . GLU B 1 83 ? 49.722 -48.516 -43.984 1.00 11.30 78 GLU B C 1
ATOM 5513 O O . GLU B 1 83 ? 49.493 -47.380 -44.379 1.00 11.44 78 GLU B O 1
ATOM 5519 N N . ASN B 1 84 ? 49.805 -48.826 -42.698 1.00 10.09 79 ASN B N 1
ATOM 5520 C CA . ASN B 1 84 ? 49.458 -47.883 -41.656 1.00 9.78 79 ASN B CA 1
ATOM 5521 C C . ASN B 1 84 ? 50.530 -46.812 -41.443 1.00 10.09 79 ASN B C 1
ATOM 5522 O O . ASN B 1 84 ? 51.372 -46.927 -40.551 1.00 10.95 79 ASN B O 1
ATOM 5527 N N . THR B 1 85 ? 50.481 -45.776 -42.268 1.00 9.70 80 THR B N 1
ATOM 5528 C CA . THR B 1 85 ? 51.458 -44.689 -42.208 1.00 9.70 80 THR B CA 1
ATOM 5529 C C . THR B 1 85 ? 50.948 -43.555 -41.301 1.00 9.31 80 THR B C 1
ATOM 5530 O O . THR B 1 85 ? 50.910 -42.382 -41.702 1.00 10.20 80 THR B O 1
ATOM 5534 N N . PHE B 1 86 ? 50.611 -43.918 -40.067 1.00 9.42 81 PHE B N 1
ATOM 5535 C CA . PHE B 1 86 ? 50.228 -42.963 -39.021 1.00 10.30 81 PHE B CA 1
ATOM 5536 C C . PHE B 1 86 ? 51.056 -41.682 -39.127 1.00 10.11 81 PHE B C 1
ATOM 5537 O O . PHE B 1 86 ? 52.292 -41.741 -39.192 1.00 10.93 81 PHE B O 1
ATOM 5545 N N . SER B 1 87 ? 50.395 -40.523 -39.106 1.00 9.84 82 SER B N 1
ATOM 5546 C CA . SER B 1 87 ? 51.106 -39.254 -39.312 1.00 9.08 82 SER B CA 1
ATOM 5547 C C . SER B 1 87 ? 50.911 -38.241 -38.197 1.00 8.98 82 SER B C 1
ATOM 5548 O O . SER B 1 87 ? 51.320 -37.079 -38.340 1.00 9.93 82 SER B O 1
ATOM 5551 N N . TYR B 1 88 ? 50.287 -38.655 -37.088 1.00 8.43 83 TYR B N 1
ATOM 5552 C CA . TYR B 1 88 ? 49.970 -37.690 -36.006 1.00 8.85 83 TYR B CA 1
ATOM 5553 C C . TYR B 1 88 ? 50.870 -37.838 -34.767 1.00 9.10 83 TYR B C 1
ATOM 5554 O O . TYR B 1 88 ? 50.465 -37.595 -33.616 1.00 9.20 83 TYR B O 1
ATOM 5563 N N . TRP B 1 89 ? 52.135 -38.184 -35.026 1.00 9.69 84 TRP B N 1
ATOM 5564 C CA . TRP B 1 89 ? 53.141 -38.242 -33.977 1.00 9.48 84 TRP B CA 1
ATOM 5565 C C . TRP B 1 89 ? 53.174 -36.937 -33.180 1.00 10.00 84 TRP B C 1
ATOM 5566 O O . TRP B 1 89 ? 53.525 -36.931 -32.003 1.00 10.30 84 TRP B O 1
ATOM 5577 N N . HIS B 1 90 ? 52.865 -35.824 -33.850 1.00 10.05 85 HIS B N 1
ATOM 5578 C CA . HIS B 1 90 ? 52.918 -34.508 -33.212 1.00 10.25 85 HIS B CA 1
ATOM 5579 C C . HIS B 1 90 ? 51.983 -34.339 -32.020 1.00 10.10 85 HIS B C 1
ATOM 5580 O O . HIS B 1 90 ? 52.196 -33.452 -31.186 1.00 9.89 85 HIS B O 1
ATOM 5587 N N . TYR B 1 91 ? 50.956 -35.178 -31.908 1.00 9.93 86 TYR B N 1
ATOM 5588 C CA . TYR B 1 91 ? 50.064 -35.089 -30.744 1.00 9.63 86 TYR B CA 1
ATOM 5589 C C . TYR B 1 91 ? 50.317 -36.214 -29.748 1.00 10.31 86 TYR B C 1
ATOM 5590 O O . TYR B 1 91 ? 49.620 -36.305 -28.747 1.00 10.60 86 TYR B O 1
ATOM 5599 N N A THR B 1 92 ? 51.294 -37.066 -30.020 0.50 10.16 87 THR B N 1
ATOM 5600 N N B THR B 1 92 ? 51.341 -37.032 -30.010 0.50 10.18 87 THR B N 1
ATOM 5601 C CA A THR B 1 92 ? 51.565 -38.155 -29.098 0.50 9.87 87 THR B CA 1
ATOM 5602 C CA B THR B 1 92 ? 51.637 -38.237 -29.214 0.50 9.97 87 THR B CA 1
ATOM 5603 C C A THR B 1 92 ? 52.830 -37.894 -28.290 0.50 9.99 87 THR B C 1
ATOM 5604 C C B THR B 1 92 ? 52.906 -38.098 -28.356 0.50 10.09 87 THR B C 1
ATOM 5605 O O A THR B 1 92 ? 53.783 -37.293 -28.759 0.50 9.74 87 THR B O 1
ATOM 5606 O O B THR B 1 92 ? 53.974 -37.825 -28.883 0.50 9.97 87 THR B O 1
ATOM 5613 N N . ASP B 1 93 ? 52.805 -38.330 -27.045 1.00 10.17 88 ASP B N 1
ATOM 5614 C CA . ASP B 1 93 ? 53.987 -38.277 -26.176 1.00 10.27 88 ASP B CA 1
ATOM 5615 C C . ASP B 1 93 ? 54.670 -39.629 -26.048 1.00 10.57 88 ASP B C 1
ATOM 5616 O O . ASP B 1 93 ? 55.839 -39.710 -25.648 1.00 10.88 88 ASP B O 1
ATOM 5621 N N . LEU B 1 94 ? 53.941 -40.698 -26.370 1.00 10.23 89 LEU B N 1
ATOM 5622 C CA . LEU B 1 94 ? 54.451 -42.058 -26.196 1.00 10.09 89 LEU B CA 1
ATOM 5623 C C . LEU B 1 94 ? 53.669 -42.975 -27.107 1.00 10.17 89 LEU B C 1
ATOM 5624 O O . LEU B 1 94 ? 52.441 -42.859 -27.171 1.00 9.34 89 LEU B O 1
ATOM 5629 N N . MET B 1 95 ? 54.370 -43.865 -27.812 1.00 9.53 90 MET B N 1
ATOM 5630 C CA . MET B 1 95 ? 53.737 -44.843 -28.702 1.00 10.53 90 MET B CA 1
ATOM 5631 C C . MET B 1 95 ? 53.955 -46.258 -28.159 1.00 10.71 90 MET B C 1
ATOM 5632 O O . MET B 1 95 ? 55.089 -46.669 -27.867 1.00 11.06 90 MET B O 1
ATOM 5637 N N . VAL B 1 96 ? 52.859 -46.982 -27.991 1.00 10.36 91 VAL B N 1
ATOM 5638 C CA . VAL B 1 96 ? 52.936 -48.390 -27.650 1.00 10.48 91 VAL B CA 1
ATOM 5639 C C . VAL B 1 96 ? 52.632 -49.196 -28.907 1.00 10.26 91 VAL B C 1
ATOM 5640 O O . VAL B 1 96 ? 51.584 -49.036 -29.517 1.00 10.52 91 VAL B O 1
ATOM 5644 N N . TYR B 1 97 ? 53.582 -50.020 -29.319 1.00 10.09 92 TYR B N 1
ATOM 5645 C CA . TYR B 1 97 ? 53.387 -50.905 -30.452 1.00 9.97 92 TYR B CA 1
ATOM 5646 C C . TYR B 1 97 ? 52.412 -52.008 -30.018 1.00 10.67 92 TYR B C 1
ATOM 5647 O O . TYR B 1 97 ? 52.733 -52.831 -29.174 1.00 9.89 92 TYR B O 1
ATOM 5656 N N . TRP B 1 98 ? 51.205 -51.997 -30.578 1.00 11.46 93 TRP B N 1
ATOM 5657 C CA . TRP B 1 98 ? 50.195 -52.990 -30.224 1.00 11.46 93 TRP B CA 1
ATOM 5658 C C . TRP B 1 98 ? 50.383 -54.281 -31.021 1.00 12.14 93 TRP B C 1
ATOM 5659 O O . TRP B 1 98 ? 50.294 -54.284 -32.243 1.00 13.36 93 TRP B O 1
ATOM 5670 N N . ALA B 1 99 ? 50.619 -55.379 -30.319 1.00 12.01 94 ALA B N 1
ATOM 5671 C CA . ALA B 1 99 ? 50.905 -56.648 -30.965 1.00 11.20 94 ALA B CA 1
ATOM 5672 C C . ALA B 1 99 ? 50.960 -57.703 -29.877 1.00 11.63 94 ALA B C 1
ATOM 5673 O O . ALA B 1 99 ? 50.918 -57.374 -28.690 1.00 11.83 94 ALA B O 1
ATOM 5675 N N . GLY B 1 100 ? 51.077 -58.960 -30.280 1.00 11.94 95 GLY B N 1
ATOM 5676 C CA . GLY B 1 100 ? 51.159 -60.049 -29.299 1.00 12.1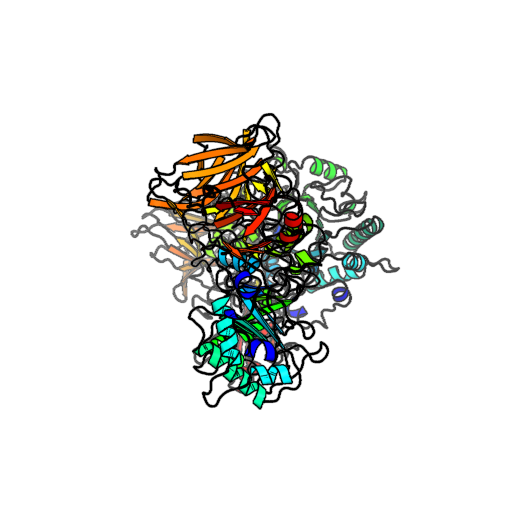7 95 GLY B CA 1
ATOM 5677 C C . GLY B 1 100 ? 49.919 -60.926 -29.330 1.00 12.97 95 GLY B C 1
ATOM 5678 O O . GLY B 1 100 ? 48.786 -60.427 -29.379 1.00 12.66 95 GLY B O 1
ATOM 5679 N N . SER B 1 101 ? 50.133 -62.241 -29.298 1.00 13.43 96 SER B N 1
ATOM 5680 C CA . SER B 1 101 ? 49.018 -63.190 -29.275 1.00 14.27 96 SER B CA 1
ATOM 5681 C C . SER B 1 101 ? 49.541 -64.531 -28.804 1.00 14.53 96 SER B C 1
ATOM 5682 O O . SER B 1 101 ? 50.736 -64.797 -28.875 1.00 14.02 96 SER B O 1
ATOM 5685 N N . ALA B 1 102 ? 48.642 -65.378 -28.327 1.00 15.12 97 ALA B N 1
ATOM 5686 C CA . ALA B 1 102 ? 49.039 -66.708 -27.886 1.00 15.91 97 ALA B CA 1
ATOM 5687 C C . ALA B 1 102 ? 49.517 -67.549 -29.066 1.00 16.57 97 ALA B C 1
ATOM 5688 O O . ALA B 1 102 ? 50.349 -68.440 -28.895 1.00 17.11 97 ALA B O 1
ATOM 5690 N N . GLY B 1 103 ? 48.972 -67.280 -30.252 1.00 17.36 98 GLY B N 1
ATOM 5691 C CA . GLY B 1 103 ? 49.324 -68.039 -31.454 1.00 17.99 98 GLY B CA 1
ATOM 5692 C C . GLY B 1 103 ? 50.686 -67.685 -32.022 1.00 18.32 98 GLY B C 1
ATOM 5693 O O . GLY B 1 103 ? 51.393 -68.550 -32.544 1.00 18.92 98 GLY B O 1
ATOM 5694 N N . GLU B 1 104 ? 51.068 -66.412 -31.921 1.00 17.89 99 GLU B N 1
ATOM 5695 C CA . GLU B 1 104 ? 52.258 -65.915 -32.624 1.00 17.85 99 GLU B CA 1
ATOM 5696 C C . GLU B 1 104 ? 53.440 -65.619 -31.710 1.00 17.16 99 GLU B C 1
ATOM 5697 O O . GLU B 1 104 ? 54.597 -65.845 -32.077 1.00 18.03 99 GLU B O 1
ATOM 5703 N N . GLY B 1 105 ? 53.162 -65.083 -30.530 1.00 16.20 100 GLY B N 1
ATOM 5704 C CA . GLY B 1 105 ? 54.230 -64.704 -29.615 1.00 15.21 100 GLY B CA 1
ATOM 5705 C C . GLY B 1 105 ? 53.750 -63.545 -28.772 1.00 14.71 100 GLY B C 1
ATOM 5706 O O . GLY B 1 105 ? 52.987 -62.697 -29.254 1.00 14.51 100 GLY B O 1
ATOM 5707 N N . ILE B 1 106 ? 54.185 -63.520 -27.517 1.00 14.14 101 ILE B N 1
ATOM 5708 C CA . ILE B 1 106 ? 53.684 -62.549 -26.547 1.00 14.00 101 ILE B CA 1
ATOM 5709 C C . ILE B 1 106 ? 54.695 -61.446 -26.199 1.00 13.66 101 ILE B C 1
ATOM 5710 O O . ILE B 1 106 ? 54.340 -60.477 -25.539 1.00 13.88 101 ILE B O 1
ATOM 5715 N N . ILE B 1 107 ? 55.954 -61.606 -26.603 1.00 12.25 102 ILE B N 1
ATOM 5716 C CA . ILE B 1 107 ? 56.920 -60.521 -26.429 1.00 12.15 102 ILE B CA 1
ATOM 5717 C C . ILE B 1 107 ? 57.218 -59.975 -27.816 1.00 11.61 102 ILE B C 1
ATOM 5718 O O . ILE B 1 107 ? 57.715 -60.707 -28.681 1.00 11.98 102 ILE B O 1
ATOM 5723 N N . VAL B 1 108 ? 56.889 -58.708 -28.066 1.00 10.95 103 VAL B N 1
ATOM 5724 C CA . VAL B 1 108 ? 56.933 -58.222 -29.431 1.00 10.58 103 VAL B CA 1
ATOM 5725 C C . VAL B 1 108 ? 57.552 -56.828 -29.486 1.00 10.98 103 VAL B C 1
ATOM 5726 O O . VAL B 1 108 ? 56.969 -55.866 -29.003 1.00 11.21 103 VAL B O 1
ATOM 5730 N N . PRO B 1 109 ? 58.748 -56.717 -30.076 1.00 11.09 104 PRO B N 1
ATOM 5731 C CA . PRO B 1 109 ? 59.322 -55.384 -30.222 1.00 11.15 104 PRO B CA 1
ATOM 5732 C C . PRO B 1 109 ? 58.694 -54.667 -31.404 1.00 10.74 104 PRO B C 1
ATOM 5733 O O . PRO B 1 109 ? 58.186 -55.328 -32.320 1.00 10.63 104 PRO B O 1
ATOM 5737 N N . PRO B 1 110 ? 58.763 -53.324 -31.423 1.00 10.67 105 PRO B N 1
ATOM 5738 C CA . PRO B 1 110 ? 58.290 -52.672 -32.650 1.00 10.70 105 PRO B CA 1
ATOM 5739 C C . PRO B 1 110 ? 59.206 -52.936 -33.838 1.00 10.78 105 PRO B C 1
ATOM 5740 O O . PRO B 1 110 ? 60.421 -53.122 -33.655 1.00 11.59 105 PRO B O 1
ATOM 5744 N N . SER B 1 111 ? 58.630 -52.954 -35.039 1.00 10.90 106 SER B N 1
ATOM 5745 C CA . SER B 1 111 ? 59.421 -53.118 -36.261 1.00 10.26 106 SER B CA 1
ATOM 5746 C C . SER B 1 111 ? 60.270 -51.865 -36.534 1.00 10.74 106 SER B C 1
ATOM 5747 O O . SER B 1 111 ? 59.873 -50.755 -36.186 1.00 10.93 106 SER B O 1
ATOM 5750 N N . ALA B 1 112 ? 61.432 -52.044 -37.171 1.00 10.68 107 ALA B N 1
ATOM 5751 C CA . ALA B 1 112 ? 62.401 -50.958 -37.316 1.00 10.06 107 ALA B CA 1
ATOM 5752 C C . ALA B 1 112 ? 61.869 -49.764 -38.106 1.00 10.07 107 ALA B C 1
ATOM 5753 O O . ALA B 1 112 ? 62.214 -48.616 -37.801 1.00 9.88 107 ALA B O 1
ATOM 5755 N N . ASP B 1 113 ? 61.034 -50.047 -39.104 1.00 10.17 108 ASP B N 1
ATOM 5756 C CA . ASP B 1 113 ? 60.433 -48.996 -39.929 1.00 10.40 108 ASP B CA 1
ATOM 5757 C C . ASP B 1 113 ? 59.587 -48.038 -39.088 1.00 10.23 108 ASP B C 1
ATOM 5758 O O . ASP B 1 113 ? 59.614 -46.833 -39.313 1.00 10.61 108 ASP B O 1
ATOM 5763 N N . VAL B 1 114 ? 58.835 -48.568 -38.123 1.00 9.67 109 VAL B N 1
ATOM 5764 C CA . VAL B 1 114 ? 58.034 -47.687 -37.259 1.00 9.79 109 VAL B CA 1
ATOM 5765 C C . VAL B 1 114 ? 58.828 -47.116 -36.100 1.00 9.02 109 VAL B C 1
ATOM 5766 O O . VAL B 1 114 ? 58.527 -46.028 -35.654 1.00 8.68 109 VAL B O 1
ATOM 5770 N N . ILE B 1 115 ? 59.833 -47.836 -35.596 1.00 8.95 110 ILE B N 1
ATOM 5771 C CA . ILE B 1 115 ? 60.753 -47.204 -34.650 1.00 9.12 110 ILE B CA 1
ATOM 5772 C C . ILE B 1 115 ? 61.345 -45.944 -35.275 1.00 9.23 110 ILE B C 1
ATOM 5773 O O . ILE B 1 115 ? 61.390 -44.901 -34.633 1.00 9.97 110 ILE B O 1
ATOM 5778 N N . ASP B 1 116 ? 61.817 -46.058 -36.514 1.00 9.71 111 ASP B N 1
ATOM 5779 C CA . ASP B 1 116 ? 62.418 -44.937 -37.206 1.00 9.66 111 ASP B CA 1
ATOM 5780 C C . ASP B 1 116 ? 61.438 -43.766 -37.311 1.00 9.68 111 ASP B C 1
ATOM 5781 O O . ASP B 1 116 ? 61.783 -42.628 -36.991 1.00 8.67 111 ASP B O 1
ATOM 5786 N N . ALA B 1 117 ? 60.209 -44.044 -37.750 1.00 8.84 112 ALA B N 1
ATOM 5787 C CA . ALA B 1 117 ? 59.238 -42.970 -37.905 1.00 9.10 112 ALA B CA 1
ATOM 5788 C C . ALA B 1 117 ? 58.940 -42.288 -36.565 1.00 9.29 112 ALA B C 1
ATOM 5789 O O . ALA B 1 117 ? 58.855 -41.052 -36.482 1.00 9.19 112 ALA B O 1
ATOM 5791 N N . SER B 1 118 ? 58.794 -43.091 -35.508 1.00 8.86 113 SER B N 1
ATOM 5792 C CA . SER B 1 118 ? 58.505 -42.555 -34.184 1.00 8.84 113 SER B CA 1
ATOM 5793 C C . SER B 1 118 ? 59.675 -41.663 -33.741 1.00 9.06 113 SER B C 1
ATOM 5794 O O . SER B 1 118 ? 59.489 -40.531 -33.289 1.00 9.03 113 SER B O 1
ATOM 5797 N N . HIS B 1 119 ? 60.881 -42.182 -33.917 1.00 8.35 114 HIS B N 1
ATOM 5798 C CA . HIS B 1 119 ? 62.097 -41.499 -33.452 1.00 8.94 114 HIS B CA 1
ATOM 5799 C C . HIS B 1 119 ? 62.347 -40.190 -34.191 1.00 8.61 114 HIS B C 1
ATOM 5800 O O . HIS B 1 119 ? 62.801 -39.213 -33.594 1.00 9.20 114 HIS B O 1
ATOM 5807 N N . ARG B 1 120 ? 62.095 -40.162 -35.492 1.00 9.24 115 ARG B N 1
ATOM 5808 C CA . ARG B 1 120 ? 62.297 -38.922 -36.246 1.00 10.11 115 ARG B CA 1
ATOM 5809 C C . ARG B 1 120 ? 61.446 -37.792 -35.672 1.00 10.73 115 ARG B C 1
ATOM 5810 O O . ARG B 1 120 ? 61.782 -36.608 -35.823 1.00 10.30 115 ARG B O 1
ATOM 5818 N N . ASN B 1 121 ? 60.319 -38.180 -35.068 1.00 10.99 116 ASN B N 1
ATOM 5819 C CA . ASN B 1 121 ? 59.369 -37.260 -34.440 1.00 11.21 116 ASN B CA 1
ATOM 5820 C C . ASN B 1 121 ? 59.521 -37.095 -32.929 1.00 11.55 116 ASN B C 1
ATOM 5821 O O . ASN B 1 121 ? 58.685 -36.463 -32.264 1.00 11.99 116 ASN B O 1
ATOM 5826 N N . GLY B 1 122 ? 60.595 -37.659 -32.386 1.00 11.83 117 GLY B N 1
ATOM 5827 C CA . GLY B 1 122 ? 60.882 -37.493 -30.970 1.00 11.48 117 GLY B CA 1
ATOM 5828 C C . GLY B 1 122 ? 59.943 -38.244 -30.054 1.00 11.22 117 GLY B C 1
ATOM 5829 O O . GLY B 1 122 ? 59.846 -37.917 -28.863 1.00 11.42 117 GLY B O 1
ATOM 5830 N N . VAL B 1 123 ? 59.277 -39.273 -30.588 1.00 10.16 118 VAL B N 1
ATOM 5831 C CA . VAL B 1 123 ? 58.324 -40.036 -29.803 1.00 10.05 118 VAL B CA 1
ATOM 5832 C C . VAL B 1 123 ? 58.940 -41.353 -29.349 1.00 9.95 118 VAL B C 1
ATOM 5833 O O . VAL B 1 123 ? 59.308 -42.188 -30.178 1.00 10.17 118 VAL B O 1
ATOM 5837 N N . PRO B 1 124 ? 59.059 -41.541 -28.029 1.00 10.20 119 PRO B N 1
ATOM 5838 C CA . PRO B 1 124 ? 59.524 -42.843 -27.533 1.00 10.60 119 PRO B CA 1
ATOM 5839 C C . PRO B 1 124 ? 58.516 -43.924 -27.915 1.00 10.59 119 PRO B C 1
ATOM 5840 O O . PRO B 1 124 ? 57.299 -43.688 -27.852 1.00 10.66 119 PRO B O 1
ATOM 5844 N N . ILE B 1 125 ? 59.018 -45.090 -28.304 1.00 9.99 120 ILE B N 1
ATOM 5845 C CA . ILE B 1 125 ? 58.138 -46.187 -28.708 1.00 9.62 120 ILE B CA 1
ATOM 5846 C C . ILE B 1 125 ? 58.466 -47.442 -27.907 1.00 9.65 120 ILE B C 1
ATOM 5847 O O . ILE B 1 125 ? 59.646 -47.789 -27.729 1.00 10.12 120 ILE B O 1
ATOM 5852 N N . LEU B 1 126 ? 57.421 -48.127 -27.432 1.00 8.93 121 LEU B N 1
ATOM 5853 C CA . LEU B 1 126 ? 57.585 -49.269 -26.543 1.00 9.37 121 LEU B CA 1
ATOM 5854 C C . LEU B 1 126 ? 57.210 -50.564 -27.228 1.00 9.77 121 LEU B C 1
ATOM 5855 O O . LEU B 1 126 ? 56.269 -50.612 -28.045 1.00 9.87 121 LEU B O 1
ATOM 5860 N N . GLY B 1 127 ? 57.929 -51.626 -26.873 1.00 9.79 122 GLY B N 1
ATOM 5861 C CA . GLY B 1 127 ? 57.549 -52.966 -27.279 1.00 9.65 122 GLY B CA 1
ATOM 5862 C C . GLY B 1 127 ? 56.443 -53.481 -26.372 1.00 10.17 122 GLY B C 1
ATOM 5863 O O . GLY B 1 127 ? 56.042 -52.804 -25.426 1.00 10.46 122 GLY B O 1
ATOM 5864 N N . ASN B 1 128 ? 55.943 -54.677 -26.660 1.00 10.63 123 ASN B N 1
ATOM 5865 C CA . ASN B 1 128 ? 54.746 -55.169 -25.973 1.00 10.70 123 ASN B CA 1
ATOM 5866 C C . ASN B 1 128 ? 55.048 -56.507 -25.313 1.00 10.92 123 ASN B C 1
ATOM 5867 O O . ASN B 1 128 ? 55.598 -57.409 -25.952 1.00 11.03 123 ASN B O 1
ATOM 5872 N N . VAL B 1 129 ? 54.662 -56.642 -24.053 1.00 10.87 124 VAL B N 1
ATOM 5873 C CA . VAL B 1 129 ? 54.637 -57.961 -23.409 1.00 11.26 124 VAL B CA 1
ATOM 5874 C C . VAL B 1 129 ? 53.188 -58.228 -23.003 1.00 11.17 124 VAL B C 1
ATOM 5875 O O . VAL B 1 129 ? 52.648 -57.555 -22.137 1.00 11.31 124 VAL B O 1
ATOM 5879 N N . PHE B 1 130 ? 52.569 -59.199 -23.658 1.00 11.54 125 PHE B N 1
ATOM 5880 C CA . PHE B 1 130 ? 51.137 -59.436 -23.548 1.00 12.05 125 PHE B CA 1
ATOM 5881 C C . PHE B 1 130 ? 50.847 -60.820 -22.977 1.00 12.03 125 PHE B C 1
ATOM 5882 O O . PHE B 1 130 ? 51.001 -61.817 -23.677 1.00 12.63 125 PHE B O 1
ATOM 5890 N N . PHE B 1 131 ? 50.419 -60.884 -21.723 1.00 12.69 126 PHE B N 1
ATOM 5891 C CA . PHE B 1 131 ? 49.945 -62.148 -21.156 1.00 12.93 126 PHE B CA 1
ATOM 5892 C C . PHE B 1 131 ? 48.442 -62.252 -21.402 1.00 13.29 126 PHE B C 1
ATOM 5893 O O . PHE B 1 131 ? 47.673 -61.590 -20.717 1.00 13.42 126 PHE B O 1
ATOM 5901 N N . PRO B 1 132 ? 48.018 -63.068 -22.388 1.00 13.64 127 PRO B N 1
ATOM 5902 C CA . PRO B 1 132 ? 46.617 -62.991 -22.802 1.00 14.09 127 PRO B CA 1
ATOM 5903 C C . PRO B 1 132 ? 45.624 -63.630 -21.831 1.00 14.80 127 PRO B C 1
ATOM 5904 O O . PRO B 1 132 ? 45.998 -64.449 -20.994 1.00 15.44 127 PRO B O 1
ATOM 5908 N N . PRO B 1 133 ? 44.347 -63.258 -21.952 1.00 15.00 128 PRO B N 1
ATOM 5909 C CA . PRO B 1 133 ? 43.314 -63.978 -21.223 1.00 15.43 128 PRO B CA 1
ATOM 5910 C C . PRO B 1 133 ? 43.356 -65.455 -21.595 1.00 15.65 128 PRO B C 1
ATOM 5911 O O . PRO B 1 133 ? 43.720 -65.807 -22.722 1.00 14.97 128 PRO B O 1
ATOM 5915 N N . THR B 1 134 ? 42.967 -66.307 -20.658 1.00 16.13 129 THR B N 1
ATOM 5916 C CA . THR B 1 134 ? 42.888 -67.746 -20.924 1.00 17.11 129 THR B CA 1
ATOM 5917 C C . THR B 1 134 ? 42.056 -68.081 -22.162 1.00 16.90 129 THR B C 1
ATOM 5918 O O . THR B 1 134 ? 42.424 -68.941 -22.962 1.00 16.71 129 THR B O 1
ATOM 5922 N N . VAL B 1 135 ? 40.935 -67.390 -22.345 1.00 17.24 130 VAL B N 1
ATOM 5923 C CA . VAL B 1 135 ? 40.060 -67.688 -23.470 1.00 17.35 130 VAL B CA 1
ATOM 5924 C C . VAL B 1 135 ? 40.710 -67.413 -24.841 1.00 18.30 130 VAL B C 1
ATOM 5925 O O . VAL B 1 135 ? 40.297 -67.988 -25.850 1.00 18.75 130 VAL B O 1
ATOM 5929 N N . TYR B 1 136 ? 41.721 -66.544 -24.870 1.00 18.16 131 TYR B N 1
ATOM 5930 C CA . TYR B 1 136 ? 42.466 -66.281 -26.102 1.00 18.62 131 TYR B CA 1
ATOM 5931 C C . TYR B 1 136 ? 43.807 -67.013 -26.088 1.00 18.87 131 TYR B C 1
ATOM 5932 O O . TYR B 1 136 ? 44.743 -66.646 -26.811 1.00 19.46 131 TYR B O 1
ATOM 5941 N N . GLY B 1 137 ? 43.890 -68.045 -25.256 1.00 18.13 132 GLY B N 1
ATOM 5942 C CA . GLY B 1 137 ? 45.034 -68.964 -25.281 1.00 18.20 132 GLY B CA 1
ATOM 5943 C C . GLY B 1 137 ? 46.150 -68.634 -24.308 1.00 17.75 132 GLY B C 1
ATOM 5944 O O . GLY B 1 137 ? 47.239 -69.208 -24.381 1.00 17.83 132 GLY B O 1
ATOM 5945 N N . GLY B 1 138 ? 45.888 -67.708 -23.390 1.00 17.35 133 GLY B N 1
ATOM 5946 C CA . GLY B 1 138 ? 46.882 -67.326 -22.412 1.00 17.52 133 GLY B CA 1
ATOM 5947 C C . GLY B 1 138 ? 47.212 -68.489 -21.496 1.00 18.53 133 GLY B C 1
ATOM 5948 O O . GLY B 1 138 ? 46.357 -69.341 -21.237 1.00 18.14 133 GLY B O 1
ATOM 5949 N N . GLN B 1 139 ? 48.448 -68.510 -21.004 1.00 18.83 134 GLN B N 1
ATOM 5950 C CA . GLN B 1 139 ? 48.924 -69.569 -20.113 1.00 20.30 134 GLN B CA 1
ATOM 5951 C C . GLN B 1 139 ? 49.676 -68.984 -18.928 1.00 20.23 134 GLN B C 1
ATOM 5952 O O . GLN B 1 139 ? 50.579 -68.166 -19.103 1.00 20.57 134 GLN B O 1
ATOM 5958 N N . LEU B 1 140 ? 49.324 -69.402 -17.714 1.00 20.37 135 LEU B N 1
ATOM 5959 C CA . LEU B 1 140 ? 50.080 -68.958 -16.549 1.00 19.98 135 LEU B CA 1
ATOM 5960 C C . LEU B 1 140 ? 51.553 -69.358 -16.655 1.00 19.74 135 LEU B C 1
ATOM 5961 O O . LEU B 1 140 ? 52.421 -68.686 -16.100 1.00 19.38 135 LEU B O 1
ATOM 5966 N N . GLU B 1 141 ? 51.839 -70.450 -17.356 1.00 19.53 136 GLU B N 1
ATOM 5967 C CA . GLU B 1 141 ? 53.221 -70.914 -17.452 1.00 19.71 136 GLU B CA 1
ATOM 5968 C C . GLU B 1 141 ? 54.094 -69.826 -18.071 1.00 19.45 136 GLU B C 1
ATOM 5969 O O . GLU B 1 141 ? 55.232 -69.614 -17.652 1.00 19.17 136 GLU B O 1
ATOM 5972 N N . TRP B 1 142 ? 53.542 -69.112 -19.050 1.00 19.11 137 TRP B N 1
ATOM 5973 C CA . TRP B 1 142 ? 54.291 -68.036 -19.701 1.00 18.66 137 TRP B CA 1
ATOM 5974 C C . TRP B 1 142 ? 54.612 -66.931 -18.725 1.00 18.29 137 TRP B C 1
ATOM 5975 O O . TRP B 1 142 ? 55.707 -66.360 -18.750 1.00 17.84 137 TRP B O 1
ATOM 5986 N N . LEU B 1 143 ? 53.653 -66.631 -17.857 1.00 18.31 138 LEU B N 1
ATOM 5987 C CA . LEU B 1 143 ? 53.871 -65.607 -16.851 1.00 18.47 138 LEU B CA 1
ATOM 5988 C C . LEU B 1 143 ? 54.955 -66.030 -15.874 1.00 18.96 138 LEU B C 1
ATOM 5989 O O . LEU B 1 143 ? 55.858 -65.252 -15.553 1.00 18.44 138 LEU B O 1
ATOM 5994 N N . GLU B 1 144 ? 54.866 -67.275 -15.411 1.00 19.32 139 GLU B N 1
ATOM 5995 C CA . GLU B 1 144 ? 55.833 -67.818 -14.459 1.00 19.68 139 GLU B CA 1
ATOM 5996 C C . GLU B 1 144 ? 57.249 -67.854 -15.051 1.00 19.32 139 GLU B C 1
ATOM 5997 O O . GLU B 1 144 ? 58.219 -67.527 -14.368 1.00 18.85 139 GLU B O 1
ATOM 6003 N N . GLN B 1 145 ? 57.357 -68.233 -16.321 1.00 19.11 140 GLN B N 1
ATOM 6004 C CA . GLN B 1 145 ? 58.639 -68.183 -17.019 1.00 19.25 140 GLN B CA 1
ATOM 6005 C C . GLN B 1 145 ? 59.219 -66.771 -17.014 1.00 18.92 140 GLN B C 1
ATOM 6006 O O . GLN B 1 145 ? 60.402 -66.560 -16.694 1.00 18.75 140 GLN B O 1
ATOM 6012 N N . MET B 1 146 ? 58.390 -65.789 -17.355 1.00 18.08 141 MET B N 1
ATOM 6013 C CA . MET B 1 146 ? 58.880 -64.416 -17.400 1.00 18.41 141 MET B CA 1
ATOM 6014 C C . MET B 1 146 ? 59.371 -63.944 -16.037 1.00 18.66 141 MET B C 1
ATOM 6015 O O . MET B 1 146 ? 60.277 -63.113 -15.948 1.00 17.91 141 MET B O 1
ATOM 6020 N N . LEU B 1 147 ? 58.782 -64.494 -14.977 1.00 18.72 142 LEU B N 1
ATOM 6021 C CA . LEU B 1 147 ? 59.036 -64.004 -13.632 1.00 19.78 142 LEU B CA 1
ATOM 6022 C C . LEU B 1 147 ? 60.107 -64.806 -12.882 1.00 20.43 142 LEU B C 1
ATOM 6023 O O . LEU B 1 147 ? 60.339 -64.568 -11.699 1.00 19.66 142 LEU B O 1
ATOM 6028 N N . GLU B 1 148 ? 60.740 -65.753 -13.571 1.00 21.68 143 GLU B N 1
ATOM 6029 C CA . GLU B 1 148 ? 61.786 -66.574 -12.959 1.00 22.75 143 GLU B CA 1
ATOM 6030 C C . GLU B 1 148 ? 62.941 -65.708 -12.462 1.00 23.85 143 GLU B C 1
ATOM 6031 O O . GLU B 1 148 ? 63.440 -64.826 -13.173 1.00 23.31 143 GLU B O 1
ATOM 6033 N N . GLN B 1 149 ? 63.367 -65.964 -11.231 1.00 25.27 144 GLN B N 1
ATOM 6034 C CA . GLN B 1 149 ? 64.402 -65.166 -10.600 1.00 26.89 144 GLN B CA 1
ATOM 6035 C C . GLN B 1 149 ? 65.570 -66.058 -10.149 1.00 28.17 144 GLN B C 1
ATOM 6036 O O . GLN B 1 149 ? 65.353 -67.128 -9.579 1.00 28.43 144 GLN B O 1
ATOM 6042 N N . GLU B 1 150 ? 66.799 -65.624 -10.405 1.00 29.40 145 GLU B N 1
ATOM 6043 C CA . GLU B 1 150 ? 67.969 -66.374 -9.946 1.00 30.90 145 GLU B CA 1
ATOM 6044 C C . GLU B 1 150 ? 68.396 -66.062 -8.511 1.00 31.16 145 GLU B C 1
ATOM 6045 O O . GLU B 1 150 ? 67.873 -65.146 -7.876 1.00 31.01 145 GLU B O 1
ATOM 6051 N N . GLU B 1 151 ? 69.347 -66.840 -7.997 1.00 31.78 146 GLU B N 1
ATOM 6052 C CA . GLU B 1 151 ? 69.852 -66.613 -6.649 1.00 32.29 146 GLU B CA 1
ATOM 6053 C C . GLU B 1 151 ? 70.463 -65.226 -6.656 1.00 32.69 146 GLU B C 1
ATOM 6054 O O . GLU B 1 151 ? 70.483 -64.528 -5.637 1.00 32.98 146 GLU B O 1
ATOM 6055 N N . ASP B 1 152 ? 70.987 -64.858 -7.820 1.00 33.11 147 ASP B N 1
ATOM 6056 C CA . ASP B 1 152 ? 71.362 -63.481 -8.138 1.00 33.78 147 ASP B CA 1
ATOM 6057 C C . ASP B 1 152 ? 70.402 -62.506 -7.537 1.00 33.33 147 ASP B C 1
ATOM 6058 O O . ASP B 1 152 ? 70.775 -61.401 -7.140 1.00 33.68 147 ASP B O 1
ATOM 6063 N N . GLY B 1 153 ? 69.138 -62.910 -7.547 1.00 32.55 148 GLY B N 1
ATOM 6064 C CA . GLY B 1 153 ? 68.032 -61.964 -7.457 1.00 31.25 148 GLY B CA 1
ATOM 6065 C C . GLY B 1 153 ? 67.747 -61.323 -8.818 1.00 30.24 148 GLY B C 1
ATOM 6066 O O . GLY B 1 153 ? 66.854 -60.488 -8.937 1.00 30.53 148 GLY B O 1
ATOM 6067 N N . SER B 1 154 ? 68.500 -61.695 -9.853 1.00 29.08 149 SER B N 1
ATOM 6068 C CA . SER B 1 154 ? 68.248 -61.130 -11.182 1.00 27.40 149 SER B CA 1
ATOM 6069 C C . SER B 1 154 ? 67.081 -61.836 -11.869 1.00 26.06 149 SER B C 1
ATOM 6070 O O . SER B 1 154 ? 66.800 -63.011 -11.596 1.00 25.25 149 SER B O 1
ATOM 6073 N N . PHE B 1 155 ? 66.393 -61.111 -12.749 1.00 24.29 150 PHE B N 1
ATOM 6074 C CA . PHE B 1 155 ? 65.355 -61.698 -13.584 1.00 23.08 150 PHE B CA 1
ATOM 6075 C C . PHE B 1 155 ? 65.892 -61.825 -15.003 1.00 22.56 150 PHE B C 1
ATOM 6076 O O . PHE B 1 155 ? 65.923 -60.840 -15.745 1.00 22.24 150 PHE B O 1
ATOM 6084 N N . PRO B 1 156 ? 66.318 -63.034 -15.386 1.00 22.25 151 PRO B N 1
ATOM 6085 C CA . PRO B 1 156 ? 66.982 -63.251 -16.672 1.00 21.92 151 PRO B CA 1
ATOM 6086 C C . PRO B 1 156 ? 66.124 -62.819 -17.865 1.00 21.62 151 PRO B C 1
ATOM 6087 O O . PRO B 1 156 ? 66.670 -62.385 -18.882 1.00 22.22 151 PRO B O 1
ATOM 6091 N N . LEU B 1 157 ? 64.801 -62.946 -17.747 1.00 20.59 152 LEU B N 1
ATOM 6092 C CA . LEU B 1 157 ? 63.908 -62.542 -18.835 1.00 20.13 152 LEU B CA 1
ATOM 6093 C C . LEU B 1 157 ? 63.763 -61.017 -18.921 1.00 19.82 152 LEU B C 1
ATOM 6094 O O . LEU B 1 157 ? 63.610 -60.473 -20.018 1.00 19.30 152 LEU B O 1
ATOM 6099 N N . ALA B 1 158 ? 63.816 -60.346 -17.771 1.00 18.99 153 ALA B N 1
ATOM 6100 C CA . ALA B 1 158 ? 63.909 -58.886 -17.719 1.00 19.25 153 ALA B CA 1
ATOM 6101 C C . ALA B 1 158 ? 65.184 -58.447 -18.402 1.00 19.17 153 ALA B C 1
ATOM 6102 O O . ALA B 1 158 ? 65.185 -57.546 -19.238 1.00 18.22 153 ALA B O 1
ATOM 6104 N N . ASP B 1 159 ? 66.288 -59.101 -18.052 1.00 18.65 154 ASP B N 1
ATOM 6105 C CA . ASP B 1 159 ? 67.539 -58.834 -18.739 1.00 18.55 154 ASP B CA 1
ATOM 6106 C C . ASP B 1 159 ? 67.370 -58.903 -20.247 1.00 17.79 154 ASP B C 1
ATOM 6107 O O . ASP B 1 159 ? 67.894 -58.057 -20.966 1.00 17.81 154 ASP B O 1
ATOM 6112 N N . LYS B 1 160 ? 66.667 -59.926 -20.726 1.00 16.90 155 LYS B N 1
ATOM 6113 C CA . LYS B 1 160 ? 66.476 -60.077 -22.159 1.00 16.92 155 LYS B CA 1
ATOM 6114 C C . LYS B 1 160 ? 65.651 -58.924 -22.725 1.00 16.00 155 LYS B C 1
ATOM 6115 O O . LYS B 1 160 ? 65.956 -58.418 -23.795 1.00 15.28 155 LYS B O 1
ATOM 6121 N N . LEU B 1 161 ? 64.626 -58.492 -21.994 1.00 15.46 156 LEU B N 1
ATOM 6122 C CA . LEU B 1 161 ? 63.816 -57.351 -22.460 1.00 14.96 156 LEU B CA 1
ATOM 6123 C C . LEU B 1 161 ? 64.697 -56.132 -22.677 1.00 15.32 156 LEU B C 1
ATOM 6124 O O . LEU B 1 161 ? 64.552 -55.395 -23.659 1.00 14.77 156 LEU B O 1
ATOM 6129 N N . LEU B 1 162 ? 65.607 -55.914 -21.740 1.00 15.29 157 LEU B N 1
ATOM 6130 C CA . LEU B 1 162 ? 66.517 -54.783 -21.817 1.00 15.82 157 LEU B CA 1
ATOM 6131 C C . LEU B 1 162 ? 67.499 -54.953 -22.985 1.00 16.00 157 LEU B C 1
ATOM 6132 O O . LEU B 1 162 ? 67.802 -53.987 -23.708 1.00 15.78 157 LEU B O 1
ATOM 6137 N N . GLU B 1 163 ? 67.975 -56.180 -23.190 1.00 16.30 158 GLU B N 1
ATOM 6138 C CA . GLU B 1 163 ? 68.929 -56.446 -24.264 1.00 16.53 158 GLU B CA 1
ATOM 6139 C C . GLU B 1 163 ? 68.287 -56.202 -25.620 1.00 15.56 158 GLU B C 1
ATOM 6140 O O . GLU B 1 163 ? 68.918 -55.660 -26.517 1.00 15.34 158 GLU B O 1
ATOM 6146 N N . VAL B 1 164 ? 67.026 -56.588 -25.758 1.00 14.56 159 VAL B N 1
ATOM 6147 C CA . VAL B 1 164 ? 66.329 -56.447 -27.029 1.00 13.51 159 VAL B CA 1
ATOM 6148 C C . VAL B 1 164 ? 66.092 -54.966 -27.300 1.00 13.38 159 VAL B C 1
ATOM 6149 O O . VAL B 1 164 ? 66.319 -54.476 -28.402 1.00 13.42 159 VAL B O 1
ATOM 6153 N N . ALA B 1 165 ? 65.623 -54.247 -26.291 1.00 13.55 160 ALA B N 1
ATOM 6154 C CA . ALA B 1 165 ? 65.386 -52.808 -26.460 1.00 13.87 160 ALA B CA 1
ATOM 6155 C C . ALA B 1 165 ? 66.686 -52.088 -26.836 1.00 13.93 160 ALA B C 1
ATOM 6156 O O . ALA B 1 165 ? 66.701 -51.193 -27.672 1.00 12.84 160 ALA B O 1
ATOM 6158 N N . ASP B 1 166 ? 67.788 -52.486 -26.216 1.00 14.62 161 ASP B N 1
ATOM 6159 C CA . ASP B 1 166 ? 69.079 -51.856 -26.516 1.00 15.00 161 ASP B CA 1
ATOM 6160 C C . ASP B 1 166 ? 69.533 -52.168 -27.939 1.00 14.76 161 ASP B C 1
ATOM 6161 O O . ASP B 1 166 ? 69.915 -51.271 -28.701 1.00 14.18 161 ASP B O 1
ATOM 6166 N N . TYR B 1 167 ? 69.484 -53.441 -28.302 1.00 14.23 162 TYR B N 1
ATOM 6167 C CA . TYR B 1 167 ? 69.994 -53.866 -29.600 1.00 14.47 162 TYR B CA 1
ATOM 6168 C C . TYR B 1 167 ? 69.174 -53.310 -30.757 1.00 14.03 162 TYR B C 1
ATOM 6169 O O . TYR B 1 167 ? 69.728 -52.773 -31.721 1.00 13.69 162 TYR B O 1
ATOM 6178 N N . TYR B 1 168 ? 67.850 -53.453 -30.663 1.00 13.18 163 TYR B N 1
ATOM 6179 C CA . TYR B 1 168 ? 66.969 -52.972 -31.718 1.00 13.18 163 TYR B CA 1
ATOM 6180 C C . TYR B 1 168 ? 66.801 -51.454 -31.680 1.00 12.67 163 TYR B C 1
ATOM 6181 O O . TYR B 1 168 ? 66.541 -50.847 -32.711 1.00 13.24 163 TYR B O 1
ATOM 6190 N N . GLY B 1 169 ? 66.947 -50.848 -30.503 1.00 12.42 164 GLY B N 1
ATOM 6191 C CA . GLY B 1 169 ? 66.937 -49.390 -30.394 1.00 12.12 164 GLY B CA 1
ATOM 6192 C C . GLY B 1 169 ? 65.543 -48.808 -30.200 1.00 11.74 164 GLY B C 1
ATOM 6193 O O . GLY B 1 169 ? 65.104 -47.963 -30.980 1.00 11.77 164 GLY B O 1
ATOM 6194 N N . PHE B 1 170 ? 64.830 -49.282 -29.181 1.00 11.24 165 PHE B N 1
ATOM 6195 C CA . PHE B 1 170 ? 63.573 -48.636 -28.789 1.00 11.67 165 PHE B CA 1
ATOM 6196 C C . PHE B 1 170 ? 63.546 -48.386 -27.276 1.00 11.92 165 PHE B C 1
ATOM 6197 O O . PHE B 1 170 ? 64.527 -48.652 -26.569 1.00 12.01 165 PHE B O 1
ATOM 6205 N N . ASP B 1 171 ? 62.426 -47.878 -26.778 1.00 11.10 166 ASP B N 1
ATOM 6206 C CA . ASP B 1 171 ? 62.489 -47.013 -25.609 1.00 11.14 166 ASP B CA 1
ATOM 6207 C C . ASP B 1 171 ? 61.827 -47.559 -24.368 1.00 11.13 166 ASP B C 1
ATOM 6208 O O . ASP B 1 171 ? 61.632 -46.831 -23.395 1.00 11.94 166 ASP B O 1
ATOM 6213 N N . GLY B 1 172 ? 61.515 -48.843 -24.397 1.00 11.00 167 GLY B N 1
ATOM 6214 C CA . GLY B 1 172 ? 60.960 -49.502 -23.216 1.00 11.32 167 GLY B CA 1
ATOM 6215 C C . GLY B 1 172 ? 59.894 -50.510 -23.576 1.00 11.39 167 GLY B C 1
ATOM 6216 O O . GLY B 1 172 ? 59.851 -51.002 -24.717 1.00 11.21 167 GLY B O 1
ATOM 6217 N N . TRP B 1 173 ? 59.034 -50.795 -22.601 1.00 11.07 168 TRP B N 1
ATOM 6218 C CA . TRP B 1 173 ? 58.102 -51.913 -22.680 1.00 10.77 168 TRP B CA 1
ATOM 6219 C C . TRP B 1 173 ? 56.785 -51.551 -22.026 1.00 11.25 168 TRP B C 1
ATOM 6220 O O . TRP B 1 173 ? 56.741 -50.857 -20.991 1.00 12.13 168 TRP B O 1
ATOM 6231 N N . PHE B 1 174 ? 55.725 -52.057 -22.646 1.00 11.49 169 PHE B N 1
ATOM 6232 C CA . PHE B 1 174 ? 54.351 -52.016 -22.155 1.00 11.97 169 PHE B CA 1
ATOM 6233 C C . PHE B 1 174 ? 54.035 -53.441 -21.683 1.00 11.61 169 PHE B C 1
ATOM 6234 O O . PHE B 1 174 ? 54.102 -54.391 -22.469 1.00 11.99 169 PHE B O 1
ATOM 6242 N N . ILE B 1 175 ? 53.745 -53.570 -20.387 1.00 12.31 170 ILE B N 1
ATOM 6243 C CA . ILE B 1 175 ? 53.530 -54.852 -19.707 1.00 12.36 170 ILE B CA 1
ATOM 6244 C C . ILE B 1 175 ? 52.044 -54.998 -19.403 1.00 12.42 170 ILE B C 1
ATOM 6245 O O . ILE B 1 175 ? 51.476 -54.215 -18.642 1.00 12.63 170 ILE B O 1
ATOM 6250 N N . ASN B 1 176 ? 51.432 -55.998 -20.013 1.00 11.45 171 ASN B N 1
ATOM 6251 C CA . ASN B 1 176 ? 49.982 -56.143 -19.983 1.00 11.94 171 ASN B CA 1
ATOM 6252 C C . ASN B 1 176 ? 49.616 -57.537 -19.490 1.00 11.93 171 ASN B C 1
ATOM 6253 O O . ASN B 1 176 ? 49.570 -58.486 -20.263 1.00 12.12 171 ASN B O 1
ATOM 6258 N N . GLN B 1 177 ? 49.333 -57.647 -18.204 1.00 12.22 172 GLN B N 1
ATOM 6259 C CA . GLN B 1 177 ? 49.087 -58.957 -17.588 1.00 12.93 172 GLN B CA 1
ATOM 6260 C C . GLN B 1 177 ? 47.577 -59.233 -17.577 1.00 13.45 172 GLN B C 1
ATOM 6261 O O . GLN B 1 177 ? 46.858 -58.681 -16.754 1.00 13.32 172 GLN B O 1
ATOM 6267 N N . GLN B 1 178 ? 47.104 -60.055 -18.512 1.00 13.85 173 GLN B N 1
ATOM 6268 C CA . GLN B 1 178 ? 45.671 -60.312 -18.629 1.00 14.77 173 GLN B CA 1
ATOM 6269 C C . GLN B 1 178 ? 45.300 -61.765 -18.352 1.00 15.45 173 GLN B C 1
ATOM 6270 O O . GLN B 1 178 ? 44.140 -62.161 -18.540 1.00 15.71 173 GLN B O 1
ATOM 6276 N N . THR B 1 179 ? 46.281 -62.558 -17.928 1.00 15.59 174 THR B N 1
ATOM 6277 C CA . THR B 1 179 ? 46.053 -63.979 -17.685 1.00 15.57 174 THR B CA 1
ATOM 6278 C C . THR B 1 179 ? 45.458 -64.199 -16.292 1.00 16.35 174 THR B C 1
ATOM 6279 O O . THR B 1 179 ? 46.038 -63.789 -15.279 1.00 15.94 174 THR B O 1
ATOM 6283 N N . GLU B 1 180 ? 44.291 -64.841 -16.255 1.00 16.96 175 GLU B N 1
ATOM 6284 C CA . GLU B 1 180 ? 43.592 -65.098 -14.998 1.00 18.77 175 GLU B CA 1
ATOM 6285 C C . GLU B 1 180 ? 44.248 -66.225 -14.216 1.00 19.32 175 GLU B C 1
ATOM 6286 O O . GLU B 1 180 ? 44.926 -67.080 -14.787 1.00 19.56 175 GLU B O 1
ATOM 6292 N N . GLY B 1 181 ? 44.037 -66.214 -12.903 1.00 20.28 176 GLY B N 1
ATOM 6293 C CA . GLY B 1 181 ? 44.412 -67.344 -12.052 1.00 21.25 176 GLY B CA 1
ATOM 6294 C C . GLY B 1 181 ? 45.719 -67.198 -11.291 1.00 21.52 176 GLY B C 1
ATOM 6295 O O . GLY B 1 181 ? 46.122 -68.127 -10.593 1.00 21.81 176 GLY B O 1
ATOM 6296 N N . ALA B 1 182 ? 46.389 -66.052 -11.421 1.00 21.06 177 ALA B N 1
ATOM 6297 C CA . ALA B 1 182 ? 47.616 -65.792 -10.673 1.00 21.58 177 ALA B CA 1
ATOM 6298 C C . ALA B 1 182 ? 47.297 -65.607 -9.192 1.00 22.34 177 ALA B C 1
ATOM 6299 O O . ALA B 1 182 ? 46.236 -65.083 -8.843 1.00 22.66 177 ALA B O 1
ATOM 6301 N N . ASP B 1 183 ? 48.214 -66.036 -8.328 1.00 22.99 178 ASP B N 1
ATOM 6302 C CA . ASP B 1 183 ? 48.014 -65.939 -6.881 1.00 24.07 178 ASP B CA 1
ATOM 6303 C C . ASP B 1 183 ? 48.842 -64.778 -6.335 1.00 24.24 178 ASP B C 1
ATOM 6304 O O . ASP B 1 183 ? 49.541 -64.100 -7.098 1.00 24.67 178 ASP B O 1
ATOM 6309 N N . GLU B 1 184 ? 48.782 -64.545 -5.026 1.00 24.29 179 GLU B N 1
ATOM 6310 C CA . GLU B 1 184 ? 49.491 -63.394 -4.443 1.00 24.68 179 GLU B CA 1
ATOM 6311 C C . GLU B 1 184 ? 51.008 -63.490 -4.600 1.00 24.17 179 GLU B C 1
ATOM 6312 O O . GLU B 1 184 ? 51.687 -62.475 -4.803 1.00 24.65 179 GLU B O 1
ATOM 6318 N N . GLY B 1 185 ? 51.539 -64.707 -4.515 1.00 23.41 180 GLY B N 1
ATOM 6319 C CA . GLY B 1 185 ? 52.954 -64.925 -4.751 1.00 22.69 180 GLY B CA 1
ATOM 6320 C C . GLY B 1 185 ? 53.344 -64.413 -6.132 1.00 22.29 180 GLY B C 1
ATOM 6321 O O . GLY B 1 185 ? 54.405 -63.803 -6.305 1.00 21.70 180 GLY B O 1
ATOM 6322 N N . THR B 1 186 ? 52.490 -64.687 -7.115 1.00 21.83 181 THR B N 1
ATOM 6323 C CA . THR B 1 186 ? 52.715 -64.214 -8.481 1.00 21.65 181 THR B CA 1
ATOM 6324 C C . THR B 1 186 ? 52.627 -62.685 -8.566 1.00 21.56 181 THR B C 1
ATOM 6325 O O . THR B 1 186 ? 53.472 -62.043 -9.205 1.00 22.08 181 THR B O 1
ATOM 6329 N N . ALA B 1 187 ? 51.626 -62.094 -7.917 1.00 20.99 182 ALA B N 1
ATOM 6330 C CA . ALA B 1 187 ? 51.533 -60.629 -7.855 1.00 20.75 182 ALA B CA 1
ATOM 6331 C C . ALA B 1 187 ? 52.828 -60.043 -7.334 1.00 20.94 182 ALA B C 1
ATOM 6332 O O . ALA B 1 187 ? 53.368 -59.091 -7.906 1.00 20.60 182 ALA B O 1
ATOM 6334 N N . GLU B 1 188 ? 53.338 -60.619 -6.244 1.00 20.48 183 GLU B N 1
ATOM 6335 C CA . GLU B 1 188 ? 54.573 -60.134 -5.639 1.00 20.53 183 GLU B CA 1
ATOM 6336 C C . GLU B 1 188 ? 55.796 -60.311 -6.553 1.00 19.75 183 GLU B C 1
ATOM 6337 O O . GLU B 1 188 ? 56.667 -59.446 -6.599 1.00 20.03 183 GLU B O 1
ATOM 6343 N N . ALA B 1 189 ? 55.863 -61.419 -7.285 1.00 18.95 184 ALA B N 1
ATOM 6344 C CA . ALA B 1 189 ? 56.971 -61.620 -8.222 1.00 18.42 184 ALA B CA 1
ATOM 6345 C C . ALA B 1 189 ? 56.921 -60.590 -9.364 1.00 18.07 184 ALA B C 1
ATOM 6346 O O . ALA B 1 189 ? 57.954 -60.084 -9.796 1.00 17.22 184 ALA B O 1
ATOM 6348 N N . MET B 1 190 ? 55.717 -60.273 -9.839 1.00 18.08 185 MET B N 1
ATOM 6349 C CA . MET B 1 190 ? 55.568 -59.235 -10.877 1.00 18.18 185 MET B CA 1
ATOM 6350 C C . MET B 1 190 ? 56.035 -57.865 -10.378 1.00 18.01 185 MET B C 1
ATOM 6351 O O . MET B 1 190 ? 56.706 -57.123 -11.094 1.00 17.99 185 MET B O 1
ATOM 6356 N N . GLN B 1 191 ? 55.685 -57.514 -9.146 1.00 18.10 186 GLN B N 1
ATOM 6357 C CA . GLN B 1 191 ? 56.165 -56.254 -8.619 1.00 17.82 186 GLN B CA 1
ATOM 6358 C C . GLN B 1 191 ? 57.680 -56.226 -8.541 1.00 17.80 186 GLN B C 1
ATOM 6359 O O . GLN B 1 191 ? 58.301 -55.216 -8.864 1.00 17.28 186 GLN B O 1
ATOM 6365 N N . ALA B 1 192 ? 58.275 -57.336 -8.114 1.00 17.47 187 ALA B N 1
ATOM 6366 C CA . ALA B 1 192 ? 59.725 -57.405 -7.998 1.00 17.31 187 ALA B CA 1
ATOM 6367 C C . ALA B 1 192 ? 60.380 -57.335 -9.379 1.00 17.22 187 ALA B C 1
ATOM 6368 O O . ALA B 1 192 ? 61.440 -56.729 -9.543 1.00 17.65 187 ALA B O 1
ATOM 6370 N N . PHE B 1 193 ? 59.736 -57.958 -10.363 1.00 16.93 188 PHE B N 1
ATOM 6371 C CA . PHE B 1 193 ? 60.197 -57.959 -11.754 1.00 16.54 188 PHE B CA 1
ATOM 6372 C C . PHE B 1 193 ? 60.205 -56.528 -12.291 1.00 16.06 188 PHE B C 1
ATOM 6373 O O . PHE B 1 193 ? 61.159 -56.097 -12.934 1.00 16.09 188 PHE B O 1
ATOM 6381 N N . LEU B 1 194 ? 59.149 -55.785 -11.994 1.00 15.57 189 LEU B N 1
ATOM 6382 C CA . LEU B 1 194 ? 59.024 -54.389 -12.432 1.00 15.76 189 LEU B CA 1
ATOM 6383 C C . LEU B 1 194 ? 60.059 -53.494 -11.747 1.00 16.04 189 LEU B C 1
ATOM 6384 O O . LEU B 1 194 ? 60.677 -52.642 -12.372 1.00 15.80 189 LEU B O 1
ATOM 6389 N N . VAL B 1 195 ? 60.239 -53.695 -10.442 1.00 16.97 190 VAL B N 1
ATOM 6390 C CA . VAL B 1 195 ? 61.268 -52.973 -9.696 1.00 17.23 190 VAL B CA 1
ATOM 6391 C C . VAL B 1 195 ? 62.660 -53.271 -10.259 1.00 17.16 190 VAL B C 1
ATOM 6392 O O . VAL B 1 195 ? 63.471 -52.361 -10.419 1.00 17.45 190 VAL B O 1
ATOM 6396 N N . TYR B 1 196 ? 62.930 -54.534 -10.578 1.00 17.30 191 TYR B N 1
ATOM 6397 C CA . TYR B 1 196 ? 64.196 -54.900 -11.230 1.00 17.56 191 TYR B CA 1
ATOM 6398 C C . TYR B 1 196 ? 64.404 -54.092 -12.524 1.00 17.34 191 TYR B C 1
ATOM 6399 O O . TYR B 1 196 ? 65.487 -53.545 -12.776 1.00 16.96 191 TYR B O 1
ATOM 6408 N N . LEU B 1 197 ? 63.362 -54.020 -13.343 1.00 16.89 192 LEU B N 1
ATOM 6409 C CA . LEU B 1 197 ? 63.449 -53.256 -14.579 1.00 16.76 192 LEU B CA 1
ATOM 6410 C C . LEU B 1 197 ? 63.784 -51.805 -14.276 1.00 16.47 192 LEU B C 1
ATOM 6411 O O . LEU B 1 197 ? 64.607 -51.198 -14.954 1.00 16.78 192 LEU B O 1
ATOM 6416 N N . GLN B 1 198 ? 63.147 -51.243 -13.252 1.00 16.52 193 GLN B N 1
ATOM 6417 C CA . GLN B 1 198 ? 63.402 -49.859 -12.904 1.00 16.90 193 GLN B CA 1
ATOM 6418 C C . GLN B 1 198 ? 64.870 -49.661 -12.489 1.00 17.85 193 GLN B C 1
ATOM 6419 O O . GLN B 1 198 ? 65.501 -48.646 -12.809 1.00 17.55 193 GLN B O 1
ATOM 6425 N N . GLU B 1 199 ? 65.414 -50.663 -11.810 1.00 18.65 194 GLU B N 1
ATOM 6426 C CA . GLU B 1 199 ? 66.768 -50.576 -11.280 1.00 19.98 194 GLU B CA 1
ATOM 6427 C C . GLU B 1 199 ? 67.822 -50.762 -12.358 1.00 19.71 194 GLU B C 1
ATOM 6428 O O . GLU B 1 199 ? 68.909 -50.190 -12.267 1.00 20.16 194 GLU B O 1
ATOM 6434 N N . GLN B 1 200 ? 67.493 -51.561 -13.369 1.00 19.18 195 GLN B N 1
ATOM 6435 C CA . GLN B 1 200 ? 68.456 -51.966 -14.387 1.00 20.00 195 GLN B CA 1
ATOM 6436 C C . GLN B 1 200 ? 68.383 -51.148 -15.677 1.00 19.77 195 GLN B C 1
ATOM 6437 O O . GLN B 1 200 ? 69.365 -51.046 -16.408 1.00 19.71 195 GLN B O 1
ATOM 6443 N N . LYS B 1 201 ? 67.217 -50.590 -15.972 1.00 19.62 196 LYS B N 1
ATOM 6444 C CA . LYS B 1 201 ? 67.015 -49.960 -17.282 1.00 20.14 196 LYS B CA 1
ATOM 6445 C C . LYS B 1 201 ? 67.957 -48.770 -17.480 1.00 20.57 196 LYS B C 1
ATOM 6446 O O . LYS B 1 201 ? 68.406 -48.153 -16.510 1.00 20.41 196 LYS B O 1
ATOM 6452 N N . PRO B 1 202 ? 68.239 -48.423 -18.740 1.00 21.22 197 PRO B N 1
ATOM 6453 C CA . PRO B 1 202 ? 68.985 -47.193 -18.960 1.00 21.70 197 PRO B CA 1
ATOM 6454 C C . PRO B 1 202 ? 68.137 -45.973 -18.620 1.00 22.81 197 PRO B C 1
ATOM 6455 O O . PRO B 1 202 ? 66.908 -46.056 -18.545 1.00 21.43 197 PRO B O 1
ATOM 6459 N N . GLU B 1 203 ? 68.801 -44.851 -18.377 1.00 23.92 198 GLU B N 1
ATOM 6460 C CA . GLU B 1 203 ? 68.102 -43.615 -18.142 1.00 25.08 198 GLU B CA 1
ATOM 6461 C C . GLU B 1 203 ? 67.275 -43.317 -19.376 1.00 24.25 198 GLU B C 1
ATOM 6462 O O . GLU B 1 203 ? 67.714 -43.506 -20.515 1.00 25.84 198 GLU B O 1
ATOM 6468 N N . GLY B 1 204 ? 66.065 -42.854 -19.160 1.00 23.06 199 GLY B N 1
ATOM 6469 C CA . GLY B 1 204 ? 65.223 -42.500 -20.280 1.00 20.66 199 GLY B CA 1
ATOM 6470 C C . GLY B 1 204 ? 64.255 -43.595 -20.674 1.00 19.11 199 GLY B C 1
ATOM 6471 O O . GLY B 1 204 ? 63.259 -43.306 -21.337 1.00 18.18 199 GLY B O 1
ATOM 6472 N N . MET B 1 205 ? 64.542 -44.848 -20.298 1.00 17.12 200 MET B N 1
ATOM 6473 C CA . MET B 1 205 ? 63.645 -45.957 -20.682 1.00 16.27 200 MET B CA 1
ATOM 6474 C C . MET B 1 205 ? 62.329 -45.895 -19.912 1.00 15.21 200 MET B C 1
ATOM 6475 O O . MET B 1 205 ? 62.307 -45.528 -18.737 1.00 15.28 200 MET B O 1
ATOM 6480 N N . HIS B 1 206 ? 61.237 -46.268 -20.581 1.00 14.34 201 HIS B N 1
ATOM 6481 C CA . HIS B 1 206 ? 59.894 -46.175 -19.997 1.00 13.30 201 HIS B CA 1
ATOM 6482 C C . HIS B 1 206 ? 59.244 -47.554 -19.870 1.00 12.73 201 HIS B C 1
ATOM 6483 O O . HIS B 1 206 ? 59.205 -48.300 -20.837 1.00 12.99 201 HIS B O 1
ATOM 6490 N N . ILE B 1 207 ? 58.745 -47.891 -18.677 1.00 12.39 202 ILE B N 1
ATOM 6491 C CA . ILE B 1 207 ? 57.956 -49.102 -18.501 1.00 11.79 202 ILE B CA 1
ATOM 6492 C C . ILE B 1 207 ? 56.535 -48.718 -18.123 1.00 11.44 202 ILE B C 1
ATOM 6493 O O . ILE B 1 207 ? 56.304 -48.080 -17.086 1.00 11.61 202 ILE B O 1
ATOM 6498 N N . MET B 1 208 ? 55.582 -49.094 -18.967 1.00 11.08 203 MET B N 1
ATOM 6499 C CA . MET B 1 208 ? 54.179 -48.791 -18.695 1.00 10.66 203 MET B CA 1
ATOM 6500 C C . MET B 1 208 ? 53.450 -50.076 -18.352 1.00 10.47 203 MET B C 1
ATOM 6501 O O . MET B 1 208 ? 53.629 -51.101 -19.016 1.00 11.28 203 MET B O 1
ATOM 6506 N N . TRP B 1 209 ? 52.616 -50.008 -17.324 1.00 10.81 204 TRP B N 1
ATOM 6507 C CA . TRP B 1 209 ? 51.904 -51.177 -16.781 1.00 11.20 204 TRP B CA 1
ATOM 6508 C C . TRP B 1 209 ? 50.420 -51.018 -17.032 1.00 11.42 204 TRP B C 1
ATOM 6509 O O . TRP B 1 209 ? 49.882 -49.933 -16.810 1.00 11.52 204 TRP B O 1
ATOM 6520 N N . TYR B 1 210 ? 49.759 -52.086 -17.480 1.00 11.32 205 TYR B N 1
ATOM 6521 C CA . TYR B 1 210 ? 48.306 -52.041 -17.697 1.00 12.09 205 TYR B CA 1
ATOM 6522 C C . TYR B 1 210 ? 47.552 -52.305 -16.389 1.00 12.85 205 TYR B C 1
ATOM 6523 O O . TYR B 1 210 ? 47.879 -53.242 -15.664 1.00 12.51 205 TYR B O 1
ATOM 6532 N N . ASP B 1 211 ? 46.538 -51.484 -16.119 1.00 12.71 206 ASP B N 1
ATOM 6533 C CA . ASP B 1 211 ? 45.651 -51.645 -14.965 1.00 13.09 206 ASP B CA 1
ATOM 6534 C C . ASP B 1 211 ? 44.801 -52.918 -15.090 1.00 13.59 206 ASP B C 1
ATOM 6535 O O . ASP B 1 211 ? 43.723 -52.901 -15.678 1.00 12.84 206 ASP B O 1
ATOM 6540 N N . SER B 1 212 ? 45.301 -54.025 -14.546 1.00 13.79 207 SER B N 1
ATOM 6541 C CA . SER B 1 212 ? 44.609 -55.294 -14.679 1.00 14.08 207 SER B CA 1
ATOM 6542 C C . SER B 1 212 ? 44.791 -56.133 -13.416 1.00 14.46 207 SER B C 1
ATOM 6543 O O . SER B 1 212 ? 43.901 -56.187 -12.568 1.00 14.13 207 SER B O 1
ATOM 6546 N N . MET B 1 213 ? 45.956 -56.760 -13.279 1.00 14.91 208 MET B N 1
ATOM 6547 C CA . MET B 1 213 ? 46.216 -57.618 -12.125 1.00 15.21 208 MET B CA 1
ATOM 6548 C C . MET B 1 213 ? 46.408 -56.799 -10.850 1.00 16.00 208 MET B C 1
ATOM 6549 O O . MET B 1 213 ? 47.253 -55.907 -10.801 1.00 15.96 208 MET B O 1
ATOM 6554 N N . ILE B 1 214 ? 45.616 -57.096 -9.817 1.00 16.15 209 ILE B N 1
ATOM 6555 C CA . ILE B 1 214 ? 45.685 -56.329 -8.577 1.00 17.01 209 ILE B CA 1
ATOM 6556 C C . ILE B 1 214 ? 46.647 -56.977 -7.567 1.00 17.78 209 ILE B C 1
ATOM 6557 O O . ILE B 1 214 ? 47.355 -57.929 -7.895 1.00 17.14 209 ILE B O 1
ATOM 6562 N N . ASP B 1 215 ? 46.678 -56.459 -6.344 1.00 18.25 210 ASP B N 1
ATOM 6563 C CA . ASP B 1 215 ? 47.615 -56.983 -5.336 1.00 19.85 210 ASP B CA 1
ATOM 6564 C C . ASP B 1 215 ? 47.464 -58.472 -5.011 1.00 19.64 210 ASP B C 1
ATOM 6565 O O . ASP B 1 215 ? 48.447 -59.132 -4.661 1.00 19.73 210 ASP B O 1
ATOM 6570 N N . THR B 1 216 ? 46.246 -58.995 -5.129 1.00 20.25 211 THR B N 1
ATOM 6571 C CA . THR B 1 216 ? 45.977 -60.401 -4.808 1.00 20.47 211 THR B CA 1
ATOM 6572 C C . THR B 1 216 ? 46.416 -61.332 -5.929 1.00 20.25 211 THR B C 1
ATOM 6573 O O . THR B 1 216 ? 46.490 -62.547 -5.742 1.00 20.40 211 THR B O 1
ATOM 6577 N N . GLY B 1 217 ? 46.682 -60.764 -7.103 1.00 19.29 212 GLY B N 1
ATOM 6578 C CA . GLY B 1 217 ? 46.963 -61.567 -8.283 1.00 18.13 212 GLY B CA 1
ATOM 6579 C C . GLY B 1 217 ? 45.774 -61.721 -9.220 1.00 18.01 212 GLY B C 1
ATOM 6580 O O . GLY B 1 217 ? 45.933 -62.124 -10.367 1.00 17.44 212 GLY B O 1
ATOM 6581 N N . ALA B 1 218 ? 44.568 -61.423 -8.743 1.00 17.60 213 ALA B N 1
ATOM 6582 C CA . ALA B 1 218 ? 43.395 -61.566 -9.592 1.00 17.49 213 ALA B CA 1
ATOM 6583 C C . ALA B 1 218 ? 43.392 -60.482 -10.668 1.00 17.33 213 ALA B C 1
ATOM 6584 O O . ALA B 1 218 ? 43.936 -59.396 -10.466 1.00 17.61 213 ALA B O 1
ATOM 6586 N N . ILE B 1 219 ? 42.766 -60.780 -11.794 1.00 16.56 214 ILE B N 1
ATOM 6587 C CA . ILE B 1 219 ? 42.492 -59.747 -12.799 1.00 16.92 214 ILE B CA 1
ATOM 6588 C C . ILE B 1 219 ? 41.232 -59.018 -12.343 1.00 17.36 214 ILE B C 1
ATOM 6589 O O . ILE B 1 219 ? 40.133 -59.596 -12.310 1.00 17.26 214 ILE B O 1
ATOM 6594 N N . ALA B 1 220 ? 41.410 -57.757 -11.952 1.00 17.03 215 ALA B N 1
ATOM 6595 C CA . ALA B 1 220 ? 40.321 -56.919 -11.498 1.00 16.33 215 ALA B CA 1
ATOM 6596 C C . ALA B 1 220 ? 40.649 -55.485 -11.901 1.00 15.75 215 ALA B C 1
ATOM 6597 O O . ALA B 1 220 ? 41.095 -54.691 -11.074 1.00 15.17 215 ALA B O 1
ATOM 6599 N N . TRP B 1 221 ? 40.442 -55.168 -13.179 1.00 15.33 216 TRP B N 1
ATOM 6600 C CA . TRP B 1 221 ? 40.726 -53.819 -13.677 1.00 14.99 216 TRP B CA 1
ATOM 6601 C C . TRP B 1 221 ? 40.032 -52.805 -12.776 1.00 14.99 216 TRP B C 1
ATOM 6602 O O . TRP B 1 221 ? 38.839 -52.952 -12.475 1.00 15.09 216 TRP B O 1
ATOM 6613 N N . GLN B 1 222 ? 40.768 -51.791 -12.342 1.00 14.44 217 GLN B N 1
ATOM 6614 C CA . GLN B 1 222 ? 40.213 -50.773 -11.433 1.00 13.51 217 GLN B CA 1
ATOM 6615 C C . GLN B 1 222 ? 39.630 -49.560 -12.152 1.00 13.26 217 GLN B C 1
ATOM 6616 O O . GLN B 1 222 ? 38.754 -48.874 -11.599 1.00 12.61 217 GLN B O 1
ATOM 6622 N N . ASN B 1 223 ? 40.137 -49.297 -13.362 1.00 12.69 218 ASN B N 1
ATOM 6623 C CA . ASN B 1 223 ? 39.730 -48.161 -14.214 1.00 13.04 218 ASN B CA 1
ATOM 6624 C C . ASN B 1 223 ? 40.170 -46.813 -13.657 1.00 13.50 218 ASN B C 1
ATOM 6625 O O . ASN B 1 223 ? 39.826 -45.766 -14.217 1.00 13.29 218 ASN B O 1
ATOM 6630 N N . HIS B 1 224 ? 40.948 -46.886 -12.572 1.00 14.33 219 HIS B N 1
ATOM 6631 C CA . HIS B 1 224 ? 41.403 -45.761 -11.738 1.00 14.48 219 HIS B CA 1
ATOM 6632 C C . HIS B 1 224 ? 42.693 -46.201 -11.043 1.00 14.86 219 HIS B C 1
ATOM 6633 O O . HIS B 1 224 ? 42.953 -47.393 -10.942 1.00 14.30 219 HIS B O 1
ATOM 6640 N N . LEU B 1 225 ? 43.493 -45.253 -10.550 1.00 14.41 220 LEU B N 1
ATOM 6641 C CA . LEU B 1 225 ? 44.552 -45.614 -9.621 1.00 15.14 220 LEU B CA 1
ATOM 6642 C C . LEU B 1 225 ? 43.893 -45.798 -8.260 1.00 15.23 220 LEU B C 1
ATOM 6643 O O . LEU B 1 225 ? 43.205 -44.899 -7.781 1.00 15.61 220 LEU B O 1
ATOM 6648 N N . THR B 1 226 ? 44.068 -46.969 -7.656 1.00 15.72 221 THR B N 1
ATOM 6649 C CA . THR B 1 226 ? 43.421 -47.244 -6.363 1.00 16.41 221 THR B CA 1
ATOM 6650 C C . THR B 1 226 ? 44.349 -48.000 -5.423 1.00 16.83 221 THR B C 1
ATOM 6651 O O . THR B 1 226 ? 45.413 -48.479 -5.813 1.00 16.57 221 THR B O 1
ATOM 6655 N N . ASP B 1 227 ? 43.927 -48.158 -4.173 1.00 17.74 222 ASP B N 1
ATOM 6656 C CA . ASP B 1 227 ? 44.712 -48.968 -3.258 1.00 18.66 222 ASP B CA 1
ATOM 6657 C C . ASP B 1 227 ? 44.974 -50.409 -3.739 1.00 18.59 222 ASP B C 1
ATOM 6658 O O . ASP B 1 227 ? 45.882 -51.074 -3.241 1.00 18.62 222 ASP B O 1
ATOM 6663 N N . ARG B 1 228 ? 44.193 -50.894 -4.703 1.00 18.41 223 ARG B N 1
ATOM 6664 C CA . ARG B 1 228 ? 44.329 -52.276 -5.177 1.00 18.22 223 ARG B CA 1
ATOM 6665 C C . ARG B 1 228 ? 45.392 -52.450 -6.276 1.00 17.48 223 ARG B C 1
ATOM 6666 O O . ARG B 1 228 ? 45.873 -53.559 -6.500 1.00 17.26 223 ARG B O 1
ATOM 6674 N N . ASN B 1 229 ? 45.748 -51.370 -6.968 1.00 16.23 224 ASN B N 1
ATOM 6675 C CA . ASN B 1 229 ? 46.748 -51.481 -8.036 1.00 15.96 224 ASN B CA 1
ATOM 6676 C C . ASN B 1 229 ? 47.944 -50.533 -7.899 1.00 16.17 224 ASN B C 1
ATOM 6677 O O . ASN B 1 229 ? 48.899 -50.610 -8.671 1.00 15.70 224 ASN B O 1
ATOM 6682 N N . LYS B 1 230 ? 47.884 -49.632 -6.925 1.00 16.05 225 LYS B N 1
ATOM 6683 C CA . LYS B 1 230 ? 48.901 -48.592 -6.801 1.00 16.62 225 LYS B CA 1
ATOM 6684 C C . LYS B 1 230 ? 50.316 -49.151 -6.598 1.00 16.98 225 LYS B C 1
ATOM 6685 O O . LYS B 1 230 ? 51.301 -48.509 -6.967 1.00 16.98 225 LYS B O 1
ATOM 6691 N N . MET B 1 231 ? 50.411 -50.356 -6.042 1.00 16.76 226 MET B N 1
ATOM 6692 C CA . MET B 1 231 ? 51.711 -50.980 -5.819 1.00 17.22 226 MET B CA 1
ATOM 6693 C C . MET B 1 231 ? 52.402 -51.420 -7.117 1.00 17.02 226 MET B C 1
ATOM 6694 O O . MET B 1 231 ? 53.568 -51.828 -7.096 1.00 16.70 226 MET B O 1
ATOM 6699 N N . TYR B 1 232 ? 51.693 -51.331 -8.244 1.00 16.91 227 TYR B N 1
ATOM 6700 C CA . TYR B 1 232 ? 52.331 -51.563 -9.555 1.00 16.38 227 TYR B CA 1
ATOM 6701 C C . TYR B 1 232 ? 52.902 -50.286 -10.183 1.00 16.75 227 TYR B C 1
ATOM 6702 O O . TYR B 1 232 ? 53.485 -50.331 -11.279 1.00 17.09 227 TYR B O 1
ATOM 6711 N N . LEU B 1 233 ? 52.759 -49.162 -9.475 1.00 16.09 228 LEU B N 1
ATOM 6712 C CA . LEU B 1 233 ? 53.299 -47.870 -9.897 1.00 16.06 228 LEU B CA 1
ATOM 6713 C C . LEU B 1 233 ? 54.401 -47.371 -8.938 1.00 16.81 228 LEU B C 1
ATOM 6714 O O . LEU B 1 233 ? 55.512 -47.043 -9.352 1.00 16.45 228 LEU B O 1
ATOM 6719 N N . GLN B 1 234 ? 54.084 -47.335 -7.649 1.00 17.80 229 GLN B N 1
ATOM 6720 C CA . GLN B 1 234 ? 54.991 -46.789 -6.652 1.00 18.58 229 GLN B CA 1
ATOM 6721 C C . GLN B 1 234 ? 54.698 -47.482 -5.327 1.00 19.38 229 GLN B C 1
ATOM 6722 O O . GLN B 1 234 ? 53.539 -47.685 -4.973 1.00 18.83 229 GLN B O 1
ATOM 6728 N N . ASN B 1 235 ? 55.744 -47.854 -4.604 1.00 19.91 230 ASN B N 1
ATOM 6729 C CA . ASN B 1 235 ? 55.559 -48.473 -3.295 1.00 20.77 230 ASN B CA 1
ATOM 6730 C C . ASN B 1 235 ? 56.433 -47.734 -2.304 1.00 20.91 230 ASN B C 1
ATOM 6731 O O . ASN B 1 235 ? 57.647 -47.937 -2.262 1.00 20.97 230 ASN B O 1
ATOM 6736 N N . GLY B 1 236 ? 55.820 -46.845 -1.528 1.00 21.56 231 GLY B N 1
ATOM 6737 C CA . GLY B 1 236 ? 56.601 -45.952 -0.674 1.00 22.14 231 GLY B CA 1
ATOM 6738 C C . GLY B 1 236 ? 57.613 -45.205 -1.519 1.00 22.66 231 GLY B C 1
ATOM 6739 O O . GLY B 1 236 ? 57.240 -44.522 -2.483 1.00 22.70 231 GLY B O 1
ATOM 6740 N N . SER B 1 237 ? 58.897 -45.353 -1.187 1.00 22.98 232 SER B N 1
ATOM 6741 C CA . SER B 1 237 ? 59.968 -44.662 -1.916 1.00 23.32 232 SER B CA 1
ATOM 6742 C C . SER B 1 237 ? 60.486 -45.440 -3.133 1.00 23.12 232 SER B C 1
ATOM 6743 O O . SER B 1 237 ? 61.370 -44.961 -3.845 1.00 23.82 232 SER B O 1
ATOM 6746 N N . THR B 1 238 ? 59.940 -46.629 -3.367 1.00 22.48 233 THR B N 1
ATOM 6747 C CA . THR B 1 238 ? 60.360 -47.472 -4.491 1.00 21.92 233 THR B CA 1
ATOM 6748 C C . THR B 1 238 ? 59.502 -47.243 -5.738 1.00 20.80 233 THR B C 1
ATOM 6749 O O . THR B 1 238 ? 58.290 -47.475 -5.730 1.00 20.13 233 THR B O 1
ATOM 6753 N N . ARG B 1 239 ? 60.141 -46.804 -6.812 1.00 19.37 234 ARG B N 1
ATOM 6754 C CA . ARG B 1 239 ? 59.433 -46.668 -8.080 1.00 18.56 234 ARG B CA 1
ATOM 6755 C C . ARG B 1 239 ? 59.225 -48.048 -8.700 1.00 17.55 234 ARG B C 1
ATOM 6756 O O . ARG B 1 239 ? 60.186 -48.808 -8.895 1.00 17.99 234 ARG B O 1
ATOM 6764 N N . VAL B 1 240 ? 57.969 -48.383 -9.006 1.00 16.51 235 VAL B N 1
ATOM 6765 C CA . VAL B 1 240 ? 57.662 -49.683 -9.603 1.00 15.45 235 VAL B CA 1
ATOM 6766 C C . VAL B 1 240 ? 57.488 -49.622 -11.138 1.00 14.84 235 VAL B C 1
ATOM 6767 O O . VAL B 1 240 ? 57.995 -50.478 -11.857 1.00 15.12 235 VAL B O 1
ATOM 6771 N N . ALA B 1 241 ? 56.798 -48.598 -11.631 1.00 13.87 236 ALA B N 1
ATOM 6772 C CA . ALA B 1 241 ? 56.657 -48.426 -13.071 1.00 13.31 236 ALA B CA 1
ATOM 6773 C C . ALA B 1 241 ? 56.633 -46.943 -13.407 1.00 13.40 236 ALA B C 1
ATOM 6774 O O . ALA B 1 241 ? 56.375 -46.096 -12.539 1.00 13.29 236 ALA B O 1
ATOM 6776 N N . ASP B 1 242 ? 56.918 -46.621 -14.662 1.00 13.19 237 ASP B N 1
ATOM 6777 C CA . ASP B 1 242 ? 56.934 -45.230 -15.083 1.00 12.88 237 ASP B CA 1
ATOM 6778 C C . ASP B 1 242 ? 55.534 -44.674 -15.324 1.00 12.69 237 ASP B C 1
ATOM 6779 O O . ASP B 1 242 ? 55.323 -43.462 -15.239 1.00 12.38 237 ASP B O 1
ATOM 6784 N N . SER B 1 243 ? 54.586 -45.565 -15.609 1.00 12.74 238 SER B N 1
ATOM 6785 C CA . SER B 1 243 ? 53.211 -45.150 -15.849 1.00 11.65 238 SER B CA 1
ATOM 6786 C C . SER B 1 243 ? 52.212 -46.294 -15.664 1.00 11.88 238 SER B C 1
ATOM 6787 O O . SER B 1 243 ? 52.577 -47.481 -15.620 1.00 11.66 238 SER B O 1
ATOM 6790 N N . MET B 1 244 ? 50.943 -45.917 -15.564 1.00 10.97 239 MET B N 1
ATOM 6791 C CA . MET B 1 244 ? 49.852 -46.886 -15.585 1.00 11.50 239 MET B CA 1
ATOM 6792 C C . MET B 1 244 ? 48.842 -46.510 -16.654 1.00 11.07 239 MET B C 1
ATOM 6793 O O . MET B 1 244 ? 48.424 -45.353 -16.739 1.00 11.17 239 MET B O 1
ATOM 6798 N N . PHE B 1 245 ? 48.472 -47.485 -17.481 1.00 11.30 240 PHE B N 1
ATOM 6799 C CA . PHE B 1 245 ? 47.368 -47.316 -18.428 1.00 11.07 240 PHE B CA 1
ATOM 6800 C C . PHE B 1 245 ? 46.099 -47.795 -17.723 1.00 10.79 240 PHE B C 1
ATOM 6801 O O . PHE B 1 245 ? 45.990 -48.970 -17.380 1.00 11.12 240 PHE B O 1
ATOM 6809 N N . LEU B 1 246 ? 45.162 -46.876 -17.491 1.00 10.80 241 LEU B N 1
ATOM 6810 C CA . LEU B 1 246 ? 43.927 -47.169 -16.763 1.00 10.53 241 LEU B CA 1
ATOM 6811 C C . LEU B 1 246 ? 42.899 -47.831 -17.676 1.00 10.18 241 LEU B C 1
ATOM 6812 O O . LEU B 1 246 ? 42.699 -47.395 -18.800 1.00 9.38 241 LEU B O 1
ATOM 6817 N N . ASN B 1 247 ? 42.232 -48.878 -17.186 1.00 10.51 242 ASN B N 1
ATOM 6818 C CA . ASN B 1 247 ? 41.220 -49.569 -17.976 1.00 10.83 242 ASN B CA 1
ATOM 6819 C C . ASN B 1 247 ? 39.988 -48.682 -18.233 1.00 11.30 242 ASN B C 1
ATOM 6820 O O . ASN B 1 247 ? 39.798 -47.667 -17.554 1.00 10.99 242 ASN B O 1
ATOM 6825 N N . PHE B 1 248 ? 39.138 -49.100 -19.169 1.00 11.23 243 PHE B N 1
ATOM 6826 C CA . PHE B 1 248 ? 38.177 -48.202 -19.825 1.00 11.73 243 PHE B CA 1
ATOM 6827 C C . PHE B 1 248 ? 36.914 -47.784 -19.057 1.00 11.64 243 PHE B C 1
ATOM 6828 O O . PHE B 1 248 ? 36.238 -46.852 -19.477 1.00 11.35 243 PHE B O 1
ATOM 6836 N N . TRP B 1 249 ? 36.576 -48.487 -17.981 1.00 11.72 244 TRP B N 1
ATOM 6837 C CA . TRP B 1 249 ? 35.257 -48.271 -17.356 1.00 12.14 244 TRP B CA 1
ATOM 6838 C C . TRP B 1 249 ? 35.337 -47.208 -16.253 1.00 12.51 244 TRP B C 1
ATOM 6839 O O . TRP B 1 249 ? 35.355 -47.524 -15.056 1.00 12.59 244 TRP B O 1
ATOM 6850 N N . TRP B 1 250 ? 35.390 -45.945 -16.690 1.00 13.03 245 TRP B N 1
ATOM 6851 C CA . TRP B 1 250 ? 35.444 -44.775 -15.806 1.00 13.09 245 TRP B CA 1
ATOM 6852 C C . TRP B 1 250 ? 34.595 -43.650 -16.397 1.00 13.64 245 TRP B C 1
ATOM 6853 O O . TRP B 1 250 ? 34.341 -43.615 -17.606 1.00 13.56 245 TRP B O 1
ATOM 6864 N N . ARG B 1 251 ? 34.161 -42.729 -15.543 1.00 14.15 246 ARG B N 1
ATOM 6865 C CA . ARG B 1 251 ? 33.498 -41.514 -16.021 1.00 15.38 246 ARG B CA 1
ATOM 6866 C C . ARG B 1 251 ? 34.145 -40.267 -15.404 1.00 15.30 246 ARG B C 1
ATOM 6867 O O . ARG B 1 251 ? 33.974 -39.176 -15.935 1.00 16.06 246 ARG B O 1
ATOM 6875 N N . ASP B 1 252 ? 34.892 -40.437 -14.309 1.00 15.91 247 ASP B N 1
ATOM 6876 C CA . ASP B 1 252 ? 35.640 -39.321 -13.669 1.00 16.05 247 ASP B CA 1
ATOM 6877 C C . ASP B 1 252 ? 36.975 -39.777 -13.063 1.00 15.92 247 ASP B C 1
ATOM 6878 O O . ASP B 1 252 ? 37.056 -40.823 -12.429 1.00 16.19 247 ASP B O 1
ATOM 6883 N N . GLN B 1 253 ? 38.022 -38.978 -13.239 1.00 15.28 248 GLN B N 1
ATOM 6884 C CA . GLN B 1 253 ? 39.348 -39.357 -12.767 1.00 14.66 248 GLN B CA 1
ATOM 6885 C C . GLN B 1 253 ? 39.906 -38.518 -11.614 1.00 15.18 248 GLN B C 1
ATOM 6886 O O . GLN B 1 253 ? 41.071 -38.681 -11.221 1.00 14.40 248 GLN B O 1
ATOM 6892 N N . ARG B 1 254 ? 39.080 -37.647 -11.043 1.00 15.85 249 ARG B N 1
ATOM 6893 C CA . ARG B 1 254 ? 39.524 -36.876 -9.878 1.00 16.35 249 ARG B CA 1
ATOM 6894 C C . ARG B 1 254 ? 40.180 -37.737 -8.783 1.00 16.76 249 ARG B C 1
ATOM 6895 O O . ARG B 1 254 ? 41.263 -37.401 -8.289 1.00 17.00 249 ARG B O 1
ATOM 6903 N N . GLN B 1 255 ? 39.536 -38.855 -8.437 1.00 17.62 250 GLN B N 1
ATOM 6904 C CA . GLN B 1 255 ? 40.023 -39.760 -7.393 1.00 18.63 250 GLN B CA 1
ATOM 6905 C C . GLN B 1 255 ? 41.427 -40.285 -7.686 1.00 17.95 250 GLN B C 1
ATOM 6906 O O . GLN B 1 255 ? 42.262 -40.409 -6.777 1.00 17.38 250 GLN B O 1
ATOM 6912 N N . SER B 1 256 ? 41.702 -40.572 -8.953 1.00 17.50 251 SER B N 1
ATOM 6913 C CA . SER B 1 256 ? 43.045 -41.039 -9.326 1.00 17.14 251 SER B CA 1
ATOM 6914 C C . SER B 1 256 ? 44.083 -39.936 -9.181 1.00 17.54 251 SER B C 1
ATOM 6915 O O . SER B 1 256 ? 45.221 -40.182 -8.760 1.00 16.95 251 SER B O 1
ATOM 6918 N N . ASN B 1 257 ? 43.693 -38.727 -9.564 1.00 17.78 252 ASN B N 1
ATOM 6919 C CA . ASN B 1 257 ? 44.570 -37.580 -9.439 1.00 18.80 252 ASN B CA 1
ATOM 6920 C C . ASN B 1 257 ? 44.946 -37.384 -7.975 1.00 19.17 252 ASN B C 1
ATOM 6921 O O . ASN B 1 257 ? 46.114 -37.206 -7.644 1.00 18.85 252 ASN B O 1
ATOM 6926 N N . GLU B 1 258 ? 43.943 -37.442 -7.103 1.00 20.00 253 GLU B N 1
ATOM 6927 C CA . GLU B 1 258 ? 44.183 -37.246 -5.673 1.00 20.94 253 GLU B CA 1
ATOM 6928 C C . GLU B 1 258 ? 45.117 -38.317 -5.099 1.00 20.46 253 GLU B C 1
ATOM 6929 O O . GLU B 1 258 ? 46.054 -37.995 -4.360 1.00 20.43 253 GLU B O 1
ATOM 6935 N N . LEU B 1 259 ? 44.872 -39.580 -5.452 1.00 19.96 254 LEU B N 1
ATOM 6936 C CA . LEU B 1 259 ? 45.714 -40.702 -4.995 1.00 19.37 254 LEU B CA 1
ATOM 6937 C C . LEU B 1 259 ? 47.155 -40.605 -5.501 1.00 19.20 254 LEU B C 1
ATOM 6938 O O . LEU B 1 259 ? 48.094 -40.819 -4.741 1.00 19.03 254 LEU B O 1
ATOM 6943 N N . ALA B 1 260 ? 47.340 -40.300 -6.788 1.00 18.95 255 ALA B N 1
ATOM 6944 C CA . ALA B 1 260 ? 48.694 -40.134 -7.303 1.00 19.25 255 ALA B CA 1
ATOM 6945 C C . ALA B 1 260 ? 49.469 -39.098 -6.482 1.00 19.74 255 ALA B C 1
ATOM 6946 O O . ALA B 1 260 ? 50.622 -39.325 -6.123 1.00 20.06 255 ALA B O 1
ATOM 6948 N N . GLN B 1 261 ? 48.838 -37.960 -6.208 1.00 21.06 256 GLN B N 1
ATOM 6949 C CA . GLN B 1 261 ? 49.484 -36.897 -5.440 1.00 22.63 256 GLN B CA 1
ATOM 6950 C C . GLN B 1 261 ? 49.861 -37.386 -4.036 1.00 22.72 256 GLN B C 1
ATOM 6951 O O . GLN B 1 261 ? 50.960 -37.109 -3.537 1.00 23.13 256 GLN B O 1
ATOM 6957 N N . ALA B 1 262 ? 48.953 -38.128 -3.411 1.00 22.86 257 ALA B N 1
ATOM 6958 C CA . ALA B 1 262 ? 49.226 -38.752 -2.110 1.00 22.86 257 ALA B CA 1
ATOM 6959 C C . ALA B 1 262 ? 50.438 -39.698 -2.145 1.00 22.87 257 ALA B C 1
ATOM 6960 O O . ALA B 1 262 ? 51.163 -39.808 -1.159 1.00 22.71 257 ALA B O 1
ATOM 6962 N N . LEU B 1 263 ? 50.648 -40.387 -3.267 1.00 22.48 258 LEU B N 1
ATOM 6963 C CA . LEU B 1 263 ? 51.778 -41.297 -3.428 1.00 22.60 258 LEU B CA 1
ATOM 6964 C C . LEU B 1 263 ? 53.042 -40.561 -3.815 1.00 22.29 258 LEU B C 1
ATOM 6965 O O . LEU B 1 263 ? 54.104 -41.178 -3.931 1.00 23.07 258 LEU B O 1
ATOM 6970 N N . GLY B 1 264 ? 52.927 -39.261 -4.072 1.00 21.83 259 GLY B N 1
ATOM 6971 C CA . GLY B 1 264 ? 54.052 -38.480 -4.576 1.00 21.51 259 GLY B CA 1
ATOM 6972 C C . GLY B 1 264 ? 54.432 -38.770 -6.024 1.00 20.56 259 GLY B C 1
ATOM 6973 O O . GLY B 1 264 ? 55.602 -38.668 -6.401 1.00 20.96 259 GLY B O 1
ATOM 6974 N N . ARG B 1 265 ? 53.451 -39.134 -6.845 1.00 19.63 260 ARG B N 1
ATOM 6975 C CA . ARG B 1 265 ? 53.700 -39.327 -8.272 1.00 18.06 260 ARG B CA 1
ATOM 6976 C C . ARG B 1 265 ? 52.891 -38.307 -9.052 1.00 17.68 260 ARG B C 1
ATOM 6977 O O . ARG B 1 265 ? 51.830 -37.855 -8.585 1.00 17.73 260 ARG B O 1
ATOM 6985 N N . SER B 1 266 ? 53.382 -37.921 -10.226 1.00 15.99 261 SER B N 1
ATOM 6986 C CA . SER B 1 266 ? 52.587 -37.071 -11.112 1.00 15.85 261 SER B CA 1
ATOM 6987 C C . SER B 1 266 ? 51.300 -37.784 -11.559 1.00 15.14 261 SER B C 1
ATOM 6988 O O . SER B 1 266 ? 51.344 -38.919 -12.016 1.00 14.82 261 SER B O 1
ATOM 6991 N N . PRO B 1 267 ? 50.153 -37.111 -11.440 1.00 15.06 262 PRO B N 1
ATOM 6992 C CA . PRO B 1 267 ? 48.913 -37.676 -11.970 1.00 14.29 262 PRO B CA 1
ATOM 6993 C C . PRO B 1 267 ? 49.010 -37.916 -13.473 1.00 13.90 262 PRO B C 1
ATOM 6994 O O . PRO B 1 267 ? 48.207 -38.679 -14.025 1.00 12.93 262 PRO B O 1
ATOM 6998 N N . TYR B 1 268 ? 49.967 -37.259 -14.139 1.00 12.61 263 TYR B N 1
ATOM 6999 C CA . TYR B 1 268 ? 50.110 -37.407 -15.588 1.00 12.61 263 TYR B CA 1
ATOM 7000 C C . TYR B 1 268 ? 50.882 -38.663 -16.009 1.00 12.24 263 TYR B C 1
ATOM 7001 O O . TYR B 1 268 ? 51.065 -38.927 -17.206 1.00 11.95 263 TYR B O 1
ATOM 7010 N N . ASP B 1 269 ? 51.294 -39.449 -15.015 1.00 11.43 264 ASP B N 1
ATOM 7011 C CA . ASP B 1 269 ? 51.827 -40.778 -15.265 1.00 11.81 264 ASP B CA 1
ATOM 7012 C C . ASP B 1 269 ? 50.688 -41.792 -15.310 1.00 10.95 264 ASP B C 1
ATOM 7013 O O . ASP B 1 269 ? 50.934 -42.964 -15.495 1.00 11.41 264 ASP B O 1
ATOM 7018 N N . LEU B 1 270 ? 49.452 -41.330 -15.115 1.00 10.72 265 LEU B N 1
ATOM 7019 C CA . LEU B 1 270 ? 48.266 -42.172 -15.271 1.00 10.73 265 LEU B CA 1
ATOM 7020 C C . LEU B 1 270 ? 47.630 -41.848 -16.612 1.00 10.56 265 LEU B C 1
ATOM 7021 O O . LEU B 1 270 ? 47.288 -40.698 -16.855 1.00 10.39 265 LEU B O 1
ATOM 7026 N N . TYR B 1 271 ? 47.450 -42.853 -17.471 1.00 10.07 266 TYR B N 1
ATOM 7027 C CA . TYR B 1 271 ? 46.844 -42.609 -18.776 1.00 10.35 266 TYR B CA 1
ATOM 7028 C C . TYR B 1 271 ? 45.450 -43.197 -18.834 1.00 10.53 266 TYR B C 1
ATOM 7029 O O . TYR B 1 271 ? 45.303 -44.407 -18.909 1.00 10.30 266 TYR B O 1
ATOM 7038 N N . ALA B 1 272 ? 44.437 -42.341 -18.781 1.00 10.46 267 ALA B N 1
ATOM 7039 C CA . ALA B 1 272 ? 43.049 -42.827 -18.725 1.00 10.79 267 ALA B CA 1
ATOM 7040 C C . ALA B 1 272 ? 42.628 -43.417 -20.081 1.00 10.91 267 ALA B C 1
ATOM 7041 O O . ALA B 1 272 ? 42.606 -42.720 -21.086 1.00 11.49 267 ALA B O 1
ATOM 7043 N N . GLY B 1 273 ? 42.320 -44.715 -20.112 1.00 11.06 268 GLY B N 1
ATOM 7044 C CA . GLY B 1 273 ? 42.079 -45.404 -21.372 1.00 10.59 268 GLY B CA 1
ATOM 7045 C C . GLY B 1 273 ? 40.752 -45.050 -22.020 1.00 11.10 268 GLY B C 1
ATOM 7046 O O . GLY B 1 273 ? 39.713 -44.965 -21.342 1.00 11.05 268 GLY B O 1
ATOM 7047 N N . VAL B 1 274 ? 40.786 -44.884 -23.339 1.00 11.16 269 VAL B N 1
ATOM 7048 C CA . VAL B 1 274 ? 39.561 -44.773 -24.149 1.00 11.65 269 VAL B CA 1
ATOM 7049 C C . VAL B 1 274 ? 39.695 -45.762 -25.302 1.00 12.05 269 VAL B C 1
ATOM 7050 O O . VAL B 1 274 ? 40.729 -45.809 -25.967 1.00 11.53 269 VAL B O 1
ATOM 7054 N N . ASP B 1 275 ? 38.658 -46.576 -25.514 1.00 12.19 270 ASP B N 1
ATOM 7055 C CA . ASP B 1 275 ? 38.691 -47.645 -26.507 1.00 12.37 270 ASP B CA 1
ATOM 7056 C C . ASP B 1 275 ? 38.017 -47.143 -27.790 1.00 12.65 270 ASP B C 1
ATOM 7057 O O . ASP B 1 275 ? 36.785 -47.052 -27.868 1.00 13.07 270 ASP B O 1
ATOM 7062 N N . VAL B 1 276 ? 38.833 -46.792 -28.782 1.00 11.99 271 VAL B N 1
ATOM 7063 C CA . VAL B 1 276 ? 38.341 -46.184 -30.014 1.00 12.08 271 VAL B CA 1
ATOM 7064 C C . VAL B 1 276 ? 38.399 -47.141 -31.186 1.00 12.17 271 VAL B C 1
ATOM 7065 O O . VAL B 1 276 ? 38.162 -46.757 -32.327 1.00 12.61 271 VAL B O 1
ATOM 7069 N N . GLU B 1 277 ? 38.722 -48.394 -30.903 1.00 12.44 272 GLU B N 1
ATOM 7070 C CA . GLU B 1 277 ? 38.988 -49.362 -31.957 1.00 13.50 272 GLU B CA 1
ATOM 7071 C C . GLU B 1 277 ? 37.846 -49.485 -32.975 1.00 13.60 272 GLU B C 1
ATOM 7072 O O . GLU B 1 277 ? 38.076 -49.505 -34.192 1.00 13.21 272 GLU B O 1
ATOM 7078 N N . ALA B 1 278 ? 36.623 -49.596 -32.483 1.00 13.95 273 ALA B N 1
ATOM 7079 C CA . ALA B 1 278 ? 35.490 -49.863 -33.385 1.00 14.67 273 ALA B CA 1
ATOM 7080 C C . ALA B 1 278 ? 34.882 -48.610 -34.015 1.00 14.87 273 ALA B C 1
ATOM 7081 O O . ALA B 1 278 ? 34.525 -48.626 -35.196 1.00 15.32 273 ALA B O 1
ATOM 7083 N N . ARG B 1 279 ? 34.766 -47.538 -33.229 1.00 14.51 274 ARG B N 1
ATOM 7084 C CA . ARG B 1 279 ? 34.017 -46.341 -33.621 1.00 15.12 274 ARG B CA 1
ATOM 7085 C C . ARG B 1 279 ? 34.831 -45.067 -33.848 1.00 14.28 274 ARG B C 1
ATOM 7086 O O . ARG B 1 279 ? 34.302 -44.076 -34.356 1.00 14.14 274 ARG B O 1
ATOM 7094 N N . GLY B 1 280 ? 36.114 -45.085 -33.484 1.00 14.22 275 GLY B N 1
ATOM 7095 C CA . GLY B 1 280 ? 36.939 -43.898 -33.663 1.00 13.70 275 GLY B CA 1
ATOM 7096 C C . GLY B 1 280 ? 36.308 -42.652 -33.056 1.00 13.50 275 GLY B C 1
ATOM 7097 O O . GLY B 1 280 ? 36.056 -42.577 -31.846 1.00 14.16 275 GLY B O 1
ATOM 7098 N N . THR B 1 281 ? 36.069 -41.662 -33.900 1.00 13.41 276 THR B N 1
ATOM 7099 C CA . THR B 1 281 ? 35.510 -40.383 -33.462 1.00 13.90 276 THR B CA 1
ATOM 7100 C C . THR B 1 281 ? 34.089 -40.492 -32.887 1.00 14.56 276 THR B C 1
ATOM 7101 O O . THR B 1 281 ? 33.607 -39.546 -32.254 1.00 14.55 276 THR B O 1
ATOM 7105 N N . SER B 1 282 ? 33.448 -41.641 -33.082 1.00 14.47 277 SER B N 1
ATOM 7106 C CA . SER B 1 282 ? 32.097 -41.866 -32.540 1.00 15.29 277 SER B CA 1
ATOM 7107 C C . SER B 1 282 ? 32.114 -42.581 -31.200 1.00 15.55 277 SER B C 1
ATOM 7108 O O . SER B 1 282 ? 31.073 -43.026 -30.705 1.00 16.57 277 SER B O 1
ATOM 7111 N N . THR B 1 283 ? 33.296 -42.705 -30.606 1.00 15.02 278 THR B N 1
ATOM 7112 C CA . THR B 1 283 ? 33.419 -43.255 -29.271 1.00 14.73 278 THR B CA 1
ATOM 7113 C C . THR B 1 283 ? 33.055 -42.169 -28.263 1.00 15.32 278 THR B C 1
ATOM 7114 O O . THR B 1 283 ? 33.713 -41.135 -28.185 1.00 15.09 278 THR B O 1
ATOM 7118 N N . PRO B 1 284 ? 32.014 -42.408 -27.461 1.00 16.09 279 PRO B N 1
ATOM 7119 C CA . PRO B 1 284 ? 31.619 -41.433 -26.428 1.00 16.23 279 PRO B CA 1
ATOM 7120 C C . PRO B 1 284 ? 32.590 -41.387 -25.258 1.00 16.40 279 PRO B C 1
ATOM 7121 O O . PRO B 1 284 ? 32.938 -42.427 -24.706 1.00 17.02 279 PRO B O 1
ATOM 7125 N N . VAL B 1 285 ? 32.990 -40.186 -24.854 1.00 15.82 280 VAL B N 1
ATOM 7126 C CA . VAL B 1 285 ? 33.921 -40.008 -23.750 1.00 16.19 280 VAL B CA 1
ATOM 7127 C C . VAL B 1 285 ? 33.409 -38.883 -22.873 1.00 16.47 280 VAL B C 1
ATOM 7128 O O . VAL B 1 285 ? 32.954 -37.859 -23.382 1.00 16.63 280 VAL B O 1
ATOM 7132 N N . GLN B 1 286 ? 33.464 -39.081 -21.558 1.00 17.08 281 GLN B N 1
ATOM 7133 C CA . GLN B 1 286 ? 33.091 -38.021 -20.604 1.00 17.25 281 GLN B CA 1
ATOM 7134 C C . GLN B 1 286 ? 34.290 -37.118 -20.414 1.00 16.75 281 GLN B C 1
ATOM 7135 O O . GLN B 1 286 ? 35.006 -37.207 -19.405 1.00 16.74 281 GLN B O 1
ATOM 7141 N N . TRP B 1 287 ? 34.516 -36.253 -21.395 1.00 16.99 282 TRP B N 1
ATOM 7142 C CA . TRP B 1 287 ? 35.743 -35.459 -21.441 1.00 16.85 282 TRP B CA 1
ATOM 7143 C C . TRP B 1 287 ? 35.931 -34.645 -20.161 1.00 17.34 282 TRP B C 1
ATOM 7144 O O . TRP B 1 287 ? 37.053 -34.450 -19.680 1.00 16.85 282 TRP B O 1
ATOM 7155 N N . GLU B 1 288 ? 34.826 -34.176 -19.602 1.00 18.28 283 GLU B N 1
ATOM 7156 C CA . GLU B 1 288 ? 34.882 -33.381 -18.384 1.00 19.19 283 GLU B CA 1
ATOM 7157 C C . GLU B 1 288 ? 35.409 -34.180 -17.185 1.00 18.36 283 GLU B C 1
ATOM 7158 O O . GLU B 1 288 ? 35.860 -33.597 -16.198 1.00 17.54 283 GLU B O 1
ATOM 7164 N N . GLY B 1 289 ? 35.357 -35.510 -17.272 1.00 17.28 284 GLY B N 1
ATOM 7165 C CA . GLY B 1 289 ? 35.886 -36.372 -16.206 1.00 17.02 284 GLY B CA 1
ATOM 7166 C C . GLY B 1 289 ? 37.395 -36.478 -16.260 1.00 16.59 284 GLY B C 1
ATOM 7167 O O . GLY B 1 289 ? 38.024 -37.021 -15.361 1.00 16.77 284 GLY B O 1
ATOM 7168 N N . LEU B 1 290 ? 37.977 -35.947 -17.328 1.00 16.33 285 LEU B N 1
ATOM 7169 C CA . LEU B 1 290 ? 39.414 -35.979 -17.508 1.00 16.48 285 LEU B CA 1
ATOM 7170 C C . LEU B 1 290 ? 39.960 -34.544 -17.576 1.00 15.82 285 LEU B C 1
ATOM 7171 O O . LEU B 1 290 ? 41.049 -34.241 -17.060 1.00 14.96 285 LEU B O 1
ATOM 7176 N N . PHE B 1 291 ? 39.187 -33.674 -18.221 1.00 15.20 286 PHE B N 1
ATOM 7177 C CA . PHE B 1 291 ? 39.569 -32.277 -18.439 1.00 15.58 286 PHE B CA 1
ATOM 7178 C C . PHE B 1 291 ? 38.516 -31.335 -17.847 1.00 16.30 286 PHE B C 1
ATOM 7179 O O . PHE B 1 291 ? 37.764 -30.701 -18.572 1.00 16.73 286 PHE B O 1
ATOM 7187 N N . PRO B 1 292 ? 38.463 -31.259 -16.520 1.00 17.53 287 PRO B N 1
ATOM 7188 C CA . PRO B 1 292 ? 37.500 -30.418 -15.822 1.00 18.74 287 PRO B CA 1
ATOM 7189 C C . PRO B 1 292 ? 37.689 -28.954 -16.185 1.00 19.95 287 PRO B C 1
ATOM 7190 O O . PRO B 1 292 ? 38.816 -28.495 -16.359 1.00 19.62 287 PRO B O 1
ATOM 7194 N N . GLU B 1 293 ? 36.583 -28.233 -16.320 1.00 22.16 288 GLU B N 1
ATOM 7195 C CA . GLU B 1 293 ? 36.644 -26.818 -16.660 1.00 23.42 288 GLU B CA 1
ATOM 7196 C C . GLU B 1 293 ? 37.252 -26.027 -15.531 1.00 23.59 288 GLU B C 1
ATOM 7197 O O . GLU B 1 293 ? 36.881 -26.210 -14.364 1.00 24.47 288 GLU B O 1
ATOM 7203 N N . GLY B 1 294 ? 38.198 -25.159 -15.880 1.00 23.64 289 GLY B N 1
ATOM 7204 C CA . GLY B 1 294 ? 38.817 -24.253 -14.917 1.00 23.67 289 GLY B CA 1
ATOM 7205 C C . GLY B 1 294 ? 39.734 -24.926 -13.919 1.00 23.39 289 GLY B C 1
ATOM 7206 O O . GLY B 1 294 ? 40.041 -24.362 -12.866 1.00 24.31 289 GLY B O 1
ATOM 7207 N N . GLU B 1 295 ? 40.166 -26.144 -14.230 1.00 21.56 290 GLU B N 1
ATOM 7208 C CA . GLU B 1 295 ? 41.118 -26.845 -13.377 1.00 20.75 290 GLU B CA 1
ATOM 7209 C C . GLU B 1 295 ? 42.123 -27.524 -14.276 1.00 19.09 290 GLU B C 1
ATOM 7210 O O . GLU B 1 295 ? 41.881 -27.650 -15.473 1.00 18.00 290 GLU B O 1
ATOM 7216 N N . LYS B 1 296 ? 43.236 -27.960 -13.691 1.00 18.60 291 LYS B N 1
ATOM 7217 C CA . LYS B 1 296 ? 44.213 -28.774 -14.402 1.00 17.99 291 LYS B CA 1
ATOM 7218 C C . LYS B 1 296 ? 43.575 -30.110 -14.798 1.00 16.97 291 LYS B C 1
ATOM 7219 O O . LYS B 1 296 ? 42.681 -30.612 -14.089 1.00 17.22 291 LYS B O 1
ATOM 7225 N N . ALA B 1 297 ? 44.040 -30.694 -15.900 1.00 15.12 292 ALA B N 1
ATOM 7226 C CA . ALA B 1 297 ? 43.592 -32.034 -16.279 1.00 14.67 292 ALA B CA 1
ATOM 7227 C C . ALA B 1 297 ? 43.831 -32.982 -15.104 1.00 13.80 292 ALA B C 1
ATOM 7228 O O . ALA B 1 297 ? 44.844 -32.849 -14.397 1.00 14.11 292 ALA B O 1
ATOM 7230 N N . HIS B 1 298 ? 42.917 -33.931 -14.899 1.00 13.32 293 HIS B N 1
ATOM 7231 C CA . HIS B 1 298 ? 43.079 -34.914 -13.823 1.00 13.41 293 HIS B CA 1
ATOM 7232 C C . HIS B 1 298 ? 44.223 -35.880 -14.071 1.00 13.05 293 HIS B C 1
ATOM 7233 O O . HIS B 1 298 ? 45.001 -36.191 -13.157 1.00 14.69 293 HIS B O 1
ATOM 7240 N N . THR B 1 299 ? 44.305 -36.399 -15.287 1.00 12.62 294 THR B N 1
ATOM 7241 C CA . THR B 1 299 ? 45.324 -37.391 -15.603 1.00 12.43 294 THR B CA 1
ATOM 7242 C C . THR B 1 299 ? 45.691 -37.201 -17.064 1.00 12.34 294 THR B C 1
ATOM 7243 O O . THR B 1 299 ? 45.158 -36.309 -17.733 1.00 12.18 294 THR B O 1
ATOM 7247 N N . SER B 1 300 ? 46.594 -38.045 -17.559 1.00 11.70 295 SER B N 1
ATOM 7248 C CA . SER B 1 300 ? 46.884 -38.082 -18.994 1.00 11.28 295 SER B CA 1
ATOM 7249 C C . SER B 1 300 ? 45.828 -38.958 -19.694 1.00 11.82 295 SER B C 1
ATOM 7250 O O . SER B 1 300 ? 44.909 -39.493 -19.041 1.00 12.38 295 SER B O 1
ATOM 7253 N N . LEU B 1 301 ? 45.964 -39.096 -21.010 1.00 11.27 296 LEU B N 1
ATOM 7254 C CA . LEU B 1 301 ? 44.980 -39.799 -21.825 1.00 11.26 296 LEU B CA 1
ATOM 7255 C C . LEU B 1 301 ? 45.623 -40.963 -22.576 1.00 10.89 296 LEU B C 1
ATOM 7256 O O . LEU B 1 301 ? 46.713 -40.836 -23.120 1.00 10.53 296 LEU B O 1
ATOM 7261 N N . GLY B 1 302 ? 44.943 -42.108 -22.571 1.00 10.07 297 GLY B N 1
ATOM 7262 C CA . GLY B 1 302 ? 45.438 -43.291 -23.259 1.00 10.42 297 GLY B CA 1
ATOM 7263 C C . GLY B 1 302 ? 44.441 -43.661 -24.338 1.00 11.29 297 GLY B C 1
ATOM 7264 O O . GLY B 1 302 ? 43.283 -43.953 -24.046 1.00 11.07 297 GLY B O 1
ATOM 7265 N N . LEU B 1 303 ? 44.876 -43.615 -25.590 1.00 11.13 298 LEU B N 1
ATOM 7266 C CA . LEU B 1 303 ? 44.022 -43.983 -26.719 1.00 10.99 298 LEU B CA 1
ATOM 7267 C C . LEU B 1 303 ? 44.276 -45.417 -27.141 1.00 11.61 298 LEU B C 1
ATOM 7268 O O . LEU B 1 303 ? 45.377 -45.769 -27.584 1.00 10.99 298 LEU B O 1
ATOM 7273 N N . TYR B 1 304 ? 43.251 -46.258 -27.005 1.00 10.79 299 TYR B N 1
ATOM 7274 C CA . TYR B 1 304 ? 43.393 -47.659 -27.378 1.00 11.03 299 TYR B CA 1
ATOM 7275 C C . TYR B 1 304 ? 42.911 -47.890 -28.825 1.00 11.11 299 TYR B C 1
ATOM 7276 O O . TYR B 1 304 ? 41.723 -47.854 -29.104 1.00 11.22 299 TYR B O 1
ATOM 7285 N N . ARG B 1 305 ? 43.854 -48.116 -29.739 1.00 10.60 300 ARG B N 1
ATOM 7286 C CA . ARG B 1 305 ? 43.565 -48.477 -31.139 1.00 11.33 300 ARG B CA 1
ATOM 7287 C C . ARG B 1 305 ? 43.078 -47.341 -32.056 1.00 11.74 300 ARG B C 1
ATOM 7288 O O . ARG B 1 305 ? 42.125 -47.508 -32.828 1.00 12.34 300 ARG B O 1
ATOM 7296 N N . PRO B 1 306 ? 43.778 -46.202 -32.042 1.00 11.61 301 PRO B N 1
ATOM 7297 C CA . PRO B 1 306 ? 43.402 -45.143 -32.991 1.00 11.57 301 PRO B CA 1
ATOM 7298 C C . PRO B 1 306 ? 43.698 -45.560 -34.433 1.00 11.68 301 PRO B C 1
ATOM 7299 O O . PRO B 1 306 ? 43.324 -44.855 -35.369 1.00 11.74 301 PRO B O 1
ATOM 7303 N N . ASP B 1 307 ? 44.361 -46.707 -34.603 1.00 11.27 302 ASP B N 1
ATOM 7304 C CA . ASP B 1 307 ? 44.572 -47.305 -35.931 1.00 11.09 302 ASP B CA 1
ATOM 7305 C C . ASP B 1 307 ? 43.239 -47.755 -36.531 1.00 10.86 302 ASP B C 1
ATOM 7306 O O . ASP B 1 307 ? 43.191 -48.209 -37.673 1.00 10.48 302 ASP B O 1
ATOM 7311 N N . TRP B 1 308 ? 42.154 -47.595 -35.767 1.00 11.61 303 TRP B N 1
ATOM 7312 C CA . TRP B 1 308 ? 40.788 -47.575 -36.335 1.00 11.53 303 TRP B CA 1
ATOM 7313 C C . TRP B 1 308 ? 40.763 -46.833 -37.680 1.00 11.35 303 TRP B C 1
ATOM 7314 O O . TRP B 1 308 ? 40.060 -47.235 -38.628 1.00 11.59 303 TRP B O 1
ATOM 7325 N N . ALA B 1 309 ? 41.517 -45.739 -37.771 1.00 11.30 304 ALA B N 1
ATOM 7326 C CA . ALA B 1 309 ? 41.467 -44.919 -38.985 1.00 11.78 304 ALA B CA 1
ATOM 7327 C C . ALA B 1 309 ? 41.899 -45.717 -40.201 1.00 11.77 304 ALA B C 1
ATOM 7328 O O . ALA B 1 309 ? 41.393 -45.513 -41.314 1.00 12.41 304 ALA B O 1
ATOM 7330 N N . PHE B 1 310 ? 42.855 -46.615 -39.984 1.00 11.17 305 PHE B N 1
ATOM 7331 C CA . PHE B 1 310 ? 43.413 -47.462 -41.033 1.00 11.36 305 PHE B CA 1
ATOM 7332 C C . PHE B 1 310 ? 42.579 -48.727 -41.240 1.00 11.62 305 PHE B C 1
ATOM 7333 O O . PHE B 1 310 ? 42.241 -49.079 -42.369 1.00 12.62 305 PHE B O 1
ATOM 7341 N N . GLN B 1 311 ? 42.265 -49.411 -40.145 1.00 12.21 306 GLN B N 1
ATOM 7342 C CA . GLN B 1 311 ? 41.566 -50.690 -40.232 1.00 13.01 306 GLN B CA 1
ATOM 7343 C C . GLN B 1 311 ? 40.116 -50.562 -40.718 1.00 13.88 306 GLN B C 1
ATOM 7344 O O . GLN B 1 311 ? 39.598 -51.487 -41.362 1.00 13.84 306 GLN B O 1
ATOM 7350 N N . SER B 1 312 ? 39.491 -49.412 -40.460 1.00 13.72 307 SER B N 1
ATOM 7351 C CA . SER B 1 312 ? 38.125 -49.134 -40.944 1.00 15.35 307 SER B CA 1
ATOM 7352 C C . SER B 1 312 ? 38.050 -48.488 -42.332 1.00 15.27 307 SER B C 1
ATOM 7353 O O . SER B 1 312 ? 36.966 -48.100 -42.766 1.00 16.03 307 SER B O 1
ATOM 7356 N N . SER B 1 313 ? 39.187 -48.346 -43.018 1.00 15.57 308 SER B N 1
ATOM 7357 C CA . SER B 1 313 ? 39.211 -47.740 -44.357 1.00 15.38 308 SER B CA 1
ATOM 7358 C C . SER B 1 313 ? 39.859 -48.690 -45.338 1.00 15.78 308 SER B C 1
ATOM 7359 O O . SER B 1 313 ? 40.471 -49.665 -44.926 1.00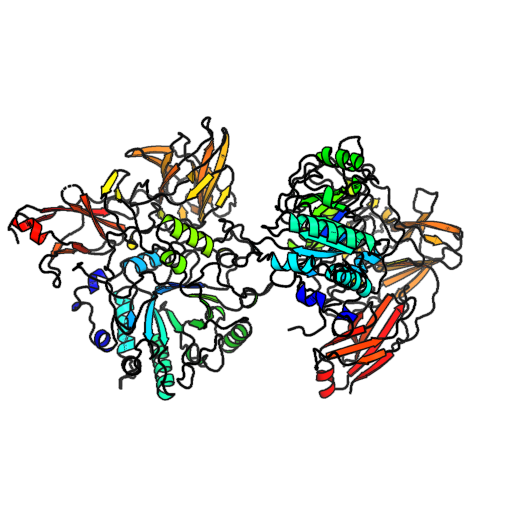 16.24 308 SER B O 1
ATOM 7362 N N . GLU B 1 314 ? 39.740 -48.398 -46.633 1.00 16.13 309 GLU B N 1
ATOM 7363 C CA . GLU B 1 314 ? 40.325 -49.266 -47.647 1.00 16.93 309 GLU B CA 1
ATOM 7364 C C . GLU B 1 314 ? 41.199 -48.485 -48.615 1.00 15.87 309 GLU B C 1
ATOM 7365 O O . GLU B 1 314 ? 41.836 -49.072 -49.491 1.00 15.91 309 GLU B O 1
ATOM 7371 N N . THR B 1 315 ? 41.210 -47.165 -48.487 1.00 15.93 310 THR B N 1
ATOM 7372 C CA . THR B 1 315 ? 42.069 -46.347 -49.332 1.00 15.78 310 THR B CA 1
ATOM 7373 C C . THR B 1 315 ? 42.883 -45.370 -48.506 1.00 15.28 310 THR B C 1
ATOM 7374 O O . THR B 1 315 ? 42.456 -44.909 -47.441 1.00 14.78 310 THR B O 1
ATOM 7378 N N . MET B 1 316 ? 44.050 -45.035 -49.035 1.00 15.52 311 MET B N 1
ATOM 7379 C CA . MET B 1 316 ? 44.934 -44.082 -48.379 1.00 15.18 311 MET B CA 1
ATOM 7380 C C . MET B 1 316 ? 44.215 -42.750 -48.099 1.00 16.13 311 MET B C 1
ATOM 7381 O O . MET B 1 316 ? 44.304 -42.205 -46.993 1.00 15.07 311 MET B O 1
ATOM 7386 N N . GLU B 1 317 ? 43.484 -42.231 -49.085 1.00 16.46 312 GLU B N 1
ATOM 7387 C CA . GLU B 1 317 ? 42.718 -41.001 -48.858 1.00 17.14 312 GLU B CA 1
ATOM 7388 C C . GLU B 1 317 ? 41.716 -41.085 -47.696 1.00 16.34 312 GLU B C 1
ATOM 7389 O O . GLU B 1 317 ? 41.612 -40.143 -46.890 1.00 16.04 312 GLU B O 1
ATOM 7395 N N . ALA B 1 318 ? 40.953 -42.174 -47.615 1.00 15.41 313 ALA B N 1
ATOM 7396 C CA . ALA B 1 318 ? 39.919 -42.269 -46.587 1.00 14.97 313 ALA B CA 1
ATOM 7397 C C . ALA B 1 318 ? 40.589 -42.373 -45.228 1.00 14.44 313 ALA B C 1
ATOM 7398 O O . ALA B 1 318 ? 40.110 -41.809 -44.248 1.00 14.45 313 ALA B O 1
ATOM 7400 N N . PHE B 1 319 ? 41.698 -43.117 -45.198 1.00 13.51 314 PHE B N 1
ATOM 7401 C CA . PHE B 1 319 ? 42.497 -43.332 -43.982 1.00 12.64 314 PHE B CA 1
ATOM 7402 C C . PHE B 1 319 ? 43.028 -41.993 -43.474 1.00 12.10 314 PHE B C 1
ATOM 7403 O O . PHE B 1 319 ? 42.881 -41.662 -42.304 1.00 11.03 314 PHE B O 1
ATOM 7411 N N . TYR B 1 320 ? 43.618 -41.208 -44.366 1.00 12.46 315 TYR B N 1
ATOM 7412 C CA . TYR B 1 320 ? 44.208 -39.939 -43.939 1.00 12.24 315 TYR B CA 1
ATOM 7413 C C . TYR B 1 320 ? 43.116 -38.972 -43.513 1.00 12.67 315 TYR B C 1
ATOM 7414 O O . TYR B 1 320 ? 43.269 -38.252 -42.535 1.00 11.69 315 TYR B O 1
ATOM 7423 N N . GLU B 1 321 ? 41.995 -38.982 -44.226 1.00 12.77 316 GLU B N 1
ATOM 7424 C CA . GLU B 1 321 ? 40.844 -38.176 -43.777 1.00 13.21 316 GLU B CA 1
ATOM 7425 C C . GLU B 1 321 ? 40.362 -38.539 -42.356 1.00 13.55 316 GLU B C 1
ATOM 7426 O O . GLU B 1 321 ? 40.094 -37.656 -41.540 1.00 13.77 316 GLU B O 1
ATOM 7429 N N . LYS B 1 322 ? 40.249 -39.828 -42.041 1.00 13.14 317 LYS B N 1
ATOM 7430 C CA . LYS B 1 322 ? 39.811 -40.219 -40.701 1.00 12.79 317 LYS B CA 1
ATOM 7431 C C . LYS B 1 322 ? 40.835 -39.801 -39.660 1.00 12.73 317 LYS B C 1
ATOM 7432 O O . LYS B 1 322 ? 40.481 -39.384 -38.562 1.00 12.19 317 LYS B O 1
ATOM 7438 N N . GLU B 1 323 ? 42.116 -39.924 -39.995 1.00 11.76 318 GLU B N 1
ATOM 7439 C CA . GLU B 1 323 ? 43.148 -39.499 -39.044 1.00 11.52 318 GLU B CA 1
ATOM 7440 C C . GLU B 1 323 ? 42.996 -38.014 -38.769 1.00 10.90 318 GLU B C 1
ATOM 7441 O O . GLU B 1 323 ? 43.051 -37.591 -37.627 1.00 11.04 318 GLU B O 1
ATOM 7447 N N . LEU B 1 324 ? 42.790 -37.215 -39.809 1.00 11.03 319 LEU B N 1
ATOM 7448 C CA . LEU B 1 324 ? 42.579 -35.787 -39.576 1.00 11.93 319 LEU B CA 1
ATOM 7449 C C . LEU B 1 324 ? 41.353 -35.589 -38.690 1.00 11.85 319 LEU B C 1
ATOM 7450 O O . LEU B 1 324 ? 41.397 -34.809 -37.760 1.00 10.88 319 LEU B O 1
ATOM 7455 N N . GLN B 1 325 ? 40.253 -36.293 -38.982 1.00 11.87 320 GLN B N 1
ATOM 7456 C CA . GLN B 1 325 ? 39.029 -36.098 -38.191 1.00 12.52 320 GLN B CA 1
ATOM 7457 C C . GLN B 1 325 ? 39.230 -36.464 -36.721 1.00 12.22 320 GLN B C 1
ATOM 7458 O O . GLN B 1 325 ? 38.671 -35.832 -35.821 1.00 12.31 320 GLN B O 1
ATOM 7464 N N . PHE B 1 326 ? 40.033 -37.500 -36.492 1.00 10.64 321 PHE B N 1
ATOM 7465 C CA . PHE B 1 326 ? 40.305 -37.998 -35.153 1.00 10.41 321 PHE B CA 1
ATOM 7466 C C . PHE B 1 326 ? 41.245 -37.073 -34.371 1.00 10.34 321 PHE B C 1
ATOM 7467 O O . PHE B 1 326 ? 40.969 -36.706 -33.223 1.00 10.42 321 PHE B O 1
ATOM 7475 N N . TRP B 1 327 ? 42.356 -36.691 -34.998 1.00 9.99 322 TRP B N 1
ATOM 7476 C CA . TRP B 1 327 ? 43.416 -35.990 -34.279 1.00 10.26 322 TRP B CA 1
ATOM 7477 C C . TRP B 1 327 ? 43.223 -34.465 -34.254 1.00 10.55 322 TRP B C 1
ATOM 7478 O O . TRP B 1 327 ? 43.542 -33.813 -33.261 1.00 10.99 322 TRP B O 1
ATOM 7489 N N . VAL B 1 328 ? 42.680 -33.915 -35.339 1.00 10.76 323 VAL B N 1
ATOM 7490 C CA . VAL B 1 328 ? 42.425 -32.484 -35.423 1.00 11.71 323 VAL B CA 1
ATOM 7491 C C . VAL B 1 328 ? 40.959 -32.164 -35.151 1.00 12.38 323 VAL B C 1
ATOM 7492 O O . VAL B 1 328 ? 40.656 -31.159 -34.526 1.00 12.42 323 VAL B O 1
ATOM 7496 N N . GLY B 1 329 ? 40.053 -33.017 -35.616 1.00 13.96 324 GLY B N 1
ATOM 7497 C CA . GLY B 1 329 ? 38.623 -32.812 -35.359 1.00 14.78 324 GLY B CA 1
ATOM 7498 C C . GLY B 1 329 ? 37.889 -32.326 -36.590 1.00 15.88 324 GLY B C 1
ATOM 7499 O O . GLY B 1 329 ? 38.504 -32.103 -37.639 1.00 15.38 324 GLY B O 1
ATOM 7500 N N . SER B 1 330 ? 36.574 -32.140 -36.472 1.00 15.89 325 SER B N 1
ATOM 7501 C CA . SER B 1 330 ? 35.751 -31.930 -37.665 1.00 17.38 325 SER B CA 1
ATOM 7502 C C . SER B 1 330 ? 35.930 -30.586 -38.350 1.00 17.20 325 SER B C 1
ATOM 7503 O O . SER B 1 330 ? 35.480 -30.421 -39.483 1.00 19.05 325 SER B O 1
ATOM 7506 N N . THR B 1 331 ? 36.566 -29.623 -37.695 1.00 17.18 326 THR B N 1
ATOM 7507 C CA . THR B 1 331 ? 36.752 -28.327 -38.338 1.00 16.57 326 THR B CA 1
ATOM 7508 C C . THR B 1 331 ? 37.918 -28.344 -39.308 1.00 16.38 326 THR B C 1
ATOM 7509 O O . THR B 1 331 ? 38.046 -27.451 -40.129 1.00 16.33 326 THR B O 1
ATOM 7513 N N . GLY B 1 332 ? 38.778 -29.353 -39.195 1.00 15.53 327 GLY B N 1
ATOM 7514 C CA . GLY B 1 332 ? 39.944 -29.459 -40.062 1.00 14.86 327 GLY B CA 1
ATOM 7515 C C . GLY B 1 332 ? 40.961 -28.358 -39.833 1.00 13.86 327 GLY B C 1
ATOM 7516 O O . GLY B 1 332 ? 41.810 -28.092 -40.690 1.00 14.31 327 GLY B O 1
ATOM 7517 N N . ASN B 1 333 ? 40.876 -27.718 -38.674 1.00 13.44 328 ASN B N 1
ATOM 7518 C CA . ASN B 1 333 ? 41.785 -26.634 -38.317 1.00 13.68 328 ASN B CA 1
ATOM 7519 C C . ASN B 1 333 ? 42.158 -26.752 -36.838 1.00 13.35 328 ASN B C 1
ATOM 7520 O O . ASN B 1 333 ? 41.314 -26.524 -35.965 1.00 13.50 328 ASN B O 1
ATOM 7525 N N . PRO B 1 334 ? 43.413 -27.141 -36.545 1.00 12.41 329 PRO B N 1
ATOM 7526 C CA . PRO B 1 334 ? 43.765 -27.370 -35.136 1.00 12.26 329 PRO B CA 1
ATOM 7527 C C . PRO B 1 334 ? 43.746 -26.105 -34.279 1.00 13.11 329 PRO B C 1
ATOM 7528 O O . PRO B 1 334 ? 43.780 -26.208 -33.052 1.00 13.51 329 PRO B O 1
ATOM 7532 N N . ALA B 1 335 ? 43.725 -24.927 -34.909 1.00 13.21 330 ALA B N 1
ATOM 7533 C CA . ALA B 1 335 ? 43.682 -23.662 -34.158 1.00 14.50 330 ALA B CA 1
ATOM 7534 C C . ALA B 1 335 ? 42.263 -23.288 -33.751 1.00 15.74 330 ALA B C 1
ATOM 7535 O O . ALA B 1 335 ? 42.067 -22.428 -32.885 1.00 16.35 330 ALA B O 1
ATOM 7537 N N . GLU B 1 336 ? 41.291 -23.934 -34.382 1.00 16.25 331 GLU B N 1
ATOM 7538 C CA . GLU B 1 336 ? 39.885 -23.560 -34.254 1.00 18.49 331 GLU B CA 1
ATOM 7539 C C . GLU B 1 336 ? 39.068 -24.836 -34.138 1.00 17.65 331 GLU B C 1
ATOM 7540 O O . GLU B 1 336 ? 38.421 -25.268 -35.086 1.00 18.14 331 GLU B O 1
ATOM 7546 N N . THR B 1 337 ? 39.117 -25.442 -32.961 1.00 17.91 332 THR B N 1
ATOM 7547 C CA . THR B 1 337 ? 38.379 -26.670 -32.702 1.00 17.86 332 THR B CA 1
ATOM 7548 C C . THR B 1 337 ? 36.976 -26.350 -32.205 1.00 19.34 332 THR B C 1
ATOM 7549 O O . THR B 1 337 ? 36.702 -25.235 -31.766 1.00 19.40 332 THR B O 1
ATOM 7553 N N . ASP B 1 338 ? 36.096 -27.338 -32.255 1.00 19.92 333 ASP B N 1
ATOM 7554 C CA . ASP B 1 338 ? 34.717 -27.136 -31.827 1.00 21.45 333 ASP B CA 1
ATOM 7555 C C . ASP B 1 338 ? 34.496 -27.852 -30.503 1.00 21.73 333 ASP B C 1
ATOM 7556 O O . ASP B 1 338 ? 34.389 -29.073 -30.448 1.00 22.16 333 ASP B O 1
ATOM 7561 N N . GLY B 1 339 ? 34.461 -27.086 -29.425 1.00 22.37 334 GLY B N 1
ATOM 7562 C CA . GLY B 1 339 ? 34.245 -27.647 -28.101 1.00 23.00 334 GLY B CA 1
ATOM 7563 C C . GLY B 1 339 ? 32.836 -28.200 -27.874 1.00 23.40 334 GLY B C 1
ATOM 7564 O O . GLY B 1 339 ? 32.595 -28.871 -26.875 1.00 24.10 334 GLY B O 1
ATOM 7565 N N . GLN B 1 340 ? 31.917 -27.941 -28.800 1.00 23.50 335 GLN B N 1
ATOM 7566 C CA . GLN B 1 340 ? 30.538 -28.425 -28.663 1.00 23.54 335 GLN B CA 1
ATOM 7567 C C . GLN B 1 340 ? 30.392 -29.819 -29.248 1.00 23.53 335 GLN B C 1
ATOM 7568 O O . GLN B 1 340 ? 29.379 -30.478 -29.064 1.00 23.51 335 GLN B O 1
ATOM 7570 N N . SER B 1 341 ? 31.418 -30.261 -29.958 1.00 22.56 336 SER B N 1
ATOM 7571 C CA . SER B 1 341 ? 31.378 -31.542 -30.623 1.00 22.00 336 SER B CA 1
ATOM 7572 C C . SER B 1 341 ? 31.580 -32.660 -29.601 1.00 21.48 336 SER B C 1
ATOM 7573 O O . SER B 1 341 ? 32.285 -32.475 -28.622 1.00 20.73 336 SER B O 1
ATOM 7576 N N . ASN B 1 342 ? 30.922 -33.801 -29.814 1.00 21.09 337 ASN B N 1
ATOM 7577 C CA . ASN B 1 342 ? 31.198 -34.998 -29.018 1.00 21.31 337 ASN B CA 1
ATOM 7578 C C . ASN B 1 342 ? 32.673 -35.411 -29.134 1.00 20.21 337 ASN B C 1
ATOM 7579 O O . ASN B 1 342 ? 33.245 -36.004 -28.209 1.00 19.66 337 ASN B O 1
ATOM 7584 N N . TRP B 1 343 ? 33.272 -35.096 -30.282 1.00 18.59 338 TRP B N 1
ATOM 7585 C CA . TRP B 1 343 ? 34.689 -35.372 -30.509 1.00 16.87 338 TRP B CA 1
ATOM 7586 C C . TRP B 1 343 ? 35.418 -34.108 -30.986 1.00 16.56 338 TRP B C 1
ATOM 7587 O O . TRP B 1 343 ? 35.515 -33.868 -32.183 1.00 16.06 338 TRP B O 1
ATOM 7598 N N . PRO B 1 344 ? 35.914 -33.295 -30.043 1.00 15.65 339 PRO B N 1
ATOM 7599 C CA . PRO B 1 344 ? 36.583 -32.040 -30.364 1.00 15.85 339 PRO B CA 1
ATOM 7600 C C . PRO B 1 344 ? 37.907 -32.227 -31.100 1.00 15.30 339 PRO B C 1
ATOM 7601 O O . PRO B 1 344 ? 38.359 -31.311 -31.788 1.00 16.42 339 PRO B O 1
ATOM 7605 N N . GLY B 1 345 ? 38.530 -33.387 -30.927 1.00 14.79 340 GLY B N 1
ATOM 7606 C CA . GLY B 1 345 ? 39.780 -33.696 -31.612 1.00 13.20 340 GLY B CA 1
ATOM 7607 C C . GLY B 1 345 ? 40.911 -33.554 -30.628 1.00 13.01 340 GLY B C 1
ATOM 7608 O O . GLY B 1 345 ? 40.801 -32.815 -29.654 1.00 13.19 340 GLY B O 1
ATOM 7609 N N . MET B 1 346 ? 42.004 -34.272 -30.839 1.00 11.98 341 MET B N 1
ATOM 7610 C CA . MET B 1 346 ? 43.070 -34.209 -29.862 1.00 12.20 341 MET B CA 1
ATOM 7611 C C . MET B 1 346 ? 43.709 -32.806 -29.815 1.00 11.73 341 MET B C 1
ATOM 7612 O O . MET B 1 346 ? 44.180 -32.379 -28.769 1.00 12.35 341 MET B O 1
ATOM 7617 N N . ALA B 1 347 ? 43.687 -32.087 -30.943 1.00 11.85 342 ALA B N 1
ATOM 7618 C CA . ALA B 1 347 ? 44.204 -30.707 -31.004 1.00 12.23 342 ALA B CA 1
ATOM 7619 C C . ALA B 1 347 ? 43.519 -29.776 -29.994 1.00 12.46 342 ALA B C 1
ATOM 7620 O O . ALA B 1 347 ? 44.073 -28.750 -29.585 1.00 12.09 342 ALA B O 1
ATOM 7622 N N . HIS B 1 348 ? 42.303 -30.133 -29.583 1.00 12.76 343 HIS B N 1
ATOM 7623 C CA . HIS B 1 348 ? 41.557 -29.323 -28.620 1.00 13.05 343 HIS B CA 1
ATOM 7624 C C . HIS B 1 348 ? 42.205 -29.310 -27.225 1.00 13.66 343 HIS B C 1
ATOM 7625 O O . HIS B 1 348 ? 42.031 -28.349 -26.451 1.00 13.73 343 HIS B O 1
ATOM 7632 N N . TRP B 1 349 ? 42.926 -30.381 -26.882 1.00 13.74 344 TRP B N 1
ATOM 7633 C CA . TRP B 1 349 ? 43.525 -30.497 -25.547 1.00 14.46 344 TRP B CA 1
ATOM 7634 C C . TRP B 1 349 ? 45.042 -30.513 -25.539 1.00 13.67 344 TRP B C 1
ATOM 7635 O O . TRP B 1 349 ? 45.664 -30.104 -24.547 1.00 14.53 344 TRP B O 1
ATOM 7646 N N . PHE B 1 350 ? 45.655 -30.972 -26.628 1.00 12.59 345 PHE B N 1
ATOM 7647 C CA . PHE B 1 350 ? 47.115 -31.170 -26.629 1.00 11.65 345 PHE B CA 1
ATOM 7648 C C . PHE B 1 350 ? 47.802 -30.299 -27.659 1.00 11.46 345 PHE B C 1
ATOM 7649 O O . PHE B 1 350 ? 47.446 -30.353 -28.825 1.00 12.24 345 PHE B O 1
ATOM 7657 N N . PRO B 1 351 ? 48.819 -29.526 -27.242 1.00 12.23 346 PRO B N 1
ATOM 7658 C CA . PRO B 1 351 ? 49.613 -28.838 -28.254 1.00 11.85 346 PRO B CA 1
ATOM 7659 C C . PRO B 1 351 ? 50.277 -29.824 -29.234 1.00 11.76 346 PRO B C 1
ATOM 7660 O O . PRO B 1 351 ? 50.633 -30.952 -28.852 1.00 11.61 346 PRO B O 1
ATOM 7664 N N . ALA B 1 352 ? 50.506 -29.367 -30.464 1.00 10.92 347 ALA B N 1
ATOM 7665 C CA . ALA B 1 352 ? 51.314 -30.107 -31.424 1.00 11.01 347 ALA B CA 1
ATOM 7666 C C . ALA B 1 352 ? 52.774 -29.874 -31.069 1.00 11.81 347 ALA B C 1
ATOM 7667 O O . ALA B 1 352 ? 53.167 -28.733 -30.733 1.00 12.03 347 ALA B O 1
ATOM 7669 N N . LYS B 1 353 ? 53.562 -30.949 -31.121 1.00 11.46 348 LYS B N 1
ATOM 7670 C CA . LYS B 1 353 ? 55.004 -30.862 -30.928 1.00 11.30 348 LYS B CA 1
ATOM 7671 C C . LYS B 1 353 ? 55.719 -31.120 -32.259 1.00 11.36 348 LYS B C 1
ATOM 7672 O O . LYS B 1 353 ? 55.169 -31.771 -33.152 1.00 10.24 348 LYS B O 1
ATOM 7678 N N . SER B 1 354 ? 56.943 -30.606 -32.375 1.00 9.97 349 SER B N 1
ATOM 7679 C CA . SER B 1 354 ? 57.694 -30.654 -33.608 1.00 10.56 349 SER B CA 1
ATOM 7680 C C . SER B 1 354 ? 59.158 -30.954 -33.332 1.00 11.12 349 SER B C 1
ATOM 7681 O O . SER B 1 354 ? 59.741 -30.428 -32.371 1.00 11.48 349 SER B O 1
ATOM 7684 N N . THR B 1 355 ? 59.752 -31.794 -34.168 1.00 10.94 350 THR B N 1
ATOM 7685 C CA . THR B 1 355 ? 61.196 -32.024 -34.093 1.00 11.45 350 THR B CA 1
ATOM 7686 C C . THR B 1 355 ? 61.980 -31.237 -35.156 1.00 12.44 350 THR B C 1
ATOM 7687 O O . THR B 1 355 ? 63.147 -31.556 -35.435 1.00 13.12 350 THR B O 1
ATOM 7691 N N . ALA B 1 356 ? 61.351 -30.222 -35.751 1.00 12.53 351 ALA B N 1
ATOM 7692 C CA . ALA B 1 356 ? 62.036 -29.347 -36.694 1.00 12.36 351 ALA B CA 1
ATOM 7693 C C . ALA B 1 356 ? 62.860 -28.367 -35.867 1.00 12.63 351 ALA B C 1
ATOM 7694 O O . ALA B 1 356 ? 62.544 -27.169 -35.802 1.00 11.72 351 ALA B O 1
ATOM 7696 N N . THR B 1 357 ? 63.886 -28.892 -35.198 1.00 12.27 352 THR B N 1
ATOM 7697 C CA . THR B 1 357 ? 64.592 -28.132 -34.168 1.00 13.75 352 THR B CA 1
ATOM 7698 C C . THR B 1 357 ? 66.104 -28.171 -34.343 1.00 14.18 352 THR B C 1
ATOM 7699 O O . THR B 1 357 ? 66.848 -27.723 -33.455 1.00 15.04 352 THR B O 1
ATOM 7703 N N . SER B 1 358 ? 66.557 -28.717 -35.464 1.00 13.72 353 SER B N 1
ATOM 7704 C CA . SER B 1 358 ? 67.995 -28.706 -35.790 1.00 14.13 353 SER B CA 1
ATOM 7705 C C . SER B 1 358 ? 68.183 -28.457 -37.279 1.00 14.02 353 SER B C 1
ATOM 7706 O O . SER B 1 358 ? 67.333 -28.819 -38.085 1.00 13.07 353 SER B O 1
ATOM 7709 N N . VAL B 1 359 ? 69.291 -27.818 -37.635 1.00 13.70 354 VAL B N 1
ATOM 7710 C CA . VAL B 1 359 ? 69.595 -27.540 -39.025 1.00 14.08 354 VAL B CA 1
ATOM 7711 C C . VAL B 1 359 ? 70.656 -28.560 -39.476 1.00 14.62 354 VAL B C 1
ATOM 7712 O O . VAL B 1 359 ? 71.618 -28.815 -38.737 1.00 14.97 354 VAL B O 1
ATOM 7716 N N . PRO B 1 360 ? 70.488 -29.169 -40.672 1.00 13.79 355 PRO B N 1
ATOM 7717 C CA . PRO B 1 360 ? 69.436 -28.906 -41.658 1.00 13.14 355 PRO B CA 1
ATOM 7718 C C . PRO B 1 360 ? 68.115 -29.555 -41.285 1.00 13.15 355 PRO B C 1
ATOM 7719 O O . PRO B 1 360 ? 68.091 -30.660 -40.713 1.00 12.58 355 PRO B O 1
ATOM 7723 N N . PHE B 1 361 ? 67.025 -28.838 -41.545 1.00 11.99 356 PHE B N 1
ATOM 7724 C CA . PHE B 1 361 ? 65.707 -29.423 -41.458 1.00 12.15 356 PHE B CA 1
ATOM 7725 C C . PHE B 1 361 ? 65.248 -29.656 -42.882 1.00 11.44 356 PHE B C 1
ATOM 7726 O O . PHE B 1 361 ? 65.211 -28.722 -43.675 1.00 10.45 356 PHE B O 1
ATOM 7734 N N . VAL B 1 362 ? 64.933 -30.902 -43.218 1.00 10.36 357 VAL B N 1
ATOM 7735 C CA . VAL B 1 362 ? 64.646 -31.252 -44.604 1.00 10.77 357 VAL B CA 1
ATOM 7736 C C . VAL B 1 362 ? 63.386 -32.107 -44.581 1.00 10.24 357 VAL B C 1
ATOM 7737 O O . VAL B 1 362 ? 63.277 -33.034 -43.767 1.00 10.58 357 VAL B O 1
ATOM 7741 N N . THR B 1 363 ? 62.431 -31.765 -45.435 1.00 10.34 358 THR B N 1
ATOM 7742 C CA . THR B 1 363 ? 61.262 -32.619 -45.683 1.00 10.26 358 THR B CA 1
ATOM 7743 C C . THR B 1 363 ? 60.938 -32.721 -47.190 1.00 10.24 358 THR B C 1
ATOM 7744 O O . THR B 1 363 ? 61.136 -31.755 -47.946 1.00 10.01 358 THR B O 1
ATOM 7748 N N . HIS B 1 364 ? 60.445 -33.885 -47.616 1.00 9.46 359 HIS B N 1
ATOM 7749 C CA . HIS B 1 364 ? 59.915 -34.074 -48.975 1.00 9.69 359 HIS B CA 1
ATOM 7750 C C . HIS B 1 364 ? 58.453 -34.528 -48.951 1.00 10.07 359 HIS B C 1
ATOM 7751 O O . HIS B 1 364 ? 57.921 -35.003 -49.973 1.00 9.43 359 HIS B O 1
ATOM 7758 N N . PHE B 1 365 ? 57.818 -34.340 -47.793 1.00 9.54 360 PHE B N 1
ATOM 7759 C CA . PHE B 1 365 ? 56.400 -34.654 -47.597 1.00 10.39 360 PHE B CA 1
ATOM 7760 C C . PHE B 1 365 ? 56.163 -36.125 -47.934 1.00 10.29 360 PHE B C 1
ATOM 7761 O O . PHE B 1 365 ? 55.097 -36.511 -48.442 1.00 10.73 360 PHE B O 1
ATOM 7769 N N . ASN B 1 366 ? 57.175 -36.936 -47.623 1.00 9.97 361 ASN B N 1
ATOM 7770 C CA . ASN B 1 366 ? 57.084 -38.390 -47.786 1.00 9.47 361 ASN B CA 1
ATOM 7771 C C . ASN B 1 366 ? 56.239 -38.968 -46.650 1.00 10.21 361 ASN B C 1
ATOM 7772 O O . ASN B 1 366 ? 56.609 -38.856 -45.466 1.00 10.11 361 ASN B O 1
ATOM 7777 N N . THR B 1 367 ? 55.094 -39.559 -46.994 1.00 10.48 362 THR B N 1
ATOM 7778 C CA . THR B 1 367 ? 54.181 -40.074 -45.963 1.00 11.04 362 THR B CA 1
ATOM 7779 C C . THR B 1 367 ? 54.522 -41.487 -45.507 1.00 11.47 362 THR B C 1
ATOM 7780 O O . THR B 1 367 ? 53.899 -41.994 -44.583 1.00 11.40 362 THR B O 1
ATOM 7784 N N . GLY B 1 368 ? 55.504 -42.117 -46.154 1.00 11.40 363 GLY B N 1
ATOM 7785 C CA . GLY B 1 368 ? 55.938 -43.450 -45.742 1.00 11.03 363 GLY B CA 1
ATOM 7786 C C . GLY B 1 368 ? 55.483 -44.590 -46.654 1.00 11.16 363 GLY B C 1
ATOM 7787 O O . GLY B 1 368 ? 55.870 -45.742 -46.453 1.00 10.54 363 GLY B O 1
ATOM 7788 N N . SER B 1 369 ? 54.638 -44.285 -47.635 1.00 10.58 364 SER B N 1
ATOM 7789 C CA . SER B 1 369 ? 54.268 -45.265 -48.669 1.00 10.23 364 SER B CA 1
ATOM 7790 C C . SER B 1 369 ? 53.876 -44.545 -49.948 1.00 10.62 364 SER B C 1
ATOM 7791 O O . SER B 1 369 ? 53.689 -43.317 -49.953 1.00 10.35 364 SER B O 1
ATOM 7794 N N . GLY B 1 370 ? 53.748 -45.293 -51.045 1.00 10.08 365 GLY B N 1
ATOM 7795 C CA . GLY B 1 370 ? 53.368 -44.656 -52.312 1.00 11.35 365 GLY B CA 1
ATOM 7796 C C . GLY B 1 370 ? 52.909 -45.677 -53.333 1.00 11.58 365 GLY B C 1
ATOM 7797 O O . GLY B 1 370 ? 53.150 -46.869 -53.160 1.00 11.77 365 GLY B O 1
ATOM 7798 N N . ALA B 1 371 ? 52.240 -45.205 -54.387 1.00 12.05 366 ALA B N 1
ATOM 7799 C CA . ALA B 1 371 ? 51.874 -46.041 -55.536 1.00 12.70 366 ALA B CA 1
ATOM 7800 C C . ALA B 1 371 ? 53.065 -46.185 -56.480 1.00 13.27 366 ALA B C 1
ATOM 7801 O O . ALA B 1 371 ? 53.158 -47.157 -57.251 1.00 13.35 366 ALA B O 1
ATOM 7803 N N . GLN B 1 372 ? 53.964 -45.204 -56.421 1.00 13.00 367 GLN B N 1
ATOM 7804 C CA . GLN B 1 372 ? 55.181 -45.197 -57.227 1.00 14.44 367 GLN B CA 1
ATOM 7805 C C . GLN B 1 372 ? 56.285 -44.505 -56.451 1.00 13.29 367 GLN B C 1
ATOM 7806 O O . GLN B 1 372 ? 56.028 -43.944 -55.397 1.00 13.53 367 GLN B O 1
ATOM 7812 N N . PHE B 1 373 ? 57.512 -44.548 -56.974 1.00 12.86 368 PHE B N 1
ATOM 7813 C CA . PHE B 1 373 ? 58.633 -43.867 -56.344 1.00 12.85 368 PHE B CA 1
ATOM 7814 C C . PHE B 1 373 ? 59.321 -42.987 -57.383 1.00 13.33 368 PHE B C 1
ATOM 7815 O O . PHE B 1 373 ? 59.596 -43.442 -58.490 1.00 14.10 368 PHE B O 1
ATOM 7823 N N . SER B 1 374 ? 59.608 -41.748 -57.001 1.00 13.02 369 SER B N 1
ATOM 7824 C CA . SER B 1 374 ? 60.246 -40.759 -57.856 1.00 13.72 369 SER B CA 1
ATOM 7825 C C . SER B 1 374 ? 61.560 -40.288 -57.261 1.00 13.37 369 SER B C 1
ATOM 7826 O O . SER B 1 374 ? 61.704 -40.246 -56.037 1.00 13.53 369 SER B O 1
ATOM 7829 N N . ALA B 1 375 ? 62.518 -39.958 -58.128 1.00 13.60 370 ALA B N 1
ATOM 7830 C CA . ALA B 1 375 ? 63.759 -39.299 -57.726 1.00 13.98 370 ALA B CA 1
ATOM 7831 C C . ALA B 1 375 ? 63.899 -38.099 -58.656 1.00 14.79 370 ALA B C 1
ATOM 7832 O O . ALA B 1 375 ? 63.767 -38.243 -59.881 1.00 14.97 370 ALA B O 1
ATOM 7834 N N . GLU B 1 376 ? 64.114 -36.927 -58.069 1.00 14.89 371 GLU B N 1
ATOM 7835 C CA . GLU B 1 376 ? 64.143 -35.653 -58.808 1.00 15.81 371 GLU B CA 1
ATOM 7836 C C . GLU B 1 376 ? 62.958 -35.509 -59.745 1.00 16.19 371 GLU B C 1
ATOM 7837 O O . GLU B 1 376 ? 63.076 -34.961 -60.853 1.00 15.89 371 GLU B O 1
ATOM 7843 N N . GLY B 1 377 ? 61.806 -35.988 -59.284 1.00 16.48 372 GLY B N 1
ATOM 7844 C CA . GLY B 1 377 ? 60.574 -35.813 -60.029 1.00 17.58 372 GLY B CA 1
ATOM 7845 C C . GLY B 1 377 ? 60.448 -36.728 -61.240 1.00 18.17 372 GLY B C 1
ATOM 7846 O O . GLY B 1 377 ? 59.542 -36.542 -62.043 1.00 19.13 372 GLY B O 1
ATOM 7847 N N . LYS B 1 378 ? 61.348 -37.703 -61.392 1.00 18.15 373 LYS B N 1
ATOM 7848 C CA . LYS B 1 378 ? 61.135 -38.755 -62.399 1.00 18.82 373 LYS B CA 1
ATOM 7849 C C . LYS B 1 378 ? 60.826 -40.103 -61.744 1.00 18.10 373 LYS B C 1
ATOM 7850 O O . LYS B 1 378 ? 61.453 -40.486 -60.757 1.00 16.94 373 LYS B O 1
ATOM 7856 N N . THR B 1 379 ? 59.857 -40.819 -62.300 1.00 17.71 374 THR B N 1
ATOM 7857 C CA . THR B 1 379 ? 59.511 -42.141 -61.787 1.00 17.48 374 THR B CA 1
ATOM 7858 C C . THR B 1 379 ? 60.684 -43.103 -61.924 1.00 17.51 374 THR B C 1
ATOM 7859 O O . THR B 1 379 ? 61.208 -43.292 -63.028 1.00 17.50 374 THR B O 1
ATOM 7863 N N . VAL B 1 380 ? 61.103 -43.699 -60.804 1.00 16.50 375 VAL B N 1
ATOM 7864 C CA . VAL B 1 380 ? 62.186 -44.689 -60.816 1.00 16.38 375 VAL B CA 1
ATOM 7865 C C . VAL B 1 380 ? 61.715 -46.083 -60.421 1.00 16.55 375 VAL B C 1
ATOM 7866 O O . VAL B 1 380 ? 62.452 -47.061 -60.568 1.00 16.35 375 VAL B O 1
ATOM 7870 N N . SER B 1 381 ? 60.486 -46.157 -59.911 1.00 16.34 376 SER B N 1
ATOM 7871 C CA . SER B 1 381 ? 59.791 -47.413 -59.712 1.00 16.71 376 SER B CA 1
ATOM 7872 C C . SER B 1 381 ? 58.304 -47.183 -59.884 1.00 16.87 376 SER B C 1
ATOM 7873 O O . SER B 1 381 ? 57.757 -46.222 -59.346 1.00 15.86 376 SER B O 1
ATOM 7876 N N . GLU B 1 382 ? 57.662 -48.066 -60.647 1.00 17.39 377 GLU B N 1
ATOM 7877 C CA . GLU B 1 382 ? 56.209 -48.027 -60.839 1.00 18.53 377 GLU B CA 1
ATOM 7878 C C . GLU B 1 382 ? 55.461 -48.884 -59.819 1.00 18.09 377 GLU B C 1
ATOM 7879 O O . GLU B 1 382 ? 54.228 -48.988 -59.857 1.00 17.76 377 GLU B O 1
ATOM 7885 N N . GLN B 1 383 ? 56.204 -49.493 -58.903 1.00 17.50 378 GLN B N 1
ATOM 7886 C CA . GLN B 1 383 ? 55.619 -50.439 -57.958 1.00 17.25 378 GLN B CA 1
ATOM 7887 C C . GLN B 1 383 ? 55.170 -49.744 -56.674 1.00 16.24 378 GLN B C 1
ATOM 7888 O O . GLN B 1 383 ? 55.866 -48.864 -56.171 1.00 15.72 378 GLN B O 1
ATOM 7894 N N . GLU B 1 384 ? 54.030 -50.165 -56.139 1.00 14.84 379 GLU B N 1
ATOM 7895 C CA . GLU B 1 384 ? 53.626 -49.736 -54.799 1.00 14.76 379 GLU B CA 1
ATOM 7896 C C . GLU B 1 384 ? 54.727 -50.077 -53.817 1.00 13.32 379 GLU B C 1
ATOM 7897 O O . GLU B 1 384 ? 55.447 -51.055 -53.998 1.00 13.48 379 GLU B O 1
ATOM 7903 N N . TRP B 1 385 ? 54.830 -49.298 -52.742 1.00 12.88 380 TRP B N 1
ATOM 7904 C CA . TRP B 1 385 ? 55.858 -49.548 -51.754 1.00 11.71 380 TRP B CA 1
ATOM 7905 C C . TRP B 1 385 ? 55.437 -48.923 -50.428 1.00 11.36 380 TRP B C 1
ATOM 7906 O O . TRP B 1 385 ? 54.699 -47.931 -50.405 1.00 10.81 380 TRP B O 1
ATOM 7917 N N . ASN B 1 386 ? 55.909 -49.491 -49.327 1.00 10.81 381 ASN B N 1
ATOM 7918 C CA . ASN B 1 386 ? 55.926 -48.751 -48.072 1.00 11.22 381 ASN B CA 1
ATOM 7919 C C . ASN B 1 386 ? 57.267 -48.934 -47.408 1.00 10.81 381 ASN B C 1
ATOM 7920 O O . ASN B 1 386 ? 57.899 -49.981 -47.552 1.00 11.58 381 ASN B O 1
ATOM 7925 N N . ASN B 1 387 ? 57.733 -47.877 -46.758 1.00 10.17 382 ASN B N 1
ATOM 7926 C CA . ASN B 1 387 ? 58.919 -47.960 -45.939 1.00 9.43 382 ASN B CA 1
ATOM 7927 C C . ASN B 1 387 ? 58.874 -46.786 -45.004 1.00 9.46 382 ASN B C 1
ATOM 7928 O O . ASN B 1 387 ? 59.303 -45.677 -45.345 1.00 9.17 382 ASN B O 1
ATOM 7933 N N . ARG B 1 388 ? 58.323 -47.036 -43.825 1.00 8.80 383 ARG B N 1
ATOM 7934 C CA . ARG B 1 388 ? 58.060 -45.957 -42.906 1.00 8.81 383 ARG B CA 1
ATOM 7935 C C . ARG B 1 388 ? 59.327 -45.313 -42.330 1.00 8.87 383 ARG B C 1
ATOM 7936 O O . ARG B 1 388 ? 59.231 -44.252 -41.727 1.00 8.96 383 ARG B O 1
ATOM 7944 N N . SER B 1 389 ? 60.495 -45.936 -42.555 1.00 9.01 384 SER B N 1
ATOM 7945 C CA . SER B 1 389 ? 61.790 -45.293 -42.224 1.00 9.39 384 SER B CA 1
ATOM 7946 C C . SER B 1 389 ? 62.038 -44.074 -43.129 1.00 9.70 384 SER B C 1
ATOM 7947 O O . SER B 1 389 ? 62.928 -43.272 -42.862 1.00 9.93 384 SER B O 1
ATOM 7950 N N . LEU B 1 390 ? 61.257 -43.966 -44.214 1.00 9.83 385 LEU B N 1
ATOM 7951 C CA . LEU B 1 390 ? 61.387 -42.824 -45.134 1.00 9.65 385 LEU B CA 1
ATOM 7952 C C . LEU B 1 390 ? 60.354 -41.750 -44.861 1.00 10.02 385 LEU B C 1
ATOM 7953 O O . LEU B 1 390 ? 60.381 -40.695 -45.489 1.00 10.15 385 LEU B O 1
ATOM 7958 N N . GLN B 1 391 ? 59.414 -42.035 -43.972 1.00 10.29 386 GLN B N 1
ATOM 7959 C CA . GLN B 1 391 ? 58.421 -41.023 -43.622 1.00 10.53 386 GLN B CA 1
ATOM 7960 C C . GLN B 1 391 ? 59.148 -39.802 -43.082 1.00 10.85 386 GLN B C 1
ATOM 7961 O O . GLN B 1 391 ? 60.025 -39.912 -42.213 1.00 11.15 386 GLN B O 1
ATOM 7967 N N . ASP B 1 392 ? 58.758 -38.634 -43.590 1.00 10.65 387 ASP B N 1
ATOM 7968 C CA . ASP B 1 392 ? 59.367 -37.371 -43.198 1.00 10.69 387 ASP B CA 1
ATOM 7969 C C . ASP B 1 392 ? 58.644 -36.799 -41.984 1.00 10.98 387 ASP B C 1
ATOM 7970 O O . ASP B 1 392 ? 57.561 -37.278 -41.597 1.00 11.08 387 ASP B O 1
ATOM 7975 N N . VAL B 1 393 ? 59.234 -35.755 -41.406 1.00 10.61 388 VAL B N 1
ATOM 7976 C CA . VAL B 1 393 ? 58.522 -34.921 -40.451 1.00 10.61 388 VAL B CA 1
ATOM 7977 C C . VAL B 1 393 ? 57.472 -34.123 -41.238 1.00 10.23 388 VAL B C 1
ATOM 7978 O O . VAL B 1 393 ? 57.806 -33.314 -42.111 1.00 10.08 388 VAL B O 1
ATOM 7982 N N . LEU B 1 394 ? 56.198 -34.373 -40.952 1.00 9.94 389 LEU B N 1
ATOM 7983 C CA . LEU B 1 394 ? 55.119 -33.813 -41.770 1.00 9.56 389 LEU B CA 1
ATOM 7984 C C . LEU B 1 394 ? 54.519 -32.603 -41.038 1.00 9.50 389 LEU B C 1
ATOM 7985 O O . LEU B 1 394 ? 54.834 -32.382 -39.881 1.00 9.73 389 LEU B O 1
ATOM 7990 N N . PRO B 1 395 ? 53.656 -31.817 -41.707 1.00 9.90 390 PRO B N 1
ATOM 7991 C CA . PRO B 1 395 ? 53.290 -30.537 -41.085 1.00 9.93 390 PRO B CA 1
ATOM 7992 C C . PRO B 1 395 ? 52.700 -30.638 -39.690 1.00 9.69 390 PRO B C 1
ATOM 7993 O O . PRO B 1 395 ? 51.920 -31.561 -39.373 1.00 10.70 390 PRO B O 1
ATOM 7997 N N . THR B 1 396 ? 53.109 -29.693 -38.849 1.00 9.27 391 THR B N 1
ATOM 7998 C CA . THR B 1 396 ? 52.586 -29.542 -37.503 1.00 9.73 391 THR B CA 1
ATOM 7999 C C . THR B 1 396 ? 51.083 -29.290 -37.545 1.00 10.24 391 THR B C 1
ATOM 8000 O O . THR B 1 396 ? 50.339 -29.724 -36.665 1.00 10.19 391 THR B O 1
ATOM 8004 N N . TRP B 1 397 ? 50.635 -28.593 -38.585 1.00 10.19 392 TRP B N 1
ATOM 8005 C CA . TRP B 1 397 ? 49.261 -28.122 -38.642 1.00 10.70 392 TRP B CA 1
ATOM 8006 C C . TRP B 1 397 ? 48.529 -28.715 -39.837 1.00 11.06 392 TRP B C 1
ATOM 8007 O O . TRP B 1 397 ? 48.936 -28.522 -40.986 1.00 11.51 392 TRP B O 1
ATOM 8018 N N . ARG B 1 398 ? 47.449 -29.443 -39.552 1.00 11.56 393 ARG B N 1
ATOM 8019 C CA . ARG B 1 398 ? 46.607 -30.017 -40.595 1.00 11.86 393 ARG B CA 1
ATOM 8020 C C . ARG B 1 398 ? 45.164 -29.556 -40.379 1.00 12.83 393 ARG B C 1
ATOM 8021 O O . ARG B 1 398 ? 44.381 -30.294 -39.772 1.00 12.98 393 ARG B O 1
ATOM 8029 N N . TRP B 1 399 ? 44.773 -28.384 -40.889 1.00 11.87 394 TRP B N 1
ATOM 8030 C CA . TRP B 1 399 ? 45.597 -27.472 -41.692 1.00 12.65 394 TRP B CA 1
ATOM 8031 C C . TRP B 1 399 ? 45.229 -26.053 -41.272 1.00 12.82 394 TRP B C 1
ATOM 8032 O O . TRP B 1 399 ? 44.123 -25.809 -40.774 1.00 12.58 394 TRP B O 1
ATOM 8043 N N . ILE B 1 400 ? 46.158 -25.122 -41.479 1.00 13.12 395 ILE B N 1
ATOM 8044 C CA . ILE B 1 400 ? 45.935 -23.725 -41.161 1.00 12.97 395 ILE B CA 1
ATOM 8045 C C . ILE B 1 400 ? 46.236 -22.878 -42.402 1.00 13.83 395 ILE B C 1
ATOM 8046 O O . ILE B 1 400 ? 47.376 -22.818 -42.860 1.00 13.03 395 ILE B O 1
ATOM 8051 N N . GLN B 1 401 ? 45.194 -22.242 -42.940 1.00 14.53 396 GLN B N 1
ATOM 8052 C CA . GLN B 1 401 ? 45.364 -21.294 -44.037 1.00 15.90 396 GLN B CA 1
ATOM 8053 C C . GLN B 1 401 ? 44.747 -19.929 -43.723 1.00 17.09 396 GLN B C 1
ATOM 8054 O O . GLN B 1 401 ? 43.886 -19.791 -42.833 1.00 16.50 396 GLN B O 1
ATOM 8060 N N . HIS B 1 402 ? 45.176 -18.919 -44.480 1.00 17.82 397 HIS B N 1
ATOM 8061 C CA . HIS B 1 402 ? 44.549 -17.608 -44.434 1.00 19.06 397 HIS B CA 1
ATOM 8062 C C . HIS B 1 402 ? 44.386 -17.121 -45.868 1.00 19.63 397 HIS B C 1
ATOM 8063 O O . HIS B 1 402 ? 45.365 -17.075 -46.621 1.00 20.20 397 HIS B O 1
ATOM 8070 N N . GLY B 1 403 ? 43.154 -16.782 -46.250 1.00 19.68 398 GLY B N 1
ATOM 8071 C CA . GLY B 1 403 ? 42.885 -16.274 -47.597 1.00 19.71 398 GLY B CA 1
ATOM 8072 C C . GLY B 1 403 ? 42.634 -17.388 -48.592 1.00 19.50 398 GLY B C 1
ATOM 8073 O O . GLY B 1 403 ? 42.981 -18.531 -48.318 1.00 20.48 398 GLY B O 1
ATOM 8074 N N . GLY B 1 404 ? 42.007 -17.040 -49.718 1.00 19.12 399 GLY B N 1
ATOM 8075 C CA . GLY B 1 404 ? 41.831 -17.910 -50.860 1.00 18.79 399 GLY B CA 1
ATOM 8076 C C . GLY B 1 404 ? 40.733 -18.913 -50.604 1.00 18.92 399 GLY B C 1
ATOM 8077 O O . GLY B 1 404 ? 40.129 -18.900 -49.538 1.00 17.90 399 GLY B O 1
ATOM 8078 N N . ASP B 1 405 ? 40.494 -19.776 -51.582 1.00 18.29 400 ASP B N 1
ATOM 8079 C CA . ASP B 1 405 ? 39.523 -20.855 -51.459 1.00 18.22 400 ASP B CA 1
ATOM 8080 C C . ASP B 1 405 ? 40.207 -22.160 -51.867 1.00 16.82 400 ASP B C 1
ATOM 8081 O O . ASP B 1 405 ? 39.835 -22.816 -52.847 1.00 16.12 400 ASP B O 1
ATOM 8086 N N . LEU B 1 406 ? 41.240 -22.511 -51.105 1.00 16.34 401 LEU B N 1
ATOM 8087 C CA . LEU B 1 406 ? 42.107 -23.635 -51.446 1.00 15.29 401 LEU B CA 1
ATOM 8088 C C . LEU B 1 406 ? 41.940 -24.720 -50.407 1.00 15.15 401 LEU B C 1
ATOM 8089 O O . LEU B 1 406 ? 41.458 -24.459 -49.307 1.00 15.23 401 LEU B O 1
ATOM 8094 N N . GLU B 1 407 ? 42.356 -25.930 -50.768 1.00 15.06 402 GLU B N 1
ATOM 8095 C CA . GLU B 1 407 ? 42.402 -27.054 -49.835 1.00 14.67 402 GLU B CA 1
ATOM 8096 C C . GLU B 1 407 ? 43.805 -27.628 -49.841 1.00 13.83 402 GLU B C 1
ATOM 8097 O O . GLU B 1 407 ? 44.477 -27.616 -50.874 1.00 13.61 402 GLU B O 1
ATOM 8100 N N . ALA B 1 408 ? 44.227 -28.176 -48.710 1.00 12.66 403 ALA B N 1
ATOM 8101 C CA . ALA B 1 408 ? 45.528 -28.829 -48.628 1.00 12.98 403 ALA B CA 1
ATOM 8102 C C . ALA B 1 408 ? 45.375 -30.300 -48.235 1.00 13.04 403 ALA B C 1
ATOM 8103 O O . ALA B 1 408 ? 44.652 -30.616 -47.295 1.00 13.30 403 ALA B O 1
ATOM 8105 N N . THR B 1 409 ? 46.036 -31.186 -48.971 1.00 13.61 404 THR B N 1
ATOM 8106 C CA . THR B 1 409 ? 46.053 -32.623 -48.649 1.00 14.54 404 THR B CA 1
ATOM 8107 C C . THR B 1 409 ? 47.347 -33.172 -49.208 1.00 14.33 404 THR B C 1
ATOM 8108 O O . THR B 1 409 ? 48.026 -32.493 -49.962 1.00 15.17 404 THR B O 1
ATOM 8112 N N . PHE B 1 410 ? 47.706 -34.398 -48.852 1.00 13.77 405 PHE B N 1
ATOM 8113 C CA . PHE B 1 410 ? 48.807 -35.032 -49.547 1.00 13.10 405 PHE B CA 1
ATOM 8114 C C . PHE B 1 410 ? 48.350 -35.559 -50.890 1.00 13.39 405 PHE B C 1
ATOM 8115 O O . PHE B 1 410 ? 47.193 -35.947 -51.060 1.00 14.35 405 PHE B O 1
ATOM 8123 N N . SER B 1 411 ? 49.267 -35.599 -51.839 1.00 13.27 406 SER B N 1
ATOM 8124 C CA . SER B 1 411 ? 49.020 -36.250 -53.111 1.00 13.55 406 SER B CA 1
ATOM 8125 C C . SER B 1 411 ? 49.970 -37.422 -53.257 1.00 13.81 406 SER B C 1
ATOM 8126 O O . SER B 1 411 ? 51.163 -37.291 -52.942 1.00 13.05 406 SER B O 1
ATOM 8129 N N . TRP B 1 412 ? 49.439 -38.548 -53.741 1.00 13.22 407 TRP B N 1
ATOM 8130 C CA . TRP B 1 412 ? 50.258 -39.698 -54.123 1.00 13.71 407 TRP B CA 1
ATOM 8131 C C . TRP B 1 412 ? 50.296 -39.851 -55.660 1.00 14.90 407 TRP B C 1
ATOM 8132 O O . TRP B 1 412 ? 50.720 -40.881 -56.185 1.00 15.88 407 TRP B O 1
ATOM 8143 N N . GLU B 1 413 ? 49.879 -38.798 -56.373 1.00 15.09 408 GLU B N 1
ATOM 8144 C CA . GLU B 1 413 ? 50.004 -38.755 -57.832 1.00 16.28 408 GLU B CA 1
ATOM 8145 C C . GLU B 1 413 ? 51.207 -37.952 -58.303 1.00 15.66 408 GLU B C 1
ATOM 8146 O O . GLU B 1 413 ? 51.654 -38.119 -59.433 1.00 16.42 408 GLU B O 1
ATOM 8152 N N . GLU B 1 414 ? 51.679 -37.028 -57.470 1.00 14.66 409 GLU B N 1
ATOM 8153 C CA . GLU B 1 414 ? 52.834 -36.197 -57.816 1.00 14.23 409 GLU B CA 1
ATOM 8154 C C . GLU B 1 414 ? 53.864 -36.317 -56.710 1.00 12.84 409 GLU B C 1
ATOM 8155 O O . GLU B 1 414 ? 53.505 -36.313 -55.536 1.00 13.26 409 GLU B O 1
ATOM 8161 N N . ALA B 1 415 ? 55.136 -36.438 -57.085 1.00 12.69 410 ALA B N 1
ATOM 8162 C CA . ALA B 1 415 ? 56.196 -36.576 -56.098 1.00 11.75 410 ALA B CA 1
ATOM 8163 C C . ALA B 1 415 ? 57.536 -36.124 -56.662 1.00 11.42 410 ALA B C 1
ATOM 8164 O O . ALA B 1 415 ? 57.825 -36.337 -57.840 1.00 11.98 410 ALA B O 1
ATOM 8166 N N . PHE B 1 416 ? 58.347 -35.485 -55.828 1.00 10.52 411 PHE B N 1
ATOM 8167 C CA . PHE B 1 416 ? 59.680 -35.091 -56.240 1.00 10.96 411 PHE B CA 1
ATOM 8168 C C . PHE B 1 416 ? 60.676 -36.139 -55.776 1.00 11.35 411 PHE B C 1
ATOM 8169 O O . PHE B 1 416 ? 61.502 -36.590 -56.570 1.00 11.20 411 PHE B O 1
ATOM 8177 N N . GLU B 1 417 ? 60.596 -36.519 -54.498 1.00 11.45 412 GLU B N 1
ATOM 8178 C CA . GLU B 1 417 ? 61.443 -37.589 -53.934 1.00 12.12 412 GLU B CA 1
ATOM 8179 C C . GLU B 1 417 ? 60.579 -38.513 -53.089 1.00 12.37 412 GLU B C 1
ATOM 8180 O O . GLU B 1 417 ? 60.084 -38.106 -52.031 1.00 13.36 412 GLU B O 1
ATOM 8186 N N . GLY B 1 418 ? 60.422 -39.759 -53.511 1.00 12.05 413 GLY B N 1
ATOM 8187 C CA . GLY B 1 418 ? 59.531 -40.655 -52.777 1.00 11.31 413 GLY B CA 1
ATOM 8188 C C . GLY B 1 418 ? 58.193 -40.815 -53.470 1.00 11.72 413 GLY B C 1
ATOM 8189 O O . GLY B 1 418 ? 58.127 -40.878 -54.698 1.00 11.73 413 GLY B O 1
ATOM 8190 N N . GLY B 1 419 ? 57.121 -40.897 -52.689 1.00 10.91 414 GLY B N 1
ATOM 8191 C CA . GLY B 1 419 ? 55.837 -41.268 -53.261 1.00 11.51 414 GLY B CA 1
ATOM 8192 C C . GLY B 1 419 ? 54.781 -40.202 -53.113 1.00 11.50 414 GLY B C 1
ATOM 8193 O O . GLY B 1 419 ? 53.642 -40.426 -53.456 1.00 12.42 414 GLY B O 1
ATOM 8194 N N . SER B 1 420 ? 55.140 -39.045 -52.574 1.00 11.70 415 SER B N 1
ATOM 8195 C CA . SER B 1 420 ? 54.081 -38.076 -52.271 1.00 11.67 415 SER B CA 1
ATOM 8196 C C . SER B 1 420 ? 54.562 -36.625 -52.261 1.00 11.34 415 SER B C 1
ATOM 8197 O O . SER B 1 420 ? 55.765 -36.349 -52.255 1.00 11.67 415 SER B O 1
ATOM 8200 N N . SER B 1 421 ? 53.599 -35.706 -52.254 1.00 11.20 416 SER B N 1
ATOM 8201 C CA . SER B 1 421 ? 53.883 -34.289 -52.150 1.00 10.56 416 SER B CA 1
ATOM 8202 C C . SER B 1 421 ? 52.700 -33.659 -51.423 1.00 10.88 416 SER B C 1
ATOM 8203 O O . SER B 1 421 ? 51.671 -34.318 -51.177 1.00 10.53 416 SER B O 1
ATOM 8206 N N . LEU B 1 422 ? 52.853 -32.395 -51.056 1.00 10.92 417 LEU B N 1
ATOM 8207 C CA . LEU B 1 422 ? 51.755 -31.651 -50.481 1.00 11.72 417 LEU B CA 1
ATOM 8208 C C . LEU B 1 422 ? 51.030 -30.956 -51.625 1.00 11.57 417 LEU B C 1
ATOM 8209 O O . LEU B 1 422 ? 51.653 -30.233 -52.400 1.00 11.99 417 LEU B O 1
ATOM 8214 N N A GLN B 1 423 ? 49.720 -31.177 -51.718 0.50 11.79 418 GLN B N 1
ATOM 8215 N N B GLN B 1 423 ? 49.721 -31.177 -51.751 0.50 11.88 418 GLN B N 1
ATOM 8216 C CA A GLN B 1 423 ? 48.908 -30.526 -52.734 0.50 11.61 418 GLN B CA 1
ATOM 8217 C CA B GLN B 1 423 ? 48.950 -30.516 -52.805 0.50 11.81 418 GLN B CA 1
ATOM 8218 C C A GLN B 1 423 ? 48.162 -29.356 -52.090 0.50 11.50 418 GLN B C 1
ATOM 8219 C C B GLN B 1 423 ? 48.077 -29.416 -52.192 0.50 11.65 418 GLN B C 1
ATOM 8220 O O A GLN B 1 423 ? 47.655 -29.460 -50.971 0.50 11.09 418 GLN B O 1
ATOM 8221 O O B GLN B 1 423 ? 47.389 -29.639 -51.200 0.50 11.49 418 GLN B O 1
ATOM 8232 N N . TRP B 1 424 ? 48.126 -28.225 -52.783 1.00 11.46 419 TRP B N 1
ATOM 8233 C CA . TRP B 1 424 ? 47.449 -27.054 -52.256 1.00 11.88 419 TRP B CA 1
ATOM 8234 C C . TRP B 1 424 ? 46.741 -26.486 -53.467 1.00 12.31 419 TRP B C 1
ATOM 8235 O O . TRP B 1 424 ? 47.395 -26.002 -54.373 1.00 11.75 419 TRP B O 1
ATOM 8246 N N . HIS B 1 425 ? 45.414 -26.614 -53.527 1.00 13.28 420 HIS B N 1
ATOM 8247 C CA . HIS B 1 425 ? 44.721 -26.340 -54.794 1.00 14.38 420 HIS B CA 1
ATOM 8248 C C . HIS B 1 425 ? 43.293 -25.860 -54.564 1.00 14.24 420 HIS B C 1
ATOM 8249 O O . HIS B 1 425 ? 42.683 -26.148 -53.541 1.00 13.60 420 HIS B O 1
ATOM 8256 N N . GLY B 1 426 ? 42.776 -25.103 -55.524 1.00 14.00 421 GLY B N 1
ATOM 8257 C CA . GLY B 1 426 ? 41.418 -24.593 -55.421 1.00 14.10 421 GLY B CA 1
ATOM 8258 C C . GLY B 1 426 ? 41.313 -23.342 -56.263 1.00 14.09 421 GLY B C 1
ATOM 8259 O O . GLY B 1 426 ? 41.950 -23.240 -57.328 1.00 15.12 421 GLY B O 1
ATOM 8260 N N . SER B 1 427 ? 40.499 -22.410 -55.789 1.00 14.46 422 SER B N 1
ATOM 8261 C CA . SER B 1 427 ? 40.289 -21.124 -56.440 1.00 14.59 422 SER B CA 1
ATOM 8262 C C . SER B 1 427 ? 41.065 -20.050 -55.723 1.00 14.30 422 SER B C 1
ATOM 8263 O O . SER B 1 427 ? 41.150 -20.027 -54.505 1.00 14.97 422 SER B O 1
ATOM 8266 N N . LEU B 1 428 ? 41.651 -19.152 -56.493 1.00 13.82 423 LEU B N 1
ATOM 8267 C CA . LEU B 1 428 ? 42.303 -18.004 -55.910 1.00 13.72 423 LEU B CA 1
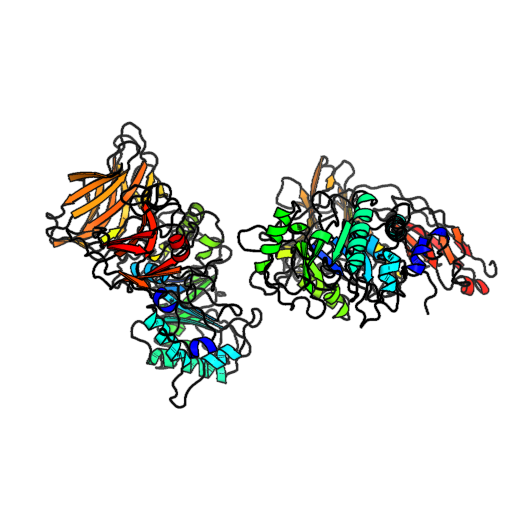ATOM 8268 C C . LEU B 1 428 ? 42.175 -16.888 -56.942 1.00 14.11 423 LEU B C 1
ATOM 8269 O O . LEU B 1 428 ? 42.740 -16.967 -58.039 1.00 14.07 423 LEU B O 1
ATOM 8274 N N . ALA B 1 429 ? 41.375 -15.889 -56.602 1.00 15.32 424 ALA B N 1
ATOM 8275 C CA . ALA B 1 429 ? 41.020 -14.821 -57.536 1.00 16.03 424 ALA B CA 1
ATOM 8276 C C . ALA B 1 429 ? 42.228 -13.969 -57.862 1.00 16.39 424 ALA B C 1
ATOM 8277 O O . ALA B 1 429 ? 43.141 -13.834 -57.048 1.00 16.32 424 ALA B O 1
ATOM 8279 N N . GLU B 1 430 ? 42.212 -13.361 -59.042 1.00 16.53 425 GLU B N 1
ATOM 8280 C CA . GLU B 1 430 ? 43.313 -12.513 -59.465 1.00 17.17 425 GLU B CA 1
ATOM 8281 C C . GLU B 1 430 ? 43.636 -11.476 -58.391 1.00 17.28 425 GLU B C 1
ATOM 8282 O O . GLU B 1 430 ? 42.750 -10.779 -57.892 1.00 16.88 425 GLU B O 1
ATOM 8288 N N . GLY B 1 431 ? 44.907 -11.391 -58.016 1.00 18.06 426 GLY B N 1
ATOM 8289 C CA . GLY B 1 431 ? 45.337 -10.401 -57.025 1.00 18.50 426 GLY B CA 1
ATOM 8290 C C . GLY B 1 431 ? 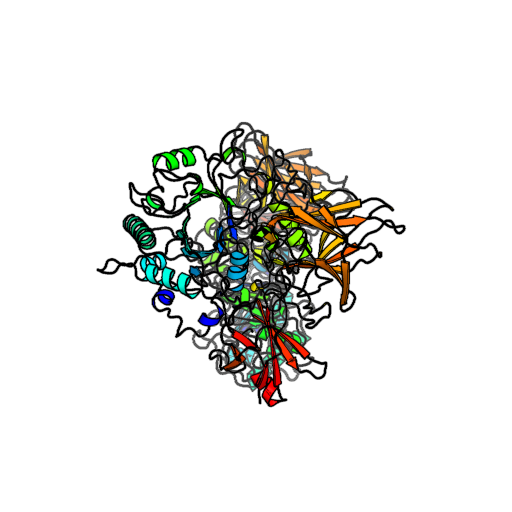45.143 -10.755 -55.559 1.00 19.14 426 GLY B C 1
ATOM 8291 O O . GLY B 1 431 ? 45.645 -10.052 -54.677 1.00 19.66 426 GLY B O 1
ATOM 8292 N N . GLU B 1 432 ? 44.417 -11.829 -55.277 1.00 19.66 427 GLU B N 1
ATOM 8293 C CA . GLU B 1 432 ? 44.176 -12.237 -53.894 1.00 20.37 427 GLU B CA 1
ATOM 8294 C C . GLU B 1 432 ? 45.332 -13.080 -53.395 1.00 19.18 427 GLU B C 1
ATOM 8295 O O . GLU B 1 432 ? 45.928 -13.818 -54.174 1.00 19.34 427 GLU B O 1
ATOM 8301 N N . HIS B 1 433 ? 45.619 -12.980 -52.101 1.00 18.13 428 HIS B N 1
ATOM 8302 C CA . HIS B 1 433 ? 46.727 -13.709 -51.505 1.00 17.68 428 HIS B CA 1
ATOM 8303 C C . HIS B 1 433 ? 46.233 -14.839 -50.595 1.00 16.58 428 HIS B C 1
ATOM 8304 O O . HIS B 1 433 ? 45.218 -14.705 -49.923 1.00 16.41 428 HIS B O 1
ATOM 8311 N N . ALA B 1 434 ? 46.932 -15.967 -50.598 1.00 14.86 429 ALA B N 1
ATOM 8312 C CA . ALA B 1 434 ? 46.588 -17.046 -49.672 1.00 13.84 429 ALA B CA 1
ATOM 8313 C C . ALA B 1 434 ? 47.886 -17.472 -49.021 1.00 13.49 429 ALA B C 1
ATOM 8314 O O . ALA B 1 434 ? 48.946 -17.428 -49.660 1.00 12.20 429 ALA B O 1
ATOM 8316 N N . GLN B 1 435 ? 47.796 -17.858 -47.757 1.00 12.47 430 GLN B N 1
ATOM 8317 C CA . GLN B 1 435 ? 48.934 -18.376 -47.031 1.00 12.67 430 GLN B CA 1
ATOM 8318 C C . GLN B 1 435 ? 48.578 -19.711 -46.395 1.00 12.39 430 GLN B C 1
ATOM 8319 O O . GLN B 1 435 ? 47.444 -19.940 -45.983 1.00 13.39 430 GLN B O 1
ATOM 8325 N N . ILE B 1 436 ? 49.565 -20.591 -46.301 1.00 11.41 431 ILE B N 1
ATOM 8326 C CA . ILE B 1 436 ? 49.394 -21.821 -45.544 1.00 10.68 431 ILE B CA 1
ATOM 8327 C C . ILE B 1 436 ? 50.538 -21.969 -44.540 1.00 10.76 431 ILE B C 1
ATOM 8328 O O . ILE B 1 436 ? 51.716 -22.006 -44.924 1.00 10.07 431 ILE B O 1
ATOM 8333 N N . GLU B 1 437 ? 50.195 -22.033 -43.259 1.00 10.60 432 GLU B N 1
ATOM 8334 C CA . GLU B 1 437 ? 51.197 -22.226 -42.217 1.00 11.03 432 GLU B CA 1
ATOM 8335 C C . GLU B 1 437 ? 51.371 -23.707 -41.906 1.00 10.89 432 GLU B C 1
ATOM 8336 O O . GLU B 1 437 ? 50.395 -24.381 -41.548 1.00 10.38 432 GLU B O 1
ATOM 8342 N N . LEU B 1 438 ? 52.608 -24.196 -42.015 1.00 10.59 433 LEU B N 1
ATOM 8343 C CA . LEU B 1 438 ? 52.862 -25.640 -42.031 1.00 10.53 433 LEU B CA 1
ATOM 8344 C C . LEU B 1 438 ? 53.557 -26.181 -40.786 1.00 10.41 433 LEU B C 1
ATOM 8345 O O . LEU B 1 438 ? 53.087 -27.176 -40.213 1.00 10.31 433 LEU B O 1
ATOM 8350 N N . TYR B 1 439 ? 54.657 -25.547 -40.364 1.00 9.96 434 TYR B N 1
ATOM 8351 C CA . TYR B 1 439 ? 55.471 -26.096 -39.269 1.00 10.00 434 TYR B CA 1
ATOM 8352 C C . TYR B 1 439 ? 55.746 -25.121 -38.155 1.00 10.35 434 TYR B C 1
ATOM 8353 O O . TYR B 1 439 ? 56.066 -23.964 -38.419 1.00 10.93 434 TYR B O 1
ATOM 8362 N N . GLN B 1 440 ? 55.666 -25.613 -36.917 1.00 10.36 435 GLN B N 1
ATOM 8363 C CA . GLN B 1 440 ? 56.321 -24.973 -35.776 1.00 10.19 435 GLN B CA 1
ATOM 8364 C C . GLN B 1 440 ? 57.766 -25.463 -35.751 1.00 10.32 435 GLN B C 1
ATOM 8365 O O . GLN B 1 440 ? 58.023 -26.645 -35.955 1.00 9.57 435 GLN B O 1
ATOM 8371 N N . THR B 1 441 ? 58.717 -24.562 -35.526 1.00 10.50 436 THR B N 1
ATOM 8372 C CA . THR B 1 441 ? 60.126 -24.947 -35.638 1.00 10.35 436 THR B CA 1
ATOM 8373 C C . THR B 1 441 ? 60.971 -24.239 -34.591 1.00 10.39 436 THR B C 1
ATOM 8374 O O . THR B 1 441 ? 60.483 -23.375 -33.865 1.00 10.41 436 THR B O 1
ATOM 8378 N N . GLU B 1 442 ? 62.250 -24.617 -34.513 1.00 10.65 437 GLU B N 1
ATOM 8379 C CA . GLU B 1 442 ? 63.200 -23.870 -33.715 1.00 11.43 437 GLU B CA 1
ATOM 8380 C C . GLU B 1 442 ? 64.546 -24.086 -34.375 1.00 10.84 437 GLU B C 1
ATOM 8381 O O . GLU B 1 442 ? 65.302 -24.953 -33.983 1.00 11.36 437 GLU B O 1
ATOM 8387 N N . LEU B 1 443 ? 64.820 -23.294 -35.402 1.00 11.01 438 LEU B N 1
ATOM 8388 C CA . LEU B 1 443 ? 65.967 -23.524 -36.258 1.00 11.68 438 LEU B CA 1
ATOM 8389 C C . LEU B 1 443 ? 66.906 -22.321 -36.219 1.00 12.50 438 LEU B C 1
ATOM 8390 O O . LEU B 1 443 ? 66.539 -21.244 -36.681 1.00 12.49 438 LEU B O 1
ATOM 8395 N N . PRO B 1 444 ? 68.131 -22.508 -35.702 1.00 13.31 439 PRO B N 1
ATOM 8396 C CA . PRO B 1 444 ? 69.056 -21.376 -35.664 1.00 14.17 439 PRO B CA 1
ATOM 8397 C C . PRO B 1 444 ? 69.585 -21.064 -37.068 1.00 14.30 439 PRO B C 1
ATOM 8398 O O . PRO B 1 444 ? 69.961 -21.975 -37.813 1.00 13.73 439 PRO B O 1
ATOM 8402 N N . ILE B 1 445 ? 69.606 -19.788 -37.430 1.00 14.06 440 ILE B N 1
ATOM 8403 C CA . ILE B 1 445 ? 70.091 -19.394 -38.748 1.00 14.75 440 ILE B CA 1
ATOM 8404 C C . ILE B 1 445 ? 71.543 -18.955 -38.605 1.00 14.72 440 ILE B C 1
ATOM 8405 O O . ILE B 1 445 ? 71.879 -18.244 -37.662 1.00 14.87 440 ILE B O 1
ATOM 8410 N N . SER B 1 446 ? 72.375 -19.376 -39.539 1.00 14.73 441 SER B N 1
ATOM 8411 C CA . SER B 1 446 ? 73.790 -19.005 -39.529 1.00 16.05 441 SER B CA 1
ATOM 8412 C C . SER B 1 446 ? 74.176 -18.468 -40.885 1.00 16.59 441 SER B C 1
ATOM 8413 O O . SER B 1 446 ? 73.367 -18.479 -41.816 1.00 15.91 441 SER B O 1
ATOM 8416 N N . GLU B 1 447 ? 75.423 -18.019 -41.016 1.00 17.11 442 GLU B N 1
ATOM 8417 C CA . GLU B 1 447 ? 75.980 -17.797 -42.344 1.00 18.16 442 GLU B CA 1
ATOM 8418 C C . GLU B 1 447 ? 75.877 -19.085 -43.146 1.00 17.61 442 GLU B C 1
ATOM 8419 O O . GLU B 1 447 ? 76.177 -20.161 -42.652 1.00 18.50 442 GLU B O 1
ATOM 8425 N N . GLY B 1 448 ? 75.462 -18.967 -44.397 1.00 17.97 443 GLY B N 1
ATOM 8426 C CA . GLY B 1 448 ? 75.398 -20.114 -45.273 1.00 17.06 443 GLY B CA 1
ATOM 8427 C C . GLY B 1 448 ? 74.084 -20.862 -45.179 1.00 16.42 443 GLY B C 1
ATOM 8428 O O . GLY B 1 448 ? 73.866 -21.793 -45.938 1.00 16.73 443 GLY B O 1
ATOM 8429 N N . THR B 1 449 ? 73.208 -20.462 -44.259 1.00 15.09 444 THR B N 1
ATOM 8430 C CA . THR B 1 449 ? 71.871 -21.083 -44.185 1.00 14.21 444 THR B CA 1
ATOM 8431 C C . THR B 1 449 ? 70.975 -20.522 -45.283 1.00 13.76 444 THR B C 1
ATOM 8432 O O . THR B 1 449 ? 70.933 -19.308 -45.474 1.00 13.99 444 THR B O 1
ATOM 8436 N N . SER B 1 450 ? 70.268 -21.399 -46.002 1.00 12.64 445 SER B N 1
ATOM 8437 C CA . SER B 1 450 ? 69.302 -20.970 -47.004 1.00 12.72 445 SER B CA 1
ATOM 8438 C C . SER B 1 450 ? 67.984 -21.728 -46.841 1.00 12.25 445 SER B C 1
ATOM 8439 O O . SER B 1 450 ? 67.967 -22.844 -46.309 1.00 11.87 445 SER B O 1
ATOM 8442 N N . LEU B 1 451 ? 66.904 -21.118 -47.311 1.00 11.20 446 LEU B N 1
ATOM 8443 C CA . LEU B 1 451 ? 65.625 -21.814 -47.451 1.00 10.90 446 LEU B CA 1
ATOM 8444 C C . LEU B 1 451 ? 65.525 -22.321 -48.891 1.00 11.05 446 LEU B C 1
ATOM 8445 O O . LEU B 1 451 ? 65.836 -21.588 -49.830 1.00 11.63 446 LEU B O 1
ATOM 8450 N N . THR B 1 452 ? 65.104 -23.570 -49.075 1.00 9.72 447 THR B N 1
ATOM 8451 C CA . THR B 1 452 ? 64.929 -24.099 -50.426 1.00 9.96 447 THR B CA 1
ATOM 8452 C C . THR B 1 452 ? 63.582 -24.786 -50.464 1.00 9.66 447 THR B C 1
ATOM 8453 O O . THR B 1 452 ? 63.163 -25.354 -49.464 1.00 10.02 447 THR B O 1
ATOM 8457 N N . TRP B 1 453 ? 62.880 -24.684 -51.593 1.00 9.09 448 TRP B N 1
ATOM 8458 C CA . TRP B 1 453 ? 61.608 -25.374 -51.763 1.00 8.73 448 TRP B CA 1
ATOM 8459 C C . TRP B 1 453 ? 61.396 -25.700 -53.233 1.00 8.49 448 TRP B C 1
ATOM 8460 O O . TRP B 1 453 ? 61.928 -25.025 -54.124 1.00 8.25 448 TRP B O 1
ATOM 8471 N N . THR B 1 454 ? 60.652 -26.772 -53.487 1.00 9.17 449 THR B N 1
ATOM 8472 C CA . THR B 1 454 ? 60.564 -27.302 -54.830 1.00 8.97 449 THR B CA 1
ATOM 8473 C C . THR B 1 454 ? 59.115 -27.654 -55.092 1.00 9.27 449 THR B C 1
ATOM 8474 O O . THR B 1 454 ? 58.503 -28.341 -54.291 1.00 9.23 449 THR B O 1
ATOM 8478 N N . PHE B 1 455 ? 58.588 -27.188 -56.222 1.00 9.73 450 PHE B N 1
ATOM 8479 C CA . PHE B 1 455 ? 57.146 -27.296 -56.460 1.00 9.69 450 PHE B CA 1
ATOM 8480 C C . PHE B 1 455 ? 56.817 -27.309 -57.934 1.00 10.38 450 PHE B C 1
ATOM 8481 O O . PHE B 1 455 ? 57.626 -26.922 -58.786 1.00 9.45 450 PHE B O 1
ATOM 8489 N N . LYS B 1 456 ? 55.583 -27.709 -58.218 1.00 11.30 451 LYS B N 1
ATOM 8490 C CA . LYS B 1 456 ? 54.963 -27.469 -59.513 1.00 12.17 451 LYS B CA 1
ATOM 8491 C C . LYS B 1 456 ? 53.732 -26.596 -59.287 1.00 12.47 451 LYS B C 1
ATOM 8492 O O . LYS B 1 456 ? 53.099 -26.661 -58.230 1.00 12.37 451 LYS B O 1
ATOM 8498 N N . SER B 1 457 ? 53.398 -25.778 -60.283 1.00 11.95 452 SER B N 1
ATOM 8499 C CA . SER B 1 457 ? 52.248 -24.898 -60.194 1.00 13.03 452 SER B CA 1
ATOM 8500 C C . SER B 1 457 ? 51.490 -24.978 -61.517 1.00 13.42 452 SER B C 1
ATOM 8501 O O . SER B 1 457 ? 51.962 -24.520 -62.552 1.00 14.38 452 SER B O 1
ATOM 8504 N N . GLU B 1 458 ? 50.325 -25.604 -61.488 1.00 14.10 453 GLU B N 1
ATOM 8505 C CA . GLU B 1 458 ? 49.648 -25.936 -62.736 1.00 15.00 453 GLU B CA 1
ATOM 8506 C C . GLU B 1 458 ? 49.107 -24.725 -63.482 1.00 14.18 453 GLU B C 1
ATOM 8507 O O . GLU B 1 458 ? 49.010 -24.763 -64.707 1.00 14.64 453 GLU B O 1
ATOM 8513 N N . HIS B 1 459 ? 48.776 -23.656 -62.764 1.00 13.28 454 HIS B N 1
ATOM 8514 C CA . HIS B 1 459 ? 48.230 -22.459 -63.411 1.00 13.11 454 HIS B CA 1
ATOM 8515 C C . HIS B 1 459 ? 49.224 -21.301 -63.492 1.00 13.09 454 HIS B C 1
ATOM 8516 O O . HIS B 1 459 ? 48.878 -20.179 -63.871 1.00 12.57 454 HIS B O 1
ATOM 8523 N N . GLY B 1 460 ? 50.478 -21.581 -63.163 1.00 13.09 455 GLY B N 1
ATOM 8524 C CA . GLY B 1 460 ? 51.544 -20.612 -63.401 1.00 13.11 455 GLY B CA 1
ATOM 8525 C C . GLY B 1 460 ? 51.897 -19.686 -62.243 1.00 13.01 455 GLY B C 1
ATOM 8526 O O . GLY B 1 460 ? 52.936 -19.014 -62.300 1.00 13.13 455 GLY B O 1
ATOM 8527 N N . ASN B 1 461 ? 51.039 -19.621 -61.218 1.00 12.26 456 ASN B N 1
ATOM 8528 C CA . ASN B 1 461 ? 51.327 -18.822 -60.021 1.00 11.92 456 ASN B CA 1
ATOM 8529 C C . ASN B 1 461 ? 52.687 -19.248 -59.461 1.00 11.48 456 ASN B C 1
ATOM 8530 O O . ASN B 1 461 ? 52.961 -20.451 -59.367 1.00 12.22 456 ASN B O 1
ATOM 8535 N N . ASP B 1 462 ? 53.506 -18.280 -59.053 1.00 11.17 457 ASP B N 1
ATOM 8536 C CA . ASP B 1 462 ? 54.742 -18.599 -58.312 1.00 11.06 457 ASP B CA 1
ATOM 8537 C C . ASP B 1 462 ? 54.366 -19.027 -56.896 1.00 11.11 457 ASP B C 1
ATOM 8538 O O . ASP B 1 462 ? 53.258 -18.762 -56.418 1.00 10.70 457 ASP B O 1
ATOM 8543 N N . LEU B 1 463 ? 55.283 -19.712 -56.226 1.00 10.00 458 LEU B N 1
ATOM 8544 C CA . LEU B 1 463 ? 55.077 -20.085 -54.824 1.00 10.43 458 LEU B CA 1
ATOM 8545 C C . LEU B 1 463 ? 56.136 -19.381 -53.961 1.00 9.88 458 LEU B C 1
ATOM 8546 O O . LEU B 1 463 ? 57.328 -19.598 -54.160 1.00 9.30 458 LEU B O 1
ATOM 8551 N N . ASN B 1 464 ? 55.702 -18.523 -53.039 1.00 10.53 459 ASN B N 1
ATOM 8552 C CA . ASN B 1 464 ? 56.640 -17.845 -52.141 1.00 11.05 459 ASN B CA 1
ATOM 8553 C C . ASN B 1 464 ? 56.761 -18.637 -50.841 1.00 10.80 459 ASN B C 1
ATOM 8554 O O . ASN B 1 464 ? 55.862 -19.384 -50.488 1.00 10.96 459 ASN B O 1
ATOM 8559 N N . VAL B 1 465 ? 57.861 -18.453 -50.122 1.00 10.20 460 VAL B N 1
ATOM 8560 C CA . VAL B 1 465 ? 58.051 -19.137 -48.845 1.00 9.69 460 VAL B CA 1
ATOM 8561 C C . VAL B 1 465 ? 57.715 -18.175 -47.701 1.00 10.49 460 VAL B C 1
ATOM 8562 O O . VAL B 1 465 ? 57.766 -16.946 -47.863 1.00 10.88 460 VAL B O 1
ATOM 8566 N N . GLY B 1 466 ? 57.309 -18.732 -46.563 1.00 9.86 461 GLY B N 1
ATOM 8567 C CA . GLY B 1 466 ? 57.101 -17.945 -45.362 1.00 10.66 461 GLY B CA 1
ATOM 8568 C C . GLY B 1 466 ? 57.960 -18.497 -44.235 1.00 10.91 461 GLY B C 1
ATOM 8569 O O . GLY B 1 466 ? 58.097 -19.708 -44.086 1.00 10.48 461 GLY B O 1
ATOM 8570 N N . PHE B 1 467 ? 58.575 -17.606 -43.459 1.00 10.98 462 PHE B N 1
ATOM 8571 C CA . PHE B 1 467 ? 59.258 -18.016 -42.236 1.00 11.44 462 PHE B CA 1
ATOM 8572 C C . PHE B 1 467 ? 58.976 -17.000 -41.128 1.00 11.68 462 PHE B C 1
ATOM 8573 O O . PHE B 1 467 ? 58.786 -15.814 -41.389 1.00 11.84 462 PHE B O 1
ATOM 8581 N N . ARG B 1 468 ? 58.869 -17.498 -39.903 1.00 11.72 463 ARG B N 1
ATOM 8582 C CA . ARG B 1 468 ? 58.586 -16.663 -38.750 1.00 11.72 463 ARG B CA 1
ATOM 8583 C C . ARG B 1 468 ? 59.840 -16.671 -37.883 1.00 12.34 463 ARG B C 1
ATOM 8584 O O . ARG B 1 468 ? 60.450 -17.735 -37.669 1.00 11.82 463 ARG B O 1
ATOM 8592 N N . LEU B 1 469 ? 60.237 -15.483 -37.424 1.00 12.66 464 LEU B N 1
ATOM 8593 C CA . LEU B 1 469 ? 61.405 -15.327 -36.554 1.00 13.59 464 LEU B CA 1
ATOM 8594 C C . LEU B 1 469 ? 60.995 -15.183 -35.086 1.00 14.15 464 LEU B C 1
ATOM 8595 O O . LEU B 1 469 ? 59.966 -14.588 -34.764 1.00 14.50 464 LEU B O 1
ATOM 8600 N N . ASP B 1 470 ? 61.791 -15.748 -34.193 1.00 14.45 465 ASP B N 1
ATOM 8601 C CA . ASP B 1 470 ? 61.546 -15.591 -32.779 1.00 16.64 465 ASP B CA 1
ATOM 8602 C C . ASP B 1 470 ? 61.471 -14.095 -32.426 1.00 16.42 465 ASP B C 1
ATOM 8603 O O . ASP B 1 470 ? 62.302 -13.297 -32.877 1.00 16.72 465 ASP B O 1
ATOM 8608 N N . GLY B 1 471 ? 60.455 -13.722 -31.658 1.00 16.79 466 GLY B N 1
ATOM 8609 C CA . GLY B 1 471 ? 60.236 -12.322 -31.333 1.00 17.22 466 GLY B CA 1
ATOM 8610 C C . GLY B 1 471 ? 59.194 -11.659 -32.223 1.00 17.61 466 GLY B C 1
ATOM 8611 O O . GLY B 1 471 ? 58.709 -10.564 -31.916 1.00 17.02 466 GLY B O 1
ATOM 8612 N N . GLU B 1 472 ? 58.851 -12.314 -33.332 1.00 17.29 467 GLU B N 1
ATOM 8613 C CA . GLU B 1 472 ? 57.926 -11.739 -34.310 1.00 17.90 467 GLU B CA 1
ATOM 8614 C C . GLU B 1 472 ? 56.691 -12.624 -34.405 1.00 18.41 467 GLU B C 1
ATOM 8615 O O . GLU B 1 472 ? 56.826 -13.836 -34.498 1.00 19.12 467 GLU B O 1
ATOM 8621 N N . GLU B 1 473 ? 55.499 -12.037 -34.384 1.00 18.81 468 GLU B N 1
ATOM 8622 C CA . GLU B 1 473 ? 54.269 -12.843 -34.523 1.00 20.20 468 GLU B CA 1
ATOM 8623 C C . GLU B 1 473 ? 53.844 -13.052 -35.985 1.00 19.06 468 GLU B C 1
ATOM 8624 O O . GLU B 1 473 ? 53.122 -13.994 -36.293 1.00 19.62 468 GLU B O 1
ATOM 8630 N N . ASP B 1 474 ? 54.290 -12.181 -36.884 1.00 17.72 469 ASP B N 1
ATOM 8631 C CA . ASP B 1 474 ? 53.906 -12.287 -38.290 1.00 17.23 469 ASP B CA 1
ATOM 8632 C C . ASP B 1 474 ? 54.964 -13.046 -39.089 1.00 15.85 469 ASP B C 1
ATOM 8633 O O . ASP B 1 474 ? 56.156 -12.782 -38.949 1.00 15.30 469 ASP B O 1
ATOM 8638 N N . PHE B 1 475 ? 54.518 -13.977 -39.930 1.00 14.67 470 PHE B N 1
ATOM 8639 C CA . PHE B 1 475 ? 55.407 -14.624 -40.881 1.00 13.69 470 PHE B CA 1
ATOM 8640 C C . PHE B 1 475 ? 55.874 -13.619 -41.922 1.00 13.71 470 PHE B C 1
ATOM 8641 O O . PHE B 1 475 ? 55.094 -12.752 -42.357 1.00 13.73 470 PHE B O 1
ATOM 8649 N N . ARG B 1 476 ? 57.137 -13.745 -42.318 1.00 13.02 471 ARG B N 1
ATOM 8650 C CA . ARG B 1 476 ? 57.689 -12.993 -43.430 1.00 12.98 471 ARG B CA 1
ATOM 8651 C C . ARG B 1 476 ? 57.522 -13.819 -44.687 1.00 13.18 471 ARG B C 1
ATOM 8652 O O . ARG B 1 476 ? 58.046 -14.919 -44.759 1.00 14.33 471 ARG B O 1
ATOM 8660 N N . TYR B 1 477 ? 56.799 -13.300 -45.679 1.00 12.75 472 TYR B N 1
ATOM 8661 C CA . TYR B 1 477 ? 56.625 -14.028 -46.935 1.00 12.29 472 TYR B CA 1
ATOM 8662 C C . TYR B 1 477 ? 57.521 -13.393 -47.985 1.00 12.34 472 TYR B C 1
ATOM 8663 O O . TYR B 1 477 ? 57.462 -12.175 -48.201 1.00 13.39 472 TYR B O 1
ATOM 8672 N N . VAL B 1 478 ? 58.371 -14.205 -48.599 1.00 12.04 473 VAL B N 1
ATOM 8673 C CA . VAL B 1 478 ? 59.463 -13.715 -49.442 1.00 12.14 473 VAL B CA 1
ATOM 8674 C C . VAL B 1 478 ? 59.570 -14.546 -50.712 1.00 11.85 473 VAL B C 1
ATOM 8675 O O . VAL B 1 478 ? 59.323 -15.751 -50.691 1.00 11.02 473 VAL B O 1
ATOM 8679 N N . GLU B 1 479 ? 59.968 -13.896 -51.807 1.00 11.70 474 GLU B N 1
ATOM 8680 C CA . GLU B 1 479 ? 60.193 -14.563 -53.077 1.00 12.58 474 GLU B CA 1
ATOM 8681 C C . GLU B 1 479 ? 61.513 -15.297 -53.104 1.00 12.12 474 GLU B C 1
ATOM 8682 O O . GLU B 1 479 ? 62.511 -14.821 -52.554 1.00 11.80 474 GLU B O 1
ATOM 8688 N N . GLY B 1 480 ? 61.525 -16.428 -53.793 1.00 11.56 475 GLY B N 1
ATOM 8689 C CA . GLY B 1 480 ? 62.788 -17.130 -54.100 1.00 11.83 475 GLY B CA 1
ATOM 8690 C C . GLY B 1 480 ? 63.709 -16.239 -54.931 1.00 12.85 475 GLY B C 1
ATOM 8691 O O . GLY B 1 480 ? 63.248 -15.379 -55.677 1.00 12.40 475 GLY B O 1
ATOM 8692 N N . GLU B 1 481 ? 65.011 -16.429 -54.771 1.00 12.90 476 GLU B N 1
ATOM 8693 C CA . GLU B 1 481 ? 66.010 -15.639 -55.489 1.00 14.36 476 GLU B CA 1
ATOM 8694 C C . GLU B 1 481 ? 66.702 -16.435 -56.580 1.00 13.75 476 GLU B C 1
ATOM 8695 O O . GLU B 1 481 ? 66.871 -15.950 -57.695 1.00 14.78 476 GLU B O 1
ATOM 8701 N N . GLN B 1 482 ? 67.140 -17.645 -56.265 1.00 13.42 477 GLN B N 1
ATOM 8702 C CA . GLN B 1 482 ? 67.861 -18.443 -57.251 1.00 13.98 477 GLN B CA 1
ATOM 8703 C C . GLN B 1 482 ? 66.986 -19.589 -57.706 1.00 13.00 477 GLN B C 1
ATOM 8704 O O . GLN B 1 482 ? 66.508 -20.355 -56.880 1.00 13.03 477 GLN B O 1
ATOM 8710 N N . ARG B 1 483 ? 66.786 -19.715 -59.015 1.00 12.53 478 ARG B N 1
ATOM 8711 C CA . ARG B 1 483 ? 65.891 -20.742 -59.555 1.00 12.65 478 ARG B CA 1
ATOM 8712 C C . ARG B 1 483 ? 66.639 -21.849 -60.262 1.00 13.15 478 ARG B C 1
ATOM 8713 O O . ARG B 1 483 ? 67.602 -21.592 -60.989 1.00 12.75 478 ARG B O 1
ATOM 8721 N N . GLU B 1 484 ? 66.175 -23.080 -60.082 1.00 12.70 479 GLU B N 1
ATOM 8722 C CA . GLU B 1 484 ? 66.640 -24.186 -60.905 1.00 14.45 479 GLU B CA 1
ATOM 8723 C C . GLU B 1 484 ? 65.420 -25.003 -61.323 1.00 14.15 479 GLU B C 1
ATOM 8724 O O . GLU B 1 484 ? 64.520 -25.232 -60.518 1.00 14.61 479 GLU B O 1
ATOM 8730 N N . SER B 1 485 ? 65.387 -25.418 -62.583 1.00 13.99 480 SER B N 1
ATOM 8731 C CA . SER B 1 485 ? 64.297 -26.250 -63.110 1.00 14.37 480 SER B CA 1
ATOM 8732 C C . SER B 1 485 ? 64.775 -27.692 -63.161 1.00 14.10 480 SER B C 1
ATOM 8733 O O . SER B 1 485 ? 65.853 -27.985 -63.711 1.00 14.12 480 SER B O 1
ATOM 8736 N N . ILE B 1 486 ? 63.997 -28.587 -62.559 1.00 13.89 481 ILE B N 1
ATOM 8737 C CA . ILE B 1 486 ? 64.402 -29.984 -62.415 1.00 14.44 481 ILE B CA 1
ATOM 8738 C C . ILE B 1 486 ? 63.251 -30.884 -62.826 1.00 14.43 481 ILE B C 1
ATOM 8739 O O . ILE B 1 486 ? 62.257 -31.023 -62.097 1.00 13.80 481 ILE B O 1
ATOM 8744 N N . ASN B 1 487 ? 63.370 -31.480 -64.010 1.00 14.20 482 ASN B N 1
ATOM 8745 C CA . ASN B 1 487 ? 62.318 -32.379 -64.501 1.00 14.72 482 ASN B CA 1
ATOM 8746 C C . ASN B 1 487 ? 60.886 -31.847 -64.313 1.00 14.37 482 ASN B C 1
ATOM 8747 O O . ASN B 1 487 ? 60.009 -32.575 -63.855 1.00 14.68 482 ASN B O 1
ATOM 8752 N N . GLY B 1 488 ? 60.652 -30.583 -64.655 1.00 14.02 483 GLY B N 1
ATOM 8753 C CA . GLY B 1 488 ? 59.313 -30.013 -64.572 1.00 14.58 483 GLY B CA 1
ATOM 8754 C C . GLY B 1 488 ? 58.990 -29.319 -63.262 1.00 13.95 483 GLY B C 1
ATOM 8755 O O . GLY B 1 488 ? 57.961 -28.638 -63.152 1.00 14.41 483 GLY B O 1
ATOM 8756 N N . TRP B 1 489 ? 59.843 -29.519 -62.261 1.00 13.36 484 TRP B N 1
ATOM 8757 C CA . TRP B 1 489 ? 59.696 -28.866 -60.949 1.00 12.43 484 TRP B CA 1
ATOM 8758 C C . TRP B 1 489 ? 60.537 -27.599 -60.882 1.00 12.80 484 TRP B C 1
ATOM 8759 O O . TRP B 1 489 ? 61.608 -27.528 -61.488 1.00 13.44 484 TRP B O 1
ATOM 8770 N N . THR B 1 490 ? 60.060 -26.616 -60.129 1.00 12.21 485 THR B N 1
ATOM 8771 C CA . THR B 1 490 ? 60.823 -25.393 -59.887 1.00 12.26 485 THR B CA 1
ATOM 8772 C C . THR B 1 490 ? 61.428 -25.423 -58.483 1.00 11.99 485 THR B C 1
ATOM 8773 O O . THR B 1 490 ? 60.709 -25.592 -57.507 1.00 10.92 485 THR B O 1
ATOM 8777 N N . GLN B 1 491 ? 62.745 -25.268 -58.383 1.00 11.44 486 GLN B N 1
ATOM 8778 C CA . GLN B 1 491 ? 63.390 -25.186 -57.060 1.00 11.58 486 GLN B CA 1
ATOM 8779 C C . GLN B 1 491 ? 63.901 -23.773 -56.824 1.00 11.17 486 GLN B C 1
ATOM 8780 O O . GLN B 1 491 ? 64.707 -23.262 -57.608 1.00 11.79 486 GLN B O 1
ATOM 8786 N N . TRP B 1 492 ? 63.409 -23.135 -55.766 1.00 10.61 487 TRP B N 1
ATOM 8787 C CA . TRP B 1 492 ? 63.893 -21.823 -55.354 1.00 10.63 487 TRP B CA 1
ATOM 8788 C C . TRP B 1 492 ? 64.842 -21.969 -54.180 1.00 10.76 487 TRP B C 1
ATOM 8789 O O . TRP B 1 492 ? 64.635 -22.812 -53.271 1.00 11.19 487 TRP B O 1
ATOM 8800 N N . THR B 1 493 ?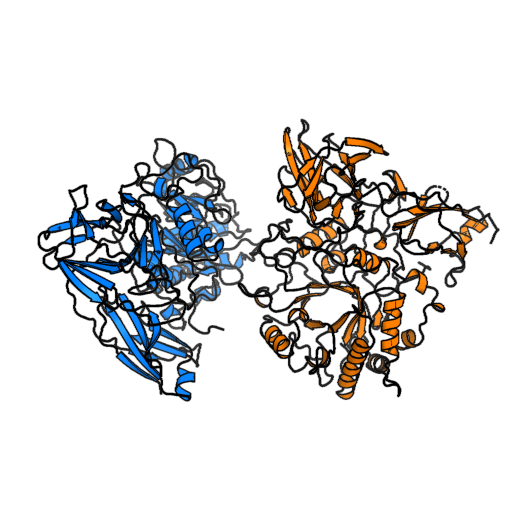 65.848 -21.106 -54.174 1.00 10.79 488 THR B N 1
ATOM 8801 C CA . THR B 1 493 ? 66.722 -20.955 -53.033 1.00 10.86 488 THR B CA 1
ATOM 8802 C C . THR B 1 493 ? 66.660 -19.498 -52.573 1.00 11.30 488 THR B C 1
ATOM 8803 O O . THR B 1 493 ? 66.686 -18.558 -53.390 1.00 10.97 488 THR B O 1
ATOM 8807 N N . LEU B 1 494 ? 66.578 -19.318 -51.255 1.00 11.05 489 LEU B N 1
ATOM 8808 C CA . LEU B 1 494 ? 66.611 -17.998 -50.634 1.00 11.84 489 LEU B CA 1
ATOM 8809 C C . LEU B 1 494 ? 67.684 -17.978 -49.536 1.00 12.06 489 LEU B C 1
ATOM 8810 O O . LEU B 1 494 ? 67.502 -18.589 -48.474 1.00 10.67 489 LEU B O 1
ATOM 8815 N N . PRO B 1 495 ? 68.809 -17.274 -49.768 1.00 12.65 490 PRO B N 1
ATOM 8816 C CA . PRO B 1 495 ? 69.797 -17.229 -48.673 1.00 12.92 490 PRO B CA 1
ATOM 8817 C C . PRO B 1 495 ? 69.240 -16.480 -47.472 1.00 13.40 490 PRO B C 1
ATOM 8818 O O . PRO B 1 495 ? 68.530 -15.490 -47.651 1.00 13.32 490 PRO B O 1
ATOM 8822 N N . LEU B 1 496 ? 69.549 -16.954 -46.266 1.00 13.05 491 LEU B N 1
ATOM 8823 C CA . LEU B 1 496 ? 69.045 -16.334 -45.046 1.00 14.33 491 LEU B CA 1
ATOM 8824 C C . LEU B 1 496 ? 70.149 -15.679 -44.214 1.00 15.18 491 LEU B C 1
ATOM 8825 O O . LEU B 1 496 ? 69.932 -15.348 -43.050 1.00 15.12 491 LEU B O 1
ATOM 8830 N N . ASP B 1 497 ? 71.312 -15.470 -44.824 1.00 16.82 492 ASP B N 1
ATOM 8831 C CA . ASP B 1 497 ? 72.479 -14.912 -44.108 1.00 19.02 492 ASP B CA 1
ATOM 8832 C C . ASP B 1 497 ? 72.172 -13.627 -43.357 1.00 19.36 492 ASP B C 1
ATOM 8833 O O . ASP B 1 497 ? 72.731 -13.380 -42.283 1.00 19.65 492 ASP B O 1
ATOM 8838 N N . ALA B 1 498 ? 71.291 -12.810 -43.920 1.00 19.81 493 ALA B N 1
ATOM 8839 C CA . ALA B 1 498 ? 70.910 -11.551 -43.293 1.00 20.88 493 ALA B CA 1
ATOM 8840 C C . ALA B 1 498 ? 70.321 -11.743 -41.909 1.00 21.11 493 ALA B C 1
ATOM 8841 O O . ALA B 1 498 ? 70.305 -10.806 -41.108 1.00 21.39 493 ALA B O 1
ATOM 8843 N N . PHE B 1 499 ? 69.822 -12.947 -41.631 1.00 20.72 494 PHE B N 1
ATOM 8844 C CA . PHE B 1 499 ? 69.183 -13.231 -40.350 1.00 20.36 494 PHE B CA 1
ATOM 8845 C C . PHE B 1 499 ? 70.041 -14.146 -39.490 1.00 20.12 494 PHE B C 1
ATOM 8846 O O . PHE B 1 499 ? 69.543 -14.767 -38.540 1.00 19.75 494 PHE B O 1
ATOM 8854 N N . ALA B 1 500 ? 71.333 -14.229 -39.818 1.00 19.44 495 ALA B N 1
ATOM 8855 C CA . ALA B 1 500 ? 72.238 -15.054 -39.040 1.00 19.24 495 ALA B CA 1
ATOM 8856 C C . ALA B 1 500 ? 72.136 -14.630 -37.579 1.00 19.08 495 ALA B C 1
ATOM 8857 O O . ALA B 1 500 ? 72.057 -13.439 -37.274 1.00 19.34 495 ALA B O 1
ATOM 8859 N N . GLY B 1 501 ? 72.096 -15.612 -36.682 1.00 18.67 496 GLY B N 1
ATOM 8860 C CA . GLY B 1 501 ? 71.906 -15.341 -35.258 1.00 18.13 496 GLY B CA 1
ATOM 8861 C C . GLY B 1 501 ? 70.465 -15.375 -34.765 1.00 17.37 496 GLY B C 1
ATOM 8862 O O . GLY B 1 501 ? 70.226 -15.511 -33.558 1.00 17.72 496 GLY B O 1
ATOM 8863 N N . GLN B 1 502 ? 69.504 -15.242 -35.678 1.00 16.45 497 GLN B N 1
ATOM 8864 C CA . GLN B 1 502 ? 68.080 -15.323 -35.341 1.00 16.06 497 GLN B CA 1
ATOM 8865 C C . GLN B 1 502 ? 67.624 -16.791 -35.357 1.00 14.77 497 GLN B C 1
ATOM 8866 O O . GLN B 1 502 ? 68.376 -17.681 -35.746 1.00 14.64 497 GLN B O 1
ATOM 8872 N N . THR B 1 503 ? 66.397 -17.038 -34.920 1.00 14.12 498 THR B N 1
ATOM 8873 C CA . THR B 1 503 ? 65.877 -18.400 -34.891 1.00 13.40 498 THR B CA 1
ATOM 8874 C C . THR B 1 503 ? 64.541 -18.426 -35.621 1.00 12.88 498 THR B C 1
ATOM 8875 O O . THR B 1 503 ? 63.660 -17.637 -35.321 1.00 12.89 498 THR B O 1
ATOM 8879 N N . ILE B 1 504 ? 64.402 -19.333 -36.579 1.00 11.82 499 ILE B N 1
ATOM 8880 C CA . ILE B 1 504 ? 63.120 -19.524 -37.239 1.00 11.00 499 ILE B CA 1
ATOM 8881 C C . ILE B 1 504 ? 62.201 -20.373 -36.355 1.00 10.71 499 ILE B C 1
ATOM 8882 O O . ILE B 1 504 ? 62.591 -21.434 -35.878 1.00 10.45 499 ILE B O 1
ATOM 8887 N N . THR B 1 505 ? 60.983 -19.889 -36.143 1.00 11.08 500 THR B N 1
ATOM 8888 C CA . THR B 1 505 ? 59.989 -20.567 -35.299 1.00 11.69 500 THR B CA 1
ATOM 8889 C C . THR B 1 505 ? 58.783 -21.031 -36.096 1.00 11.13 500 THR B C 1
ATOM 8890 O O . THR B 1 505 ? 57.896 -21.679 -35.538 1.00 10.84 500 THR B O 1
ATOM 8894 N N . GLY B 1 506 ? 58.719 -20.694 -37.387 1.00 10.80 501 GLY B N 1
ATOM 8895 C CA . GLY B 1 506 ? 57.633 -21.238 -38.229 1.00 10.39 501 GLY B CA 1
ATOM 8896 C C . GLY B 1 506 ? 57.967 -21.267 -39.706 1.00 10.64 501 GLY B C 1
ATOM 8897 O O . GLY B 1 506 ? 58.754 -20.437 -40.169 1.00 10.73 501 GLY B O 1
ATOM 8898 N N . LEU B 1 507 ? 57.403 -22.233 -40.440 1.00 9.59 502 LEU B N 1
ATOM 8899 C CA . LEU B 1 507 ? 57.548 -22.285 -41.896 1.00 9.97 502 LEU B CA 1
ATOM 8900 C C . LEU B 1 507 ? 56.171 -22.342 -42.554 1.00 9.39 502 LEU B C 1
ATOM 8901 O O . LEU B 1 507 ? 55.256 -22.967 -42.019 1.00 10.38 502 LEU B O 1
ATOM 8906 N N . ALA B 1 508 ? 56.054 -21.685 -43.703 1.00 9.68 503 ALA B N 1
ATOM 8907 C CA . ALA B 1 508 ? 54.777 -21.481 -44.377 1.00 9.25 503 ALA B CA 1
ATOM 8908 C C . ALA B 1 508 ? 55.000 -21.319 -45.883 1.00 9.49 503 ALA B C 1
ATOM 8909 O O . ALA B 1 508 ? 56.143 -21.284 -46.345 1.00 9.43 503 ALA B O 1
ATOM 8911 N N . PHE B 1 509 ? 53.916 -21.230 -46.651 1.00 9.37 504 PHE B N 1
ATOM 8912 C CA . PHE B 1 509 ? 54.021 -20.790 -48.053 1.00 8.84 504 PHE B CA 1
ATOM 8913 C C . PHE B 1 509 ? 52.943 -19.765 -48.372 1.00 9.94 504 PHE B C 1
ATOM 8914 O O . PHE B 1 509 ? 51.922 -19.704 -47.691 1.00 9.75 504 PHE B O 1
ATOM 8922 N N . ALA B 1 510 ? 53.143 -19.016 -49.448 1.00 10.03 505 ALA B N 1
ATOM 8923 C CA . ALA B 1 510 ? 52.131 -18.046 -49.872 1.00 11.02 505 ALA B CA 1
ATOM 8924 C C . ALA B 1 510 ? 52.034 -17.974 -51.390 1.00 10.78 505 ALA B C 1
ATOM 8925 O O . ALA B 1 510 ? 52.979 -18.308 -52.106 1.00 11.43 505 ALA B O 1
ATOM 8927 N N . ALA B 1 511 ? 50.874 -17.556 -51.884 1.00 11.14 506 ALA B N 1
ATOM 8928 C CA . ALA B 1 511 ? 50.677 -17.422 -53.316 1.00 11.48 506 ALA B CA 1
ATOM 8929 C C . ALA B 1 511 ? 49.740 -16.273 -53.606 1.00 12.11 506 ALA B C 1
ATOM 8930 O O . ALA B 1 511 ? 48.987 -15.846 -52.729 1.00 12.07 506 ALA B O 1
ATOM 8932 N N . GLU B 1 512 ? 49.820 -15.776 -54.834 1.00 12.52 507 GLU B N 1
ATOM 8933 C CA . GLU B 1 512 ? 48.932 -14.725 -55.316 1.00 13.45 507 GLU B CA 1
ATOM 8934 C C . GLU B 1 512 ? 48.135 -15.231 -56.516 1.00 12.58 507 GLU B C 1
ATOM 8935 O O . GLU B 1 512 ? 48.659 -15.929 -57.391 1.00 12.74 507 GLU B O 1
ATOM 8941 N N . GLY B 1 513 ? 46.860 -14.883 -56.574 1.00 12.80 508 GLY B N 1
ATOM 8942 C CA . GLY B 1 513 ? 46.042 -15.346 -57.697 1.00 12.52 508 GLY B CA 1
ATOM 8943 C C . GLY B 1 513 ? 46.395 -14.604 -58.981 1.00 12.60 508 GLY B C 1
ATOM 8944 O O . GLY B 1 513 ? 46.836 -13.454 -58.948 1.00 12.73 508 GLY B O 1
ATOM 8945 N N . ASN B 1 514 ? 46.197 -15.261 -60.110 1.00 12.46 509 ASN B N 1
ATOM 8946 C CA . ASN B 1 514 ? 46.419 -14.621 -61.394 1.00 13.45 509 ASN B CA 1
ATOM 8947 C C . ASN B 1 514 ? 45.117 -14.628 -62.162 1.00 13.48 509 ASN B C 1
ATOM 8948 O O . ASN B 1 514 ? 44.068 -14.885 -61.578 1.00 14.19 509 ASN B O 1
ATOM 8953 N N . GLU B 1 515 ? 45.189 -14.390 -63.466 1.00 13.59 510 GLU B N 1
ATOM 8954 C CA . GLU B 1 515 ? 43.964 -14.177 -64.239 1.00 14.11 510 GLU B CA 1
ATOM 8955 C C . GLU B 1 515 ? 43.177 -15.465 -64.470 1.00 14.01 510 GLU B C 1
ATOM 8956 O O . GLU B 1 515 ? 42.004 -15.405 -64.841 1.00 13.86 510 GLU B O 1
ATOM 8962 N N . THR B 1 516 ? 43.801 -16.627 -64.245 1.00 13.97 511 THR B N 1
ATOM 8963 C CA . THR B 1 516 ? 43.076 -17.899 -64.358 1.00 13.61 511 THR B CA 1
ATOM 8964 C C . THR B 1 516 ? 42.070 -18.112 -63.236 1.00 13.52 511 THR B C 1
ATOM 8965 O O . THR B 1 516 ? 41.145 -18.913 -63.382 1.00 14.26 511 THR B O 1
ATOM 8969 N N . GLY B 1 517 ? 42.272 -17.438 -62.107 1.00 12.94 512 GLY B N 1
ATOM 8970 C CA . GLY B 1 517 ? 41.408 -17.597 -60.949 1.00 13.07 512 GLY B CA 1
ATOM 8971 C C . GLY B 1 517 ? 41.587 -18.927 -60.236 1.00 12.99 512 GLY B C 1
ATOM 8972 O O . GLY B 1 517 ? 40.863 -19.223 -59.285 1.00 13.64 512 GLY B O 1
ATOM 8973 N N . LEU B 1 518 ? 42.558 -19.725 -60.671 1.00 12.52 513 LEU B N 1
ATOM 8974 C CA . LEU B 1 518 ? 42.767 -21.044 -60.058 1.00 12.47 513 LEU B CA 1
ATOM 8975 C C . LEU B 1 518 ? 44.206 -21.184 -59.580 1.00 12.39 513 LEU B C 1
ATOM 8976 O O . LEU B 1 518 ? 45.076 -20.483 -60.057 1.00 12.25 513 LEU B O 1
ATOM 8981 N N . ALA B 1 519 ? 44.451 -22.101 -58.650 1.00 12.45 514 ALA B N 1
ATOM 8982 C CA . ALA B 1 519 ? 45.821 -22.380 -58.236 1.00 12.25 514 ALA B CA 1
ATOM 8983 C C . ALA B 1 519 ? 45.898 -23.857 -57.919 1.00 12.83 514 ALA B C 1
ATOM 8984 O O . ALA B 1 519 ? 44.955 -24.428 -57.366 1.00 12.89 514 ALA B O 1
ATOM 8986 N N . GLU B 1 520 ? 46.994 -24.492 -58.310 1.00 12.72 515 GLU B N 1
ATOM 8987 C CA . GLU B 1 520 ? 47.154 -25.914 -58.050 1.00 12.87 515 GLU B CA 1
ATOM 8988 C C . GLU B 1 520 ? 48.641 -26.176 -57.928 1.00 12.02 515 GLU B C 1
ATOM 8989 O O . GLU B 1 520 ? 49.359 -26.187 -58.940 1.00 12.21 515 GLU B O 1
ATOM 8995 N N . PHE B 1 521 ? 49.091 -26.346 -56.689 1.00 11.57 516 PHE B N 1
ATOM 8996 C CA . PHE B 1 521 ? 50.501 -26.581 -56.392 1.00 11.28 516 PHE B CA 1
ATOM 8997 C C . PHE B 1 521 ? 50.749 -27.999 -55.904 1.00 10.99 516 PHE B C 1
ATOM 8998 O O . PHE B 1 521 ? 49.931 -28.550 -55.169 1.00 11.25 516 PHE B O 1
ATOM 9006 N N . TYR B 1 522 ? 51.884 -28.575 -56.293 1.00 10.70 517 TYR B N 1
ATOM 9007 C CA . TYR B 1 522 ? 52.395 -29.788 -55.640 1.00 11.05 517 TYR B CA 1
ATOM 9008 C C . TYR B 1 522 ? 53.726 -29.365 -55.048 1.00 10.82 517 TYR B C 1
ATOM 9009 O O . TYR B 1 522 ? 54.569 -28.830 -55.743 1.00 10.33 517 TYR B O 1
ATOM 9018 N N . ILE B 1 523 ? 53.879 -29.533 -53.743 1.00 10.53 518 ILE B N 1
ATOM 9019 C CA . ILE B 1 523 ? 55.098 -29.103 -53.091 1.00 9.74 518 ILE B CA 1
ATOM 9020 C C . ILE B 1 523 ? 55.856 -30.340 -52.626 1.00 9.67 518 ILE B C 1
ATOM 9021 O O . ILE B 1 523 ? 55.352 -31.125 -51.819 1.00 9.42 518 ILE B O 1
ATOM 9026 N N . GLY B 1 524 ? 57.057 -30.498 -53.167 1.00 8.01 519 GLY B N 1
ATOM 9027 C CA . GLY B 1 524 ? 57.784 -31.770 -53.089 1.00 8.75 519 GLY B CA 1
ATOM 9028 C C . GLY B 1 524 ? 59.005 -31.764 -52.202 1.00 8.51 519 GLY B C 1
ATOM 9029 O O . GLY B 1 524 ? 59.597 -32.824 -51.937 1.00 8.55 519 GLY B O 1
ATOM 9030 N N . GLN B 1 525 ? 59.394 -30.572 -51.759 1.00 8.64 520 GLN B N 1
ATOM 9031 C CA . GLN B 1 525 ? 60.622 -30.420 -50.963 1.00 9.69 520 GLN B CA 1
ATOM 9032 C C . GLN B 1 525 ? 60.622 -29.064 -50.257 1.00 9.68 520 GLN B C 1
ATOM 9033 O O . GLN B 1 525 ? 60.138 -28.066 -50.812 1.00 10.00 520 GLN B O 1
ATOM 9039 N N . LEU B 1 526 ? 61.175 -29.033 -49.043 1.00 9.65 521 LEU B N 1
ATOM 9040 C CA . LEU B 1 526 ? 61.316 -27.799 -48.267 1.00 9.39 521 LEU B CA 1
ATOM 9041 C C . LEU B 1 526 ? 62.486 -28.044 -47.338 1.00 9.51 521 LEU B C 1
ATOM 9042 O O . LEU B 1 526 ? 62.524 -29.081 -46.688 1.00 8.81 521 LEU B O 1
ATOM 9047 N N . ALA B 1 527 ? 63.428 -27.106 -47.253 1.00 9.25 522 ALA B N 1
ATOM 9048 C CA . ALA B 1 527 ? 64.553 -27.303 -46.323 1.00 10.20 522 ALA B CA 1
ATOM 9049 C C . ALA B 1 527 ? 65.109 -25.976 -45.826 1.00 10.89 522 ALA B C 1
ATOM 9050 O O . ALA B 1 527 ? 65.040 -24.968 -46.529 1.00 10.75 522 ALA B O 1
ATOM 9052 N N . VAL B 1 528 ? 65.621 -25.995 -44.596 1.00 11.16 523 VAL B N 1
ATOM 9053 C CA . VAL B 1 528 ? 66.389 -24.890 -44.032 1.00 11.90 523 VAL B CA 1
ATOM 9054 C C . VAL B 1 528 ? 67.762 -25.479 -43.719 1.00 12.60 523 VAL B C 1
ATOM 9055 O O . VAL B 1 528 ? 67.880 -26.363 -42.893 1.00 12.13 523 VAL B O 1
ATOM 9059 N N . GLY B 1 529 ? 68.808 -24.998 -44.377 1.00 14.46 524 GLY B N 1
ATOM 9060 C CA . GLY B 1 529 ? 70.135 -25.541 -44.098 1.00 16.78 524 GLY B CA 1
ATOM 9061 C C . GLY B 1 529 ? 71.172 -25.072 -45.090 1.00 19.06 524 GLY B C 1
ATOM 9062 O O . GLY B 1 529 ? 70.920 -24.167 -45.892 1.00 17.86 524 GLY B O 1
ATOM 9063 N N . ALA B 1 530 ? 72.336 -25.704 -45.034 1.00 21.50 525 ALA B N 1
ATOM 9064 C CA . ALA B 1 530 ? 73.471 -25.293 -45.844 1.00 24.88 525 ALA B CA 1
ATOM 9065 C C . ALA B 1 530 ? 73.791 -26.332 -46.895 1.00 27.17 525 ALA B C 1
ATOM 9066 O O . ALA B 1 530 ? 73.377 -27.492 -46.792 1.00 27.61 525 ALA B O 1
ATOM 9068 N N . ASP B 1 531 ? 74.522 -25.897 -47.916 1.00 29.40 526 ASP B N 1
ATOM 9069 C CA . ASP B 1 531 ? 75.069 -26.807 -48.900 1.00 31.64 526 ASP B CA 1
ATOM 9070 C C . ASP B 1 531 ? 76.203 -27.553 -48.207 1.00 33.09 526 ASP B C 1
ATOM 9071 O O . ASP B 1 531 ? 77.168 -26.941 -47.733 1.00 34.05 526 ASP B O 1
ATOM 9072 N N . SER B 1 532 ? 76.062 -28.872 -48.141 1.00 33.67 527 SER B N 1
ATOM 9073 C CA . SER B 1 532 ? 77.050 -29.763 -47.537 1.00 34.17 527 SER B CA 1
ATOM 9074 C C . SER B 1 532 ? 77.524 -30.808 -48.556 1.00 33.68 527 SER B C 1
ATOM 9075 O O . SER B 1 532 ? 76.839 -31.078 -49.550 1.00 33.70 527 SER B O 1
ATOM 9078 N N . GLU B 1 533 ? 78.689 -31.397 -48.296 1.00 33.11 528 GLU B N 1
ATOM 9079 C CA . GLU B 1 533 ? 79.375 -32.239 -49.284 1.00 32.05 528 GLU B CA 1
ATOM 9080 C C . GLU B 1 533 ? 78.621 -33.537 -49.597 1.00 31.03 528 GLU B C 1
ATOM 9081 O O . GLU B 1 533 ? 77.761 -33.982 -48.829 1.00 30.92 528 GLU B O 1
ATOM 9084 N N . LYS B 1 534 ? 78.911 -34.129 -50.748 1.00 29.48 529 LYS B N 1
ATOM 9085 C CA . LYS B 1 534 ? 78.252 -35.380 -51.074 1.00 27.86 529 LYS B CA 1
ATOM 9086 C C . LYS B 1 534 ? 78.810 -36.493 -50.190 1.00 25.76 529 LYS B C 1
ATOM 9087 O O . LYS B 1 534 ? 79.990 -36.487 -49.835 1.00 25.77 529 LYS B O 1
ATOM 9093 N N . PRO B 1 535 ? 77.957 -37.446 -49.806 1.00 23.75 530 PRO B N 1
ATOM 9094 C CA . PRO B 1 535 ? 78.502 -38.558 -49.034 1.00 22.61 530 PRO B CA 1
ATOM 9095 C C . PRO B 1 535 ? 79.393 -39.423 -49.914 1.00 21.22 530 PRO B C 1
ATOM 9096 O O . PRO B 1 535 ? 79.262 -39.398 -51.129 1.00 20.88 530 PRO B O 1
ATOM 9100 N N . ALA B 1 536 ? 80.287 -40.183 -49.296 1.00 20.16 531 ALA B N 1
ATOM 9101 C CA . ALA B 1 536 ? 81.102 -41.141 -50.014 1.00 19.52 531 ALA B CA 1
ATOM 9102 C C . ALA B 1 536 ? 80.210 -42.299 -50.482 1.00 19.29 531 ALA B C 1
ATOM 9103 O O . ALA B 1 536 ? 79.155 -42.542 -49.893 1.00 19.10 531 ALA B O 1
ATOM 9105 N N . ALA B 1 537 ? 80.610 -42.954 -51.570 1.00 18.90 532 ALA B N 1
ATOM 9106 C CA . ALA B 1 537 ? 79.919 -44.124 -52.089 1.00 19.07 532 ALA B CA 1
ATOM 9107 C C . ALA B 1 537 ? 79.993 -45.204 -51.013 1.00 18.99 532 ALA B C 1
ATOM 9108 O O . ALA B 1 537 ? 81.033 -45.367 -50.382 1.00 19.40 532 ALA B O 1
ATOM 9110 N N . PRO B 1 538 ? 78.886 -45.915 -50.764 1.00 17.97 533 PRO B N 1
ATOM 9111 C CA . PRO B 1 538 ? 78.933 -46.831 -49.613 1.00 17.52 533 PRO B CA 1
ATOM 9112 C C . PRO B 1 538 ? 79.764 -48.082 -49.898 1.00 17.71 533 PRO B C 1
ATOM 9113 O O . PRO B 1 538 ? 79.887 -48.496 -51.050 1.00 17.56 533 PRO B O 1
ATOM 9117 N N . ASN B 1 539 ? 80.319 -48.671 -48.842 1.00 17.66 534 ASN B N 1
ATOM 9118 C CA . ASN B 1 539 ? 81.134 -49.871 -48.990 1.00 17.86 534 ASN B CA 1
ATOM 9119 C C . ASN B 1 539 ? 80.247 -51.101 -49.033 1.00 17.35 534 ASN B C 1
ATOM 9120 O O . ASN B 1 539 ? 80.181 -51.847 -48.061 1.00 17.57 534 ASN B O 1
ATOM 9125 N N . VAL B 1 540 ? 79.572 -51.320 -50.158 1.00 17.34 535 VAL B N 1
ATOM 9126 C CA . VAL B 1 540 ? 78.601 -52.414 -50.232 1.00 16.97 535 VAL B CA 1
ATOM 9127 C C . VAL B 1 540 ? 79.257 -53.792 -50.372 1.00 17.12 535 VAL B C 1
ATOM 9128 O O . VAL B 1 540 ? 80.036 -54.052 -51.295 1.00 17.72 535 VAL B O 1
ATOM 9132 N N . ASN B 1 541 ? 78.907 -54.689 -49.467 1.00 16.65 536 ASN B N 1
ATOM 9133 C CA . ASN B 1 541 ? 79.332 -56.070 -49.580 1.00 16.15 536 ASN B CA 1
ATOM 9134 C C . ASN B 1 541 ? 78.134 -56.964 -49.874 1.00 15.46 536 ASN B C 1
ATOM 9135 O O . ASN B 1 541 ? 77.043 -56.733 -49.347 1.00 15.23 536 ASN B O 1
ATOM 9140 N N . VAL B 1 542 ? 78.328 -57.983 -50.712 1.00 14.99 537 VAL B N 1
ATOM 9141 C CA . VAL B 1 542 ? 77.282 -58.984 -50.928 1.00 14.30 537 VAL B CA 1
ATOM 9142 C C . VAL B 1 542 ? 77.496 -60.195 -50.021 1.00 14.13 537 VAL B C 1
ATOM 9143 O O . VAL B 1 542 ? 78.583 -60.773 -50.008 1.00 12.84 537 VAL B O 1
ATOM 9147 N N . ARG B 1 543 ? 76.453 -60.572 -49.285 1.00 13.58 538 ARG B N 1
ATOM 9148 C CA . ARG B 1 543 ? 76.505 -61.720 -48.378 1.00 14.05 538 ARG B CA 1
ATOM 9149 C C . ARG B 1 543 ? 75.273 -62.624 -48.473 1.00 13.87 538 ARG B C 1
ATOM 9150 O O . ARG B 1 543 ? 74.198 -62.222 -48.952 1.00 12.80 538 ARG B O 1
ATOM 9158 N N . GLN B 1 544 ? 75.431 -63.842 -47.970 1.00 13.51 539 GLN B N 1
ATOM 9159 C CA . GLN B 1 544 ? 74.319 -64.766 -47.860 1.00 13.76 539 GLN B CA 1
ATOM 9160 C C . GLN B 1 544 ? 73.279 -64.256 -46.866 1.00 13.81 539 GLN B C 1
ATOM 9161 O O . GLN B 1 544 ? 73.594 -63.552 -45.901 1.00 13.22 539 GLN B O 1
ATOM 9167 N N . TYR B 1 545 ? 72.024 -64.622 -47.102 1.00 14.14 540 TYR B N 1
ATOM 9168 C CA . TYR B 1 545 ? 71.002 -64.471 -46.083 1.00 14.26 540 TYR B CA 1
ATOM 9169 C C . TYR B 1 545 ? 70.521 -65.903 -45.780 1.00 15.01 540 TYR B C 1
ATOM 9170 O O . TYR B 1 545 ? 69.774 -66.493 -46.553 1.00 14.04 540 TYR B O 1
ATOM 9179 N N . ASP B 1 546 ? 71.001 -66.482 -44.678 1.00 15.61 541 ASP B N 1
ATOM 9180 C CA . ASP B 1 546 ? 70.917 -67.934 -44.498 1.00 17.10 541 ASP B CA 1
ATOM 9181 C C . ASP B 1 546 ? 69.532 -68.554 -44.717 1.00 16.74 541 ASP B C 1
ATOM 9182 O O . ASP B 1 546 ? 69.430 -69.640 -45.284 1.00 17.11 541 ASP B O 1
ATOM 9187 N N . PRO B 1 547 ? 68.468 -67.903 -44.221 1.00 16.92 542 PRO B N 1
ATOM 9188 C CA . PRO B 1 547 ? 67.161 -68.549 -44.355 1.00 17.45 542 PRO B CA 1
ATOM 9189 C C . PRO B 1 547 ? 66.683 -68.685 -45.802 1.00 18.06 542 PRO B C 1
ATOM 9190 O O . PRO B 1 547 ? 65.820 -69.528 -46.081 1.00 19.17 542 PRO B O 1
ATOM 9194 N N . ASP B 1 548 ? 67.229 -67.889 -46.714 1.00 18.40 543 ASP B N 1
ATOM 9195 C CA . ASP B 1 548 ? 66.827 -67.963 -48.128 1.00 18.95 543 ASP B CA 1
ATOM 9196 C C . ASP B 1 548 ? 68.002 -68.266 -49.052 1.00 19.42 543 ASP B C 1
ATOM 9197 O O . ASP B 1 548 ? 68.781 -67.380 -49.395 1.00 19.41 543 ASP B O 1
ATOM 9202 N N . PRO B 1 549 ? 68.140 -69.530 -49.471 1.00 20.04 544 PRO B N 1
ATOM 9203 C CA . PRO B 1 549 ? 69.267 -69.851 -50.331 1.00 20.40 544 PRO B CA 1
ATOM 9204 C C . PRO B 1 549 ? 69.248 -69.055 -51.633 1.00 20.49 544 PRO B C 1
ATOM 9205 O O . PRO B 1 549 ? 70.288 -68.933 -52.282 1.00 21.59 544 PRO B O 1
ATOM 9209 N N . SER B 1 550 ? 68.083 -68.522 -52.012 1.00 20.22 545 SER B N 1
ATOM 9210 C CA . SER B 1 550 ? 67.968 -67.722 -53.247 1.00 19.96 545 SER B CA 1
ATOM 9211 C C . SER B 1 550 ? 68.119 -66.201 -53.049 1.00 18.86 545 SER B C 1
ATOM 9212 O O . SER B 1 550 ? 68.099 -65.436 -54.027 1.00 18.56 545 SER B O 1
ATOM 9215 N N . GLY B 1 551 ? 68.319 -65.793 -51.794 1.00 18.04 546 GLY B N 1
ATOM 9216 C CA . GLY B 1 551 ? 68.305 -64.392 -51.413 1.00 17.01 546 GLY B CA 1
ATOM 9217 C C . GLY B 1 551 ? 69.737 -63.936 -51.256 1.00 16.85 546 GLY B C 1
ATOM 9218 O O . GLY B 1 551 ? 70.651 -64.762 -51.249 1.00 16.49 546 GLY B O 1
ATOM 9219 N N . ILE B 1 552 ? 69.928 -62.621 -51.191 1.00 15.76 547 ILE B N 1
ATOM 9220 C CA . ILE B 1 552 ? 71.213 -62.032 -50.841 1.00 14.97 547 ILE B CA 1
ATOM 9221 C C . ILE B 1 552 ? 70.904 -60.898 -49.881 1.00 14.45 547 ILE B C 1
ATOM 9222 O O . ILE B 1 552 ? 69.748 -60.482 -49.746 1.00 14.63 547 ILE B O 1
ATOM 9227 N N . GLN B 1 553 ? 71.932 -60.421 -49.197 1.00 13.55 548 GLN B N 1
ATOM 9228 C CA . GLN B 1 553 ? 71.844 -59.158 -48.506 1.00 13.34 548 GLN B CA 1
ATOM 9229 C C . GLN B 1 553 ? 73.019 -58.317 -48.918 1.00 13.41 548 GLN B C 1
ATOM 9230 O O . GLN B 1 553 ? 74.124 -58.830 -49.086 1.00 13.97 548 GLN B O 1
ATOM 9236 N N . LEU B 1 554 ? 72.759 -57.029 -49.129 1.00 13.12 549 LEU B N 1
ATOM 9237 C CA . LEU B 1 554 ? 73.810 -56.051 -49.359 1.00 12.59 549 LEU B CA 1
ATOM 9238 C C . LEU B 1 554 ? 74.030 -55.405 -48.007 1.00 12.81 549 LEU B C 1
ATOM 9239 O O . LEU B 1 554 ? 73.065 -55.059 -47.331 1.00 12.33 549 LEU B O 1
ATOM 9244 N N . VAL B 1 555 ? 75.289 -55.249 -47.611 1.00 11.86 550 VAL B N 1
ATOM 9245 C CA . VAL B 1 555 ? 75.598 -54.759 -46.280 1.00 12.88 550 VAL B CA 1
ATOM 9246 C C . VAL B 1 555 ? 76.715 -53.727 -46.396 1.00 13.01 550 VAL B C 1
ATOM 9247 O O . VAL B 1 555 ? 77.632 -53.890 -47.212 1.00 13.35 550 VAL B O 1
ATOM 9251 N N . TRP B 1 556 ? 76.621 -52.658 -45.604 1.00 13.44 551 TRP B N 1
ATOM 9252 C CA . TRP B 1 556 ? 77.576 -51.552 -45.670 1.00 14.31 551 TRP B CA 1
ATOM 9253 C C . TRP B 1 556 ? 77.724 -50.968 -44.279 1.00 15.60 551 TRP B C 1
ATOM 9254 O O . TRP B 1 556 ? 77.048 -51.404 -43.340 1.00 15.66 551 TRP B O 1
ATOM 9265 N N . GLU B 1 557 ? 78.618 -49.996 -44.136 1.00 17.08 552 GLU B N 1
ATOM 9266 C CA . GLU B 1 557 ? 78.757 -49.311 -42.862 1.00 18.70 552 GLU B CA 1
ATOM 9267 C C . GLU B 1 557 ? 77.855 -48.078 -42.878 1.00 19.20 552 GLU B C 1
ATOM 9268 O O . GLU B 1 557 ? 78.052 -47.177 -43.676 1.00 19.71 552 GLU B O 1
ATOM 9274 N N . LYS B 1 558 ? 76.844 -48.069 -42.018 1.00 20.09 553 LYS B N 1
ATOM 9275 C CA . LYS B 1 558 ? 75.900 -46.954 -41.953 1.00 21.24 553 LYS B CA 1
ATOM 9276 C C . LYS B 1 558 ? 76.618 -45.701 -41.470 1.00 21.67 553 LYS B C 1
ATOM 9277 O O . LYS B 1 558 ? 77.253 -45.710 -40.429 1.00 22.06 553 LYS B O 1
ATOM 9283 N N . GLN B 1 559 ? 76.535 -44.635 -42.254 1.00 22.45 554 GLN B N 1
ATOM 9284 C CA . GLN B 1 559 ? 77.106 -43.343 -41.875 1.00 23.54 554 GLN B CA 1
ATOM 9285 C C . GLN B 1 559 ? 76.029 -42.438 -41.275 1.00 23.51 554 GLN B C 1
ATOM 9286 O O . GLN B 1 559 ? 74.909 -42.366 -41.787 1.00 22.61 554 GLN B O 1
ATOM 9292 N N . SER B 1 560 ? 76.368 -41.741 -40.192 1.00 23.95 555 SER B N 1
ATOM 9293 C CA . SER B 1 560 ? 75.372 -40.947 -39.461 1.00 24.60 555 SER B CA 1
ATOM 9294 C C . SER B 1 560 ? 74.838 -39.726 -40.226 1.00 24.48 555 SER B C 1
ATOM 9295 O O . SER B 1 560 ? 73.739 -39.257 -39.930 1.00 25.58 555 SER B O 1
ATOM 9298 N N . ASN B 1 561 ? 75.603 -39.242 -41.203 1.00 23.62 556 ASN B N 1
ATOM 9299 C CA . ASN B 1 561 ? 75.191 -38.153 -42.097 1.00 22.85 556 ASN B CA 1
ATOM 9300 C C . ASN B 1 561 ? 74.406 -38.628 -43.324 1.00 20.40 556 ASN B C 1
ATOM 9301 O O . ASN B 1 561 ? 74.096 -37.824 -44.210 1.00 20.41 556 ASN B O 1
ATOM 9306 N N . VAL B 1 562 ? 74.135 -39.931 -43.404 1.00 17.46 557 VAL B N 1
ATOM 9307 C CA . VAL B 1 562 ? 73.358 -40.488 -44.508 1.00 14.98 557 VAL B CA 1
ATOM 9308 C C . VAL B 1 562 ? 71.926 -40.760 -44.055 1.00 13.60 557 VAL B C 1
ATOM 9309 O O . VAL B 1 562 ? 71.686 -41.442 -43.055 1.00 12.64 557 VAL B O 1
ATOM 9313 N N . HIS B 1 563 ? 70.969 -40.189 -44.784 1.00 12.18 558 HIS B N 1
ATOM 9314 C CA . HIS B 1 563 ? 69.560 -40.376 -44.458 1.00 11.63 558 HIS B CA 1
ATOM 9315 C C . HIS B 1 563 ? 69.074 -41.768 -44.877 1.00 10.95 558 HIS B C 1
ATOM 9316 O O . HIS B 1 563 ? 68.512 -42.496 -44.069 1.00 11.54 558 HIS B O 1
ATOM 9323 N N . HIS B 1 564 ? 69.303 -42.146 -46.131 1.00 11.36 559 HIS B N 1
ATOM 9324 C CA . HIS B 1 564 ? 68.983 -43.493 -46.587 1.00 11.34 559 HIS B CA 1
ATOM 9325 C C . HIS B 1 564 ? 69.780 -43.906 -47.828 1.00 11.74 559 HIS B C 1
ATOM 9326 O O . HIS B 1 564 ? 70.510 -43.097 -48.438 1.00 12.33 559 HIS B O 1
ATOM 9333 N N . TYR B 1 565 ? 69.625 -45.180 -48.177 1.00 11.54 560 TYR B N 1
ATOM 9334 C CA . TYR B 1 565 ? 70.328 -45.803 -49.291 1.00 11.12 560 TYR B CA 1
ATOM 9335 C C . TYR B 1 565 ? 69.304 -46.253 -50.304 1.00 11.54 560 TYR B C 1
ATOM 9336 O O . TYR B 1 565 ? 68.220 -46.700 -49.931 1.00 11.54 560 TYR B O 1
ATOM 9345 N N . ARG B 1 566 ? 69.632 -46.085 -51.582 1.00 11.59 561 ARG B N 1
ATOM 9346 C CA . ARG B 1 566 ? 68.773 -46.539 -52.687 1.00 12.13 561 ARG B CA 1
ATOM 9347 C C . ARG B 1 566 ? 69.553 -47.541 -53.491 1.00 13.16 561 ARG B C 1
ATOM 9348 O O . ARG B 1 566 ? 70.724 -47.310 -53.795 1.00 12.98 561 ARG B O 1
ATOM 9356 N N . VAL B 1 567 ? 68.891 -48.644 -53.818 1.00 13.30 562 VAL B N 1
ATOM 9357 C CA . VAL B 1 567 ? 69.473 -49.686 -54.653 1.00 14.05 562 VAL B CA 1
ATOM 9358 C C . VAL B 1 567 ? 68.750 -49.713 -55.975 1.00 14.67 562 VAL B C 1
ATOM 9359 O O . VAL B 1 567 ? 67.539 -49.967 -56.034 1.00 15.21 562 VAL B O 1
ATOM 9363 N N . TYR B 1 568 ? 69.512 -49.452 -57.029 1.00 15.85 563 TYR B N 1
ATOM 9364 C CA . TYR B 1 568 ? 69.030 -49.516 -58.397 1.00 16.96 563 TYR B CA 1
ATOM 9365 C C . TYR B 1 568 ? 69.555 -50.752 -59.108 1.00 18.15 563 TYR B C 1
ATOM 9366 O O . TYR B 1 568 ? 70.718 -51.142 -58.921 1.00 17.66 563 TYR B O 1
ATOM 9375 N N . LYS B 1 569 ? 68.702 -51.348 -59.935 1.00 19.30 564 LYS B N 1
ATOM 9376 C CA . LYS B 1 569 ? 69.097 -52.475 -60.768 1.00 21.30 564 LYS B CA 1
ATOM 9377 C C . LYS B 1 569 ? 69.112 -52.050 -62.223 1.00 22.37 564 LYS B C 1
ATOM 9378 O O . LYS B 1 569 ? 68.156 -51.443 -62.709 1.00 21.84 564 LYS B O 1
ATOM 9384 N N . GLU B 1 570 ? 70.199 -52.374 -62.916 1.00 23.75 565 GLU B N 1
ATOM 9385 C CA . GLU B 1 570 ? 70.380 -51.918 -64.283 1.00 25.91 565 GLU B CA 1
ATOM 9386 C C . GLU B 1 570 ? 70.277 -53.071 -65.269 1.00 26.52 565 GLU B C 1
ATOM 9387 O O . GLU B 1 570 ? 71.112 -53.981 -65.241 1.00 27.65 565 GLU B O 1
ATOM 9393 N N . LYS B 1 575 ? 66.988 -48.902 -65.939 1.00 26.32 568 LYS B N 1
ATOM 9394 C CA . LYS B 1 575 ? 67.411 -48.745 -64.556 1.00 25.73 568 LYS B CA 1
ATOM 9395 C C . LYS B 1 575 ? 66.180 -48.578 -63.670 1.00 25.02 568 LYS B C 1
ATOM 9396 O O . LYS B 1 575 ? 65.305 -47.769 -63.972 1.00 25.07 568 LYS B O 1
ATOM 9402 N N . GLU B 1 576 ? 66.112 -49.343 -62.587 1.00 23.04 569 GLU B N 1
ATOM 9403 C CA . GLU B 1 576 ? 64.930 -49.354 -61.751 1.00 22.21 569 GLU B CA 1
ATOM 9404 C C . GLU B 1 576 ? 65.295 -49.363 -60.270 1.00 20.63 569 GLU B C 1
ATOM 9405 O O . GLU B 1 576 ? 66.174 -50.102 -59.845 1.00 19.94 569 GLU B O 1
ATOM 9411 N N . LEU B 1 577 ? 64.618 -48.544 -59.473 1.00 19.38 570 LEU B N 1
ATOM 9412 C CA . LEU B 1 577 ? 64.814 -48.610 -58.024 1.00 18.25 570 LEU B CA 1
ATOM 9413 C C . LEU B 1 577 ? 64.232 -49.912 -57.475 1.00 18.32 570 LEU B C 1
ATOM 9414 O O . LEU B 1 577 ? 63.032 -50.158 -57.631 1.00 18.24 570 LEU B O 1
ATOM 9419 N N . ILE B 1 578 ? 65.062 -50.742 -56.838 1.00 17.26 571 ILE B N 1
ATOM 9420 C CA . ILE B 1 578 ? 64.572 -52.023 -56.312 1.00 16.93 571 ILE B CA 1
ATOM 9421 C C . ILE B 1 578 ? 64.513 -52.132 -54.785 1.00 15.91 571 ILE B C 1
ATOM 9422 O O . ILE B 1 578 ? 64.092 -53.153 -54.248 1.00 15.78 571 ILE B O 1
ATOM 9427 N N . GLY B 1 579 ? 64.934 -51.086 -54.089 1.00 15.23 572 GLY B N 1
ATOM 9428 C CA . GLY B 1 579 ? 64.841 -51.089 -52.642 1.00 13.96 572 GLY B CA 1
ATOM 9429 C C . GLY B 1 579 ? 65.439 -49.860 -51.999 1.00 13.40 572 GLY B C 1
ATOM 9430 O O . GLY B 1 579 ? 66.315 -49.204 -52.567 1.00 13.13 572 GLY B O 1
ATOM 9431 N N . THR B 1 580 ? 64.947 -49.540 -50.806 1.00 12.41 573 THR B N 1
ATOM 9432 C CA . THR B 1 580 ? 65.494 -48.461 -50.005 1.00 11.71 573 THR B CA 1
ATOM 9433 C C . THR B 1 580 ? 65.800 -48.993 -48.606 1.00 10.95 573 THR B C 1
ATOM 9434 O O . THR B 1 580 ? 65.176 -49.943 -48.148 1.00 12.26 573 THR B O 1
ATOM 9438 N N . SER B 1 581 ? 66.748 -48.369 -47.918 1.00 10.84 574 SER B N 1
ATOM 9439 C CA . SER B 1 581 ? 67.087 -48.786 -46.560 1.00 10.40 574 SER B CA 1
ATOM 9440 C C . SER B 1 581 ? 67.590 -47.590 -45.779 1.00 10.72 574 SER B C 1
ATOM 9441 O O . SER B 1 581 ? 68.401 -46.798 -46.283 1.00 10.42 574 SER B O 1
ATOM 9444 N N . ALA B 1 582 ? 67.123 -47.469 -44.545 1.00 10.45 575 ALA B N 1
ATOM 9445 C CA . ALA B 1 582 ? 67.639 -46.449 -43.649 1.00 11.04 575 ALA B CA 1
ATOM 9446 C C . ALA B 1 582 ? 68.577 -47.090 -42.629 1.00 11.33 575 ALA B C 1
ATOM 9447 O O . ALA B 1 582 ? 68.801 -46.539 -41.553 1.00 11.96 575 ALA B O 1
ATOM 9449 N N . GLY B 1 583 ? 69.119 -48.259 -42.967 1.00 11.08 576 GLY B N 1
ATOM 9450 C CA . GLY B 1 583 ? 69.932 -49.030 -42.033 1.00 11.70 576 GLY B CA 1
ATOM 9451 C C . GLY B 1 583 ? 71.293 -49.317 -42.627 1.00 11.94 576 GLY B C 1
ATOM 9452 O O . GLY B 1 583 ? 71.790 -48.547 -43.463 1.00 11.72 576 GLY B O 1
ATOM 9453 N N . ASP B 1 584 ? 71.892 -50.430 -42.209 1.00 12.02 577 ASP B N 1
ATOM 9454 C CA . ASP B 1 584 ? 73.191 -50.832 -42.733 1.00 12.69 577 ASP B CA 1
ATOM 9455 C C . ASP B 1 584 ? 73.094 -51.972 -43.746 1.00 12.26 577 ASP B C 1
ATOM 9456 O O . ASP B 1 584 ? 74.117 -52.520 -44.153 1.00 13.34 577 ASP B O 1
ATOM 9461 N N . ARG B 1 585 ? 71.886 -52.324 -44.172 1.00 11.85 578 ARG B N 1
ATOM 9462 C CA . ARG B 1 585 ? 71.759 -53.421 -45.126 1.00 11.32 578 ARG B CA 1
ATOM 9463 C C . ARG B 1 585 ? 70.378 -53.485 -45.746 1.00 11.55 578 ARG B C 1
ATOM 9464 O O . ARG B 1 585 ? 69.464 -52.776 -45.325 1.00 11.74 578 ARG B O 1
ATOM 9472 N N . ILE B 1 586 ? 70.232 -54.373 -46.721 1.00 11.14 579 ILE B N 1
ATOM 9473 C CA . ILE B 1 586 ? 68.940 -54.680 -47.303 1.00 12.02 579 ILE B CA 1
ATOM 9474 C C . ILE B 1 586 ? 68.958 -56.106 -47.879 1.00 11.95 579 ILE B C 1
ATOM 9475 O O . ILE B 1 586 ? 69.952 -56.531 -48.444 1.00 12.73 579 ILE B O 1
ATOM 9480 N N . TYR B 1 587 ? 67.859 -56.829 -47.705 1.00 12.58 580 TYR B N 1
ATOM 9481 C CA . TYR B 1 587 ? 67.682 -58.147 -48.281 1.00 12.77 580 TYR B CA 1
ATOM 9482 C C . TYR B 1 587 ? 67.107 -57.978 -49.674 1.00 13.59 580 TYR B C 1
ATOM 9483 O O . TYR B 1 587 ? 66.294 -57.090 -49.892 1.00 13.26 580 TYR B O 1
ATOM 9492 N N . LEU B 1 588 ? 67.539 -58.799 -50.623 1.00 13.75 581 LEU B N 1
ATOM 9493 C CA . LEU B 1 588 ? 66.998 -58.717 -51.978 1.00 15.29 581 LEU B CA 1
ATOM 9494 C C . LEU B 1 588 ? 66.725 -60.116 -52.485 1.00 16.01 581 LEU B C 1
ATOM 9495 O O . LEU B 1 588 ? 67.587 -61.003 -52.370 1.00 15.32 581 LEU B O 1
ATOM 9500 N N . GLU B 1 589 ? 65.516 -60.317 -53.010 1.00 16.32 582 GLU B N 1
ATOM 9501 C CA . GLU B 1 589 ? 65.099 -61.619 -53.506 1.00 17.70 582 GLU B CA 1
ATOM 9502 C C . GLU B 1 589 ? 65.321 -61.744 -55.012 1.00 17.85 582 GLU B C 1
ATOM 9503 O O . GLU B 1 589 ? 65.446 -60.741 -55.715 1.00 18.05 582 GLU B O 1
ATOM 9509 N N . GLY B 1 590 ? 65.377 -62.983 -55.491 1.00 18.12 583 GLY B N 1
ATOM 9510 C CA . GLY B 1 590 ? 65.346 -63.275 -56.924 1.00 19.04 583 GLY B CA 1
ATOM 9511 C C . GLY B 1 590 ? 66.612 -63.066 -57.735 1.00 19.63 583 GLY B C 1
ATOM 9512 O O . GLY B 1 590 ? 66.658 -63.412 -58.918 1.00 19.32 583 GLY B O 1
ATOM 9513 N N . LEU B 1 591 ? 67.657 -62.517 -57.132 1.00 19.01 584 LEU B N 1
ATOM 9514 C CA . LEU B 1 591 ? 68.830 -62.174 -57.929 1.00 20.00 584 LEU B CA 1
ATOM 9515 C C . LEU B 1 591 ? 69.791 -63.345 -58.129 1.00 20.94 584 LEU B C 1
ATOM 9516 O O . LEU B 1 591 ? 70.479 -63.407 -59.148 1.00 21.45 584 LEU B O 1
ATOM 9521 N N . VAL B 1 592 ? 69.844 -64.263 -57.169 1.00 21.18 585 VAL B N 1
ATOM 9522 C CA . VAL B 1 592 ? 70.654 -65.475 -57.331 1.00 22.68 585 VAL B CA 1
ATOM 9523 C C . VAL B 1 592 ? 70.108 -66.276 -58.507 1.00 23.87 585 VAL B C 1
ATOM 9524 O O . VAL B 1 592 ? 70.851 -66.675 -59.402 1.00 24.21 585 VAL B O 1
ATOM 9528 N N . GLU B 1 593 ? 68.799 -66.480 -58.510 1.00 25.39 586 GLU B N 1
ATOM 9529 C CA . GLU B 1 593 ? 68.131 -67.135 -59.633 1.00 27.64 586 GLU B CA 1
ATOM 9530 C C . GLU B 1 593 ? 68.381 -66.401 -60.953 1.00 28.23 586 GLU B C 1
ATOM 9531 O O . GLU B 1 593 ? 68.761 -67.011 -61.951 1.00 28.40 586 GLU B O 1
ATOM 9537 N N . GLU B 1 594 ? 68.156 -65.091 -60.960 1.00 28.81 587 GLU B N 1
ATOM 9538 C CA . GLU B 1 594 ? 68.394 -64.285 -62.149 1.00 29.50 587 GLU B CA 1
ATOM 9539 C C . GLU B 1 594 ? 69.829 -64.410 -62.703 1.00 29.78 587 GLU B C 1
ATOM 9540 O O . GLU B 1 594 ? 70.043 -64.365 -63.920 1.00 28.98 587 GLU B O 1
ATOM 9546 N N . SER B 1 595 ? 70.812 -64.584 -61.818 1.00 29.87 588 SER B N 1
ATOM 9547 C CA . SER B 1 595 ? 72.208 -64.694 -62.258 1.00 30.19 588 SER B CA 1
ATOM 9548 C C . SER B 1 595 ? 72.559 -66.040 -62.905 1.00 30.73 588 SER B C 1
ATOM 9549 O O . SER B 1 595 ? 73.635 -66.192 -63.489 1.00 30.60 588 SER B O 1
ATOM 9552 N N . LYS B 1 596 ? 71.674 -67.024 -62.785 1.00 31.57 589 LYS B N 1
ATOM 9553 C CA . LYS B 1 596 ? 71.909 -68.318 -63.433 1.00 32.29 589 LYS B CA 1
ATOM 9554 C C . LYS B 1 596 ? 71.990 -68.155 -64.951 1.00 32.80 589 LYS B C 1
ATOM 9555 O O . LYS B 1 596 ? 72.754 -68.857 -65.622 1.00 33.15 589 LYS B O 1
ATOM 9557 N N . GLN B 1 597 ? 71.202 -67.225 -65.486 1.00 32.99 590 GLN B N 1
ATOM 9558 C CA . GLN B 1 597 ? 71.117 -67.021 -66.932 1.00 33.20 590 GLN B CA 1
ATOM 9559 C C . GLN B 1 597 ? 71.614 -65.639 -67.389 1.00 33.44 590 GLN B C 1
ATOM 9560 O O . GLN B 1 597 ? 71.986 -65.454 -68.553 1.00 33.49 590 GLN B O 1
ATOM 9562 N N . ASN B 1 598 ? 71.630 -64.670 -66.479 1.00 33.25 591 ASN B N 1
ATOM 9563 C CA . ASN B 1 598 ? 71.940 -63.295 -66.853 1.00 32.96 591 ASN B CA 1
ATOM 9564 C C . ASN B 1 598 ? 72.899 -62.626 -65.877 1.00 32.33 591 ASN B C 1
ATOM 9565 O O . ASN B 1 598 ? 72.974 -63.009 -64.710 1.00 32.69 591 ASN B O 1
ATOM 9570 N N . ASP B 1 599 ? 73.622 -61.623 -66.356 1.00 31.39 592 ASP B N 1
ATOM 9571 C CA . ASP B 1 599 ? 74.402 -60.760 -65.481 1.00 30.62 592 ASP B CA 1
ATOM 9572 C C . ASP B 1 599 ? 73.470 -59.828 -64.719 1.00 29.53 592 ASP B C 1
ATOM 9573 O O . ASP B 1 599 ? 72.491 -59.323 -65.275 1.00 29.19 592 ASP B O 1
ATOM 9578 N N . VAL B 1 600 ? 73.764 -59.615 -63.442 1.00 27.89 593 VAL B N 1
ATOM 9579 C CA . VAL B 1 600 ? 73.017 -58.639 -62.657 1.00 26.25 593 VAL B CA 1
ATOM 9580 C C . VAL B 1 600 ? 73.955 -57.481 -62.332 1.00 25.37 593 VAL B C 1
ATOM 9581 O O . VAL B 1 600 ? 75.105 -57.688 -61.923 1.00 25.17 593 VAL B O 1
ATOM 9585 N N . ARG B 1 601 ? 73.481 -56.258 -62.538 1.00 23.78 594 ARG B N 1
ATOM 9586 C CA . ARG B 1 601 ? 74.272 -55.101 -62.164 1.00 22.70 594 ARG B CA 1
ATOM 9587 C C . ARG B 1 601 ? 73.484 -54.176 -61.248 1.00 21.81 594 ARG B C 1
ATOM 9588 O O . ARG B 1 601 ? 72.386 -53.745 -61.586 1.00 21.35 594 ARG B O 1
ATOM 9596 N N . LEU B 1 602 ? 74.049 -53.887 -60.085 1.00 20.01 595 LEU B N 1
ATOM 9597 C CA . LEU B 1 602 ? 73.405 -53.010 -59.117 1.00 18.64 595 LEU B CA 1
ATOM 9598 C C . LEU B 1 602 ? 74.201 -51.731 -58.872 1.00 18.45 595 LEU B C 1
ATOM 9599 O O . LEU B 1 602 ? 75.432 -51.712 -58.956 1.00 18.72 595 LEU B O 1
ATOM 9604 N N . HIS B 1 603 ? 73.488 -50.658 -58.545 1.00 17.60 596 HIS B N 1
ATOM 9605 C CA . HIS B 1 603 ? 74.115 -49.394 -58.206 1.00 17.12 596 HIS B CA 1
ATOM 9606 C C . HIS B 1 603 ? 73.511 -48.952 -56.888 1.00 16.58 596 HIS B C 1
ATOM 9607 O O . HIS B 1 603 ? 72.295 -48.871 -56.776 1.00 17.06 596 HIS B O 1
ATOM 9614 N N . ILE B 1 604 ? 74.344 -48.678 -55.892 1.00 16.21 597 ILE B N 1
ATOM 9615 C CA . ILE B 1 604 ? 73.830 -48.305 -54.579 1.00 16.09 597 ILE B CA 1
ATOM 9616 C C . ILE B 1 604 ? 74.323 -46.898 -54.238 1.00 16.09 597 ILE B C 1
ATOM 9617 O O . ILE B 1 604 ? 75.539 -46.622 -54.285 1.00 16.00 597 ILE B O 1
ATOM 9622 N N . GLU B 1 605 ? 73.375 -46.012 -53.914 1.00 15.77 598 GLU B N 1
ATOM 9623 C CA . GLU B 1 605 ? 73.658 -44.624 -53.566 1.00 16.33 598 GLU B CA 1
ATOM 9624 C C . GLU B 1 605 ? 73.359 -44.368 -52.100 1.00 16.00 598 GLU B C 1
ATOM 9625 O O . GLU B 1 605 ? 72.352 -44.866 -51.573 1.00 16.19 598 GLU B O 1
ATOM 9631 N N . ALA B 1 606 ? 74.199 -43.568 -51.448 1.00 15.42 599 ALA B N 1
ATOM 9632 C CA . ALA B 1 606 ? 73.850 -43.024 -50.143 1.00 15.42 599 ALA B CA 1
ATOM 9633 C C . ALA B 1 606 ? 73.337 -41.603 -50.338 1.00 15.69 599 ALA B C 1
ATOM 9634 O O . ALA B 1 606 ? 73.968 -40.817 -51.052 1.00 15.63 599 ALA B O 1
ATOM 9636 N N . LEU B 1 607 ? 72.203 -41.267 -49.721 1.00 14.91 600 LEU B N 1
ATOM 9637 C CA . LEU B 1 607 ? 71.676 -39.897 -49.812 1.00 14.58 600 LEU B CA 1
ATOM 9638 C C . LEU B 1 607 ? 71.877 -39.174 -48.489 1.00 14.44 600 LEU B C 1
ATOM 9639 O O . LEU B 1 607 ? 71.526 -39.696 -47.416 1.00 13.52 600 LEU B O 1
ATOM 9644 N N . SER B 1 608 ? 72.460 -37.980 -48.568 1.00 13.13 601 SER B N 1
ATOM 9645 C CA . SER B 1 608 ? 72.802 -37.225 -47.378 1.00 14.11 601 SER B CA 1
ATOM 9646 C C . SER B 1 608 ? 71.507 -36.719 -46.773 1.00 14.94 601 SER B C 1
ATOM 9647 O O . SER B 1 608 ? 70.448 -36.886 -47.368 1.00 14.31 601 SER B O 1
ATOM 9650 N N A GLU B 1 609 ? 71.563 -36.124 -45.586 0.50 15.60 602 GLU B N 1
ATOM 9651 N N B GLU B 1 609 ? 71.629 -36.071 -45.614 0.50 15.90 602 GLU B N 1
ATOM 9652 C CA A GLU B 1 609 ? 70.341 -35.589 -44.993 0.50 16.04 602 GLU B CA 1
ATOM 9653 C CA B GLU B 1 609 ? 70.514 -35.452 -44.894 0.50 16.75 602 GLU B CA 1
ATOM 9654 C C A GLU B 1 609 ? 69.724 -34.498 -45.878 0.50 16.41 602 GLU B C 1
ATOM 9655 C C B GLU B 1 609 ? 69.847 -34.315 -45.655 0.50 16.83 602 GLU B C 1
ATOM 9656 O O A GLU B 1 609 ? 68.506 -34.312 -45.874 0.50 16.04 602 GLU B O 1
ATOM 9657 O O B GLU B 1 609 ? 68.738 -33.902 -45.317 0.50 16.66 602 GLU B O 1
ATOM 9668 N N . THR B 1 610 ? 70.553 -33.795 -46.656 1.00 16.77 603 THR B N 1
ATOM 9669 C CA . THR B 1 610 ? 70.029 -32.800 -47.579 1.00 17.33 603 THR B CA 1
ATOM 9670 C C . THR B 1 610 ? 69.786 -33.421 -48.966 1.00 17.67 603 THR B C 1
ATOM 9671 O O . THR B 1 610 ? 69.642 -32.707 -49.961 1.00 18.07 603 THR B O 1
ATOM 9675 N N . PHE B 1 611 ? 69.736 -34.752 -49.006 1.00 16.90 604 PHE B N 1
ATOM 9676 C CA . PHE B 1 611 ? 69.438 -35.529 -50.209 1.00 16.74 604 PHE B CA 1
ATOM 9677 C C . PHE B 1 611 ? 70.439 -35.364 -51.349 1.00 16.81 604 PHE B C 1
ATOM 9678 O O . PHE B 1 611 ? 70.102 -35.537 -52.508 1.00 18.24 604 PHE B O 1
ATOM 9686 N N . VAL B 1 612 ? 71.672 -35.032 -51.020 1.00 16.67 605 VAL B N 1
ATOM 9687 C CA . VAL B 1 612 ? 72.714 -35.067 -52.031 1.00 16.81 605 VAL B CA 1
ATOM 9688 C C . VAL B 1 612 ? 73.206 -36.510 -52.157 1.00 16.67 605 VAL B C 1
ATOM 9689 O O . VAL B 1 612 ? 73.673 -37.084 -51.176 1.00 16.10 605 VAL B O 1
ATOM 9693 N N . PRO B 1 613 ? 73.098 -37.105 -53.358 1.00 16.91 606 PRO B N 1
ATOM 9694 C CA . PRO B 1 613 ? 73.501 -38.500 -53.493 1.00 17.19 606 PRO B CA 1
ATOM 9695 C C . PRO B 1 613 ? 75.003 -38.670 -53.667 1.00 17.47 606 PRO B C 1
ATOM 9696 O O . PRO B 1 613 ? 75.674 -37.829 -54.293 1.00 17.91 606 PRO B O 1
ATOM 9700 N N . SER B 1 614 ? 75.520 -39.752 -53.093 1.00 16.87 607 SER B N 1
ATOM 9701 C CA . SER B 1 614 ? 76.892 -40.176 -53.307 1.00 16.84 607 SER B CA 1
ATOM 9702 C C . SER B 1 614 ? 77.054 -40.638 -54.747 1.00 17.20 607 SER B C 1
ATOM 9703 O O . SER B 1 614 ? 76.070 -40.888 -55.432 1.00 16.92 607 SER B O 1
ATOM 9706 N N . ASP B 1 615 ? 78.300 -40.761 -55.207 1.00 18.18 608 ASP B N 1
ATOM 9707 C CA . ASP B 1 615 ? 78.547 -41.547 -56.401 1.00 19.02 608 ASP B CA 1
ATOM 9708 C C . ASP B 1 615 ? 77.966 -42.926 -56.099 1.00 19.01 608 ASP B C 1
ATOM 9709 O O . ASP B 1 615 ? 78.008 -43.377 -54.955 1.00 19.20 608 ASP B O 1
ATOM 9714 N N . ALA B 1 616 ? 77.422 -43.600 -57.103 1.00 18.64 609 ALA B N 1
ATOM 9715 C CA . ALA B 1 616 ? 76.810 -44.894 -56.847 1.00 19.09 609 ALA B CA 1
ATOM 9716 C C . ALA B 1 616 ? 77.859 -46.004 -56.848 1.00 19.21 609 ALA B C 1
ATOM 9717 O O . ALA B 1 616 ? 78.744 -46.038 -57.711 1.00 19.54 609 ALA B O 1
ATOM 9719 N N . ARG B 1 617 ? 77.794 -46.886 -55.854 1.00 18.93 610 ARG B N 1
ATOM 9720 C CA . ARG B 1 617 ? 78.697 -48.033 -55.821 1.00 20.12 610 ARG B CA 1
ATOM 9721 C C . ARG B 1 617 ? 78.127 -49.091 -56.742 1.00 20.49 610 ARG B C 1
ATOM 9722 O O . ARG B 1 617 ? 76.972 -49.489 -56.591 1.00 19.82 610 ARG B O 1
ATOM 9730 N N A MET B 1 618 ? 78.923 -49.560 -57.696 0.50 20.88 611 MET B N 1
ATOM 9731 N N B MET B 1 618 ? 78.939 -49.551 -57.689 0.50 20.92 611 MET B N 1
ATOM 9732 C CA A MET B 1 618 ? 78.429 -50.553 -58.644 0.50 21.81 611 MET B CA 1
ATOM 9733 C CA B MET B 1 618 ? 78.504 -50.564 -58.641 0.50 21.88 611 MET B CA 1
ATOM 9734 C C A MET B 1 618 ? 78.872 -51.958 -58.257 0.50 22.32 611 MET B C 1
ATOM 9735 C C B MET B 1 618 ? 78.852 -51.953 -58.104 0.50 22.31 611 MET B C 1
ATOM 9736 O O A MET B 1 618 ? 80.045 -52.186 -57.953 0.50 22.48 611 MET B O 1
ATOM 9737 O O B MET B 1 618 ? 79.928 -52.165 -57.532 0.50 22.21 611 MET B O 1
ATOM 9746 N N . ILE B 1 619 ? 77.916 -52.883 -58.251 1.00 22.56 612 ILE B N 1
ATOM 9747 C CA . ILE B 1 619 ? 78.166 -54.286 -57.929 1.00 23.91 612 ILE B CA 1
ATOM 9748 C C . ILE B 1 619 ? 77.662 -55.142 -59.085 1.00 24.61 612 ILE B C 1
ATOM 9749 O O . ILE B 1 619 ? 76.523 -54.992 -59.546 1.00 24.54 612 ILE B O 1
ATOM 9754 N N . ASP B 1 620 ? 78.528 -56.026 -59.562 1.00 25.12 613 ASP B N 1
ATOM 9755 C CA . ASP B 1 620 ? 78.188 -56.906 -60.658 1.00 26.25 613 ASP B CA 1
ATOM 9756 C C . ASP B 1 620 ? 78.069 -58.316 -60.142 1.00 26.55 613 ASP B C 1
ATOM 9757 O O . ASP B 1 620 ? 78.876 -58.757 -59.328 1.00 26.58 613 ASP B O 1
ATOM 9762 N N . ILE B 1 621 ? 77.048 -59.014 -60.605 1.00 26.72 614 ILE B N 1
ATOM 9763 C CA . ILE B 1 621 ? 76.983 -60.447 -60.414 1.00 27.27 614 ILE B CA 1
ATOM 9764 C C . ILE B 1 621 ? 76.911 -61.068 -61.793 1.00 27.91 614 ILE B C 1
ATOM 9765 O O . ILE B 1 621 ? 75.830 -61.171 -62.395 1.00 27.81 614 ILE B O 1
ATOM 9770 N N . LYS B 1 622 ? 78.075 -61.458 -62.306 1.00 28.43 615 LYS B N 1
ATOM 9771 C CA . LYS B 1 622 ? 78.142 -62.061 -63.627 1.00 29.02 615 LYS B CA 1
ATOM 9772 C C . LYS B 1 622 ? 77.400 -63.393 -63.611 1.00 29.27 615 LYS B C 1
ATOM 9773 O O . LYS B 1 622 ? 77.417 -64.125 -62.606 1.00 29.40 615 LYS B O 1
ATOM 9775 N N . SER B 1 623 ? 76.728 -63.688 -64.718 1.00 29.43 616 SER B N 1
ATOM 9776 C CA . SER B 1 623 ? 75.994 -64.939 -64.881 1.00 29.67 616 SER B CA 1
ATOM 9777 C C . SER B 1 623 ? 76.835 -66.165 -64.485 1.00 29.54 616 SER B C 1
ATOM 9778 O O . SER B 1 623 ? 77.973 -66.310 -64.934 1.00 29.33 616 SER B O 1
ATOM 9781 N N . GLY B 1 624 ? 76.281 -67.040 -63.646 1.00 29.32 617 GLY B N 1
ATOM 9782 C CA . GLY B 1 624 ? 77.016 -68.232 -63.191 1.00 29.42 617 GLY B CA 1
ATOM 9783 C C . GLY B 1 624 ? 78.170 -67.974 -62.230 1.00 29.34 617 GLY B C 1
ATOM 9784 O O . GLY B 1 624 ? 78.909 -68.898 -61.860 1.00 29.55 617 GLY B O 1
ATOM 9785 N N . SER B 1 625 ? 78.326 -66.727 -61.800 1.00 29.06 618 SER B N 1
ATOM 9786 C CA . SER B 1 625 ? 79.442 -66.351 -60.925 1.00 28.56 618 SER B CA 1
ATOM 9787 C C . SER B 1 625 ? 79.294 -66.822 -59.472 1.00 28.41 618 SER B C 1
ATOM 9788 O O . SER B 1 625 ? 80.255 -66.751 -58.702 1.00 28.59 618 SER B O 1
ATOM 9791 N N . PHE B 1 626 ? 78.095 -67.279 -59.099 1.00 27.64 619 PHE B N 1
ATOM 9792 C CA . PHE B 1 626 ? 77.800 -67.694 -57.718 1.00 27.00 619 PHE B CA 1
ATOM 9793 C C . PHE B 1 626 ? 76.971 -68.970 -57.724 1.00 27.31 619 PHE B C 1
ATOM 9794 O O . PHE B 1 626 ? 77.197 -69.892 -56.928 1.00 27.00 619 PHE B O 1
#

Solvent-accessible surface area: 47540 Å² total; per-residue (Å²): 176,101,80,4,4,56,5,11,50,17,46,0,124,90,0,40,142,14,86,25,148,92,33,61,23,0,30,3,2,93,17,82,22,106,65,59,102,57,51,29,48,7,150,48,14,111,73,20,87,103,38,11,65,0,0,0,0,3,4,2,10,144,78,8,42,46,13,31,2,36,18,26,102,68,30,55,34,3,0,8,3,4,9,10,2,0,36,6,0,0,2,42,11,15,30,20,73,54,0,0,0,2,1,2,0,4,2,1,0,4,2,0,6,40,16,7,0,34,0,0,0,1,1,33,4,0,28,72,114,79,20,6,88,57,107,32,0,89,32,1,14,101,99,98,180,118,35,19,4,47,8,0,45,26,0,21,74,0,0,116,39,1,27,10,19,0,0,0,0,4,0,22,0,73,60,10,90,97,45,20,0,100,30,0,28,40,3,0,28,26,0,27,126,100,36,73,135,69,16,37,0,0,0,9,0,0,0,14,32,64,0,46,30,33,126,39,20,29,1,26,77,104,0,58,27,0,0,20,82,59,117,57,101,2,0,10,1,0,0,0,22,57,213,26,85,64,0,97,93,0,18,103,32,0,117,87,40,70,18,51,16,24,29,0,12,0,1,6,61,0,77,90,145,0,36,62,16,116,29,83,21,88,0,0,25,16,143,90,92,142,13,7,0,0,0,0,0,34,32,3,5,25,0,17,67,54,12,161,70,3,103,40,0,21,93,53,3,21,52,1,1,0,1,89,68,23,32,0,31,116,31,65,50,176,36,129,14,6,1,0,2,18,23,2,14,1,33,5,12,0,28,60,50,56,11,28,0,7,0,8,0,0,0,0,26,76,5,11,9,81,22,90,70,25,12,123,119,84,26,8,5,7,8,4,4,10,21,11,0,3,2,3,28,9,52,99,40,31,106,13,111,8,66,16,9,20,164,48,14,10,14,1,3,0,0,0,27,0,53,24,48,1,58,125,39,73,97,0,39,0,31,0,0,28,2,84,0,72,4,62,150,40,5,20,0,30,0,0,7,48,28,95,57,62,8,60,0,36,0,0,0,41,2,94,82,68,94,114,26,94,74,48,117,10,115,99,166,100,84,23,84,64,2,32,42,36,35,8,51,0,65,101,50,45,75,72,35,0,21,0,0,0,0,8,2,85,6,41,152,69,22,77,2,46,0,22,0,0,14,0,10,0,12,55,152,47,66,117,16,74,21,0,85,13,85,62,119,156,6,115,69,16,111,58,3,8,16,0,11,6,74,96,50,107,84,23,19,3,10,7,0,15,33,91,48,123,177,35,141,74,13,50,15,17,0,15,18,32,31,15,18,9,108,32,5,45,75,48,18,165,92,75,92,1,22,0,42,0,35,0,5,0,61,36,35,50,62,5,86,46,99,107,15,70,19,167,175,100,85,5,3,59,5,11,49,15,40,2,128,92,0,52,80,15,58,36,152,87,31,59,25,0,30,3,3,95,18,50,19,106,65,55,102,61,50,27,49,6,121,48,15,113,76,20,87,103,36,13,62,0,0,0,0,2,4,2,11,124,116,10,40,47,13,31,2,38,17,27,105,69,30,49,33,2,0,8,3,5,9,11,2,0,34,6,0,0,2,42,12,15,32,21,73,54,0,0,0,1,0,2,0,4,2,1,0,4,2,0,6,39,16,7,0,33,0,0,0,1,1,34,3,0,26,81,121,157,33,7,87,56,72,30,0,97,58,1,13,49,103,93,89,123,32,18,3,37,12,0,43,34,0,23,71,0,1,117,44,1,26,9,20,0,0,0,0,4,0,21,2,81,58,11,91,95,46,20,0,104,32,1,29,42,4,0,30,28,0,26,125,94,36,74,174,74,14,37,0,0,0,9,0,1,0,15,30,65,0,46,30,32,122,40,11,26,1,26,76,103,0,58,26,0,0,19,84,59,118,57,100,2,0,9,0,0,0,0,22,61,213,29,198,63,0,96,97,0,17,103,37,0,115,88,38,66,18,53,16,23,29,0,12,0,1,9,60,0,72,88,123,0,38,80,8,92,21,102,25,94,3,0,26,15,72,87,94,138,12,7,0,0,0,0,0,35,24,3,5,24,0,5,61,54,9,161,70,3,106,41,0,22,71,55,2,28,67,0,0,0,1,74,63,23,29,0,32,115,28,33,53,73,24,107,11,6,0,0,2,24,26,2,16,1,33,5,12,0,27,59,51,59,10,30,0,5,0,9,0,0,0,0,30,75,6,12,5,81,22,90,82,21,12,130,107,80,26,7,4,6,7,5,3,9,20,12,0,2,2,3,27,8,51,98,47,43,102,13,75,7,71,15,7,27,161,49,13,9,14,1,3,0,0,0,30,0,67,25,48,2,58,119,37,96,104,0,40,0,30,0,0,29,3,86,0,73,4,62,149,40,4,21,0,30,0,0,7,48,27,94,58,62,9,60,0,36,0,0,1,34,3,91,84,60,155,116,25,90,75,50,115,10,109,120,168,100,87,20,88,64,4,34,41,37,37,7,59,1,64,97,49,45,74,78,36,0,20,0,0,0,0,8,2,87,5,41,150,68,23,78,1,46,0,20,0,0,13,0,10,0,11,50,88,64,112,103,9,89,44,10,79,10,60,56,125,117,7,115,70,9,121,49,5,10,16,0,30,8,115,40,84,112,80,3,16,2,1,7,0,16,53,111,181,75,12,53,16,18,1,5,9,27,38,14,18,13,109,37,5,32,125,56,1,73,82,76,102,3,91,0,34,0,36,1,3,9,66,38,31,51,58,4,93,45,104,82,20,72,20,54,51,60,73,163

InterPro domains:
  IPR005201 Cytosolic endo-beta-N-acetylglucosaminidase, TIM barrel domain [PF03644] (95-392)
  IPR013783 Immunoglobulin-like fold [G3DSA:2.60.40.10] (551-645)
  IPR032979 Cytosolic endo-beta-N-acetylglucosaminidase [PTHR13246] (38-484)
  IPR054110 Endo-beta-N-acetylglucosaminidase D-like, D2 domain [PF21910] (571-639)

Secondary structure (DSSP, 8-state):
---S-B---B-HHHHHT--GGG-TTGGGG---SPPPP--EE----TT--SS--EEEEE-SSS-SSS-BBTBBS-SSS-----GGG-SEEEE---BTTTBSEEPPPHHHHHHHHHTT--EEEEEEE--GGGT--HHHHHHHT---TT---HHHHHHHHHHHHHT--EEEEEE--TT--HHHHHHHHHHHHHHHHHSPTT-EEEEES-B-TTS-B---SS--TTTGGGTEETTEE--SEEEEPS--S--HHHHHHHHHTT--GGGEEEEEE-TTTGGG----GGGTS-TTS--SSEEEEE-TTHHHHT-SSHHHHHHHHHHHHT-TTS-TTS--TTSS---GGGTS--EE---SSSEEE----SEESSEEETTEEEE-S-EE-GGG-----SSS-EEESSEEEEEEESS--SSBS-EEEEEEE--TT-EEEEEEEEEEEE--TT-EEEEEEEETT----EEEEEETT-SSPEEE---EEEEETTEEEEEEE-GGGTT-EEEEEEEEEE--TT-EEEEEEEEEEEE---PPPPPP-EEEEE-TT-TT-EEEEE---TTEEEEEEEE--TTS-EEEEEESSSEEEE-SHHHHHHHS-EEEEEEEEETT-PBPPPEEEEE-/---S-B---B-HHHHHH--GGG-TTGGGG---S------EE----TT--SS--EEEEE-SSS-SSS-BTT-BS-S-S-----GGG-SEEEE---BTTTBSEEPPPHHHHHHHHHTT--EEEEEEE--GGGT--HHHHHHHT---TTS--HHHHHHHHHHHHHT--EEEEEE--TT--HHHHHHHHHHHHHHHHHSPTT-EEEEES-B-TTS-B---SS--TTTGGGTEETTEE--SEEEE-S--S--HHHHHHHHHTT--GGGEEEEEE-TTTGGG----GGGTS-TTS--SSEEEEE-TTHHHHT-SSHHHHHHHHHHHHT-TTS-TTS--TTSS---GGGTS--EE---SSSEEE----SEESSEEETTEEEE-S-EE-GGG-----S-S-EEESSEEEEEEESS--SSBS-EEEEEEE--TT-EEEEEEEEEEEE--TT-EEEEEEEETT----EEEEEETT-SSPEEE---EEEEETTEEEEEEE-GGGTT-EEEEEEEEEE--TT-EEEEEEEEEEEE---PPPPPP--EEE--TT-TT-EEEE----TTEEEEEEEE--EEEEEESSSEEEE-SHHHHHTTS-EEEEEEEEETT-PBPPPEEEEE-TT--

CATH classification: 3.20.20.80 (+2 more: 2.60.120.260, 2.60.40.10)

B-factor: mean 18.29, std 8.31, range [6.14, 63.47]

Radius of gyration: 37.06 Å; Cα contacts (8 Å, |Δi|>4): 3323; chains: 2; bounding box: 90×96×85 Å

Organism: Glutamicibacter protophormiae (NCBI:txid37930)

Nearest PDB structures (foldseek):
  2vtf-assembly1_A  TM=1.002E+00  e=0.000E+00  Glutamicibacter protophormiae
  2vtf-assembly2_B  TM=1.000E+00  e=0.000E+00  Glutamicibacter protophormiae
  3fha-assembly1_A  TM=1.000E+00  e=0.000E+00  Glutamicibacter protophormiae
  3fha-assembly2_B  TM=9.993E-01  e=0.000E+00  Glutamicibacter protophormiae
  3fha-assembly1_D  TM=9.978E-01  e=0.000E+00  Glutamicibacter protophormiae

Sequence (1232 aa):
TYNGPLSSHWFPEELAQWEPDSDPDAPFNRSHVPLEPGRVADRVNANADTDAHLVSLSALNRHTSGVPSQGAPVFYENTFSYWHYTTDLMVYWAGSAGEGIIVPPSADVIDASHRNGVPILGNVFFPPTVYGGQLEWLEQMLEQEEDGSFPLADKLLEVADYYGFDGWFINQQTEGADEGTAEAMQAFLVYLQEQKPEGMHIMWYDSMIDTGAIAWQNHLTDRNKMYLQNGSTRVADSMFLNFWWWRDQRQSNELAQALGRSPYDLYAGVDVEARRGTSTPVQQWEGLFPEGEKAHTSLGLYRPDWAFQSSETMEAFYEKELQFWVGSTGNPAETDGQSNWPGMAHWFPAKSTATSVPFVTHFNTGSGAQQFSAEGKTVSEQEWNNRSLQDVLPTWRWIQHGGDLLEATFSWEEAFEGGSSLQWHGSLAEGEEHAQIELYQTELPISEGTSLTWTFKSEEHGNDLNVGFRLDGEEDFRYVEGEQRESINGWTQWTLPLDAFAGQTITGLAFAAEGNETGLAEFYIGQLAVGADSEKPAAPNVNVRQYDPDPSGIQLVWEKQSNNVHHYRVYKETKHGKELIGTSAGDRIYLEGLVEESKQNDVRLHIEALSETFVPSDARMIDIKTYNGPLSSHWFPEELAQWEPDSDPDAPFNRSHVPLEPGRVADRVNANADTDAHLVSLSALNRHTSGVPSQGAPVFYENTFSYWHYTTDLMVYWAGSAGEGIIVPPSADVIDASHRNGVPILGNVFFPPTVYGGQLEWLEQMLEQEEDGSFPLADKLLEVADYYGFDGWFINQQTEGADEGTAEAMQAFLVYLQEQKPEGMHIMWYDSMIDTGAIAWQNHLTDRNKMYLQNGSTRVADSMFLNFWWRDQRQSNELAQALGRSPYDLYAGVDVEARGTSTPVQWEGLFPEGEKAHTSLGLYRPDWAFQSSETMEAFYEKELQFWVGSTGNPAETDGQSNWPGMAHWFPAKSTATSVPFVTHFNTGSGAQFSAEGKTVSEQEWNNRSLQDVLPTWRWIQHGGDLEATFSWEEAFEGGSSLQQWHGSLAEGEHAQIELYQTELPISEGTSLTWTFKSEHGNDLNVGFRLDGEEDFRYVEGEQRESINGWTQWTLPLDAFAGQTITGLAFAA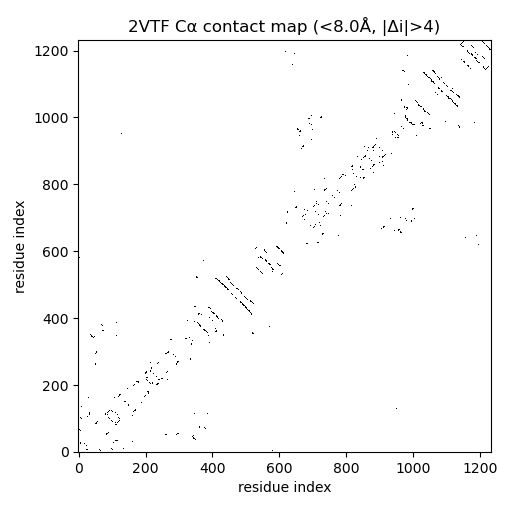EGNETGLAEFYIGQLAVGADSEKPAAPNVNVRQYDPDPSGIQLVWEKQSNVHHYRVYKEKELIGTSAGDRIYLEGLVEESKQNDVRLHIEALSEETFVPSDARMMIDIKSGSF